Protein 8JGX (pdb70)

Solvent-accessible surface area: 42878 Å² total; per-residue (Å²): 231,82,94,52,105,58,10,1,0,10,13,31,10,18,51,51,43,6,56,1,24,1,5,66,15,57,192,57,56,36,123,133,51,17,60,78,80,56,150,15,89,14,38,96,191,86,16,78,96,95,12,8,58,50,1,19,50,0,5,44,106,1,33,61,97,21,41,31,17,51,68,28,39,12,5,6,3,5,25,62,17,20,80,50,16,146,7,2,94,82,10,46,97,62,2,54,129,60,14,98,27,68,8,31,23,5,44,24,58,23,11,0,22,6,1,0,27,0,0,3,59,49,70,90,87,49,38,78,6,0,0,0,8,3,17,25,37,25,0,0,0,0,0,0,70,128,79,120,46,74,76,25,30,36,11,119,1,0,7,89,47,15,14,162,66,70,5,62,92,20,103,24,51,91,106,2,7,61,90,0,10,65,13,0,85,68,49,0,21,47,10,10,39,48,1,77,175,41,20,53,110,28,11,1,0,0,23,27,6,0,102,18,11,16,89,35,0,62,102,59,63,44,34,64,92,133,108,16,3,18,31,128,4,4,77,110,14,31,48,128,47,35,157,112,176,40,26,117,105,133,128,63,60,92,62,26,25,11,0,0,19,0,0,2,30,0,0,2,65,27,2,126,5,120,118,1,18,57,7,97,22,20,21,39,59,0,12,6,45,17,1,27,16,30,62,133,157,82,16,34,24,43,116,8,2,96,65,18,19,51,86,5,100,15,49,85,138,3,2,82,47,0,12,83,25,1,65,57,5,11,88,57,0,30,178,72,32,122,20,71,83,48,22,21,39,16,4,70,6,0,0,45,0,0,13,0,0,55,31,4,10,67,46,6,24,8,138,6,0,12,42,1,1,71,72,8,54,7,62,7,5,9,94,43,32,22,39,27,0,6,27,0,0,27,20,5,51,154,130,4,124,70,61,32,18,75,108,0,43,142,31,25,24,112,39,3,2,50,1,0,0,0,0,10,0,0,16,32,24,13,62,38,37,45,50,103,128,118,29,11,77,23,99,2,90,26,82,82,62,87,8,64,1,26,4,32,29,84,19,181,46,76,78,36,15,55,44,13,2,80,80,12,54,101,34,0,151,55,0,94,12,88,4,64,22,58,38,157,57,12,157,107,107,61,16,0,0,0,1,5,3,16,10,42,24,0,57,0,5,2,6,70,48,29,180,87,60,58,112,92,51,18,74,72,74,37,112,0,70,1,14,67,5,43,67,154,121,102,54,4,53,95,57,0,4,88,102,0,26,44,0,0,53,137,6,39,64,104,8,77,68,13,66,60,85,31,1,5,0,0,0,6,10,3,5,50,50,12,79,11,4,133,91,0,31,96,63,0,51,144,59,15,68,36,85,1,19,24,1,25,11,62,13,14,0,16,0,13,0,20,0,1,1,56,63,78,83,63,85,30,71,8,0,0,0,5,2,30,7,9,5,0,4,0,0,0,0,66,116,79,71,36,77,72,18,27,32,12,93,0,0,4,26,50,18,16,143,66,55,4,73,107,10,97,7,47,115,150,16,0,56,91,0,10,82,24,0,83,73,54,0,14,54,8,12,29,40,1,81,139,44,18,58,111,70,12,5,0,7,22,35,5,0,117,19,7,70,77,6,0,46,67,44,63,18,26,50,177,126,76,16,1,18,62,109,2,2,65,92,0,40,70,64,0,35,153,27,145,48,16,85,65,7,104,12,96,47,21,176,119,71,45,43,52,17,16,0,0,0,5,0,0,0,21,0,0,0,25,24,2,95,1,108,115,0,18,35,2,112,1,37,15,36,41,0,1,16,69,10,3,24,18,50,64,152,167,129,16,29,31,63,139,8,2,101,59,16,18,49,92,4,103,13,50,84,142,4,4,79,49,0,2,92,17,1,46,110,0,11,95,34,0,18,176,72,16,109,16,64,74,96,20,16,55,18,3,80,12,0,0,31,0,4,17,0,0,52,24,3,12,57,45,6,21,10,139,8,0,14,39,1,0,73,68,7,50,8,60,2,4,2,81,57,23,16,43,38,0,6,28,0,0,23,25,5,75,117,136,4,121,78,77,22,18,70,93,0,48,181,29,28,27,104,75,5,0,48,2,0,0,0,0,8,0,0,18,26,6,8,68,29,51,34,78,96,135,30,6,80,33,9,95,2,63,38,88,102,75,4,62,0,28,1,32,30,81,19,141,99,21,99,39,14,53,38,34,1,95,76,12,49,89,28,0,120,55,0,70,13,101,2,38,25,69,29,154,55,15,114,118

Radius of gyration: 32.87 Å; Cα contacts (8 Å, |Δi|>4): 1860; chains: 2; bounding box: 64×87×86 Å

Structure (mmCIF, N/CA/C/O backbone):
data_8JGX
#
_entry.id   8JGX
#
_cell.length_a   44.220
_cell.length_b   160.500
_cell.length_c   81.440
_cell.angle_alpha   90.00
_cell.angle_beta   96.30
_cell.angle_gamma   90.00
#
_symmetry.space_group_name_H-M   'P 1 21 1'
#
loop_
_atom_site.group_PDB
_atom_site.id
_atom_site.type_symbol
_atom_site.label_atom_id
_atom_site.label_alt_id
_atom_site.label_comp_id
_atom_site.label_asym_id
_atom_site.label_entity_id
_atom_site.label_seq_id
_atom_site.pdbx_PDB_ins_code
_atom_site.Cartn_x
_atom_site.Cartn_y
_atom_site.Cartn_z
_atom_site.occupancy
_atom_site.B_iso_or_equiv
_atom_site.auth_seq_id
_atom_site.auth_comp_id
_atom_site.auth_asym_id
_atom_site.auth_atom_id
_atom_site.pdbx_PDB_model_num
ATOM 1 N N . PHE A 1 24 ? -4.027 31.837 0.585 1.00 87.91 4 PHE A N 1
ATOM 2 C CA . PHE A 1 24 ? -4.030 31.659 2.061 1.00 88.95 4 PHE A CA 1
ATOM 3 C C . PHE A 1 24 ? -5.406 31.156 2.505 1.00 88.58 4 PHE A C 1
ATOM 4 O O . PHE A 1 24 ? -5.458 30.322 3.428 1.00 94.63 4 PHE A O 1
ATOM 12 N N . LEU A 1 25 ? -6.480 31.658 1.889 1.00 89.16 5 LEU A N 1
ATOM 13 C CA . LEU A 1 25 ? -7.833 31.119 2.195 1.00 88.71 5 LEU A CA 1
ATOM 14 C C . LEU A 1 25 ? -7.932 29.756 1.510 1.00 86.01 5 LEU A C 1
ATOM 15 O O . LEU A 1 25 ? -7.644 29.701 0.310 1.00 88.00 5 LEU A O 1
ATOM 17 N N . ILE A 1 26 ? -8.317 28.705 2.237 1.00 85.43 6 ILE A N 1
ATOM 18 C CA . ILE A 1 26 ? -8.303 27.354 1.664 1.00 83.37 6 ILE A CA 1
ATOM 19 C C . ILE A 1 26 ? -9.717 26.803 1.555 1.00 84.47 6 ILE A C 1
ATOM 20 O O . ILE A 1 26 ? -10.456 26.767 2.546 1.00 83.85 6 ILE A O 1
ATOM 25 N N . ASP A 1 27 ? -10.065 26.317 0.358 1.00 91.43 7 ASP A N 1
ATOM 26 C CA . ASP A 1 27 ? -11.395 25.799 0.039 1.00 91.19 7 ASP A CA 1
ATOM 27 C C . ASP A 1 27 ? -11.287 24.290 -0.133 1.00 86.13 7 ASP A C 1
ATOM 28 O O . ASP A 1 27 ? -10.736 23.810 -1.130 1.00 77.95 7 ASP A O 1
ATOM 33 N N . GLU A 1 28 ? -11.824 23.551 0.843 1.00 93.39 8 GLU A N 1
ATOM 34 C CA . GLU A 1 28 ? -11.670 22.098 0.880 1.00 97.51 8 GLU A CA 1
ATOM 35 C C . GLU A 1 28 ? -12.400 21.384 -0.249 1.00 98.25 8 GLU A C 1
ATOM 36 O O . GLU A 1 28 ? -12.145 20.200 -0.479 1.00 100.18 8 GLU A O 1
ATOM 42 N N . GLU A 1 29 ? -13.309 22.053 -0.942 1.00 89.34 9 GLU A N 1
ATOM 43 C CA . GLU A 1 29 ? -13.988 21.448 -2.077 1.00 88.50 9 GLU A CA 1
ATOM 44 C C . GLU A 1 29 ? -13.335 21.820 -3.401 1.00 82.75 9 GLU A C 1
ATOM 45 O O . GLU A 1 29 ? -13.781 21.368 -4.451 1.00 71.78 9 GLU A O 1
ATOM 51 N N . LEU A 1 30 ? -12.279 22.610 -3.373 1.00 82.55 10 LEU A N 1
ATOM 52 C CA . LEU A 1 30 ? -11.588 23.032 -4.582 1.00 75.91 10 LEU A CA 1
ATOM 53 C C . LEU A 1 30 ? -10.636 21.944 -5.069 1.00 78.63 10 LEU A C 1
ATOM 54 O O . LEU A 1 30 ? -10.002 21.242 -4.272 1.00 69.60 10 LEU A O 1
ATOM 59 N N . LEU A 1 31 ? -10.552 21.816 -6.390 1.00 72.12 11 LEU A N 1
ATOM 60 C CA . LEU A 1 31 ? -9.804 20.781 -7.083 1.00 65.93 11 LEU A CA 1
ATOM 61 C C . LEU A 1 31 ? -9.123 21.409 -8.285 1.00 69.64 11 LEU A C 1
ATOM 62 O O . LEU A 1 31 ? -9.787 21.996 -9.141 1.00 72.95 11 LEU A O 1
ATOM 67 N N . ALA A 1 32 ? -7.807 21.273 -8.369 1.00 68.11 12 ALA A N 1
ATOM 68 C CA . ALA A 1 32 ? -7.076 21.786 -9.512 1.00 69.45 12 ALA A CA 1
ATOM 69 C C . ALA A 1 32 ? -6.215 20.687 -10.105 1.00 62.86 12 ALA A C 1
ATOM 70 O O . ALA A 1 32 ? -5.955 19.663 -9.470 1.00 68.02 12 ALA A O 1
ATOM 72 N N . ALA A 1 33 ? -5.754 20.935 -11.331 1.00 65.73 13 ALA A N 1
ATOM 73 C CA . ALA A 1 33 ? -4.947 19.967 -12.063 1.00 65.87 13 ALA A CA 1
ATOM 74 C C . ALA A 1 33 ? -4.186 20.649 -13.189 1.00 72.70 13 ALA A C 1
ATOM 75 O O . ALA A 1 33 ? -4.798 21.201 -14.107 1.00 72.40 13 ALA A O 1
ATOM 77 N N . ILE A 1 34 ? -2.854 20.591 -13.124 1.00 73.96 14 ILE A N 1
ATOM 78 C CA . ILE A 1 34 ? -1.959 21.183 -14.116 1.00 75.58 14 ILE A CA 1
ATOM 79 C C . ILE A 1 34 ? -1.544 20.102 -15.101 1.00 73.10 14 ILE A C 1
ATOM 80 O O . ILE A 1 34 ? -1.140 19.014 -14.690 1.00 78.28 14 ILE A O 1
ATOM 85 N N . ASP A 1 35 ? -1.616 20.404 -16.391 1.00 84.11 15 ASP A N 1
ATOM 86 C CA . ASP A 1 35 ? -1.214 19.475 -17.443 1.00 86.12 15 ASP A CA 1
ATOM 87 C C . ASP A 1 35 ? -0.201 20.171 -18.346 1.00 93.83 15 ASP A C 1
ATOM 88 O O . ASP A 1 35 ? -0.541 21.130 -19.047 1.00 97.50 15 ASP A O 1
ATOM 93 N N . MET A 1 36 ? 1.036 19.675 -18.344 1.00 91.03 16 MET A N 1
ATOM 94 C CA . MET A 1 36 ? 2.128 20.230 -19.144 1.00 95.00 16 MET A CA 1
ATOM 95 C C . MET A 1 36 ? 2.228 19.443 -20.449 1.00 97.67 16 MET A C 1
ATOM 96 O O . MET A 1 36 ? 2.833 18.373 -20.491 1.00 102.47 16 MET A O 1
ATOM 101 N N . GLY A 1 37 ? 1.646 19.982 -21.518 1.00 104.29 17 GLY A N 1
ATOM 102 C CA . GLY A 1 37 ? 1.677 19.357 -22.826 1.00 108.83 17 GLY A CA 1
ATOM 103 C C . GLY A 1 37 ? 2.987 19.598 -23.563 1.00 116.98 17 GLY A C 1
ATOM 104 O O . GLY A 1 37 ? 4.002 20.007 -22.993 1.00 113.04 17 GLY A O 1
ATOM 105 N N . SER A 1 38 ? 2.951 19.327 -24.871 1.00 137.86 18 SER A N 1
ATOM 106 C CA . SER A 1 38 ? 4.139 19.497 -25.707 1.00 130.26 18 SER A CA 1
ATOM 107 C C . SER A 1 38 ? 4.385 20.969 -26.024 1.00 124.40 18 SER A C 1
ATOM 108 O O . SER A 1 38 ? 5.461 21.508 -25.745 1.00 131.44 18 SER A O 1
ATOM 110 N N . ASN A 1 39 ? 3.389 21.635 -26.599 1.00 126.52 19 ASN A N 1
ATOM 111 C CA . ASN A 1 39 ? 3.498 23.035 -26.977 1.00 124.01 19 ASN A CA 1
ATOM 112 C C . ASN A 1 39 ? 2.808 23.982 -26.011 1.00 121.72 19 ASN A C 1
ATOM 113 O O . ASN A 1 39 ? 3.018 25.192 -26.108 1.00 128.23 19 ASN A O 1
ATOM 118 N N . SER A 1 40 ? 1.995 23.473 -25.095 1.00 115.80 20 SER A N 1
ATOM 119 C CA . SER A 1 40 ? 1.202 24.334 -24.232 1.00 118.39 20 SER A CA 1
ATOM 120 C C . SER A 1 40 ? 0.842 23.612 -22.942 1.00 113.85 20 SER A C 1
ATOM 121 O O . SER A 1 40 ? 0.573 22.409 -22.945 1.00 114.04 20 SER A O 1
ATOM 124 N N . PHE A 1 41 ? 0.844 24.364 -21.845 1.00 112.44 21 PHE A N 1
ATOM 125 C CA . PHE A 1 41 ? 0.420 23.861 -20.550 1.00 115.62 21 PHE A CA 1
ATOM 126 C C . PHE A 1 41 ? -1.063 24.172 -20.373 1.00 117.83 21 PHE A C 1
ATOM 127 O O . PHE A 1 41 ? -1.712 24.716 -21.262 1.00 117.35 21 PHE A O 1
ATOM 135 N N . HIS A 1 42 ? -1.609 23.832 -19.209 1.00 108.98 22 HIS A N 1
ATOM 136 C CA . HIS A 1 42 ? -2.996 24.145 -18.897 1.00 93.46 22 HIS A CA 1
ATOM 137 C C . HIS A 1 42 ? -3.244 23.951 -17.409 1.00 87.46 22 HIS A C 1
ATOM 138 O O . HIS A 1 42 ? -2.810 22.961 -16.830 1.00 88.61 22 HIS A O 1
ATOM 145 N N . LEU A 1 43 ? -3.944 24.898 -16.804 1.00 85.98 23 LEU A N 1
ATOM 146 C CA . LEU A 1 43 ? -4.412 24.795 -15.431 1.00 85.72 23 LEU A CA 1
ATOM 147 C C . LEU A 1 43 ? -5.927 24.888 -15.440 1.00 87.82 23 LEU A C 1
ATOM 148 O O . LEU A 1 43 ? -6.491 25.764 -16.097 1.00 89.04 23 LEU A O 1
ATOM 153 N N . ALA A 1 44 ? -6.584 23.994 -14.713 1.00 85.61 24 ALA A N 1
ATOM 154 C CA . ALA A 1 44 ? -8.034 23.991 -14.597 1.00 81.17 24 ALA A CA 1
ATOM 155 C C . ALA A 1 44 ? -8.417 23.846 -13.132 1.00 78.19 24 ALA A C 1
ATOM 156 O O . ALA A 1 44 ? -7.940 22.934 -12.450 1.00 80.32 24 ALA A O 1
ATOM 158 N N . ILE A 1 45 ? -9.256 24.752 -12.641 1.00 79.11 25 ILE A N 1
ATOM 159 C CA . ILE A 1 45 ? -9.731 24.714 -11.262 1.00 86.72 25 ILE A CA 1
ATOM 160 C C . ILE A 1 45 ? -11.235 24.466 -11.283 1.00 89.76 25 ILE A C 1
ATOM 161 O O . ILE A 1 45 ? -11.922 24.786 -12.257 1.00 97.21 25 ILE A O 1
ATOM 166 N N . ALA A 1 46 ? -11.743 23.881 -10.205 1.00 81.88 26 ALA A N 1
ATOM 167 C CA . ALA A 1 46 ? -13.117 23.412 -10.161 1.00 83.31 26 ALA A CA 1
ATOM 168 C C . ALA A 1 46 ? -13.465 23.099 -8.714 1.00 81.71 26 ALA A C 1
ATOM 169 O O . ALA A 1 46 ? -12.591 22.976 -7.858 1.00 76.23 26 ALA A O 1
ATOM 171 N N . ARG A 1 47 ? -14.757 22.994 -8.440 1.00 83.00 27 ARG A N 1
ATOM 172 C CA . ARG A 1 47 ? -15.210 22.716 -7.090 1.00 83.16 27 ARG A CA 1
ATOM 173 C C . ARG A 1 47 ? -16.233 21.601 -7.146 1.00 82.81 27 ARG A C 1
ATOM 174 O O . ARG A 1 47 ? -16.788 21.299 -8.199 1.00 84.16 27 ARG A O 1
ATOM 182 N N . VAL A 1 48 ? -16.468 20.980 -6.000 1.00 81.40 28 VAL A N 1
ATOM 183 C CA . VAL A 1 48 ? -17.316 19.799 -5.940 1.00 86.39 28 VAL A CA 1
ATOM 184 C C . VAL A 1 48 ? -18.684 20.243 -5.433 1.00 92.73 28 VAL A C 1
ATOM 185 O O . VAL A 1 48 ? -18.842 20.576 -4.255 1.00 90.07 28 VAL A O 1
ATOM 189 N N . ASP A 1 49 ? -19.670 20.263 -6.337 1.00 93.91 29 ASP A N 1
ATOM 190 C CA . ASP A 1 49 ? -21.055 20.610 -6.026 1.00 92.71 29 ASP A CA 1
ATOM 191 C C . ASP A 1 49 ? -21.921 19.364 -6.163 1.00 91.29 29 ASP A C 1
ATOM 192 O O . ASP A 1 49 ? -22.209 18.923 -7.282 1.00 85.40 29 ASP A O 1
ATOM 197 N N . HIS A 1 50 ? -22.350 18.819 -5.027 1.00 96.25 30 HIS A N 1
ATOM 198 C CA . HIS A 1 50 ? -23.214 17.642 -4.995 1.00 98.23 30 HIS A CA 1
ATOM 199 C C . HIS A 1 50 ? -22.623 16.512 -5.830 1.00 95.48 30 HIS A C 1
ATOM 200 O O . HIS A 1 50 ? -23.277 15.937 -6.702 1.00 97.55 30 HIS A O 1
ATOM 207 N N . GLY A 1 51 ? -21.357 16.206 -5.557 1.00 93.53 31 GLY A N 1
ATOM 208 C CA . GLY A 1 51 ? -20.654 15.139 -6.232 1.00 91.46 31 GLY A CA 1
ATOM 209 C C . GLY A 1 51 ? -20.380 15.366 -7.695 1.00 87.50 31 GLY A C 1
ATOM 210 O O . GLY A 1 51 ? -20.037 14.414 -8.400 1.00 85.55 31 GLY A O 1
ATOM 211 N N . GLU A 1 52 ? -20.522 16.591 -8.176 1.00 85.04 32 GLU A N 1
ATOM 212 C CA . GLU A 1 52 ? -20.234 16.935 -9.555 1.00 85.45 32 GLU A CA 1
ATOM 213 C C . GLU A 1 52 ? -19.152 18.009 -9.598 1.00 81.99 32 GLU A C 1
ATOM 214 O O . GLU A 1 52 ? -18.893 18.711 -8.619 1.00 77.88 32 GLU A O 1
ATOM 216 N N . VAL A 1 53 ? -18.543 18.145 -10.764 1.00 78.37 33 VAL A N 1
ATOM 217 C CA . VAL A 1 53 ? -17.343 18.941 -10.943 1.00 77.12 33 VAL A CA 1
ATOM 218 C C . VAL A 1 53 ? -17.741 20.186 -11.726 1.00 73.50 33 VAL A C 1
ATOM 219 O O . VAL A 1 53 ? -17.909 20.149 -12.945 1.00 77.21 33 VAL A O 1
ATOM 223 N N . LYS A 1 54 ? -17.860 21.304 -11.017 1.00 75.37 34 LYS A N 1
ATOM 224 C CA . LYS A 1 54 ? -18.268 22.590 -11.573 1.00 78.84 34 LYS A CA 1
ATOM 225 C C . LYS A 1 54 ? -17.019 23.402 -11.903 1.00 85.91 34 LYS A C 1
ATOM 226 O O . LYS A 1 54 ? -16.171 23.623 -11.033 1.00 85.04 34 LYS A O 1
ATOM 232 N N . LYS A 1 55 ? -16.896 23.830 -13.153 1.00 86.78 35 LYS A N 1
ATOM 233 C CA . LYS A 1 55 ? -15.704 24.563 -13.555 1.00 83.76 35 LYS A CA 1
ATOM 234 C C . LYS A 1 55 ? -15.625 25.904 -12.841 1.00 81.62 35 LYS A C 1
ATOM 235 O O . LYS A 1 55 ? -16.625 26.608 -12.682 1.00 84.70 35 LYS A O 1
ATOM 241 N N . VAL A 1 56 ? -14.412 26.253 -12.412 1.00 83.48 36 VAL A N 1
ATOM 242 C CA . VAL A 1 56 ? -14.137 27.507 -11.729 1.00 82.94 36 VAL A CA 1
ATOM 243 C C . VAL A 1 56 ? -13.158 28.376 -12.508 1.00 84.39 36 VAL A C 1
ATOM 244 O O . VAL A 1 56 ? -13.348 29.592 -12.606 1.00 77.44 36 VAL A O 1
ATOM 248 N N . ALA A 1 57 ? -12.123 27.780 -13.095 1.00 91.24 37 ALA A N 1
ATOM 249 C CA . ALA A 1 57 ? -11.145 28.552 -13.849 1.00 88.03 37 ALA A CA 1
ATOM 250 C C . ALA A 1 57 ? -10.460 27.660 -14.871 1.00 83.56 37 ALA A C 1
ATOM 251 O O . ALA A 1 57 ? -10.431 26.440 -14.737 1.00 77.90 37 ALA A O 1
ATOM 253 N N . SER A 1 58 ? -9.904 28.295 -15.896 1.00 84.92 38 SER A N 1
ATOM 254 C CA . SER A 1 58 ? -9.064 27.597 -16.859 1.00 86.50 38 SER A CA 1
ATOM 255 C C . SER A 1 58 ? -8.061 28.566 -17.460 1.00 93.31 38 SER A C 1
ATOM 256 O O . SER A 1 58 ? -8.449 29.610 -17.981 1.00 89.38 38 SER A O 1
ATOM 259 N N . MET A 1 59 ? -6.786 28.207 -17.402 1.00 92.33 39 MET A N 1
ATOM 260 C CA . MET A 1 59 ? -5.716 28.984 -18.006 1.00 92.71 39 MET A CA 1
ATOM 261 C C . MET A 1 59 ? -4.863 28.075 -18.874 1.00 92.77 39 MET A C 1
ATOM 262 O O . MET A 1 59 ? -4.566 26.943 -18.494 1.00 96.13 39 MET A O 1
ATOM 267 N N . SER A 1 60 ? -4.464 28.574 -20.039 1.00 103.15 40 SER A N 1
ATOM 268 C CA . SER A 1 60 ? -3.677 27.804 -20.995 1.00 108.67 40 SER A CA 1
ATOM 269 C C . SER A 1 60 ? -2.516 28.657 -21.480 1.00 117.26 40 SER A C 1
ATOM 270 O O . SER A 1 60 ? -2.725 29.679 -22.138 1.00 120.57 40 SER A O 1
ATOM 273 N N . GLU A 1 61 ? -1.299 28.241 -21.167 1.00 113.12 41 GLU A N 1
ATOM 274 C CA . GLU A 1 61 ? -0.108 28.996 -21.521 1.00 119.01 41 GLU A CA 1
ATOM 275 C C . GLU A 1 61 ? 0.763 28.174 -22.455 1.00 119.40 41 GLU A C 1
ATOM 276 O O . GLU A 1 61 ? 1.113 27.035 -22.139 1.00 117.56 41 GLU A O 1
ATOM 282 N N . LYS A 1 62 ? 1.116 28.753 -23.597 1.00 120.24 42 LYS A N 1
ATOM 283 C CA . LYS A 1 62 ? 1.949 28.079 -24.582 1.00 120.48 42 LYS A CA 1
ATOM 284 C C . LYS A 1 62 ? 3.420 28.292 -24.245 1.00 122.83 42 LYS A C 1
ATOM 285 O O . LYS A 1 62 ? 3.908 29.426 -24.246 1.00 124.43 42 LYS A O 1
ATOM 291 N N . VAL A 1 63 ? 4.122 27.197 -23.967 1.00 123.24 43 VAL A N 1
ATOM 292 C CA . VAL A 1 63 ? 5.547 27.226 -23.675 1.00 126.06 43 VAL A CA 1
ATOM 293 C C . VAL A 1 63 ? 6.362 26.578 -24.789 1.00 130.23 43 VAL A C 1
ATOM 294 O O . VAL A 1 63 ? 7.441 27.061 -25.134 1.00 128.13 43 VAL A O 1
ATOM 298 N N . GLN A 1 64 ? 5.846 25.504 -25.379 1.00 146.64 44 GLN A N 1
ATOM 299 C CA . GLN A 1 64 ? 6.530 24.761 -26.434 1.00 149.00 44 GLN A CA 1
ATOM 300 C C . GLN A 1 64 ? 7.896 24.273 -25.970 1.00 133.84 44 GLN A C 1
ATOM 301 O O . GLN A 1 64 ? 8.866 24.269 -26.733 1.00 134.21 44 GLN A O 1
ATOM 307 N N . LEU A 1 65 ? 7.966 23.864 -24.701 1.00 137.42 45 LEU A N 1
ATOM 308 C CA . LEU A 1 65 ? 9.213 23.364 -24.133 1.00 129.84 45 LEU A CA 1
ATOM 309 C C . LEU A 1 65 ? 9.617 22.031 -24.747 1.00 133.69 45 LEU A C 1
ATOM 310 O O . LEU A 1 65 ? 10.812 21.741 -24.887 1.00 125.48 45 LEU A O 1
ATOM 315 N N . ALA A 1 66 ? 8.639 21.207 -25.119 1.00 153.72 46 ALA A N 1
ATOM 316 C CA . ALA A 1 66 ? 8.943 19.883 -25.656 1.00 162.06 46 ALA A CA 1
ATOM 317 C C . ALA A 1 66 ? 9.488 19.969 -27.077 1.00 157.86 46 ALA A C 1
ATOM 318 O O . ALA A 1 66 ? 10.545 19.402 -27.382 1.00 155.84 46 ALA A O 1
ATOM 320 N N . ALA A 1 67 ? 8.775 20.670 -27.962 1.00 139.76 47 ALA A N 1
ATOM 321 C CA . ALA A 1 67 ? 9.317 20.938 -29.288 1.00 131.11 47 ALA A CA 1
ATOM 322 C C . ALA A 1 67 ? 10.607 21.742 -29.197 1.00 130.70 47 ALA A C 1
ATOM 323 O O . ALA A 1 67 ? 11.549 21.503 -29.960 1.00 133.19 47 ALA A O 1
ATOM 325 N N . LYS A 1 73 ? 17.782 15.309 -27.108 1.00 120.36 53 LYS A N 1
ATOM 326 C CA . LYS A 1 73 ? 16.740 15.004 -26.131 1.00 125.51 53 LYS A CA 1
ATOM 327 C C . LYS A 1 73 ? 17.038 15.680 -24.792 1.00 131.75 53 LYS A C 1
ATOM 328 O O . LYS A 1 73 ? 17.167 15.038 -23.751 1.00 134.11 53 LYS A O 1
ATOM 334 N N . ASN A 1 74 ? 17.168 17.003 -24.845 1.00 130.96 54 ASN A N 1
ATOM 335 C CA . ASN A 1 74 ? 17.573 17.805 -23.693 1.00 138.81 54 ASN A CA 1
ATOM 336 C C . ASN A 1 74 ? 16.814 19.126 -23.742 1.00 144.18 54 ASN A C 1
ATOM 337 O O . ASN A 1 74 ? 17.043 19.942 -24.638 1.00 138.41 54 ASN A O 1
ATOM 342 N N . LEU A 1 75 ? 15.916 19.337 -22.781 1.00 168.97 55 LEU A N 1
ATOM 343 C CA . LEU A 1 75 ? 15.105 20.551 -22.721 1.00 153.70 55 LEU A CA 1
ATOM 344 C C . LEU A 1 75 ? 15.973 21.804 -22.685 1.00 148.37 55 LEU A C 1
ATOM 345 O O . LEU A 1 75 ? 16.678 22.044 -21.702 1.00 158.69 55 LEU A O 1
ATOM 350 N N . THR A 1 76 ? 15.926 22.619 -23.734 1.00 141.04 56 THR A N 1
ATOM 351 C CA . THR A 1 76 ? 16.764 23.808 -23.764 1.00 135.77 56 THR A CA 1
ATOM 352 C C . THR A 1 76 ? 16.244 24.854 -22.785 1.00 137.23 56 THR A C 1
ATOM 353 O O . THR A 1 76 ? 15.063 24.877 -22.426 1.00 138.53 56 THR A O 1
ATOM 357 N N . GLU A 1 77 ? 17.155 25.720 -22.338 1.00 137.88 57 GLU A N 1
ATOM 358 C CA . GLU A 1 77 ? 16.793 26.826 -21.461 1.00 139.45 57 GLU A CA 1
ATOM 359 C C . GLU A 1 77 ? 15.972 27.896 -22.176 1.00 140.10 57 GLU A C 1
ATOM 360 O O . GLU A 1 77 ? 15.429 28.784 -21.510 1.00 136.89 57 GLU A O 1
ATOM 366 N N . ALA A 1 78 ? 15.855 27.822 -23.507 1.00 152.12 58 ALA A N 1
ATOM 367 C CA . ALA A 1 78 ? 15.083 28.792 -24.275 1.00 142.74 58 ALA A CA 1
ATOM 368 C C . ALA A 1 78 ? 13.590 28.709 -23.990 1.00 147.24 58 ALA A C 1
ATOM 369 O O . ALA A 1 78 ? 12.848 29.617 -24.372 1.00 142.83 58 ALA A O 1
ATOM 371 N N . ALA A 1 79 ? 13.137 27.647 -23.339 1.00 137.34 59 ALA A N 1
ATOM 372 C CA . ALA A 1 79 ? 11.765 27.546 -22.882 1.00 133.17 59 ALA A CA 1
ATOM 373 C C . ALA A 1 79 ? 11.639 27.044 -21.458 1.00 130.80 59 ALA A C 1
ATOM 374 O O . ALA A 1 79 ? 10.555 27.163 -20.884 1.00 146.56 59 ALA A O 1
ATOM 376 N N . GLN A 1 80 ? 12.700 26.504 -20.865 1.00 132.00 60 GLN A N 1
ATOM 377 C CA . GLN A 1 80 ? 12.608 25.938 -19.525 1.00 129.45 60 GLN A CA 1
ATOM 378 C C . GLN A 1 80 ? 12.168 26.981 -18.507 1.00 131.23 60 GLN A C 1
ATOM 379 O O . GLN A 1 80 ? 11.269 26.731 -17.697 1.00 131.29 60 GLN A O 1
ATOM 385 N N . GLN A 1 81 ? 12.802 28.156 -18.526 1.00 141.52 61 GLN A N 1
ATOM 386 C CA . GLN A 1 81 ? 12.389 29.227 -17.623 1.00 138.60 61 GLN A CA 1
ATOM 387 C C . GLN A 1 81 ? 10.967 29.686 -17.922 1.00 135.13 61 GLN A C 1
ATOM 388 O O . GLN A 1 81 ? 10.216 30.039 -17.003 1.00 138.12 61 GLN A O 1
ATOM 390 N N . ARG A 1 82 ? 10.579 29.690 -19.200 1.00 126.21 62 ARG A N 1
ATOM 391 C CA . ARG A 1 82 ? 9.225 30.096 -19.561 1.00 121.49 62 ARG A CA 1
ATOM 392 C C . ARG A 1 82 ? 8.187 29.225 -18.862 1.00 121.97 62 ARG A C 1
ATOM 393 O O . ARG A 1 82 ? 7.119 29.707 -18.470 1.00 122.37 62 ARG A O 1
ATOM 395 N N . GLY A 1 83 ? 8.528 27.951 -18.658 1.00 119.34 63 GLY A N 1
ATOM 396 C CA . GLY A 1 83 ? 7.601 27.029 -17.978 1.00 116.52 63 GLY A CA 1
ATOM 397 C C . GLY A 1 83 ? 7.648 27.203 -16.473 1.00 111.24 63 GLY A C 1
ATOM 398 O O . GLY A 1 83 ? 6.576 27.174 -15.841 1.00 113.15 63 GLY A O 1
ATOM 399 N N . LEU A 1 84 ? 8.849 27.384 -15.919 1.00 116.95 64 LEU A N 1
ATOM 400 C CA . LEU A 1 84 ? 9.004 27.532 -14.448 1.00 116.12 64 LEU A CA 1
ATOM 401 C C . LEU A 1 84 ? 8.194 28.747 -13.988 1.00 116.92 64 LEU A C 1
ATOM 402 O O . LEU A 1 84 ? 7.625 28.689 -12.881 1.00 121.72 64 LEU A O 1
ATOM 404 N N . ALA A 1 85 ? 8.148 29.802 -14.807 1.00 111.73 65 ALA A N 1
ATOM 405 C CA . ALA A 1 85 ? 7.325 30.986 -14.468 1.00 115.45 65 ALA A CA 1
ATOM 406 C C . ALA A 1 85 ? 5.848 30.630 -14.650 1.00 110.94 65 ALA A C 1
ATOM 407 O O . ALA A 1 85 ? 5.072 30.820 -13.695 1.00 104.43 65 ALA A O 1
ATOM 409 N N . CYS A 1 86 ? 5.478 30.139 -15.836 1.00 112.12 66 CYS A N 1
ATOM 410 C CA . CYS A 1 86 ? 4.102 29.708 -16.039 1.00 112.70 66 CYS A CA 1
ATOM 411 C C . CYS A 1 86 ? 3.587 28.900 -14.858 1.00 107.17 66 CYS A C 1
ATOM 412 O O . CYS A 1 86 ? 2.427 29.038 -14.453 1.00 105.47 66 CYS A O 1
ATOM 415 N N . LEU A 1 87 ? 4.442 28.058 -14.291 1.00 105.12 67 LEU A N 1
ATOM 416 C CA . LEU A 1 87 ? 4.041 27.247 -13.152 1.00 104.55 67 LEU A CA 1
ATOM 417 C C . LEU A 1 87 ? 3.952 28.069 -11.869 1.00 103.20 67 LEU A C 1
ATOM 418 O O . LEU A 1 87 ? 3.121 27.771 -11.004 1.00 104.61 67 LEU A O 1
ATOM 420 N N . ALA A 1 88 ? 4.776 29.114 -11.737 1.00 100.05 68 ALA A N 1
ATOM 421 C CA . ALA A 1 88 ? 4.729 29.955 -10.539 1.00 103.21 68 ALA A CA 1
ATOM 422 C C . ALA A 1 88 ? 3.515 30.879 -10.543 1.00 98.94 68 ALA A C 1
ATOM 423 O O . ALA A 1 88 ? 2.958 31.188 -9.482 1.00 97.11 68 ALA A O 1
ATOM 425 N N . ARG A 1 89 ? 3.102 31.339 -11.725 1.00 104.75 69 ARG A N 1
ATOM 426 C CA . ARG A 1 89 ? 1.810 32.003 -11.858 1.00 101.60 69 ARG A CA 1
ATOM 427 C C . ARG A 1 89 ? 0.674 31.059 -11.493 1.00 101.45 69 ARG A C 1
ATOM 428 O O . ARG A 1 89 ? -0.245 31.428 -10.753 1.00 97.55 69 ARG A O 1
ATOM 436 N N . PHE A 1 90 ? 0.733 29.825 -11.996 1.00 94.88 70 PHE A N 1
ATOM 437 C CA . PHE A 1 90 ? -0.322 28.858 -11.720 1.00 93.72 70 PHE A CA 1
ATOM 438 C C . PHE A 1 90 ? -0.443 28.581 -10.228 1.00 93.91 70 PHE A C 1
ATOM 439 O O . PHE A 1 90 ? -1.545 28.592 -9.671 1.00 96.02 70 PHE A O 1
ATOM 447 N N . VAL A 1 91 ? 0.680 28.337 -9.555 1.00 95.01 71 VAL A N 1
ATOM 448 C CA . VAL A 1 91 ? 0.603 28.003 -8.134 1.00 94.42 71 VAL A CA 1
ATOM 449 C C . VAL A 1 91 ? 0.109 29.196 -7.319 1.00 98.03 71 VAL A C 1
ATOM 450 O O . VAL A 1 91 ? -0.541 29.020 -6.279 1.00 109.26 71 VAL A O 1
ATOM 454 N N . GLY A 1 92 ? 0.395 30.421 -7.768 1.00 90.03 72 GLY A N 1
ATOM 455 C CA . GLY A 1 92 ? -0.177 31.583 -7.106 1.00 94.86 72 GLY A CA 1
ATOM 456 C C . GLY A 1 92 ? -1.686 31.640 -7.256 1.00 100.97 72 GLY A C 1
ATOM 457 O O . GLY A 1 92 ? -2.406 32.037 -6.332 1.00 92.27 72 GLY A O 1
ATOM 458 N N . ARG A 1 93 ? -2.185 31.236 -8.424 1.00 103.25 73 ARG A N 1
ATOM 459 C CA . ARG A 1 93 ? -3.617 31.033 -8.590 1.00 93.19 73 ARG A CA 1
ATOM 460 C C . ARG A 1 93 ? -4.117 29.861 -7.750 1.00 89.00 73 ARG A C 1
ATOM 461 O O . ARG A 1 93 ? -5.273 29.856 -7.316 1.00 87.03 73 ARG A O 1
ATOM 469 N N . LEU A 1 94 ? -3.254 28.890 -7.465 1.00 85.03 74 LEU A N 1
ATOM 470 C CA . LEU A 1 94 ? -3.645 27.674 -6.762 1.00 84.48 74 LEU A CA 1
ATOM 471 C C . LEU A 1 94 ? -3.517 27.778 -5.250 1.00 82.89 74 LEU A C 1
ATOM 472 O O . LEU A 1 94 ? -3.590 26.753 -4.565 1.00 79.23 74 LEU A O 1
ATOM 477 N N . GLY A 1 95 ? -3.353 28.982 -4.717 1.00 79.18 75 GLY A N 1
ATOM 478 C CA . GLY A 1 95 ? -3.079 29.145 -3.309 1.00 86.37 75 GLY A CA 1
ATOM 479 C C . GLY A 1 95 ? -4.183 28.692 -2.376 1.00 84.38 75 GLY A C 1
ATOM 480 O O . GLY A 1 95 ? -3.959 28.615 -1.165 1.00 85.15 75 GLY A O 1
ATOM 481 N N . SER A 1 96 ? -5.356 28.387 -2.895 1.00 85.88 76 SER A N 1
ATOM 482 C CA . SER A 1 96 ? -6.486 28.035 -2.054 1.00 80.97 76 SER A CA 1
ATOM 483 C C . SER A 1 96 ? -6.787 26.537 -2.054 1.00 85.12 76 SER A C 1
ATOM 484 O O . SER A 1 96 ? -7.604 26.074 -1.253 1.00 82.70 76 SER A O 1
ATOM 487 N N . VAL A 1 97 ? -6.117 25.774 -2.905 1.00 73.97 77 VAL A N 1
ATOM 488 C CA . VAL A 1 97 ? -6.353 24.347 -3.072 1.00 84.48 77 VAL A CA 1
ATOM 489 C C . VAL A 1 97 ? -5.443 23.567 -2.124 1.00 83.47 77 VAL A C 1
ATOM 490 O O . VAL A 1 97 ? -4.227 23.812 -2.070 1.00 78.68 77 VAL A O 1
ATOM 494 N N . GLN A 1 98 ? -6.028 22.629 -1.377 1.00 78.91 78 GLN A N 1
ATOM 495 C CA . GLN A 1 98 ? -5.229 21.716 -0.575 1.00 78.46 78 GLN A CA 1
ATOM 496 C C . GLN A 1 98 ? -4.302 20.893 -1.473 1.00 78.92 78 GLN A C 1
ATOM 497 O O . GLN A 1 98 ? -4.629 20.616 -2.631 1.00 76.30 78 GLN A O 1
ATOM 503 N N . PRO A 1 99 ? -3.088 20.486 -1.026 1.00 83.27 79 PRO A N 1
ATOM 504 C CA . PRO A 1 99 ? -2.195 19.741 -1.908 1.00 78.13 79 PRO A CA 1
ATOM 505 C C . PRO A 1 99 ? -2.817 18.369 -2.197 1.00 76.02 79 PRO A C 1
ATOM 506 O O . PRO A 1 99 ? -2.524 17.805 -3.230 1.00 85.89 79 PRO A O 1
ATOM 510 N N . ASN A 1 100 ? -3.666 17.885 -1.287 1.00 81.53 80 ASN A N 1
ATOM 511 C CA . ASN A 1 100 ? -4.344 16.576 -1.477 1.00 74.13 80 ASN A CA 1
ATOM 512 C C . ASN A 1 100 ? -5.208 16.631 -2.741 1.00 73.10 80 ASN A C 1
ATOM 513 O O . ASN A 1 100 ? -5.385 15.576 -3.374 1.00 74.25 80 ASN A O 1
ATOM 515 N N . ARG A 1 101 ? -5.721 17.815 -3.089 1.00 71.44 81 ARG A N 1
ATOM 516 C CA . ARG A 1 101 ? -6.613 17.952 -4.272 1.00 68.63 81 ARG A CA 1
ATOM 517 C C . ARG A 1 101 ? -5.871 18.634 -5.422 1.00 69.45 81 ARG A C 1
ATOM 518 O O . ARG A 1 101 ? -6.546 19.151 -6.330 1.00 68.59 81 ARG A O 1
ATOM 526 N N . LEU A 1 102 ? -4.539 18.605 -5.400 1.00 66.49 82 LEU A N 1
ATOM 527 C CA . LEU A 1 102 ? -3.747 19.175 -6.522 1.00 68.92 82 LEU A CA 1
ATOM 528 C C . LEU A 1 102 ? -2.998 18.037 -7.220 1.00 74.94 82 LEU A C 1
ATOM 529 O O . LEU A 1 102 ? -2.501 17.142 -6.514 1.00 76.54 82 LEU A O 1
ATOM 531 N N . ARG A 1 103 ? -2.925 18.077 -8.551 1.00 67.83 83 ARG A N 1
ATOM 532 C CA . ARG A 1 103 ? -2.170 17.037 -9.294 1.00 64.63 83 ARG A CA 1
ATOM 533 C C . ARG A 1 103 ? -1.415 17.666 -10.468 1.00 70.66 83 ARG A C 1
ATOM 534 O O . ARG A 1 103 ? -2.060 18.358 -11.275 1.00 69.59 83 ARG A O 1
ATOM 536 N N . ILE A 1 104 ? -0.102 17.432 -10.551 1.00 77.09 84 ILE A N 1
ATOM 537 C CA . ILE A 1 104 ? 0.691 17.912 -11.721 1.00 74.34 84 ILE A CA 1
ATOM 538 C C . ILE A 1 104 ? 0.870 16.711 -12.651 1.00 66.75 84 ILE A C 1
ATOM 539 O O . ILE A 1 104 ? 1.097 15.609 -12.128 1.00 67.57 84 ILE A O 1
ATOM 541 N N . VAL A 1 105 ? 0.784 16.912 -13.966 1.00 67.45 85 VAL A N 1
ATOM 542 C CA . VAL A 1 105 ? 0.815 15.792 -14.897 1.00 72.21 85 VAL A CA 1
ATOM 543 C C . VAL A 1 105 ? 1.550 16.233 -16.149 1.00 75.35 85 VAL A C 1
ATOM 544 O O . VAL A 1 105 ? 1.491 17.399 -16.533 1.00 83.08 85 VAL A O 1
ATOM 548 N N . ALA A 1 106 ? 2.261 15.303 -16.778 1.00 80.30 86 ALA A N 1
ATOM 549 C CA . ALA A 1 106 ? 2.984 15.581 -18.010 1.00 93.49 86 ALA A CA 1
ATOM 550 C C . ALA A 1 106 ? 3.105 14.287 -18.799 1.00 100.63 86 ALA A C 1
ATOM 551 O O . ALA A 1 106 ? 2.951 13.196 -18.254 1.00 94.80 86 ALA A O 1
ATOM 553 N N . THR A 1 107 ? 3.400 14.416 -20.090 1.00 124.51 87 THR A N 1
ATOM 554 C CA . THR A 1 107 ? 3.465 13.245 -20.956 1.00 147.38 87 THR A CA 1
ATOM 555 C C . THR A 1 107 ? 4.302 13.536 -22.197 1.00 157.43 87 THR A C 1
ATOM 556 O O . THR A 1 107 ? 4.351 14.670 -22.682 1.00 138.06 87 THR A O 1
ATOM 560 N N . ASN A 1 108 ? 4.969 12.484 -22.688 1.00 139.40 88 ASN A N 1
ATOM 561 C CA . ASN A 1 108 ? 5.623 12.474 -23.999 1.00 135.40 88 ASN A CA 1
ATOM 562 C C . ASN A 1 108 ? 6.590 13.646 -24.165 1.00 133.45 88 ASN A C 1
ATOM 563 O O . ASN A 1 108 ? 6.782 14.168 -25.264 1.00 129.42 88 ASN A O 1
ATOM 565 N N . ALA A 1 109 ? 7.215 14.062 -23.067 1.00 134.76 89 ALA A N 1
ATOM 566 C CA . ALA A 1 109 ? 8.107 15.217 -23.111 1.00 143.18 89 ALA A CA 1
ATOM 567 C C . ALA A 1 109 ? 9.327 14.999 -22.225 1.00 134.86 89 ALA A C 1
ATOM 568 O O . ALA A 1 109 ? 10.369 14.550 -22.710 1.00 134.05 89 ALA A O 1
ATOM 570 N N . LEU A 1 110 ? 9.204 15.307 -20.927 1.00 130.56 90 LEU A N 1
ATOM 571 C CA . LEU A 1 110 ? 10.288 15.059 -19.979 1.00 130.45 90 LEU A CA 1
ATOM 572 C C . LEU A 1 110 ? 10.790 13.623 -20.034 1.00 135.80 90 LEU A C 1
ATOM 573 O O . LEU A 1 110 ? 11.902 13.345 -19.570 1.00 135.34 90 LEU A O 1
ATOM 575 N N . ARG A 1 111 ? 9.994 12.706 -20.582 1.00 144.78 91 ARG A N 1
ATOM 576 C CA . ARG A 1 111 ? 10.491 11.364 -20.851 1.00 135.92 91 ARG A CA 1
ATOM 577 C C . ARG A 1 111 ? 11.722 11.409 -21.746 1.00 137.30 91 ARG A C 1
ATOM 578 O O . ARG A 1 111 ? 12.749 10.800 -21.439 1.00 135.21 91 ARG A O 1
ATOM 580 N N . GLN A 1 112 ? 11.650 12.156 -22.838 1.00 149.40 92 GLN A N 1
ATOM 581 C CA . GLN A 1 112 ? 12.764 12.267 -23.781 1.00 149.29 92 GLN A CA 1
ATOM 582 C C . GLN A 1 112 ? 13.642 13.484 -23.498 1.00 149.16 92 GLN A C 1
ATOM 583 O O . GLN A 1 112 ? 13.958 14.261 -24.396 1.00 144.61 92 GLN A O 1
ATOM 585 N N . ALA A 1 113 ? 14.052 13.647 -22.237 1.00 139.93 93 ALA A N 1
ATOM 586 C CA . ALA A 1 113 ? 14.797 14.821 -21.788 1.00 139.72 93 ALA A CA 1
ATOM 587 C C . ALA A 1 113 ? 15.962 14.383 -20.920 1.00 143.05 93 ALA A C 1
ATOM 588 O O . ALA A 1 113 ? 15.750 13.801 -19.853 1.00 136.49 93 ALA A O 1
ATOM 590 N N . LYS A 1 114 ? 17.184 14.679 -21.371 1.00 153.12 94 LYS A N 1
ATOM 591 C CA . LYS A 1 114 ? 18.363 14.456 -20.537 1.00 158.12 94 LYS A CA 1
ATOM 592 C C . LYS A 1 114 ? 18.242 15.214 -19.221 1.00 160.75 94 LYS A C 1
ATOM 593 O O . LYS A 1 114 ? 18.409 14.640 -18.139 1.00 153.40 94 LYS A O 1
ATOM 599 N N . ASN A 1 115 ? 17.922 16.504 -19.299 1.00 146.08 95 ASN A N 1
ATOM 600 C CA . ASN A 1 115 ? 17.766 17.355 -18.128 1.00 149.55 95 ASN A CA 1
ATOM 601 C C . ASN A 1 115 ? 16.367 17.296 -17.532 1.00 145.00 95 ASN A C 1
ATOM 602 O O . ASN A 1 115 ? 15.989 18.201 -16.780 1.00 145.60 95 ASN A O 1
ATOM 607 N N . GLY A 1 116 ? 15.586 16.270 -17.865 1.00 143.79 96 GLY A N 1
ATOM 608 C CA . GLY A 1 116 ? 14.229 16.200 -17.352 1.00 146.24 96 GLY A CA 1
ATOM 609 C C . GLY A 1 116 ? 14.182 16.228 -15.838 1.00 145.82 96 GLY A C 1
ATOM 610 O O . GLY A 1 116 ? 13.397 16.971 -15.239 1.00 145.93 96 GLY A O 1
ATOM 611 N N . HIS A 1 117 ? 15.043 15.431 -15.198 1.00 138.55 97 HIS A N 1
ATOM 612 C CA . HIS A 1 117 ? 15.083 15.392 -13.739 1.00 136.82 97 HIS A CA 1
ATOM 613 C C . HIS A 1 117 ? 15.428 16.755 -13.159 1.00 141.62 97 HIS A C 1
ATOM 614 O O . HIS A 1 117 ? 14.943 17.123 -12.081 1.00 138.71 97 HIS A O 1
ATOM 621 N N . GLU A 1 118 ? 16.256 17.521 -13.867 1.00 151.31 98 GLU A N 1
ATOM 622 C CA . GLU A 1 118 ? 16.621 18.857 -13.407 1.00 164.63 98 GLU A CA 1
ATOM 623 C C . GLU A 1 118 ? 15.447 19.824 -13.518 1.00 148.22 98 GLU A C 1
ATOM 624 O O . GLU A 1 118 ? 15.196 20.616 -12.601 1.00 139.97 98 GLU A O 1
ATOM 630 N N . PHE A 1 119 ? 14.717 19.772 -14.634 1.00 140.60 99 PHE A N 1
ATOM 631 C CA . PHE A 1 119 ? 13.501 20.566 -14.762 1.00 130.60 99 PHE A CA 1
ATOM 632 C C . PHE A 1 119 ? 12.497 20.213 -13.678 1.00 124.58 99 PHE A C 1
ATOM 633 O O . PHE A 1 119 ? 11.836 21.096 -13.119 1.00 123.56 99 PHE A O 1
ATOM 641 N N . ILE A 1 120 ? 12.366 18.923 -13.374 1.00 123.90 100 ILE A N 1
ATOM 642 C CA . ILE A 1 120 ? 11.494 18.497 -12.285 1.00 119.72 100 ILE A CA 1
ATOM 643 C C . ILE A 1 120 ? 12.015 19.019 -10.953 1.00 126.88 100 ILE A C 1
ATOM 644 O O . ILE A 1 120 ? 11.240 19.489 -10.110 1.00 125.58 100 ILE A O 1
ATOM 649 N N . GLN A 1 121 ? 13.333 18.951 -10.741 1.00 140.18 101 GLN A N 1
ATOM 650 C CA . GLN A 1 121 ? 13.922 19.525 -9.532 1.00 142.48 101 GLN A CA 1
ATOM 651 C C . GLN A 1 121 ? 13.714 21.035 -9.477 1.00 141.48 101 GLN A C 1
ATOM 652 O O . GLN A 1 121 ? 13.431 21.591 -8.409 1.00 137.02 101 GLN A O 1
ATOM 658 N N . LYS A 1 122 ? 13.853 21.714 -10.619 1.00 134.86 102 LYS A N 1
ATOM 659 C CA . LYS A 1 122 ? 13.558 23.144 -10.672 1.00 132.75 102 LYS A CA 1
ATOM 660 C C . LYS A 1 122 ? 12.076 23.409 -10.444 1.00 125.46 102 LYS A C 1
ATOM 661 O O . LYS A 1 122 ? 11.708 24.359 -9.743 1.00 124.61 102 LYS A O 1
ATOM 667 N N . ALA A 1 123 ? 11.213 22.579 -11.028 1.00 127.61 103 ALA A N 1
ATOM 668 C CA . ALA A 1 123 ? 9.782 22.720 -10.788 1.00 121.16 103 ALA A CA 1
ATOM 669 C C . ALA A 1 123 ? 9.423 22.408 -9.341 1.00 120.56 103 ALA A C 1
ATOM 670 O O . ALA A 1 123 ? 8.555 23.070 -8.759 1.00 120.56 103 ALA A O 1
ATOM 672 N N . ALA A 1 124 ? 10.090 21.420 -8.737 1.00 119.88 104 ALA A N 1
ATOM 673 C CA . ALA A 1 124 ? 9.854 21.127 -7.324 1.00 122.33 104 ALA A CA 1
ATOM 674 C C . ALA A 1 124 ? 10.160 22.325 -6.434 1.00 127.43 104 ALA A C 1
ATOM 675 O O . ALA A 1 124 ? 9.555 22.474 -5.366 1.00 130.76 104 ALA A O 1
ATOM 677 N N . GLU A 1 125 ? 11.085 23.190 -6.853 1.00 127.04 105 GLU A N 1
ATOM 678 C CA . GLU A 1 125 ? 11.245 24.474 -6.181 1.00 133.46 105 GLU A CA 1
ATOM 679 C C . GLU A 1 125 ? 9.972 25.303 -6.283 1.00 137.74 105 GLU A C 1
ATOM 680 O O . GLU A 1 125 ? 9.583 25.981 -5.325 1.00 145.80 105 GLU A O 1
ATOM 686 N N . ILE A 1 126 ? 9.303 25.237 -7.432 1.00 123.62 106 ILE A N 1
ATOM 687 C CA . ILE A 1 126 ? 8.148 26.067 -7.754 1.00 119.80 106 ILE A CA 1
ATOM 688 C C . ILE A 1 126 ? 6.863 25.440 -7.217 1.00 116.29 106 ILE A C 1
ATOM 689 O O . ILE A 1 126 ? 6.218 25.996 -6.320 1.00 114.40 106 ILE A O 1
ATOM 694 N N . LEU A 1 127 ? 6.476 24.277 -7.768 1.00 119.19 107 LEU A N 1
ATOM 695 C CA . LEU A 1 127 ? 5.220 23.629 -7.425 1.00 104.41 107 LEU A CA 1
ATOM 696 C C . LEU A 1 127 ? 5.297 22.978 -6.050 1.00 104.27 107 LEU A C 1
ATOM 697 O O . LEU A 1 127 ? 6.379 22.708 -5.534 1.00 117.68 107 LEU A O 1
ATOM 702 N N . PRO A 1 128 ? 4.149 22.740 -5.417 1.00 99.70 108 PRO A N 1
ATOM 703 C CA . PRO A 1 128 ? 4.117 22.032 -4.127 1.00 93.06 108 PRO A CA 1
ATOM 704 C C . PRO A 1 128 ? 3.847 20.533 -4.211 1.00 100.47 108 PRO A C 1
ATOM 705 O O . PRO A 1 128 ? 3.774 19.887 -3.160 1.00 104.36 108 PRO A O 1
ATOM 709 N N . LYS A 1 129 ? 3.698 19.971 -5.410 1.00 99.18 109 LYS A N 1
ATOM 710 C CA . LYS A 1 129 ? 3.329 18.579 -5.583 1.00 97.20 109 LYS A CA 1
ATOM 711 C C . LYS A 1 129 ? 4.168 18.062 -6.748 1.00 96.24 109 LYS A C 1
ATOM 712 O O . LYS A 1 129 ? 4.184 18.686 -7.821 1.00 93.80 109 LYS A O 1
ATOM 718 N N . PRO A 1 130 ? 4.860 16.941 -6.583 1.00 93.05 110 PRO A N 1
ATOM 719 C CA . PRO A 1 130 ? 5.806 16.492 -7.616 1.00 96.69 110 PRO A CA 1
ATOM 720 C C . PRO A 1 130 ? 5.132 16.225 -8.960 1.00 84.78 110 PRO A C 1
ATOM 721 O O . PRO A 1 130 ? 4.035 15.666 -9.021 1.00 86.15 110 PRO A O 1
ATOM 725 N N . ILE A 1 131 ? 5.807 16.637 -10.042 1.00 86.18 111 ILE A N 1
ATOM 726 C CA . ILE A 1 131 ? 5.336 16.327 -11.387 1.00 81.85 111 ILE A CA 1
ATOM 727 C C . ILE A 1 131 ? 5.086 14.824 -11.519 1.00 78.36 111 ILE A C 1
ATOM 728 O O . ILE A 1 131 ? 5.784 14.002 -10.914 1.00 78.91 111 ILE A O 1
ATOM 733 N N . GLU A 1 132 ? 4.070 14.463 -12.308 1.00 74.86 112 GLU A N 1
ATOM 734 C CA . GLU A 1 132 ? 3.715 13.071 -12.568 1.00 75.72 112 GLU A CA 1
ATOM 735 C C . GLU A 1 132 ? 3.741 12.842 -14.066 1.00 73.97 112 GLU A C 1
ATOM 736 O O . GLU A 1 132 ? 3.003 13.496 -14.804 1.00 78.69 112 GLU A O 1
ATOM 742 N N . ILE A 1 133 ? 4.559 11.906 -14.522 1.00 73.55 113 ILE A N 1
ATOM 743 C CA . ILE A 1 133 ? 4.514 11.479 -15.917 1.00 78.56 113 ILE A CA 1
ATOM 744 C C . ILE A 1 133 ? 3.538 10.307 -16.025 1.00 81.90 113 ILE A C 1
ATOM 745 O O . ILE A 1 133 ? 3.764 9.246 -15.439 1.00 77.94 113 ILE A O 1
ATOM 750 N N . ILE A 1 134 ? 2.439 10.509 -16.761 1.00 77.94 114 ILE A N 1
ATOM 751 C CA . ILE A 1 134 ? 1.430 9.478 -17.017 1.00 79.63 114 ILE A CA 1
ATOM 752 C C . ILE A 1 134 ? 1.590 9.004 -18.461 1.00 82.38 114 ILE A C 1
ATOM 753 O O . ILE A 1 134 ? 1.641 9.819 -19.390 1.00 84.42 114 ILE A O 1
ATOM 758 N N . ALA A 1 135 ? 1.684 7.690 -18.658 1.00 73.45 115 ALA A N 1
ATOM 759 C CA . ALA A 1 135 ? 1.900 7.161 -19.999 1.00 73.94 115 ALA A CA 1
ATOM 760 C C . ALA A 1 135 ? 1.297 5.761 -20.127 1.00 72.00 115 ALA A C 1
ATOM 761 O O . ALA A 1 135 ? 0.819 5.164 -19.154 1.00 65.94 115 ALA A O 1
ATOM 763 N N . GLY A 1 136 ? 1.304 5.255 -21.362 1.00 66.43 116 GLY A N 1
ATOM 764 C CA . GLY A 1 136 ? 0.890 3.886 -21.610 1.00 63.95 116 GLY A CA 1
ATOM 765 C C . GLY A 1 136 ? -0.576 3.621 -21.283 1.00 69.74 116 GLY A C 1
ATOM 766 O O . GLY A 1 136 ? -1.481 4.397 -21.625 1.00 61.64 116 GLY A O 1
ATOM 767 N N . ARG A 1 137 ? -0.808 2.491 -20.601 1.00 64.69 117 ARG A N 1
ATOM 768 C CA . ARG A 1 137 ? -2.157 2.017 -20.317 1.00 61.04 117 ARG A CA 1
ATOM 769 C C . ARG A 1 137 ? -2.815 2.785 -19.176 1.00 62.30 117 ARG A C 1
ATOM 770 O O . ARG A 1 137 ? -4.027 2.642 -18.962 1.00 62.75 117 ARG A O 1
ATOM 778 N N . GLU A 1 138 ? -2.045 3.586 -18.442 1.00 60.86 118 GLU A N 1
ATOM 779 C CA . GLU A 1 138 ? -2.617 4.512 -17.476 1.00 63.11 118 GLU A CA 1
ATOM 780 C C . GLU A 1 138 ? -3.111 5.764 -18.169 1.00 61.64 118 GLU A C 1
ATOM 781 O O . GLU A 1 138 ? -4.201 6.258 -17.860 1.00 61.35 118 GLU A O 1
ATOM 787 N N . GLU A 1 139 ? -2.320 6.274 -19.112 1.00 65.26 119 GLU A N 1
ATOM 788 C CA . GLU A 1 139 ? -2.780 7.378 -19.940 1.00 67.26 119 GLU A CA 1
ATOM 789 C C . GLU A 1 139 ? -4.078 7.029 -20.649 1.00 64.58 119 GLU A C 1
ATOM 790 O O . GLU A 1 139 ? -5.001 7.850 -20.710 1.00 65.66 119 GLU A O 1
ATOM 796 N N . ALA A 1 140 ? -4.161 5.815 -21.190 1.00 63.49 120 ALA A N 1
ATOM 797 C CA . ALA A 1 140 ? -5.388 5.382 -21.841 1.00 57.92 120 ALA A CA 1
ATOM 798 C C . ALA A 1 140 ? -6.549 5.348 -20.864 1.00 54.87 120 ALA A C 1
ATOM 799 O O . ALA A 1 140 ? -7.645 5.810 -21.192 1.00 60.69 120 ALA A O 1
ATOM 801 N N . ARG A 1 141 ? -6.328 4.844 -19.654 1.00 46.43 121 ARG A N 1
ATOM 802 C CA . ARG A 1 141 ? -7.417 4.827 -18.686 1.00 54.93 121 ARG A CA 1
ATOM 803 C C . ARG A 1 141 ? -8.019 6.217 -18.483 1.00 56.22 121 ARG A C 1
ATOM 804 O O . ARG A 1 141 ? -9.235 6.350 -18.364 1.00 61.53 121 ARG A O 1
ATOM 812 N N . LEU A 1 142 ? -7.194 7.268 -18.506 1.00 61.62 122 LEU A N 1
ATOM 813 C CA . LEU A 1 142 ? -7.636 8.612 -18.124 1.00 57.58 122 LEU A CA 1
ATOM 814 C C . LEU A 1 142 ? -8.318 9.351 -19.256 1.00 55.23 122 LEU A C 1
ATOM 815 O O . LEU A 1 142 ? -9.240 10.129 -19.006 1.00 60.39 122 LEU A O 1
ATOM 820 N N . ILE A 1 143 ? -7.850 9.151 -20.486 1.00 54.51 123 ILE A N 1
ATOM 821 C CA . ILE A 1 143 ? -8.565 9.639 -21.657 1.00 57.75 123 ILE A CA 1
ATOM 822 C C . ILE A 1 143 ? -9.995 9.113 -21.654 1.00 62.91 123 ILE A C 1
ATOM 823 O O . ILE A 1 143 ? -10.959 9.882 -21.707 1.00 60.63 123 ILE A O 1
ATOM 828 N N . TYR A 1 144 ? -10.152 7.786 -21.579 1.00 60.62 124 TYR A N 1
ATOM 829 C CA . TYR A 1 144 ? -11.485 7.204 -21.599 1.00 60.60 124 TYR A CA 1
ATOM 830 C C . TYR A 1 144 ? -12.338 7.716 -20.451 1.00 61.80 124 TYR A C 1
ATOM 831 O O . TYR A 1 144 ? -13.533 7.968 -20.632 1.00 57.95 124 TYR A O 1
ATOM 840 N N . LEU A 1 145 ? -11.773 7.811 -19.250 1.00 56.45 125 LEU A N 1
ATOM 841 C CA . LEU A 1 145 ? -12.555 8.375 -18.162 1.00 57.02 125 LEU A CA 1
ATOM 842 C C . LEU A 1 145 ? -13.027 9.779 -18.512 1.00 63.02 125 LEU A C 1
ATOM 843 O O . LEU A 1 145 ? -14.194 10.126 -18.307 1.00 73.18 125 LEU A O 1
ATOM 848 N N . GLY A 1 146 ? -12.145 10.588 -19.089 1.00 61.63 126 GLY A N 1
ATOM 849 C CA . GLY A 1 146 ? -12.519 11.953 -19.407 1.00 62.81 126 GLY A CA 1
ATOM 850 C C . GLY A 1 146 ? -13.511 12.049 -20.546 1.00 63.22 126 GLY A C 1
ATOM 851 O O . GLY A 1 146 ? -14.403 12.896 -20.529 1.00 68.54 126 GLY A O 1
ATOM 852 N N . VAL A 1 147 ? -13.366 11.189 -21.549 1.00 64.87 127 VAL A N 1
ATOM 853 C CA . VAL A 1 147 ? -14.338 11.108 -22.630 1.00 67.03 127 VAL A CA 1
ATOM 854 C C . VAL A 1 147 ? -15.674 10.577 -22.129 1.00 67.38 127 VAL A C 1
ATOM 855 O O . VAL A 1 147 ? -16.737 11.002 -22.600 1.00 69.77 127 VAL A O 1
ATOM 859 N N . SER A 1 148 ? -15.656 9.662 -21.161 1.00 64.23 128 SER A N 1
ATOM 860 C CA . SER A 1 148 ? -16.904 9.058 -20.713 1.00 67.95 128 SER A CA 1
ATOM 861 C C . SER A 1 148 ? -17.760 10.063 -19.956 1.00 68.66 128 SER A C 1
ATOM 862 O O . SER A 1 148 ? -18.979 10.097 -20.131 1.00 77.01 128 SER A O 1
ATOM 865 N N . HIS A 1 149 ? -17.118 10.911 -19.154 1.00 70.80 129 HIS A N 1
ATOM 866 C CA . HIS A 1 149 ? -17.865 11.910 -18.343 1.00 72.13 129 HIS A CA 1
ATOM 867 C C . HIS A 1 149 ? -18.256 13.120 -19.200 1.00 74.03 129 HIS A C 1
ATOM 868 O O . HIS A 1 149 ? -19.198 13.839 -18.809 1.00 86.39 129 HIS A O 1
ATOM 875 N N . THR A 1 150 ? -17.524 13.381 -20.286 1.00 73.29 130 THR A N 1
ATOM 876 C CA . THR A 1 150 ? -17.884 14.497 -21.202 1.00 80.35 130 THR A CA 1
ATOM 877 C C . THR A 1 150 ? -18.999 14.011 -22.130 1.00 86.86 130 THR A C 1
ATOM 878 O O . THR A 1 150 ? -20.174 14.123 -21.736 1.00 94.20 130 THR A O 1
ATOM 880 N N . MET A 1 151 ? -18.649 13.492 -23.309 1.00 84.69 131 MET A N 1
ATOM 881 C CA . MET A 1 151 ? -19.683 12.891 -24.192 1.00 89.46 131 MET A CA 1
ATOM 882 C C . MET A 1 151 ? -20.356 11.777 -23.389 1.00 90.30 131 MET A C 1
ATOM 883 O O . MET A 1 151 ? -19.634 10.871 -22.938 1.00 95.60 131 MET A O 1
ATOM 888 N N . ALA A 1 152 ? -21.679 11.829 -23.218 1.00 105.96 132 ALA A N 1
ATOM 889 C CA . ALA A 1 152 ? -22.347 10.843 -22.333 1.00 123.33 132 ALA A CA 1
ATOM 890 C C . ALA A 1 152 ? -23.165 9.823 -23.133 1.00 127.93 132 ALA A C 1
ATOM 891 O O . ALA A 1 152 ? -24.073 9.211 -22.541 1.00 123.53 132 ALA A O 1
ATOM 893 N N . ASN A 1 153 ? -22.854 9.632 -24.415 1.00 107.48 133 ASN A N 1
ATOM 894 C CA . ASN A 1 153 ? -23.561 8.583 -25.194 1.00 109.50 133 ASN A CA 1
ATOM 895 C C . ASN A 1 153 ? -23.377 7.236 -24.492 1.00 103.80 133 ASN A C 1
ATOM 896 O O . ASN A 1 153 ? -22.227 6.902 -24.161 1.00 102.01 133 ASN A O 1
ATOM 901 N N . GLY A 1 154 ? -24.462 6.488 -24.281 1.00 103.40 134 GLY A N 1
ATOM 902 C CA . GLY A 1 154 ? -24.336 5.137 -23.698 1.00 99.69 134 GLY A CA 1
ATOM 903 C C . GLY A 1 154 ? -23.757 4.173 -24.720 1.00 96.99 134 GLY A C 1
ATOM 904 O O . GLY A 1 154 ? -23.398 4.633 -25.822 1.00 100.91 134 GLY A O 1
ATOM 905 N N . GLY A 1 155 ? -23.663 2.881 -24.396 1.00 92.95 135 GLY A N 1
ATOM 906 C CA . GLY A 1 155 ? -23.182 1.972 -25.410 1.00 90.16 135 GLY A CA 1
ATOM 907 C C . GLY A 1 155 ? -21.688 1.696 -25.289 1.00 92.45 135 GLY A C 1
ATOM 908 O O . GLY A 1 155 ? -20.927 2.428 -24.642 1.00 87.34 135 GLY A O 1
ATOM 909 N N . ARG A 1 156 ? -21.284 0.611 -25.940 1.00 85.60 136 ARG A N 1
ATOM 910 C CA . ARG A 1 156 ? -19.897 0.185 -25.976 1.00 72.30 136 ARG A CA 1
ATOM 911 C C . ARG A 1 156 ? -19.119 1.121 -26.886 1.00 69.11 136 ARG A C 1
ATOM 912 O O . ARG A 1 156 ? -19.306 1.106 -28.109 1.00 68.51 136 ARG A O 1
ATOM 920 N N . ARG A 1 157 ? -18.245 1.927 -26.289 1.00 66.31 137 ARG A N 1
ATOM 921 C CA . ARG A 1 157 ? -17.522 2.987 -26.976 1.00 63.20 137 ARG A CA 1
ATOM 922 C C . ARG A 1 157 ? -16.053 2.614 -27.172 1.00 52.44 137 ARG A C 1
ATOM 923 O O . ARG A 1 157 ? -15.399 2.086 -26.273 1.00 47.13 137 ARG A O 1
ATOM 931 N N . LEU A 1 158 ? -15.551 2.889 -28.359 1.00 51.22 138 LEU A N 1
ATOM 932 C CA . LEU A 1 158 ? -14.144 2.788 -28.703 1.00 58.12 138 LEU A CA 1
ATOM 933 C C . LEU A 1 158 ? -13.553 4.194 -28.735 1.00 60.07 138 LEU A C 1
ATOM 934 O O . LEU A 1 158 ? -14.003 5.033 -29.515 1.00 58.76 138 LEU A O 1
ATOM 939 N N . VAL A 1 159 ? -12.544 4.450 -27.901 1.00 56.64 139 VAL A N 1
ATOM 940 C CA . VAL A 1 159 ? -11.855 5.740 -27.869 1.00 60.40 139 VAL A CA 1
ATOM 941 C C . VAL A 1 159 ? -10.472 5.594 -28.491 1.00 59.82 139 VAL A C 1
ATOM 942 O O . VAL A 1 159 ? -9.743 4.652 -28.182 1.00 60.30 139 VAL A O 1
ATOM 946 N N . VAL A 1 160 ? -10.100 6.540 -29.340 1.00 69.46 140 VAL A N 1
ATOM 947 C CA . VAL A 1 160 ? -8.753 6.603 -29.901 1.00 69.30 140 VAL A CA 1
ATOM 948 C C . VAL A 1 160 ? -8.159 7.985 -29.640 1.00 72.10 140 VAL A C 1
ATOM 949 O O . VAL A 1 160 ? -8.871 8.993 -29.587 1.00 71.27 140 VAL A O 1
ATOM 953 N N . ASP A 1 161 ? -6.841 8.010 -29.432 1.00 82.55 141 ASP A N 1
ATOM 954 C CA . ASP A 1 161 ? -6.089 9.228 -29.145 1.00 82.34 141 ASP A CA 1
ATOM 955 C C . ASP A 1 161 ? -4.693 9.031 -29.714 1.00 79.36 141 ASP A C 1
ATOM 956 O O . ASP A 1 161 ? -3.948 8.198 -29.205 1.00 79.02 141 ASP A O 1
ATOM 961 N N . ILE A 1 162 ? -4.354 9.778 -30.764 1.00 82.48 142 ILE A N 1
ATOM 962 C CA . ILE A 1 162 ? -3.040 9.713 -31.400 1.00 80.08 142 ILE A CA 1
ATOM 963 C C . ILE A 1 162 ? -2.159 10.757 -30.725 1.00 83.42 142 ILE A C 1
ATOM 964 O O . ILE A 1 162 ? -2.170 11.933 -31.085 1.00 92.98 142 ILE A O 1
ATOM 969 N N . GLY A 1 163 ? -1.389 10.325 -29.739 1.00 87.47 143 GLY A N 1
ATOM 970 C CA . GLY A 1 163 ? -0.430 11.195 -29.094 1.00 91.33 143 GLY A CA 1
ATOM 971 C C . GLY A 1 163 ? 0.841 11.375 -29.909 1.00 89.43 143 GLY A C 1
ATOM 972 O O . GLY A 1 163 ? 0.991 10.882 -31.027 1.00 93.87 143 GLY A O 1
ATOM 973 N N . GLY A 1 164 ? 1.780 12.106 -29.314 1.00 95.01 144 GLY A N 1
ATOM 974 C CA . GLY A 1 164 ? 3.025 12.381 -30.007 1.00 99.07 144 GLY A CA 1
ATOM 975 C C . GLY A 1 164 ? 3.945 11.177 -30.048 1.00 109.44 144 GLY A C 1
ATOM 976 O O . GLY A 1 164 ? 4.664 10.971 -31.029 1.00 110.93 144 GLY A O 1
ATOM 977 N N . GLY A 1 165 ? 3.944 10.370 -28.987 1.00 92.66 145 GLY A N 1
ATOM 978 C CA . GLY A 1 165 ? 4.741 9.164 -28.977 1.00 90.78 145 GLY A CA 1
ATOM 979 C C . GLY A 1 165 ? 3.955 7.865 -29.014 1.00 89.35 145 GLY A C 1
ATOM 980 O O . GLY A 1 165 ? 4.541 6.792 -29.197 1.00 85.37 145 GLY A O 1
ATOM 981 N N . SER A 1 166 ? 2.634 7.938 -28.854 1.00 84.71 146 SER A N 1
ATOM 982 C CA . SER A 1 166 ? 1.843 6.747 -28.589 1.00 79.49 146 SER A CA 1
ATOM 983 C C . SER A 1 166 ? 0.378 7.016 -28.880 1.00 81.20 146 SER A C 1
ATOM 984 O O . SER A 1 166 ? -0.100 8.144 -28.765 1.00 82.56 146 SER A O 1
ATOM 987 N N . THR A 1 167 ? -0.338 5.957 -29.231 1.00 76.18 147 THR A N 1
ATOM 988 C CA . THR A 1 167 ? -1.725 6.046 -29.650 1.00 72.07 147 THR A CA 1
ATOM 989 C C . THR A 1 167 ? -2.561 5.112 -28.795 1.00 67.80 147 THR A C 1
ATOM 990 O O . THR A 1 167 ? -2.353 3.898 -28.822 1.00 68.35 147 THR A O 1
ATOM 994 N N . GLU A 1 168 ? -3.499 5.672 -28.040 1.00 66.65 148 GLU A N 1
ATOM 995 C CA . GLU A 1 168 ? -4.267 4.925 -27.053 1.00 64.06 148 GLU A CA 1
ATOM 996 C C . GLU A 1 168 ? -5.572 4.404 -27.647 1.00 58.46 148 GLU A C 1
ATOM 997 O O . GLU A 1 168 ? -6.280 5.127 -28.347 1.00 58.47 148 GLU A O 1
ATOM 1003 N N . PHE A 1 169 ? -5.885 3.146 -27.348 1.00 52.53 149 PHE A N 1
ATOM 1004 C CA . PHE A 1 169 ? -7.107 2.477 -27.789 1.00 56.05 149 PHE A CA 1
ATOM 1005 C C . PHE A 1 169 ? -7.814 1.879 -26.577 1.00 53.29 149 PHE A C 1
ATOM 1006 O O . PHE A 1 169 ? -7.250 1.030 -25.882 1.00 52.56 149 PHE A O 1
ATOM 1014 N N . ILE A 1 170 ? -9.044 2.304 -26.326 1.00 49.04 150 ILE A N 1
ATOM 1015 C CA . ILE A 1 170 ? -9.836 1.801 -25.212 1.00 49.69 150 ILE A CA 1
ATOM 1016 C C . ILE A 1 170 ? -11.226 1.441 -25.712 1.00 51.48 150 ILE A C 1
ATOM 1017 O O . ILE A 1 170 ? -11.839 2.183 -26.486 1.00 49.57 150 ILE A O 1
ATOM 1022 N N . ILE A 1 171 ? -11.718 0.298 -25.259 1.00 55.41 151 ILE A N 1
ATOM 1023 C CA . ILE A 1 171 ? -13.122 -0.076 -25.334 1.00 54.64 151 ILE A CA 1
ATOM 1024 C C . ILE A 1 171 ? -13.649 -0.097 -23.906 1.00 50.82 151 ILE A C 1
ATOM 1025 O O . ILE A 1 171 ? -13.107 -0.801 -23.050 1.00 49.10 151 ILE A O 1
ATOM 1030 N N . GLY A 1 172 ? -14.689 0.689 -23.646 1.00 56.23 152 GLY A N 1
ATOM 1031 C CA . GLY A 1 172 ? -15.322 0.702 -22.341 1.00 59.98 152 GLY A CA 1
ATOM 1032 C C . GLY A 1 172 ? -16.832 0.853 -22.433 1.00 67.56 152 GLY A C 1
ATOM 1033 O O . GLY A 1 172 ? -17.414 1.105 -23.495 1.00 64.95 152 GLY A O 1
ATOM 1034 N N . GLU A 1 173 ? -17.467 0.699 -21.283 1.00 68.92 153 GLU A N 1
ATOM 1035 C CA . GLU A 1 173 ? -18.877 0.991 -21.134 1.00 75.69 153 GLU A CA 1
ATOM 1036 C C . GLU A 1 173 ? -19.061 1.796 -19.860 1.00 77.75 153 GLU A C 1
ATOM 1037 O O . GLU A 1 173 ? -18.350 1.586 -18.873 1.00 72.97 153 GLU A O 1
ATOM 1043 N N . GLU A 1 174 ? -19.994 2.742 -19.910 1.00 91.22 154 GLU A N 1
ATOM 1044 C CA . GLU A 1 174 ? -20.231 3.695 -18.824 1.00 94.69 154 GLU A CA 1
ATOM 1045 C C . GLU A 1 174 ? -18.886 4.346 -18.502 1.00 85.46 154 GLU A C 1
ATOM 1046 O O . GLU A 1 174 ? -18.224 4.840 -19.427 1.00 77.07 154 GLU A O 1
ATOM 1052 N N . PHE A 1 175 ? -18.434 4.355 -17.251 1.00 82.02 155 PHE A N 1
ATOM 1053 C CA . PHE A 1 175 ? -17.135 4.916 -16.904 1.00 82.61 155 PHE A CA 1
ATOM 1054 C C . PHE A 1 175 ? -16.073 3.841 -16.682 1.00 78.76 155 PHE A C 1
ATOM 1055 O O . PHE A 1 175 ? -14.938 4.176 -16.328 1.00 75.83 155 PHE A O 1
ATOM 1063 N N . GLU A 1 176 ? -16.405 2.568 -16.938 1.00 79.66 156 GLU A N 1
ATOM 1064 C CA . GLU A 1 176 ? -15.518 1.433 -16.677 1.00 76.87 156 GLU A CA 1
ATOM 1065 C C . GLU A 1 176 ? -14.937 0.850 -17.963 1.00 68.71 156 GLU A C 1
ATOM 1066 O O . GLU A 1 176 ? -15.658 0.184 -18.726 1.00 68.25 156 GLU A O 1
ATOM 1072 N N . PRO A 1 177 ? -13.645 1.020 -18.222 1.00 70.42 157 PRO A N 1
ATOM 1073 C CA . PRO A 1 177 ? -13.053 0.470 -19.446 1.00 66.64 157 PRO A CA 1
ATOM 1074 C C . PRO A 1 177 ? -12.961 -1.052 -19.383 1.00 60.01 157 PRO A C 1
ATOM 1075 O O . PRO A 1 177 ? -12.867 -1.653 -18.308 1.00 54.92 157 PRO A O 1
ATOM 1079 N N . ILE A 1 178 ? -12.987 -1.664 -20.564 1.00 52.88 158 ILE A N 1
ATOM 1080 C CA . ILE A 1 178 ? -12.925 -3.121 -20.724 1.00 51.21 158 ILE A CA 1
ATOM 1081 C C . ILE A 1 178 ? -11.564 -3.578 -21.245 1.00 46.35 158 ILE A C 1
ATOM 1082 O O . ILE A 1 178 ? -10.991 -4.537 -20.742 1.00 53.36 158 ILE A O 1
ATOM 1087 N N . TYR A 1 179 ? -11.060 -2.933 -22.290 1.00 50.67 159 TYR A N 1
ATOM 1088 C CA . TYR A 1 179 ? -9.723 -3.151 -22.823 1.00 44.59 159 TYR A CA 1
ATOM 1089 C C . TYR A 1 179 ? -9.030 -1.807 -22.882 1.00 45.07 159 TYR A C 1
ATOM 1090 O O . TYR A 1 179 ? -9.585 -0.843 -23.397 1.00 47.58 159 TYR A O 1
ATOM 1099 N N . THR A 1 180 ? -7.821 -1.742 -22.370 1.00 48.37 160 THR A N 1
ATOM 1100 C CA . THR A 1 180 ? -7.014 -0.544 -22.458 1.00 45.55 160 THR A CA 1
ATOM 1101 C C . THR A 1 180 ? -5.649 -0.909 -23.021 1.00 47.91 160 THR A C 1
ATOM 1102 O O . THR A 1 180 ? -5.044 -1.885 -22.583 1.00 51.17 160 THR A O 1
ATOM 1106 N N . GLU A 1 181 ? -5.222 -0.198 -24.067 1.00 45.93 161 GLU A N 1
ATOM 1107 C CA . GLU A 1 181 ? -3.948 -0.548 -24.747 1.00 49.42 161 GLU A CA 1
ATOM 1108 C C . GLU A 1 181 ? -3.237 0.719 -25.222 1.00 53.16 161 GLU A C 1
ATOM 1109 O O . GLU A 1 181 ? -3.932 1.695 -25.553 1.00 55.21 161 GLU A O 1
ATOM 1115 N N . SER A 1 182 ? -1.903 0.692 -25.264 1.00 59.47 162 SER A N 1
ATOM 1116 C CA . SER A 1 182 ? -1.131 1.848 -25.789 1.00 58.10 162 SER A CA 1
ATOM 1117 C C . SER A 1 182 ? -0.169 1.351 -26.867 1.00 49.06 162 SER A C 1
ATOM 1118 O O . SER A 1 182 ? 0.725 0.554 -26.537 1.00 48.56 162 SER A O 1
ATOM 1121 N N . LEU A 1 183 ? -0.360 1.801 -28.106 1.00 59.19 163 LEU A N 1
ATOM 1122 C CA . LEU A 1 183 ? 0.501 1.355 -29.231 1.00 61.30 163 LEU A CA 1
ATOM 1123 C C . LEU A 1 183 ? 1.556 2.431 -29.485 1.00 72.44 163 LEU A C 1
ATOM 1124 O O . LEU A 1 183 ? 1.171 3.604 -29.636 1.00 83.81 163 LEU A O 1
ATOM 1129 N N . GLN A 1 184 ? 2.833 2.046 -29.530 1.00 79.62 164 GLN A N 1
ATOM 1130 C CA . GLN A 1 184 ? 3.903 3.027 -29.690 1.00 81.13 164 GLN A CA 1
ATOM 1131 C C . GLN A 1 184 ? 3.969 3.463 -31.152 1.00 78.35 164 GLN A C 1
ATOM 1132 O O . GLN A 1 184 ? 4.814 3.044 -31.937 1.00 83.13 164 GLN A O 1
ATOM 1138 N N . MET A 1 185 ? 3.010 4.311 -31.523 1.00 74.98 165 MET A N 1
ATOM 1139 C CA . MET A 1 185 ? 3.011 4.857 -32.867 1.00 81.16 165 MET A CA 1
ATOM 1140 C C . MET A 1 185 ? 2.417 6.270 -32.769 1.00 84.31 165 MET A C 1
ATOM 1141 O O . MET A 1 185 ? 1.250 6.510 -33.086 1.00 86.21 165 MET A O 1
ATOM 1146 N N . GLY A 1 186 ? 3.262 7.234 -32.298 1.00 88.03 166 GLY A N 1
ATOM 1147 C CA . GLY A 1 186 ? 2.886 8.630 -32.262 1.00 93.11 166 GLY A CA 1
ATOM 1148 C C . GLY A 1 186 ? 3.236 9.395 -33.543 1.00 97.36 166 GLY A C 1
ATOM 1149 O O . GLY A 1 186 ? 4.082 8.993 -34.338 1.00 99.54 166 GLY A O 1
ATOM 1150 N N . CYS A 1 187 ? 2.560 10.530 -33.740 1.00 98.54 167 CYS A N 1
ATOM 1151 C CA . CYS A 1 187 ? 2.800 11.313 -34.950 1.00 107.36 167 CYS A CA 1
ATOM 1152 C C . CYS A 1 187 ? 4.209 11.899 -34.981 1.00 113.26 167 CYS A C 1
ATOM 1153 O O . CYS A 1 187 ? 4.782 12.066 -36.063 1.00 111.21 167 CYS A O 1
ATOM 1156 N N . VAL A 1 188 ? 4.786 12.206 -33.816 1.00 111.95 168 VAL A N 1
ATOM 1157 C CA . VAL A 1 188 ? 6.126 12.787 -33.788 1.00 110.68 168 VAL A CA 1
ATOM 1158 C C . VAL A 1 188 ? 7.153 11.767 -34.266 1.00 113.71 168 VAL A C 1
ATOM 1159 O O . VAL A 1 188 ? 8.000 12.060 -35.121 1.00 113.36 168 VAL A O 1
ATOM 1163 N N . ALA A 1 189 ? 7.092 10.553 -33.719 1.00 106.44 169 ALA A N 1
ATOM 1164 C CA . ALA A 1 189 ? 8.073 9.534 -34.068 1.00 105.8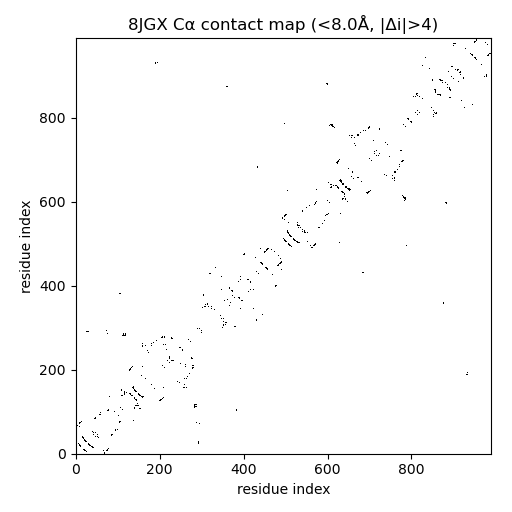9 169 ALA A CA 1
ATOM 1165 C C . ALA A 1 189 ? 7.896 9.049 -35.502 1.00 107.95 169 ALA A C 1
ATOM 1166 O O . ALA A 1 189 ? 8.881 8.730 -36.176 1.00 111.05 169 ALA A O 1
ATOM 1168 N N . TYR A 1 190 ? 6.651 9.001 -35.975 1.00 101.81 170 TYR A N 1
ATOM 1169 C CA . TYR A 1 190 ? 6.409 8.450 -37.335 1.00 102.35 170 TYR A CA 1
ATOM 1170 C C . TYR A 1 190 ? 6.996 9.403 -38.381 1.00 109.80 170 TYR A C 1
ATOM 1171 O O . TYR A 1 190 ? 7.591 8.920 -39.361 1.00 107.22 170 TYR A O 1
ATOM 1180 N N . THR A 1 191 ? 6.843 10.712 -38.177 1.00 114.29 171 THR A N 1
ATOM 1181 C CA . THR A 1 191 ? 7.475 11.683 -39.105 1.00 124.49 171 THR A CA 1
ATOM 1182 C C . THR A 1 191 ? 8.995 11.539 -39.004 1.00 114.71 171 THR A C 1
ATOM 1183 O O . THR A 1 191 ? 9.645 11.390 -40.052 1.00 112.43 171 THR A O 1
ATOM 1187 N N . LYS A 1 192 ? 9.525 11.553 -37.781 1.00 112.32 172 LYS A N 1
ATOM 1188 C CA . LYS A 1 192 ? 10.990 11.432 -37.562 1.00 112.51 172 LYS A CA 1
ATOM 1189 C C . LYS A 1 192 ? 11.531 10.188 -38.271 1.00 117.52 172 LYS A C 1
ATOM 1190 O O . LYS A 1 192 ? 12.706 10.215 -38.684 1.00 121.52 172 LYS A O 1
ATOM 1196 N N . ALA A 1 193 ? 10.708 9.151 -38.438 1.00 111.07 173 ALA A N 1
ATOM 1197 C CA . ALA A 1 193 ? 11.214 7.906 -39.000 1.00 109.92 173 ALA A CA 1
ATOM 1198 C C . ALA A 1 193 ? 10.823 7.673 -40.455 1.00 106.99 173 ALA A C 1
ATOM 1199 O O . ALA A 1 193 ? 11.558 6.989 -41.172 1.00 102.73 173 ALA A O 1
ATOM 1201 N N . TYR A 1 194 ? 9.692 8.203 -40.915 1.00 107.67 174 TYR A N 1
ATOM 1202 C CA . TYR A 1 194 ? 9.281 7.997 -42.295 1.00 107.98 174 TYR A CA 1
ATOM 1203 C C . TYR A 1 194 ? 9.107 9.281 -43.081 1.00 114.60 174 TYR A C 1
ATOM 1204 O O . TYR A 1 194 ? 9.310 9.272 -44.296 1.00 115.21 174 TYR A O 1
ATOM 1213 N N . PHE A 1 195 ? 8.763 10.386 -42.428 1.00 114.54 175 PHE A N 1
ATOM 1214 C CA . PHE A 1 195 ? 8.504 11.637 -43.125 1.00 118.56 175 PHE A CA 1
ATOM 1215 C C . PHE A 1 195 ? 9.530 12.710 -42.790 1.00 119.16 175 PHE A C 1
ATOM 1216 O O . PHE A 1 195 ? 9.241 13.902 -42.939 1.00 118.36 175 PHE A O 1
ATOM 1224 N N . ALA A 1 196 ? 10.715 12.304 -42.325 1.00 118.28 176 ALA A N 1
ATOM 1225 C CA . ALA A 1 196 ? 11.821 13.205 -42.019 1.00 121.19 176 ALA A CA 1
ATOM 1226 C C . ALA A 1 196 ? 12.122 14.062 -43.234 1.00 135.42 176 ALA A C 1
ATOM 1227 O O . ALA A 1 196 ? 11.872 13.617 -44.357 1.00 159.75 176 ALA A O 1
ATOM 1229 N N . ASP A 1 197 ? 12.638 15.282 -43.031 1.00 126.61 177 ASP A N 1
ATOM 1230 C CA . ASP A 1 197 ? 12.899 16.226 -44.122 1.00 124.18 177 ASP A CA 1
ATOM 1231 C C . ASP A 1 197 ? 11.590 16.823 -44.636 1.00 128.47 177 ASP A C 1
ATOM 1232 O O . ASP A 1 197 ? 11.598 17.739 -45.466 1.00 132.77 177 ASP A O 1
ATOM 1234 N N . GLY A 1 198 ? 10.465 16.303 -44.143 1.00 129.34 178 GLY A N 1
ATOM 1235 C CA . GLY A 1 198 ? 9.148 16.837 -44.436 1.00 129.88 178 GLY A CA 1
ATOM 1236 C C . GLY A 1 198 ? 8.667 16.651 -45.853 1.00 136.83 178 GLY A C 1
ATOM 1237 O O . GLY A 1 198 ? 7.685 17.287 -46.244 1.00 143.69 178 GLY A O 1
ATOM 1238 N N . GLU A 1 199 ? 9.317 15.794 -46.630 1.00 139.74 179 GLU A N 1
ATOM 1239 C CA . GLU A 1 199 ? 8.985 15.622 -48.037 1.00 153.33 179 GLU A CA 1
ATOM 1240 C C . GLU A 1 199 ? 7.907 14.553 -48.191 1.00 153.10 179 GLU A C 1
ATOM 1241 O O . GLU A 1 199 ? 8.114 13.392 -47.818 1.00 137.87 179 GLU A O 1
ATOM 1247 N N . ILE A 1 200 ? 6.769 14.945 -48.756 1.00 143.40 180 ILE A N 1
ATOM 1248 C CA . ILE A 1 200 ? 5.630 14.047 -48.910 1.00 138.15 180 ILE A CA 1
ATOM 1249 C C . ILE A 1 200 ? 5.870 13.124 -50.095 1.00 136.10 180 ILE A C 1
ATOM 1250 O O . ILE A 1 200 ? 6.152 13.581 -51.208 1.00 138.23 180 ILE A O 1
ATOM 1255 N N . THR A 1 201 ? 5.749 11.822 -49.857 1.00 131.30 181 THR A N 1
ATOM 1256 C CA . THR A 1 201 ? 5.953 10.806 -50.876 1.00 129.08 181 THR A CA 1
ATOM 1257 C C . THR A 1 201 ? 4.810 9.806 -50.811 1.00 127.84 181 THR A C 1
ATOM 1258 O O . THR A 1 201 ? 4.235 9.563 -49.747 1.00 128.74 181 THR A O 1
ATOM 1262 N N . GLN A 1 202 ? 4.468 9.241 -51.966 1.00 125.89 182 GLN A N 1
ATOM 1263 C CA . GLN A 1 202 ? 3.485 8.166 -51.979 1.00 123.75 182 GLN A CA 1
ATOM 1264 C C . GLN A 1 202 ? 3.949 7.003 -51.117 1.00 130.92 182 GLN A C 1
ATOM 1265 O O . GLN A 1 202 ? 3.216 6.521 -50.246 1.00 129.34 182 GLN A O 1
ATOM 1271 N N . LYS A 1 203 ? 5.184 6.560 -51.331 1.00 128.68 183 LYS A N 1
ATOM 1272 C CA . LYS A 1 203 ? 5.692 5.402 -50.605 1.00 132.53 183 LYS A CA 1
ATOM 1273 C C . LYS A 1 203 ? 5.835 5.690 -49.115 1.00 144.60 183 LYS A C 1
ATOM 1274 O O . LYS A 1 203 ? 5.564 4.814 -48.279 1.00 146.33 183 LYS A O 1
ATOM 1280 N N . ALA A 1 204 ? 6.261 6.910 -48.766 1.00 143.82 184 ALA A N 1
ATOM 1281 C CA . ALA A 1 204 ? 6.442 7.262 -47.361 1.00 144.08 184 ALA A CA 1
ATOM 1282 C C . ALA A 1 204 ? 5.131 7.182 -46.595 1.00 148.08 184 ALA A C 1
ATOM 1283 O O . ALA A 1 204 ? 5.130 6.880 -45.393 1.00 143.88 184 ALA A O 1
ATOM 1285 N N . PHE A 1 205 ? 4.012 7.430 -47.279 1.00 130.69 185 PHE A N 1
ATOM 1286 C CA . PHE A 1 205 ? 2.704 7.225 -46.670 1.00 127.83 185 PHE A CA 1
ATOM 1287 C C . PHE A 1 205 ? 2.421 5.739 -46.485 1.00 120.51 185 PHE A C 1
ATOM 1288 O O . PHE A 1 205 ? 2.042 5.299 -45.393 1.00 117.92 185 PHE A O 1
ATOM 1296 N N . ASP A 1 206 ? 2.616 4.951 -47.540 1.00 120.85 186 ASP A N 1
ATOM 1297 C CA . ASP A 1 206 ? 2.397 3.514 -47.437 1.00 117.37 186 ASP A CA 1
ATOM 1298 C C . ASP A 1 206 ? 3.303 2.890 -46.387 1.00 110.06 186 ASP A C 1
ATOM 1299 O O . ASP A 1 206 ? 2.864 2.034 -45.614 1.00 105.76 186 ASP A O 1
ATOM 1304 N N . LYS A 1 207 ? 4.561 3.323 -46.325 1.00 116.78 187 LYS A N 1
ATOM 1305 C CA . LYS A 1 207 ? 5.478 2.807 -45.312 1.00 110.54 187 LYS A CA 1
ATOM 1306 C C . LYS A 1 207 ? 5.015 3.160 -43.902 1.00 101.84 187 LYS A C 1
ATOM 1307 O O . LYS A 1 207 ? 5.127 2.347 -42.977 1.00 102.82 187 LYS A O 1
ATOM 1313 N N . ALA A 1 208 ? 4.517 4.380 -43.712 1.00 106.73 188 ALA A N 1
ATOM 1314 C CA . ALA A 1 208 ? 4.020 4.769 -42.397 1.00 102.93 188 ALA A CA 1
ATOM 1315 C C . ALA A 1 208 ? 2.754 3.996 -42.032 1.00 96.62 188 ALA A C 1
ATOM 1316 O O . ALA A 1 208 ? 2.585 3.578 -40.879 1.00 91.81 188 ALA A O 1
ATOM 1318 N N . VAL A 1 209 ? 1.857 3.792 -43.003 1.00 96.43 189 VAL A N 1
ATOM 1319 C CA . VAL A 1 209 ? 0.685 2.944 -42.782 1.00 92.83 189 VAL A CA 1
ATOM 1320 C C . VAL A 1 209 ? 1.121 1.534 -42.399 1.00 86.87 189 VAL A C 1
ATOM 1321 O O . VAL A 1 209 ? 0.649 0.965 -41.407 1.00 84.00 189 VAL A O 1
ATOM 1325 N N . VAL A 1 210 ? 2.046 0.957 -43.169 1.00 87.17 190 VAL A N 1
ATOM 1326 C CA . VAL A 1 210 ? 2.431 -0.435 -42.949 1.00 85.98 190 VAL A CA 1
ATOM 1327 C C . VAL A 1 210 ? 2.932 -0.634 -41.525 1.00 88.97 190 VAL A C 1
ATOM 1328 O O . VAL A 1 210 ? 2.550 -1.588 -40.838 1.00 97.42 190 VAL A O 1
ATOM 1332 N N . ALA A 1 211 ? 3.787 0.272 -41.058 1.00 86.73 191 ALA A N 1
ATOM 1333 C CA . ALA A 1 211 ? 4.240 0.220 -39.671 1.00 85.25 191 ALA A CA 1
ATOM 1334 C C . ALA A 1 211 ? 3.071 0.284 -38.700 1.00 82.35 191 ALA A C 1
ATOM 1335 O O . ALA A 1 211 ? 3.072 -0.397 -37.668 1.00 74.94 191 ALA A O 1
ATOM 1337 N N . ALA A 1 212 ? 2.060 1.097 -39.021 1.00 83.72 192 ALA A N 1
ATOM 1338 C CA . ALA A 1 212 ? 0.899 1.239 -38.150 1.00 78.34 192 ALA A CA 1
ATOM 1339 C C . ALA A 1 212 ? 0.041 -0.013 -38.179 1.00 70.54 192 ALA A C 1
ATOM 1340 O O . ALA A 1 212 ? -0.410 -0.494 -37.135 1.00 65.66 192 ALA A O 1
ATOM 1342 N N . ARG A 1 213 ? -0.196 -0.552 -39.367 1.00 70.42 193 ARG A N 1
ATOM 1343 C CA . ARG A 1 213 ? -0.914 -1.817 -39.462 1.00 78.41 193 ARG A CA 1
ATOM 1344 C C . ARG A 1 213 ? -0.263 -2.890 -38.595 1.00 71.76 193 ARG A C 1
ATOM 1345 O O . ARG A 1 213 ? -0.947 -3.594 -37.840 1.00 64.58 193 ARG A O 1
ATOM 1353 N N . LYS A 1 214 ? 1.062 -2.999 -38.670 1.00 71.47 194 LYS A N 1
ATOM 1354 C CA . LYS A 1 214 ? 1.785 -4.003 -37.897 1.00 68.49 194 LYS A CA 1
ATOM 1355 C C . LYS A 1 214 ? 1.637 -3.777 -36.398 1.00 63.16 194 LYS A C 1
ATOM 1356 O O . LYS A 1 214 ? 1.578 -4.739 -35.627 1.00 64.42 194 LYS A O 1
ATOM 1362 N N . GLU A 1 215 ? 1.598 -2.518 -35.961 1.00 71.13 195 GLU A N 1
ATOM 1363 C CA . GLU A 1 215 ? 1.325 -2.252 -34.552 1.00 68.53 195 GLU A CA 1
ATOM 1364 C C . GLU A 1 215 ? -0.078 -2.694 -34.173 1.00 65.81 195 GLU A C 1
ATOM 1365 O O . GLU A 1 215 ? -0.283 -3.286 -33.108 1.00 61.33 195 GLU A O 1
ATOM 1371 N N . LEU A 1 216 ? -1.056 -2.398 -35.026 1.00 64.02 196 LEU A N 1
ATOM 1372 C CA . LEU A 1 216 ? -2.443 -2.698 -34.714 1.00 63.73 196 LEU A CA 1
ATOM 1373 C C . LEU A 1 216 ? -2.741 -4.177 -34.768 1.00 62.71 196 LEU A C 1
ATOM 1374 O O . LEU A 1 216 ? -3.708 -4.624 -34.140 1.00 60.66 196 LEU A O 1
ATOM 1379 N N . SER A 1 217 ? -1.925 -4.933 -35.496 1.00 66.70 197 SER A N 1
ATOM 1380 C CA . SER A 1 217 ? -2.105 -6.371 -35.637 1.00 65.57 197 SER A CA 1
ATOM 1381 C C . SER A 1 217 ? -2.126 -7.111 -34.301 1.00 65.46 197 SER A C 1
ATOM 1382 O O . SER A 1 217 ? -2.646 -8.232 -34.232 1.00 63.71 197 SER A O 1
ATOM 1385 N N . ALA A 1 218 ? -1.570 -6.516 -33.244 1.00 66.05 198 ALA A N 1
ATOM 1386 C CA . ALA A 1 218 ? -1.606 -7.112 -31.910 1.00 60.82 198 ALA A CA 1
ATOM 1387 C C . ALA A 1 218 ? -2.997 -7.063 -31.271 1.00 55.53 198 ALA A C 1
ATOM 1388 O O . ALA A 1 218 ? -3.378 -8.006 -30.571 1.00 62.67 198 ALA A O 1
ATOM 1390 N N . ILE A 1 219 ? -3.768 -5.991 -31.484 1.00 53.86 199 ILE A N 1
ATOM 1391 C CA . ILE A 1 219 ? -5.025 -5.776 -30.762 1.00 55.13 199 ILE A CA 1
ATOM 1392 C C . ILE A 1 219 ? -6.259 -5.856 -31.657 1.00 55.29 199 ILE A C 1
ATOM 1393 O O . ILE A 1 219 ? -7.379 -5.966 -31.131 1.00 53.38 199 ILE A O 1
ATOM 1398 N N . ALA A 1 220 ? -6.093 -5.821 -32.979 1.00 56.55 200 ALA A N 1
ATOM 1399 C CA . ALA A 1 220 ? -7.224 -5.754 -33.900 1.00 56.09 200 ALA A CA 1
ATOM 1400 C C . ALA A 1 220 ? -8.236 -6.877 -33.661 1.00 56.02 200 ALA A C 1
ATOM 1401 O O . ALA A 1 220 ? -9.438 -6.623 -33.539 1.00 60.21 200 ALA A O 1
ATOM 1403 N N . THR A 1 221 ? -7.779 -8.130 -33.599 1.00 54.93 201 THR A N 1
ATOM 1404 C CA . THR A 1 221 ? -8.725 -9.235 -33.454 1.00 53.72 201 THR A CA 1
ATOM 1405 C C . THR A 1 221 ? -9.475 -9.152 -32.142 1.00 55.58 201 THR A C 1
ATOM 1406 O O . THR A 1 221 ? -10.699 -9.315 -32.103 1.00 63.45 201 THR A O 1
ATOM 1410 N N . THR A 1 222 ? -8.752 -8.940 -31.049 1.00 53.61 202 THR A N 1
ATOM 1411 C CA . THR A 1 222 ? -9.400 -8.802 -29.754 1.00 51.64 202 THR A CA 1
ATOM 1412 C C . THR A 1 222 ? -10.389 -7.639 -29.770 1.00 58.11 202 THR A C 1
ATOM 1413 O O . THR A 1 222 ? -11.546 -7.787 -29.360 1.00 60.80 202 THR A O 1
ATOM 1417 N N . TYR A 1 223 ? -9.967 -6.491 -30.308 1.00 56.22 203 TYR A N 1
ATOM 1418 C CA . TYR A 1 223 ? -10.786 -5.284 -30.242 1.00 59.22 203 TYR A CA 1
ATOM 1419 C C . TYR A 1 223 ? -12.002 -5.379 -31.156 1.00 61.87 203 TYR A C 1
ATOM 1420 O O . TYR A 1 223 ? -13.088 -4.900 -30.805 1.00 56.66 203 TYR A O 1
ATOM 1429 N N . LYS A 1 224 ? -11.841 -5.994 -32.331 1.00 62.72 204 LYS A N 1
ATOM 1430 C CA . LYS A 1 224 ? -12.948 -6.065 -33.284 1.00 65.79 204 LYS A CA 1
ATOM 1431 C C . LYS A 1 224 ? -14.017 -7.055 -32.828 1.00 62.68 204 LYS A C 1
ATOM 1432 O O . LYS A 1 224 ? -15.210 -6.740 -32.849 1.00 68.62 204 LYS A O 1
ATOM 1438 N N . MET A 1 225 ? -13.611 -8.249 -32.401 1.00 65.41 205 MET A N 1
ATOM 1439 C CA . MET A 1 225 ? -14.575 -9.205 -31.864 1.00 69.98 205 MET A CA 1
ATOM 1440 C C . MET A 1 225 ? -15.388 -8.593 -30.726 1.00 74.87 205 MET A C 1
ATOM 1441 O O . MET A 1 225 ? -16.622 -8.719 -30.684 1.00 77.51 205 MET A O 1
ATOM 1446 N N . GLU A 1 226 ? -14.709 -7.907 -29.806 1.00 69.42 206 GLU A N 1
ATOM 1447 C CA . GLU A 1 226 ? -15.387 -7.199 -28.722 1.00 69.80 206 GLU A CA 1
ATOM 1448 C C . GLU A 1 226 ? -16.387 -6.161 -29.253 1.00 77.82 206 GLU A C 1
ATOM 1449 O O . GLU A 1 226 ? -17.485 -6.008 -28.705 1.00 79.97 206 GLU A O 1
ATOM 1455 N N . GLY A 1 227 ? -16.019 -5.427 -30.308 1.00 62.63 207 GLY A N 1
ATOM 1456 C CA . GLY A 1 227 ? -16.941 -4.554 -31.007 1.00 67.08 207 GLY A CA 1
ATOM 1457 C C . GLY A 1 227 ? -17.286 -3.269 -30.266 1.00 66.38 207 GLY A C 1
ATOM 1458 O O . GLY A 1 227 ? -17.000 -3.085 -29.091 1.00 62.73 207 GLY A O 1
ATOM 1459 N N . TRP A 1 228 ? -17.913 -2.348 -30.999 1.00 66.92 208 TRP A N 1
ATOM 1460 C CA . TRP A 1 228 ? -18.263 -1.034 -30.404 1.00 71.14 208 TRP A CA 1
ATOM 1461 C C . TRP A 1 228 ? -19.506 -0.470 -31.093 1.00 73.12 208 TRP A C 1
ATOM 1462 O O . TRP A 1 228 ? -19.738 -0.811 -32.267 1.00 64.31 208 TRP A O 1
ATOM 1473 N N . ASP A 1 229 ? -20.275 0.354 -30.382 1.00 74.72 209 ASP A N 1
ATOM 1474 C CA . ASP A 1 229 ? -21.458 1.007 -30.996 1.00 75.72 209 ASP A CA 1
ATOM 1475 C C . ASP A 1 229 ? -21.085 2.448 -31.349 1.00 73.73 209 ASP A C 1
ATOM 1476 O O . ASP A 1 229 ? -21.749 3.028 -32.225 1.00 80.55 209 ASP A O 1
ATOM 1481 N N . THR A 1 230 ? -20.053 2.994 -30.700 1.00 71.44 210 THR A N 1
ATOM 1482 C CA . THR A 1 230 ? -19.679 4.416 -30.925 1.00 75.35 210 THR A CA 1
ATOM 1483 C C . THR A 1 230 ? -18.158 4.559 -31.020 1.00 66.84 210 THR A C 1
ATOM 1484 O O . THR A 1 230 ? -17.456 3.829 -30.301 1.00 69.90 210 THR A O 1
ATOM 1488 N N . VAL A 1 231 ? -17.678 5.461 -31.878 1.00 71.97 211 VAL A N 1
ATOM 1489 C CA . VAL A 1 231 ? -16.248 5.715 -32.000 1.00 71.77 211 VAL A CA 1
ATOM 1490 C C . VAL A 1 231 ? -15.987 7.179 -31.684 1.00 73.32 211 VAL A C 1
ATOM 1491 O O . VAL A 1 231 ? -16.541 8.066 -32.342 1.00 78.38 211 VAL A O 1
ATOM 1495 N N . VAL A 1 232 ? -15.134 7.426 -30.691 1.00 71.98 212 VAL A N 1
ATOM 1496 C CA . VAL A 1 232 ? -14.752 8.758 -30.245 1.00 70.19 212 VAL A CA 1
ATOM 1497 C C . VAL A 1 232 ? -13.234 8.886 -30.299 1.00 77.09 212 VAL A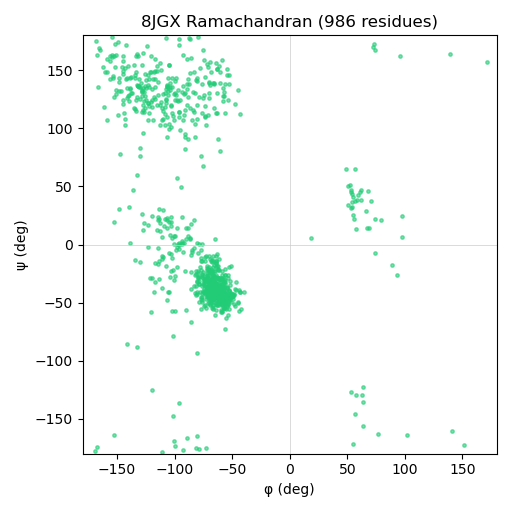 C 1
ATOM 1498 O O . VAL A 1 232 ? -12.508 7.986 -29.874 1.00 67.78 212 VAL A O 1
ATOM 1502 N N . GLY A 1 233 ? -12.751 10.005 -30.835 1.00 80.98 213 GLY A N 1
ATOM 1503 C CA . GLY A 1 233 ? -11.341 10.328 -30.854 1.00 84.75 213 GLY A CA 1
ATOM 1504 C C . GLY A 1 233 ? -10.987 11.441 -29.868 1.00 95.70 213 GLY A C 1
ATOM 1505 O O . GLY A 1 233 ? -11.847 12.012 -29.189 1.00 89.85 213 GLY A O 1
ATOM 1506 N N . SER A 1 234 ? -9.689 11.742 -29.806 1.00 90.16 214 SER A N 1
ATOM 1507 C CA . SER A 1 234 ? -9.138 12.745 -28.894 1.00 87.27 214 SER A CA 1
ATOM 1508 C C . SER A 1 234 ? -7.689 13.027 -29.311 1.00 93.83 214 SER A C 1
ATOM 1509 O O . SER A 1 234 ? -7.154 12.390 -30.227 1.00 93.53 214 SER A O 1
ATOM 1511 N N . SER A 1 235 ? -7.067 14.008 -28.631 1.00 98.43 215 SER A N 1
ATOM 1512 C CA . SER A 1 235 ? -5.731 14.546 -28.918 1.00 95.28 215 SER A CA 1
ATOM 1513 C C . SER A 1 235 ? -5.707 15.400 -30.183 1.00 91.43 215 SER A C 1
ATOM 1514 O O . SER A 1 235 ? -6.673 15.421 -30.948 1.00 91.66 215 SER A O 1
ATOM 1516 N N . GLY A 1 236 ? -4.595 16.103 -30.413 1.00 92.14 216 GLY A N 1
ATOM 1517 C CA . GLY A 1 236 ? -4.565 17.109 -31.466 1.00 97.87 216 GLY A CA 1
ATOM 1518 C C . GLY A 1 236 ? -4.718 16.540 -32.865 1.00 96.97 216 GLY A C 1
ATOM 1519 O O . GLY A 1 236 ? -5.465 17.083 -33.685 1.00 100.19 216 GLY A O 1
ATOM 1520 N N . THR A 1 237 ? -4.002 15.453 -33.164 1.00 95.81 217 THR A N 1
ATOM 1521 C CA . THR A 1 237 ? -4.068 14.867 -34.501 1.00 97.40 217 THR A CA 1
ATOM 1522 C C . THR A 1 237 ? -5.509 14.631 -34.940 1.00 92.64 217 THR A C 1
ATOM 1523 O O . THR A 1 237 ? -5.879 14.953 -36.073 1.00 94.26 217 THR A O 1
ATOM 1527 N N . ILE A 1 238 ? -6.344 14.104 -34.046 1.00 89.78 218 ILE A N 1
ATOM 1528 C CA . ILE A 1 238 ? -7.750 13.914 -34.387 1.00 95.78 218 ILE A CA 1
ATOM 1529 C C . ILE A 1 238 ? -8.436 15.261 -34.586 1.00 97.07 218 ILE A C 1
ATOM 1530 O O . ILE A 1 238 ? -9.213 15.436 -35.529 1.00 97.01 218 ILE A O 1
ATOM 1535 N N . LYS A 1 239 ? -8.145 16.234 -33.716 1.00 94.52 219 LYS A N 1
ATOM 1536 C CA . LYS A 1 239 ? -8.746 17.564 -33.822 1.00 99.02 219 LYS A CA 1
ATOM 1537 C C . LYS A 1 239 ? -8.412 18.221 -35.151 1.00 98.56 219 LYS A C 1
ATOM 1538 O O . LYS A 1 239 ? -9.293 18.756 -35.834 1.00 100.39 219 LYS A O 1
ATOM 1544 N N . ALA A 1 240 ? -7.133 18.208 -35.516 1.00 100.69 220 ALA A N 1
ATOM 1545 C CA . ALA A 1 240 ? -6.701 18.774 -36.787 1.00 102.82 220 ALA A CA 1
ATOM 1546 C C . ALA A 1 240 ? -7.466 18.164 -37.949 1.00 106.05 220 ALA A C 1
ATOM 1547 O O . ALA A 1 240 ? -8.017 18.880 -38.792 1.00 112.81 220 ALA A O 1
ATOM 1549 N N . CYS A 1 241 ? -7.464 16.832 -38.019 1.00 125.39 221 CYS A N 1
ATOM 1550 C CA . CYS A 1 241 ? -8.146 16.138 -39.142 1.00 110.97 221 CYS A CA 1
ATOM 1551 C C . CYS A 1 241 ? -9.623 16.536 -39.156 1.00 120.25 221 CYS A C 1
ATOM 1552 O O . CYS A 1 241 ? -10.169 16.744 -40.253 1.00 128.79 221 CYS A O 1
ATOM 1555 N N . ARG A 1 242 ? -10.239 16.640 -37.978 1.00 112.41 222 ARG A N 1
ATOM 1556 C CA . ARG A 1 242 ? -11.681 16.989 -37.904 1.00 109.87 222 ARG A CA 1
ATOM 1557 C C . ARG A 1 242 ? -11.885 18.357 -38.557 1.00 118.47 222 ARG A C 1
ATOM 1558 O O . ARG A 1 242 ? -12.867 18.515 -39.302 1.00 116.16 222 ARG A O 1
ATOM 1560 N N . GLN A 1 243 ? -10.983 19.302 -38.286 1.00 109.97 223 GLN A N 1
ATOM 1561 C CA . GLN A 1 243 ? -11.141 20.677 -38.827 1.00 119.27 223 GLN A CA 1
ATOM 1562 C C . GLN A 1 243 ? -11.044 20.627 -40.354 1.00 119.73 223 GLN A C 1
ATOM 1563 O O . GLN A 1 243 ? -12.019 21.015 -41.019 1.00 120.19 223 GLN A O 1
ATOM 1569 N N . ILE A 1 244 ? -9.904 20.177 -40.879 1.00 114.23 224 ILE A N 1
ATOM 1570 C CA . ILE A 1 244 ? -9.741 20.144 -42.331 1.00 115.59 224 ILE A CA 1
ATOM 1571 C C . ILE A 1 244 ? -10.902 19.416 -42.997 1.00 119.54 224 ILE A C 1
ATOM 1572 O O . ILE A 1 244 ? -11.276 19.739 -44.128 1.00 122.64 224 ILE A O 1
ATOM 1577 N N . MET A 1 245 ? -11.493 18.431 -42.318 1.00 123.91 225 MET A N 1
ATOM 1578 C CA . MET A 1 245 ? -12.688 17.790 -42.855 1.00 123.66 225 MET A CA 1
ATOM 1579 C C . MET A 1 245 ? -13.813 18.801 -43.013 1.00 121.27 225 MET A C 1
ATOM 1580 O O . MET A 1 245 ? -14.509 18.825 -44.034 1.00 125.02 225 MET A O 1
ATOM 1585 N N . VAL A 1 246 ? -13.992 19.658 -42.011 1.00 120.37 226 VAL A N 1
ATOM 1586 C CA . VAL A 1 246 ? -15.048 20.660 -42.064 1.00 120.17 226 VAL A CA 1
ATOM 1587 C C . VAL A 1 246 ? -14.728 21.715 -43.116 1.00 118.81 226 VAL A C 1
ATOM 1588 O O . VAL A 1 246 ? -15.557 22.026 -43.979 1.00 120.34 226 VAL A O 1
ATOM 1592 N N . ASN A 1 247 ? -13.521 22.281 -43.056 1.00 120.48 227 ASN A N 1
ATOM 1593 C CA . ASN A 1 247 ? -13.147 23.351 -43.976 1.00 117.09 227 ASN A CA 1
ATOM 1594 C C . ASN A 1 247 ? -13.164 22.879 -45.426 1.00 120.91 227 ASN A C 1
ATOM 1595 O O . ASN A 1 247 ? -13.550 23.635 -46.323 1.00 121.35 227 ASN A O 1
ATOM 1600 N N . MET A 1 248 ? -12.752 21.637 -45.679 1.00 123.80 228 MET A N 1
ATOM 1601 C CA . MET A 1 248 ? -12.794 21.062 -47.018 1.00 128.43 228 MET A CA 1
ATOM 1602 C C . MET A 1 248 ? -14.127 20.371 -47.325 1.00 139.55 228 MET A C 1
ATOM 1603 O O . MET A 1 248 ? -14.209 19.615 -48.301 1.00 144.11 228 MET A O 1
ATOM 1605 N N . GLY A 1 249 ? -15.159 20.616 -46.515 1.00 125.01 229 GLY A N 1
ATOM 1606 C CA . GLY A 1 249 ? -16.474 20.063 -46.747 1.00 124.69 229 GLY A CA 1
ATOM 1607 C C . GLY A 1 249 ? -16.497 18.554 -46.884 1.00 133.06 229 GLY A C 1
ATOM 1608 O O . GLY A 1 249 ? -17.390 17.997 -47.529 1.00 133.22 229 GLY A O 1
ATOM 1609 N N . LEU A 1 250 ? -15.512 17.884 -46.290 1.00 140.89 230 LEU A N 1
ATOM 1610 C CA . LEU A 1 250 ? -15.404 16.432 -46.319 1.00 151.19 230 LEU A CA 1
ATOM 1611 C C . LEU A 1 250 ? -15.949 15.771 -45.061 1.00 148.22 230 LEU A C 1
ATOM 1612 O O . LEU A 1 250 ? -15.955 14.537 -44.974 1.00 140.32 230 LEU A O 1
ATOM 1617 N N . SER A 1 251 ? -16.401 16.558 -44.093 1.00 139.99 231 SER A N 1
ATOM 1618 C CA . SER A 1 251 ? -16.966 16.032 -42.866 1.00 132.34 231 SER A CA 1
ATOM 1619 C C . SER A 1 251 ? -18.424 15.641 -43.097 1.00 132.84 231 SER A C 1
ATOM 1620 O O . SER A 1 251 ? -18.942 15.688 -44.213 1.00 134.14 231 SER A O 1
ATOM 1623 N N . ASP A 1 252 ? -19.094 15.240 -42.024 1.00 131.11 232 ASP A N 1
ATOM 1624 C CA . ASP A 1 252 ? -20.450 14.717 -42.060 1.00 126.59 232 ASP A CA 1
ATOM 1625 C C . ASP A 1 252 ? -21.392 15.715 -41.391 1.00 125.60 232 ASP A C 1
ATOM 1626 O O . ASP A 1 252 ? -20.980 16.785 -40.941 1.00 125.23 232 ASP A O 1
ATOM 1631 N N . GLU A 1 253 ? -22.677 15.355 -41.329 1.00 125.62 233 GLU A N 1
ATOM 1632 C CA . GLU A 1 253 ? -23.654 16.219 -40.669 1.00 126.60 233 GLU A CA 1
ATOM 1633 C C . GLU A 1 253 ? -23.257 16.493 -39.225 1.00 129.46 233 GLU A C 1
ATOM 1634 O O . GLU A 1 253 ? -23.293 17.639 -38.764 1.00 131.77 233 GLU A O 1
ATOM 1636 N N . GLN A 1 254 ? -22.865 15.451 -38.498 1.00 137.01 234 GLN A N 1
ATOM 1637 C CA . GLN A 1 254 ? -22.448 15.582 -37.110 1.00 130.50 234 GLN A CA 1
ATOM 1638 C C . GLN A 1 254 ? -20.938 15.761 -36.962 1.00 129.25 234 GLN A C 1
ATOM 1639 O O . GLN A 1 254 ? -20.389 15.451 -35.897 1.00 141.96 234 GLN A O 1
ATOM 1645 N N . GLU A 1 255 ? -20.264 16.254 -38.004 1.00 127.41 235 GLU A N 1
ATOM 1646 C CA . GLU A 1 255 ? -18.813 16.426 -38.000 1.00 129.04 235 GLU A CA 1
ATOM 1647 C C . GLU A 1 255 ? -18.091 15.132 -37.629 1.00 131.57 235 GLU A C 1
ATOM 1648 O O . GLU A 1 255 ? -17.019 15.151 -37.022 1.00 123.40 235 GLU A O 1
ATOM 1654 N N . ASN A 1 256 ? -18.683 13.995 -37.980 1.00 128.68 236 ASN A N 1
ATOM 1655 C CA . ASN A 1 256 ? -18.066 12.694 -37.743 1.00 115.11 236 ASN A CA 1
ATOM 1656 C C . ASN A 1 256 ? -17.086 12.406 -38.879 1.00 117.73 236 ASN A C 1
ATOM 1657 O O . ASN A 1 256 ? -17.494 12.268 -40.038 1.00 119.13 236 ASN A O 1
ATOM 1662 N N . VAL A 1 257 ? -15.792 12.342 -38.545 1.00 113.43 237 VAL A N 1
ATOM 1663 C CA . VAL A 1 257 ? -14.739 11.946 -39.479 1.00 109.54 237 VAL A CA 1
ATOM 1664 C C . VAL A 1 257 ? -15.113 10.592 -40.078 1.00 104.69 237 VAL A C 1
ATOM 1665 O O . VAL A 1 257 ? -15.378 9.635 -39.344 1.00 103.79 237 VAL A O 1
ATOM 1669 N N . THR A 1 258 ? -15.167 10.507 -41.407 1.00 103.09 238 THR A N 1
ATOM 1670 C CA . THR A 1 258 ? -15.607 9.310 -42.115 1.00 105.60 238 THR A CA 1
ATOM 1671 C C . THR A 1 258 ? -14.478 8.741 -42.964 1.00 104.57 238 THR A C 1
ATOM 1672 O O . THR A 1 258 ? -13.620 9.480 -43.457 1.00 104.27 238 THR A O 1
ATOM 1676 N N . ARG A 1 259 ? -14.499 7.414 -43.138 1.00 104.33 239 ARG A N 1
ATOM 1677 C CA . ARG A 1 259 ? -13.508 6.753 -43.984 1.00 101.98 239 ARG A CA 1
ATOM 1678 C C . ARG A 1 259 ? -13.435 7.406 -45.357 1.00 109.10 239 ARG A C 1
ATOM 1679 O O . ARG A 1 259 ? -12.347 7.698 -45.868 1.00 113.14 239 ARG A O 1
ATOM 1681 N N . GLU A 1 260 ? -14.594 7.670 -45.955 1.00 113.96 240 GLU A N 1
ATOM 1682 C CA . GLU A 1 260 ? -14.635 8.257 -47.288 1.00 114.13 240 GLU A CA 1
ATOM 1683 C C . GLU A 1 260 ? -13.909 9.598 -47.324 1.00 119.51 240 GLU A C 1
ATOM 1684 O O . GLU A 1 260 ? -13.025 9.825 -48.157 1.00 121.65 240 GLU A O 1
ATOM 1690 N N . GLY A 1 261 ? -14.270 10.501 -46.415 1.00 113.01 241 GLY A N 1
ATOM 1691 C CA . GLY A 1 261 ? -13.584 11.779 -46.353 1.00 115.16 241 GLY A CA 1
ATOM 1692 C C . GLY A 1 261 ? -12.114 11.633 -46.015 1.00 118.85 241 GLY A C 1
ATOM 1693 O O . GLY A 1 261 ? -11.265 12.335 -46.569 1.00 119.61 241 GLY A O 1
ATOM 1694 N N . LEU A 1 262 ? -11.795 10.717 -45.103 1.00 113.60 242 LEU A N 1
ATOM 1695 C CA . LEU A 1 262 ? -10.405 10.481 -44.736 1.00 106.54 242 LEU A CA 1
ATOM 1696 C C . LEU A 1 262 ? -9.610 9.955 -45.923 1.00 112.85 242 LEU A C 1
ATOM 1697 O O . LEU A 1 262 ? -8.501 10.426 -46.196 1.00 117.45 242 LEU A O 1
ATOM 1702 N N . HIS A 1 263 ? -10.168 8.987 -46.651 1.00 110.46 243 HIS A N 1
ATOM 1703 C CA . HIS A 1 263 ? -9.458 8.446 -47.806 1.00 117.44 243 HIS A CA 1
ATOM 1704 C C . HIS A 1 263 ? -9.200 9.524 -48.847 1.00 123.98 243 HIS A C 1
ATOM 1705 O O . HIS A 1 263 ? -8.139 9.550 -49.482 1.00 126.71 243 HIS A O 1
ATOM 1712 N N . LYS A 1 264 ? -10.154 10.430 -49.021 1.00 120.90 244 LYS A N 1
ATOM 1713 C CA . LYS A 1 264 ? -9.976 11.525 -49.964 1.00 123.50 244 LYS A CA 1
ATOM 1714 C C . LYS A 1 264 ? -8.911 12.502 -49.482 1.00 124.02 244 LYS A C 1
ATOM 1715 O O . LYS A 1 264 ? -8.039 12.912 -50.256 1.00 128.40 244 LYS A O 1
ATOM 1721 N N . LEU A 1 265 ? -8.961 12.879 -48.202 1.00 122.40 245 LEU A N 1
ATOM 1722 C CA . LEU A 1 265 ? -7.902 13.705 -47.618 1.00 126.46 245 LEU A CA 1
ATOM 1723 C C . LEU A 1 265 ? -6.522 13.103 -47.839 1.00 126.29 245 LEU A C 1
ATOM 1724 O O . LEU A 1 265 ? -5.551 13.824 -48.095 1.00 124.50 245 LEU A O 1
ATOM 1729 N N . LYS A 1 266 ? -6.418 11.782 -47.719 1.00 127.14 246 LYS A N 1
ATOM 1730 C CA . LYS A 1 266 ? -5.165 11.086 -47.987 1.00 128.06 246 LYS A CA 1
ATOM 1731 C C . LYS A 1 266 ? -4.673 11.354 -49.404 1.00 131.10 246 LYS A C 1
ATOM 1732 O O . LYS A 1 266 ? -3.503 11.690 -49.616 1.00 136.15 246 LYS A O 1
ATOM 1738 N N . ASP A 1 267 ? -5.563 11.228 -50.388 1.00 134.51 247 ASP A N 1
ATOM 1739 C CA . ASP A 1 267 ? -5.163 11.448 -51.774 1.00 140.48 247 ASP A CA 1
ATOM 1740 C C . ASP A 1 267 ? -4.802 12.906 -52.034 1.00 136.25 247 ASP A C 1
ATOM 1741 O O . ASP A 1 267 ? -3.893 13.192 -52.822 1.00 134.56 247 ASP A O 1
ATOM 1746 N N . LYS A 1 268 ? -5.498 13.840 -51.380 1.00 129.42 248 LYS A N 1
ATOM 1747 C CA . LYS A 1 268 ? -5.185 15.255 -51.558 1.00 125.92 248 LYS A CA 1
ATOM 1748 C C . LYS A 1 268 ? -3.811 15.601 -50.991 1.00 128.01 248 LYS A C 1
ATOM 1749 O O . LYS A 1 268 ? -3.074 16.401 -51.581 1.00 125.92 248 LYS A O 1
ATOM 1755 N N . LEU A 1 269 ? -3.453 15.014 -49.842 1.00 129.37 249 LEU A N 1
ATOM 1756 C CA . LEU A 1 269 ? -2.148 15.275 -49.235 1.00 125.31 249 LEU A CA 1
ATOM 1757 C C . LEU A 1 269 ? -1.005 14.707 -50.066 1.00 130.53 249 LEU A C 1
ATOM 1758 O O . LEU A 1 269 ? 0.084 15.291 -50.100 1.00 130.90 249 LEU A O 1
ATOM 1763 N N . LEU A 1 270 ? -1.225 13.575 -50.736 1.00 142.90 250 LEU A N 1
ATOM 1764 C CA . LEU A 1 270 ? -0.184 12.994 -51.576 1.00 146.70 250 LEU A CA 1
ATOM 1765 C C . LEU A 1 270 ? 0.180 13.895 -52.749 1.00 145.97 250 LEU A C 1
ATOM 1766 O O . LEU A 1 270 ? 1.271 13.747 -53.313 1.00 153.16 250 LEU A O 1
ATOM 1771 N N . LYS A 1 271 ? -0.697 14.837 -53.108 1.00 131.94 251 LYS A N 1
ATOM 1772 C CA . LYS A 1 271 ? -0.404 15.755 -54.203 1.00 127.04 251 LYS A CA 1
ATOM 1773 C C . LYS A 1 271 ? 0.678 16.763 -53.829 1.00 126.33 251 LYS A C 1
ATOM 1774 O O . LYS A 1 271 ? 1.447 17.188 -54.698 1.00 128.72 251 LYS A O 1
ATOM 1780 N N . PHE A 1 272 ? 0.752 17.168 -52.562 1.00 125.06 252 PHE A N 1
ATOM 1781 C CA . PHE A 1 272 ? 1.859 18.002 -52.116 1.00 128.39 252 PHE A CA 1
ATOM 1782 C C . PHE A 1 272 ? 3.189 17.290 -52.357 1.00 131.29 252 PHE A C 1
ATOM 1783 O O . PHE A 1 272 ? 3.262 16.069 -52.520 1.00 134.19 252 PHE A O 1
ATOM 1791 N N . LYS A 1 273 ? 4.253 18.077 -52.405 1.00 131.57 253 LYS A N 1
ATOM 1792 C CA . LYS A 1 273 ? 5.599 17.538 -52.513 1.00 129.98 253 LYS A CA 1
ATOM 1793 C C . LYS A 1 273 ? 6.405 17.739 -51.243 1.00 140.50 253 LYS A C 1
ATOM 1794 O O . LYS A 1 273 ? 7.478 17.149 -51.103 1.00 141.57 253 LYS A O 1
ATOM 1800 N N . ASN A 1 274 ? 5.902 18.541 -50.316 1.00 167.88 254 ASN A N 1
ATOM 1801 C CA . ASN A 1 274 ? 6.577 18.878 -49.079 1.00 163.31 254 ASN A CA 1
ATOM 1802 C C . ASN A 1 274 ? 5.541 19.481 -48.142 1.00 167.83 254 ASN A C 1
ATOM 1803 O O . ASN A 1 274 ? 4.412 19.793 -48.545 1.00 165.95 254 ASN A O 1
ATOM 1808 N N . ILE A 1 275 ? 5.931 19.608 -46.873 1.00 148.21 255 ILE A N 1
ATOM 1809 C CA . ILE A 1 275 ? 5.057 20.232 -45.884 1.00 143.76 255 ILE A CA 1
ATOM 1810 C C . ILE A 1 275 ? 4.783 21.682 -46.262 1.00 140.25 255 ILE A C 1
ATOM 1811 O O . ILE A 1 275 ? 3.630 22.129 -46.313 1.00 140.08 255 ILE A O 1
ATOM 1813 N N . SER A 1 276 ? 5.839 22.432 -46.545 1.00 139.05 256 SER A N 1
ATOM 1814 C CA . SER A 1 276 ? 5.723 23.837 -46.896 1.00 135.64 256 SER A CA 1
ATOM 1815 C C . SER A 1 276 ? 4.912 24.040 -48.178 1.00 129.99 256 SER A C 1
ATOM 1816 O O . SER A 1 276 ? 4.986 23.245 -49.116 1.00 135.96 256 SER A O 1
ATOM 1819 N N . LEU A 1 283 ? -6.034 25.014 -41.296 1.00 111.67 263 LEU A N 1
ATOM 1820 C CA . LEU A 1 283 ? -4.897 24.267 -40.773 1.00 120.64 263 LEU A CA 1
ATOM 1821 C C . LEU A 1 283 ? -4.131 25.081 -39.728 1.00 119.76 263 LEU A C 1
ATOM 1822 O O . LEU A 1 283 ? -4.647 26.071 -39.211 1.00 120.50 263 LEU A O 1
ATOM 1824 N N . ARG A 1 284 ? -2.906 24.661 -39.419 1.00 120.88 264 ARG A N 1
ATOM 1825 C CA . ARG A 1 284 ? -2.061 25.352 -38.455 1.00 125.02 264 ARG A CA 1
ATOM 1826 C C . ARG A 1 284 ? -0.612 25.068 -38.811 1.00 130.06 264 ARG A C 1
ATOM 1827 O O . ARG A 1 284 ? -0.285 23.963 -39.246 1.00 133.85 264 ARG A O 1
ATOM 1835 N N . GLU A 1 285 ? 0.251 26.073 -38.635 1.00 129.78 265 GLU A N 1
ATOM 1836 C CA . GLU A 1 285 ? 1.650 25.917 -39.030 1.00 133.11 265 GLU A CA 1
ATOM 1837 C C . GLU A 1 285 ? 2.341 24.815 -38.234 1.00 136.33 265 GLU A C 1
ATOM 1838 O O . GLU A 1 285 ? 3.081 23.999 -38.798 1.00 136.95 265 GLU A O 1
ATOM 1844 N N . ASP A 1 286 ? 2.121 24.775 -36.920 1.00 137.20 266 ASP A N 1
ATOM 1845 C CA . ASP A 1 286 ? 2.752 23.741 -36.110 1.00 137.64 266 ASP A CA 1
ATOM 1846 C C . ASP A 1 286 ? 2.234 22.356 -36.485 1.00 141.35 266 ASP A C 1
ATOM 1847 O O . ASP A 1 286 ? 2.984 21.373 -36.452 1.00 134.30 266 ASP A O 1
ATOM 1852 N N . ARG A 1 287 ? 0.961 22.265 -36.878 1.00 144.35 267 ARG A N 1
ATOM 1853 C CA . ARG A 1 287 ? 0.349 20.958 -37.106 1.00 166.26 267 ARG A CA 1
ATOM 1854 C C . ARG A 1 287 ? 0.830 20.321 -38.409 1.00 164.76 267 ARG A C 1
ATOM 1855 O O . ARG A 1 287 ? 0.954 19.092 -38.491 1.00 153.17 267 ARG A O 1
ATOM 1863 N N . ARG A 1 288 ? 1.108 21.131 -39.436 1.00 140.88 268 ARG A N 1
ATOM 1864 C CA . ARG A 1 288 ? 1.468 20.577 -40.741 1.00 135.62 268 ARG A CA 1
ATOM 1865 C C . ARG A 1 288 ? 2.778 19.798 -40.702 1.00 130.99 268 ARG A C 1
ATOM 1866 O O . ARG A 1 288 ? 3.052 19.015 -41.621 1.00 128.50 268 ARG A O 1
ATOM 1874 N N . ALA A 1 289 ? 3.579 19.976 -39.649 1.00 131.35 269 ALA A N 1
ATOM 1875 C CA . ALA A 1 289 ? 4.846 19.259 -39.546 1.00 125.89 269 ALA A CA 1
ATOM 1876 C C . ALA A 1 289 ? 4.628 17.755 -39.386 1.00 126.69 269 ALA A C 1
ATOM 1877 O O . ALA A 1 289 ? 5.272 16.948 -40.067 1.00 131.21 269 ALA A O 1
ATOM 1879 N N . VAL A 1 290 ? 3.716 17.356 -38.493 1.00 126.07 270 VAL A N 1
ATOM 1880 C CA . VAL A 1 290 ? 3.465 15.945 -38.226 1.00 120.04 270 VAL A CA 1
ATOM 1881 C C . VAL A 1 290 ? 2.255 15.412 -38.969 1.00 118.70 270 VAL A C 1
ATOM 1882 O O . VAL A 1 290 ? 1.984 14.208 -38.897 1.00 119.86 270 VAL A O 1
ATOM 1886 N N . LEU A 1 291 ? 1.522 16.264 -39.685 1.00 121.77 271 LEU A N 1
ATOM 1887 C CA . LEU A 1 291 ? 0.292 15.845 -40.358 1.00 119.74 271 LEU A CA 1
ATOM 1888 C C . LEU A 1 291 ? 0.436 14.583 -41.199 1.00 113.67 271 LEU A C 1
ATOM 1889 O O . LEU A 1 291 ? -0.460 13.728 -41.129 1.00 114.59 271 LEU A O 1
ATOM 1894 N N . PRO A 1 292 ? 1.490 14.398 -42.006 1.00 126.31 272 PRO A N 1
ATOM 1895 C CA . PRO A 1 292 ? 1.577 13.141 -42.777 1.00 119.44 272 PRO A CA 1
ATOM 1896 C C . PRO A 1 292 ? 1.566 11.893 -41.907 1.00 122.49 272 PRO A C 1
ATOM 1897 O O . PRO A 1 292 ? 0.817 10.942 -42.187 1.00 117.96 272 PRO A O 1
ATOM 1901 N N . ALA A 1 293 ? 2.378 11.877 -40.848 1.00 126.76 273 ALA A N 1
ATOM 1902 C CA . ALA A 1 293 ? 2.387 10.747 -39.927 1.00 128.38 273 ALA A CA 1
ATOM 1903 C C . ALA A 1 293 ? 0.992 10.477 -39.377 1.00 118.46 273 ALA A C 1
ATOM 1904 O O . ALA A 1 293 ? 0.407 9.415 -39.624 1.00 111.98 273 ALA A O 1
ATOM 1906 N N . GLY A 1 294 ? 0.438 11.445 -38.644 1.00 108.50 274 GLY A N 1
ATOM 1907 C CA . GLY A 1 294 ? -0.900 11.283 -38.094 1.00 103.55 274 GLY A CA 1
ATOM 1908 C C . GLY A 1 294 ? -1.915 10.807 -39.115 1.00 97.85 274 GLY A C 1
ATOM 1909 O O . GLY A 1 294 ? -2.635 9.831 -38.887 1.00 93.53 274 GLY A O 1
ATOM 1910 N N . LEU A 1 295 ? -1.983 11.490 -40.259 1.00 102.91 275 LEU A N 1
ATOM 1911 C CA . LEU A 1 295 ? -2.958 11.140 -41.287 1.00 103.11 275 LEU A CA 1
ATOM 1912 C C . LEU A 1 295 ? -2.880 9.664 -41.652 1.00 98.69 275 LEU A C 1
ATOM 1913 O O . LEU A 1 295 ? -3.911 9.006 -41.844 1.00 96.72 275 LEU A O 1
ATOM 1915 N N . ALA A 1 296 ? -1.667 9.117 -41.721 1.00 104.49 276 ALA A N 1
ATOM 1916 C CA . ALA A 1 296 ? -1.505 7.694 -42.014 1.00 106.06 276 ALA A CA 1
ATOM 1917 C C . ALA A 1 296 ? -1.939 6.829 -40.838 1.00 95.46 276 ALA A C 1
ATOM 1918 O O . ALA A 1 296 ? -2.505 5.744 -41.027 1.00 92.89 276 ALA A O 1
ATOM 1920 N N . ILE A 1 297 ? -1.667 7.293 -39.616 1.00 94.62 277 ILE A N 1
ATOM 1921 C CA . ILE A 1 297 ? -2.010 6.519 -38.429 1.00 89.58 277 ILE A CA 1
ATOM 1922 C C . ILE A 1 297 ? -3.517 6.359 -38.328 1.00 87.55 277 ILE A C 1
ATOM 1923 O O . ILE A 1 297 ? -4.028 5.258 -38.096 1.00 82.94 277 ILE A O 1
ATOM 1928 N N . LEU A 1 298 ? -4.253 7.451 -38.543 1.00 89.22 278 LEU A N 1
ATOM 1929 C CA . LEU A 1 298 ? -5.708 7.385 -38.503 1.00 81.89 278 LEU A CA 1
ATOM 1930 C C . LEU A 1 298 ? -6.262 6.627 -39.695 1.00 84.82 278 LEU A C 1
ATOM 1931 O O . LEU A 1 298 ? -7.231 5.874 -39.558 1.00 88.49 278 LEU A O 1
ATOM 1936 N N . TYR A 1 299 ? -5.676 6.817 -40.875 1.00 85.92 279 TYR A N 1
ATOM 1937 C CA . TYR A 1 299 ? -6.090 6.009 -42.019 1.00 90.49 279 TYR A CA 1
ATOM 1938 C C . TYR A 1 299 ? -5.922 4.523 -41.724 1.00 90.11 279 TYR A C 1
ATOM 1939 O O . TYR A 1 299 ? -6.828 3.717 -41.977 1.00 91.83 279 TYR A O 1
ATOM 1948 N N . ALA A 1 300 ? -4.770 4.148 -41.165 1.00 98.69 280 ALA A N 1
ATOM 1949 C CA . ALA A 1 300 ? -4.536 2.753 -40.811 1.00 88.86 280 ALA A CA 1
ATOM 1950 C C . ALA A 1 300 ? -5.550 2.280 -39.775 1.00 90.70 280 ALA A C 1
ATOM 1951 O O . ALA A 1 300 ? -6.201 1.242 -39.959 1.00 96.43 280 ALA A O 1
ATOM 1953 N N . VAL A 1 301 ? -5.729 3.054 -38.698 1.00 85.02 281 VAL A N 1
ATOM 1954 C CA . VAL A 1 301 ? -6.715 2.697 -37.676 1.00 80.58 281 VAL A CA 1
ATOM 1955 C C . VAL A 1 301 ? -8.082 2.485 -38.307 1.00 83.86 281 VAL A C 1
ATOM 1956 O O . VAL A 1 301 ? -8.757 1.484 -38.050 1.00 83.87 281 VAL A O 1
ATOM 1960 N N . PHE A 1 302 ? -8.499 3.420 -39.160 1.00 85.39 282 PHE A N 1
ATOM 1961 C CA . PHE A 1 302 ? -9.812 3.322 -39.785 1.00 82.43 282 PHE A CA 1
ATOM 1962 C C . PHE A 1 302 ? -9.939 2.051 -40.613 1.00 85.80 282 PHE A C 1
ATOM 1963 O O . PHE A 1 302 ? -10.984 1.390 -40.590 1.00 86.31 282 PHE A O 1
ATOM 1971 N N . GLU A 1 303 ? -8.876 1.679 -41.326 1.00 88.25 283 GLU A N 1
ATOM 1972 C CA . GLU A 1 303 ? -8.937 0.516 -42.206 1.00 85.48 283 GLU A CA 1
ATOM 1973 C C . GLU A 1 303 ? -8.863 -0.799 -41.433 1.00 83.61 283 GLU A C 1
ATOM 1974 O O . GLU A 1 303 ? -9.591 -1.747 -41.750 1.00 90.33 283 GLU A O 1
ATOM 1980 N N . VAL A 1 304 ? -7.995 -0.891 -40.425 1.00 82.95 284 VAL A N 1
ATOM 1981 C CA . VAL A 1 304 ? -7.782 -2.194 -39.805 1.00 83.39 284 VAL A CA 1
ATOM 1982 C C . VAL A 1 304 ? -8.885 -2.505 -38.806 1.00 81.43 284 VAL A C 1
ATOM 1983 O O . VAL A 1 304 ? -9.252 -3.668 -38.616 1.00 76.64 284 VAL A O 1
ATOM 1987 N N . LEU A 1 305 ? -9.434 -1.490 -38.153 1.00 80.68 285 LEU A N 1
ATOM 1988 C CA . LEU A 1 305 ? -10.543 -1.716 -37.240 1.00 79.51 285 LEU A CA 1
ATOM 1989 C C . LEU A 1 305 ? -11.903 -1.530 -37.900 1.00 79.89 285 LEU A C 1
ATOM 1990 O O . LEU A 1 305 ? -12.923 -1.688 -37.224 1.00 80.89 285 LEU A O 1
ATOM 1995 N N . GLU A 1 306 ? -11.937 -1.201 -39.191 1.00 83.80 286 GLU A N 1
ATOM 1996 C CA . GLU A 1 306 ? -13.176 -0.983 -39.929 1.00 85.21 286 GLU A CA 1
ATOM 1997 C C . GLU A 1 306 ? -14.090 -0.006 -39.190 1.00 84.77 286 GLU A C 1
ATOM 1998 O O . GLU A 1 306 ? -15.270 -0.264 -38.944 1.00 87.60 286 GLU A O 1
ATOM 2004 N N . ILE A 1 307 ? -13.524 1.118 -38.808 1.00 85.67 287 ILE A N 1
ATOM 2005 C CA . ILE A 1 307 ? -14.312 2.208 -38.256 1.00 87.35 287 ILE A CA 1
ATOM 2006 C C . ILE A 1 307 ? -14.948 2.972 -39.406 1.00 92.37 287 ILE A C 1
ATOM 2007 O O . ILE A 1 307 ? -14.327 3.186 -40.454 1.00 97.45 287 ILE A O 1
ATOM 2012 N N . GLU A 1 308 ? -16.191 3.383 -39.222 1.00 95.64 288 GLU A N 1
ATOM 2013 C CA . GLU A 1 308 ? -16.894 4.178 -40.217 1.00 100.17 288 GLU A CA 1
ATOM 2014 C C . GLU A 1 308 ? -17.031 5.641 -39.832 1.00 102.15 288 GLU A C 1
ATOM 2015 O O . GLU A 1 308 ? -16.858 6.517 -40.682 1.00 103.19 288 GLU A O 1
ATOM 2021 N N . ARG A 1 309 ? -17.330 5.931 -38.568 1.00 102.32 289 ARG A N 1
ATOM 2022 C CA . ARG A 1 309 ? -17.628 7.283 -38.122 1.00 101.39 289 ARG A CA 1
ATOM 2023 C C . ARG A 1 309 ? -16.951 7.515 -36.782 1.00 94.07 289 ARG A C 1
ATOM 2024 O O . ARG A 1 309 ? -16.908 6.614 -35.946 1.00 89.06 289 ARG A O 1
ATOM 2032 N N . LEU A 1 310 ? -16.449 8.729 -36.569 1.00 97.85 290 LEU A N 1
ATOM 2033 C CA . LEU A 1 310 ? -15.645 9.036 -35.394 1.00 91.64 290 LEU A CA 1
ATOM 2034 C C . LEU A 1 310 ? -15.917 10.462 -34.921 1.00 91.38 290 LEU A C 1
ATOM 2035 O O . LEU A 1 310 ? -15.793 11.413 -35.698 1.00 96.67 290 LEU A O 1
ATOM 2040 N N . ALA A 1 311 ? -16.296 10.604 -33.654 1.00 85.29 291 ALA A N 1
ATOM 2041 C CA . ALA A 1 311 ? -16.497 11.892 -33.011 1.00 81.44 291 ALA A CA 1
ATOM 2042 C C . ALA A 1 311 ? -15.173 12.402 -32.441 1.00 89.35 291 ALA A C 1
ATOM 2043 O O . ALA A 1 311 ? -14.145 11.725 -32.497 1.00 87.26 291 ALA A O 1
ATOM 2045 N N . TYR A 1 312 ? -15.191 13.607 -31.868 1.00 84.27 292 TYR A N 1
ATOM 2046 C CA . TYR A 1 312 ? -14.008 14.199 -31.250 1.00 87.14 292 TYR A CA 1
ATOM 2047 C C . TYR A 1 312 ? -14.365 14.756 -29.880 1.00 86.80 292 TYR A C 1
ATOM 2048 O O . TYR A 1 312 ? -15.413 15.374 -29.712 1.00 92.14 292 TYR A O 1
ATOM 2057 N N . SER A 1 313 ? -13.499 14.524 -28.899 1.00 87.06 293 SER A N 1
ATOM 2058 C CA . SER A 1 313 ? -13.679 15.037 -27.546 1.00 91.95 293 SER A CA 1
ATOM 2059 C C . SER A 1 313 ? -12.422 15.793 -27.160 1.00 96.27 293 SER A C 1
ATOM 2060 O O . SER A 1 313 ? -11.325 15.232 -27.217 1.00 92.38 293 SER A O 1
ATOM 2063 N N . ASP A 1 314 ? -12.577 17.063 -26.782 1.00 98.83 294 ASP A N 1
ATOM 2064 C CA . ASP A 1 314 ? -11.424 17.873 -26.416 1.00 98.72 294 ASP A CA 1
ATOM 2065 C C . ASP A 1 314 ? -10.951 17.597 -24.993 1.00 103.97 294 ASP A C 1
ATOM 2066 O O . ASP A 1 314 ? -9.751 17.714 -24.721 1.00 104.26 294 ASP A O 1
ATOM 2071 N N . GLY A 1 315 ? -11.863 17.184 -24.107 1.00 112.04 295 GLY A N 1
ATOM 2072 C CA . GLY A 1 315 ? -11.518 17.013 -22.701 1.00 106.81 295 GLY A CA 1
ATOM 2073 C C . GLY A 1 315 ? -10.243 16.220 -22.478 1.00 91.13 295 GLY A C 1
ATOM 2074 O O . GLY A 1 315 ? -9.424 16.574 -21.628 1.00 81.00 295 GLY A O 1
ATOM 2075 N N . ALA A 1 316 ? -10.067 15.139 -23.232 1.00 94.55 296 ALA A N 1
ATOM 2076 C CA . ALA A 1 316 ? -8.840 14.323 -23.288 1.00 84.02 296 ALA A CA 1
ATOM 2077 C C . ALA A 1 316 ? -8.533 13.846 -21.865 1.00 76.78 296 ALA A C 1
ATOM 2078 O O . ALA A 1 316 ? -9.468 13.569 -21.091 1.00 69.74 296 ALA A O 1
ATOM 2080 N N . LEU A 1 317 ? -7.243 13.738 -21.529 1.00 72.43 297 LEU A N 1
ATOM 2081 C CA . LEU A 1 317 ? -6.842 13.200 -20.199 1.00 67.98 297 LEU A CA 1
ATOM 2082 C C . LEU A 1 317 ? -7.025 14.264 -19.113 1.00 68.18 297 LEU A C 1
ATOM 2083 O O . LEU A 1 317 ? -7.094 13.886 -17.930 1.00 73.45 297 LEU A O 1
ATOM 2088 N N . ARG A 1 318 ? -7.100 15.538 -19.501 1.00 68.05 298 ARG A N 1
ATOM 2089 C CA . ARG A 1 318 ? -7.206 16.628 -18.497 1.00 70.35 298 ARG A CA 1
ATOM 2090 C C . ARG A 1 318 ? -8.435 16.367 -17.626 1.00 70.00 298 ARG A C 1
ATOM 2091 O O . ARG A 1 318 ? -8.339 16.546 -16.399 1.00 70.00 298 ARG A O 1
ATOM 2093 N N . GLU A 1 319 ? -9.537 15.949 -18.251 1.00 73.04 299 GLU A N 1
ATOM 2094 C CA . GLU A 1 319 ? -10.790 15.676 -17.502 1.00 72.73 299 GLU A CA 1
ATOM 2095 C C . GLU A 1 319 ? -10.607 14.407 -16.666 1.00 65.99 299 GLU A C 1
ATOM 2096 O O . GLU A 1 319 ? -11.058 14.398 -15.507 1.00 68.74 299 GLU A O 1
ATOM 2102 N N . GLY A 1 320 ? -9.962 13.383 -17.230 1.00 64.51 300 GLY A N 1
ATOM 2103 C CA . GLY A 1 320 ? -9.707 12.176 -16.458 1.00 62.32 300 GLY A CA 1
ATOM 2104 C C . GLY A 1 320 ? -9.056 12.460 -15.117 1.00 63.94 300 GLY A C 1
ATOM 2105 O O . GLY A 1 320 ? -9.462 11.914 -14.087 1.00 62.81 300 GLY A O 1
ATOM 2106 N N . VAL A 1 321 ? -8.037 13.328 -15.109 1.00 63.69 301 VAL A N 1
ATOM 2107 C CA . VAL A 1 321 ? -7.348 13.657 -13.859 1.00 64.95 301 VAL A CA 1
ATOM 2108 C C . VAL A 1 321 ? -8.281 14.381 -12.898 1.00 59.41 301 VAL A C 1
ATOM 2109 O O . VAL A 1 321 ? -8.236 14.162 -11.680 1.00 57.31 301 VAL A O 1
ATOM 2113 N N . MET A 1 322 ? -9.127 15.269 -13.421 1.00 61.31 302 MET A N 1
ATOM 2114 C CA . MET A 1 322 ? -10.086 15.938 -12.556 1.00 61.68 302 MET A CA 1
ATOM 2115 C C . MET A 1 322 ? -11.064 14.950 -11.930 1.00 60.90 302 MET A C 1
ATOM 2116 O O . MET A 1 322 ? -11.331 15.014 -10.723 1.00 62.40 302 MET A O 1
ATOM 2121 N N . TYR A 1 323 ? -11.607 14.026 -12.721 1.00 61.81 303 TYR A N 1
ATOM 2122 C CA . TYR A 1 323 ? -12.548 13.072 -12.134 1.00 65.69 303 TYR A CA 1
ATOM 2123 C C . TYR A 1 323 ? -11.833 12.028 -11.288 1.00 65.71 303 TYR A C 1
ATOM 2124 O O . TYR A 1 323 ? -12.418 11.494 -10.335 1.00 64.88 303 TYR A O 1
ATOM 2133 N N . ASP A 1 324 ? -10.569 11.739 -11.609 1.00 67.85 304 ASP A N 1
ATOM 2134 C CA . ASP A 1 324 ? -9.723 11.010 -10.676 1.00 64.84 304 ASP A CA 1
ATOM 2135 C C . ASP A 1 324 ? -9.638 11.750 -9.352 1.00 66.34 304 ASP A C 1
ATOM 2136 O O . ASP A 1 324 ? -9.820 11.156 -8.281 1.00 65.58 304 ASP A O 1
ATOM 2141 N N . LEU A 1 325 ? -9.388 13.065 -9.415 1.00 63.50 305 LEU A N 1
ATOM 2142 C CA . LEU A 1 325 ? -9.332 13.898 -8.214 1.00 67.50 305 LEU A CA 1
ATOM 2143 C C . LEU A 1 325 ? -10.647 13.908 -7.446 1.00 66.27 305 LEU A C 1
ATOM 2144 O O . LEU A 1 325 ? -10.645 14.057 -6.216 1.00 65.75 305 LEU A O 1
ATOM 2149 N N . LEU A 1 326 ? -11.769 13.744 -8.147 1.00 68.05 306 LEU A N 1
ATOM 2150 C CA . LEU A 1 326 ? -13.061 13.754 -7.479 1.00 67.16 306 LEU A CA 1
ATOM 2151 C C . LEU A 1 326 ? -13.257 12.485 -6.664 1.00 63.07 306 LEU A C 1
ATOM 2152 O O . LEU A 1 326 ? -13.791 12.526 -5.544 1.00 63.08 306 LEU A O 1
ATOM 2157 N N . GLY A 1 327 ? -12.801 11.350 -7.200 1.00 66.29 307 GLY A N 1
ATOM 2158 C CA . GLY A 1 327 ? -12.792 10.124 -6.414 1.00 67.96 307 GLY A CA 1
ATOM 2159 C C . GLY A 1 327 ? -11.961 10.243 -5.149 1.00 68.48 307 GLY A C 1
ATOM 2160 O O . GLY A 1 327 ? -12.368 9.780 -4.082 1.00 74.31 307 GLY A O 1
ATOM 2161 N N . ARG A 1 328 ? -10.789 10.860 -5.243 1.00 61.93 308 ARG A N 1
ATOM 2162 C CA . ARG A 1 328 ? -10.001 11.080 -4.036 1.00 70.64 308 ARG A CA 1
ATOM 2163 C C . ARG A 1 328 ? -10.747 11.960 -3.033 1.00 78.27 308 ARG A C 1
ATOM 2164 O O . ARG A 1 328 ? -10.652 11.749 -1.818 1.00 78.48 308 ARG A O 1
ATOM 2172 N N . PHE A 1 329 ? -11.483 12.959 -3.526 1.00 74.15 309 PHE A N 1
ATOM 2173 C CA . PHE A 1 329 ? -12.347 13.763 -2.666 1.00 71.48 309 PHE A CA 1
ATOM 2174 C C . PHE A 1 329 ? -13.474 12.922 -2.071 1.00 75.50 309 PHE A C 1
ATOM 2175 O O . PHE A 1 329 ? -13.813 13.061 -0.890 1.00 74.30 309 PHE A O 1
ATOM 2183 N N . LYS A 1 330 ? -14.067 12.051 -2.871 1.00 70.54 310 LYS A N 1
ATOM 2184 C CA . LYS A 1 330 ? -15.165 11.231 -2.390 1.00 74.81 310 LYS A CA 1
ATOM 2185 C C . LYS A 1 330 ? -14.694 10.043 -1.549 1.00 78.61 310 LYS A C 1
ATOM 2186 O O . LYS A 1 330 ? -15.528 9.275 -1.058 1.00 79.71 310 LYS A O 1
ATOM 2192 N N . HIS A 1 331 ? -13.387 9.891 -1.338 1.00 81.81 311 HIS A N 1
ATOM 2193 C CA . HIS A 1 331 ? -12.841 8.753 -0.603 1.00 78.43 311 HIS A CA 1
ATOM 2194 C C . HIS A 1 331 ? -13.160 7.442 -1.329 1.00 81.59 311 HIS A C 1
ATOM 2195 O O . HIS A 1 331 ? -13.467 6.411 -0.726 1.00 75.15 311 HIS A O 1
ATOM 2202 N N . GLU A 1 332 ? -13.089 7.498 -2.654 1.00 75.93 312 GLU A N 1
ATOM 2203 C CA . GLU A 1 332 ? -13.202 6.349 -3.515 1.00 76.59 312 GLU A CA 1
ATOM 2204 C C . GLU A 1 332 ? -12.060 6.419 -4.536 1.00 75.52 312 GLU A C 1
ATOM 2205 O O . GLU A 1 332 ? -12.268 6.506 -5.741 1.00 76.02 312 GLU A O 1
ATOM 2211 N N . ASP A 1 333 ? -10.830 6.413 -4.021 1.00 71.27 313 ASP A N 1
ATOM 2212 C CA . ASP A 1 333 ? -9.608 6.401 -4.825 1.00 74.10 313 ASP A CA 1
ATOM 2213 C C . ASP A 1 333 ? -9.456 5.047 -5.517 1.00 70.18 313 ASP A C 1
ATOM 2214 O O . ASP A 1 333 ? -9.560 3.995 -4.870 1.00 66.45 313 ASP A O 1
ATOM 2219 N N . ILE A 1 334 ? -9.207 5.072 -6.832 1.00 65.67 314 ILE A N 1
ATOM 2220 C CA . ILE A 1 334 ? -9.025 3.825 -7.573 1.00 68.80 314 ILE A CA 1
ATOM 2221 C C . ILE A 1 334 ? -7.731 3.144 -7.154 1.00 67.73 314 ILE A C 1
ATOM 2222 O O . ILE A 1 334 ? -7.662 1.909 -7.084 1.00 62.35 314 ILE A O 1
ATOM 2227 N N . ARG A 1 335 ? -6.712 3.949 -6.847 1.00 67.37 315 ARG A N 1
ATOM 2228 C CA . ARG A 1 335 ? -5.430 3.386 -6.354 1.00 61.48 315 ARG A CA 1
ATOM 2229 C C . ARG A 1 335 ? -5.736 2.432 -5.201 1.00 63.94 315 ARG A C 1
ATOM 2230 O O . ARG A 1 335 ? -5.127 1.350 -5.149 1.00 66.21 315 ARG A O 1
ATOM 2238 N N . ASP A 1 336 ? -6.653 2.829 -4.318 1.00 65.41 316 ASP A N 1
ATOM 2239 C CA . ASP A 1 336 ? -7.037 1.964 -3.174 1.00 66.09 316 ASP A CA 1
ATOM 2240 C C . ASP A 1 336 ? -7.669 0.679 -3.717 1.00 68.04 316 ASP A C 1
ATOM 2241 O O . ASP A 1 336 ? -7.329 -0.402 -3.209 1.00 71.10 316 ASP A O 1
ATOM 2246 N N . ARG A 1 337 ? -8.552 0.798 -4.712 1.00 65.78 317 ARG A N 1
ATOM 2247 C CA . ARG A 1 337 ? -9.210 -0.394 -5.244 1.00 65.09 317 ARG A CA 1
ATOM 2248 C C . ARG A 1 337 ? -8.213 -1.316 -5.927 1.00 62.55 317 ARG A C 1
ATOM 2249 O O . ARG A 1 337 ? -8.299 -2.538 -5.779 1.00 62.78 317 ARG A O 1
ATOM 2257 N N . SER A 1 338 ? -7.267 -0.750 -6.676 1.00 57.82 318 SER A N 1
ATOM 2258 C CA . SER A 1 338 ? -6.199 -1.548 -7.267 1.00 60.34 318 SER A CA 1
ATOM 2259 C C . SER A 1 338 ? -5.442 -2.328 -6.203 1.00 61.23 318 SER A C 1
ATOM 2260 O O . SER A 1 338 ? -5.167 -3.519 -6.381 1.00 65.04 318 SER A O 1
ATOM 2263 N N . VAL A 1 339 ? -5.112 -1.671 -5.085 1.00 60.29 319 VAL A N 1
ATOM 2264 C CA . VAL A 1 339 ? -4.328 -2.305 -4.023 1.00 62.35 319 VAL A CA 1
ATOM 2265 C C . VAL A 1 339 ? -4.992 -3.594 -3.565 1.00 63.47 319 VAL A C 1
ATOM 2266 O O . VAL A 1 339 ? -4.352 -4.651 -3.489 1.00 63.64 319 VAL A O 1
ATOM 2270 N N . GLN A 1 340 ? -6.294 -3.524 -3.261 1.00 65.41 320 GLN A N 1
ATOM 2271 C CA . GLN A 1 340 ? -7.032 -4.711 -2.840 1.00 65.78 320 GLN A CA 1
ATOM 2272 C C . GLN A 1 340 ? -7.125 -5.740 -3.950 1.00 65.40 320 GLN A C 1
ATOM 2273 O O . GLN A 1 340 ? -7.344 -6.928 -3.678 1.00 69.03 320 GLN A O 1
ATOM 2279 N N . ALA A 1 341 ? -6.987 -5.312 -5.203 1.00 67.56 321 ALA A N 1
ATOM 2280 C CA . ALA A 1 341 ? -7.016 -6.268 -6.308 1.00 64.07 321 ALA A CA 1
ATOM 2281 C C . ALA A 1 341 ? -5.698 -7.016 -6.404 1.00 62.43 321 ALA A C 1
ATOM 2282 O O . ALA A 1 341 ? -5.682 -8.241 -6.551 1.00 59.22 321 ALA A O 1
ATOM 2284 N N . LEU A 1 342 ? -4.583 -6.285 -6.309 1.00 60.02 322 LEU A N 1
ATOM 2285 C CA . LEU A 1 342 ? -3.259 -6.900 -6.254 1.00 56.74 322 LEU A CA 1
ATOM 2286 C C . LEU A 1 342 ? -3.144 -7.897 -5.103 1.00 55.75 322 LEU A C 1
ATOM 2287 O O . LEU A 1 342 ? -2.568 -8.984 -5.264 1.00 55.05 322 LEU A O 1
ATOM 2292 N N . MET A 1 343 ? -3.681 -7.545 -3.936 1.00 51.54 323 MET A N 1
ATOM 2293 C CA . MET A 1 343 ? -3.667 -8.478 -2.819 1.00 53.85 323 MET A CA 1
ATOM 2294 C C . MET A 1 343 ? -4.364 -9.780 -3.175 1.00 61.49 323 MET A C 1
ATOM 2295 O O . MET A 1 343 ? -3.954 -10.855 -2.720 1.00 60.12 323 MET A O 1
ATOM 2300 N N . GLY A 1 344 ? -5.422 -9.709 -3.975 1.00 58.32 324 GLY A N 1
ATOM 2301 C CA . GLY A 1 344 ? -6.142 -10.917 -4.306 1.00 50.92 324 GLY A CA 1
ATOM 2302 C C . GLY A 1 344 ? -5.449 -11.743 -5.372 1.00 53.07 324 GLY A C 1
ATOM 2303 O O . GLY A 1 344 ? -5.534 -12.969 -5.357 1.00 58.70 324 GLY A O 1
ATOM 2304 N N . ARG A 1 345 ? -4.781 -11.086 -6.329 1.00 54.07 325 ARG A N 1
ATOM 2305 C CA . ARG A 1 345 ? -4.011 -11.830 -7.319 1.00 53.36 325 ARG A CA 1
ATOM 2306 C C . ARG A 1 345 ? -2.881 -12.596 -6.667 1.00 56.98 325 ARG A C 1
ATOM 2307 O O . ARG A 1 345 ? -2.539 -13.696 -7.091 1.00 57.87 325 ARG A O 1
ATOM 2315 N N . TYR A 1 346 ? -2.278 -12.026 -5.643 1.00 58.31 326 TYR A N 1
ATOM 2316 C CA . TYR A 1 346 ? -1.132 -12.656 -5.030 1.00 56.46 326 TYR A CA 1
ATOM 2317 C C . TYR A 1 346 ? -1.446 -13.202 -3.651 1.00 55.71 326 TYR A C 1
ATOM 2318 O O . TYR A 1 346 ? -0.527 -13.510 -2.895 1.00 46.99 326 TYR A O 1
ATOM 2327 N N . ASN A 1 347 ? -2.731 -13.345 -3.319 1.00 57.77 327 ASN A N 1
ATOM 2328 C CA . ASN A 1 347 ? -3.145 -14.135 -2.152 1.00 58.74 327 ASN A CA 1
ATOM 2329 C C . ASN A 1 347 ? -2.448 -13.673 -0.870 1.00 53.23 327 ASN A C 1
ATOM 2330 O O . ASN A 1 347 ? -2.114 -14.474 -0.003 1.00 54.28 327 ASN A O 1
ATOM 2335 N N . ALA A 1 348 ? -2.230 -12.374 -0.739 1.00 49.37 328 ALA A N 1
ATOM 2336 C CA . ALA A 1 348 ? -1.614 -11.871 0.476 1.00 53.10 328 ALA A CA 1
ATOM 2337 C C . ALA A 1 348 ? -2.510 -12.151 1.679 1.00 57.45 328 ALA A C 1
ATOM 2338 O O . ALA A 1 348 ? -3.732 -12.266 1.564 1.00 67.23 328 ALA A O 1
ATOM 2340 N N . ASP A 1 349 ? -1.890 -12.317 2.834 1.00 66.09 329 ASP A N 1
ATOM 2341 C CA . ASP A 1 349 ? -2.632 -12.626 4.050 1.00 63.35 329 ASP A CA 1
ATOM 2342 C C . ASP A 1 349 ? -3.311 -11.362 4.556 1.00 63.67 329 ASP A C 1
ATOM 2343 O O . ASP A 1 349 ? -2.611 -10.426 4.981 1.00 67.90 329 ASP A O 1
ATOM 2348 N N . PRO A 1 350 ? -4.645 -11.292 4.542 1.00 65.53 330 PRO A N 1
ATOM 2349 C CA . PRO A 1 350 ? -5.331 -10.051 4.938 1.00 62.03 330 PRO A CA 1
ATOM 2350 C C . PRO A 1 350 ? -5.145 -9.688 6.391 1.00 62.11 330 PRO A C 1
ATOM 2351 O O . PRO A 1 350 ? -5.002 -8.504 6.719 1.00 66.07 330 PRO A O 1
ATOM 2355 N N . LYS A 1 351 ? -5.161 -10.681 7.276 1.00 63.27 331 LYS A N 1
ATOM 2356 C CA . LYS A 1 351 ? -5.036 -10.409 8.698 1.00 61.78 331 LYS A CA 1
ATOM 2357 C C . LYS A 1 351 ? -3.628 -9.984 9.056 1.00 65.95 331 LYS A C 1
ATOM 2358 O O . LYS A 1 351 ? -3.436 -9.249 10.031 1.00 69.18 331 LYS A O 1
ATOM 2364 N N . GLN A 1 352 ? -2.632 -10.434 8.290 1.00 63.69 332 GLN A N 1
ATOM 2365 C CA . GLN A 1 352 ? -1.282 -9.941 8.514 1.00 67.42 332 GLN A CA 1
ATOM 2366 C C . GLN A 1 352 ? -1.098 -8.556 7.928 1.00 61.87 332 GLN A C 1
ATOM 2367 O O . GLN A 1 352 ? -0.456 -7.706 8.551 1.00 63.82 332 GLN A O 1
ATOM 2373 N N . ALA A 1 353 ? -1.654 -8.313 6.738 1.00 58.14 333 ALA A N 1
ATOM 2374 C CA . ALA A 1 353 ? -1.657 -6.954 6.202 1.00 65.04 333 ALA A CA 1
ATOM 2375 C C . ALA A 1 353 ? -2.316 -5.985 7.174 1.00 66.37 333 ALA A C 1
ATOM 2376 O O . ALA A 1 353 ? -1.782 -4.904 7.436 1.00 66.97 333 ALA A O 1
ATOM 2378 N N . GLU A 1 354 ? -3.451 -6.381 7.755 1.00 64.65 334 GLU A N 1
ATOM 2379 C CA . GLU A 1 354 ? -4.150 -5.528 8.712 1.00 71.65 334 GLU A CA 1
ATOM 2380 C C . GLU A 1 354 ? -3.283 -5.211 9.927 1.00 69.80 334 GLU A C 1
ATOM 2381 O O . GLU A 1 354 ? -3.207 -4.059 10.365 1.00 71.26 334 GLU A O 1
ATOM 2387 N N . ARG A 1 355 ? -2.624 -6.218 10.488 1.00 67.54 335 ARG A N 1
ATOM 2388 C CA . ARG A 1 355 ? -1.749 -5.961 11.630 1.00 68.43 335 ARG A CA 1
ATOM 2389 C C . ARG A 1 355 ? -0.605 -5.033 11.250 1.00 65.88 335 ARG A C 1
ATOM 2390 O O . ARG A 1 355 ? -0.242 -4.134 12.018 1.00 72.65 335 ARG A O 1
ATOM 2398 N N . VAL A 1 356 ? -0.045 -5.208 10.058 1.00 62.98 336 VAL A N 1
ATOM 2399 C CA . VAL A 1 356 ? 1.072 -4.360 9.672 1.00 67.23 336 VAL A CA 1
ATOM 2400 C C . VAL A 1 356 ? 0.602 -2.921 9.462 1.00 68.77 336 VAL A C 1
ATOM 2401 O O . VAL A 1 356 ? 1.190 -1.986 10.007 1.00 68.34 336 VAL A O 1
ATOM 2405 N N . VAL A 1 357 ? -0.495 -2.721 8.724 1.00 66.69 337 VAL A N 1
ATOM 2406 C CA . VAL A 1 357 ? -0.917 -1.368 8.374 1.00 67.22 337 VAL A CA 1
ATOM 2407 C C . VAL A 1 357 ? -1.357 -0.582 9.609 1.00 71.17 337 VAL A C 1
ATOM 2408 O O . VAL A 1 357 ? -1.146 0.634 9.673 1.00 65.11 337 VAL A O 1
ATOM 2412 N N . ASN A 1 358 ? -1.964 -1.250 10.602 1.00 67.98 338 ASN A N 1
ATOM 2413 C CA . ASN A 1 358 ? -2.311 -0.586 11.857 1.00 66.80 338 ASN A CA 1
ATOM 2414 C C . ASN A 1 358 ? -1.064 -0.177 12.625 1.00 72.68 338 ASN A C 1
ATOM 2415 O O . ASN A 1 358 ? -0.920 0.982 13.033 1.00 74.40 338 ASN A O 1
ATOM 2420 N N . THR A 1 359 ? -0.148 -1.118 12.838 1.00 75.16 339 THR A N 1
ATOM 2421 C CA . THR A 1 359 ? 1.079 -0.777 13.549 1.00 80.13 339 THR A CA 1
ATOM 2422 C C . THR A 1 359 ? 1.796 0.395 12.893 1.00 83.67 339 THR A C 1
ATOM 2423 O O . THR A 1 359 ? 2.351 1.255 13.586 1.00 86.91 339 THR A O 1
ATOM 2427 N N . ALA A 1 360 ? 1.780 0.452 11.560 1.00 70.55 340 ALA A N 1
ATOM 2428 C CA . ALA A 1 360 ? 2.494 1.502 10.844 1.00 67.80 340 ALA A CA 1
ATOM 2429 C C . ALA A 1 360 ? 1.836 2.853 11.060 1.00 76.75 340 ALA A C 1
ATOM 2430 O O . ALA A 1 360 ? 2.528 3.860 11.258 1.00 81.07 340 ALA A O 1
ATOM 2432 N N . GLN A 1 361 ? 0.499 2.884 11.022 1.00 73.63 341 GLN A N 1
ATOM 2433 C CA . GLN A 1 361 ? -0.242 4.097 11.335 1.00 73.18 341 GLN A CA 1
ATOM 2434 C C . GLN A 1 361 ? 0.122 4.619 12.718 1.00 79.05 341 GLN A C 1
ATOM 2435 O O . GLN A 1 361 ? 0.457 5.798 12.877 1.00 77.42 341 GLN A O 1
ATOM 2441 N N . TYR A 1 362 ? 0.068 3.743 13.731 1.00 82.93 342 TYR A N 1
ATOM 2442 C CA . TYR A 1 362 ? 0.438 4.127 15.092 1.00 79.45 342 TYR A CA 1
ATOM 2443 C C . TYR A 1 362 ? 1.846 4.682 15.155 1.00 77.26 342 TYR A C 1
ATOM 2444 O O . TYR A 1 362 ? 2.104 5.675 15.836 1.00 85.23 342 TYR A O 1
ATOM 2446 N N . LEU A 1 363 ? 2.778 4.027 14.476 1.00 78.60 343 LEU A N 1
ATOM 2447 C CA . LEU A 1 363 ? 4.113 4.588 14.370 1.00 81.04 343 LEU A CA 1
ATOM 2448 C C . LEU A 1 363 ? 4.098 5.893 13.583 1.00 82.05 343 LEU A C 1
ATOM 2449 O O . LEU A 1 363 ? 4.762 6.864 13.967 1.00 82.63 343 LEU A O 1
ATOM 2454 N N . PHE A 1 364 ? 3.321 5.948 12.500 1.00 74.85 344 PHE A N 1
ATOM 2455 C CA . PHE A 1 364 ? 3.257 7.161 11.692 1.00 77.64 344 PHE A CA 1
ATOM 2456 C C . PHE A 1 364 ? 2.743 8.341 12.509 1.00 83.31 344 PHE A C 1
ATOM 2457 O O . PHE A 1 364 ? 3.329 9.432 12.494 1.00 86.20 344 PHE A O 1
ATOM 2465 N N . ASP A 1 365 ? 1.627 8.141 13.212 1.00 86.11 345 ASP A N 1
ATOM 2466 C CA . ASP A 1 365 ? 1.051 9.211 14.010 1.00 85.11 345 ASP A CA 1
ATOM 2467 C C . ASP A 1 365 ? 2.012 9.668 15.097 1.00 94.46 345 ASP A C 1
ATOM 2468 O O . ASP A 1 365 ? 2.142 10.875 15.344 1.00 97.64 345 ASP A O 1
ATOM 2473 N N . SER A 1 366 ? 2.739 8.728 15.704 1.00 101.70 346 SER A N 1
ATOM 2474 C CA . SER A 1 366 ? 3.680 9.053 16.769 1.00 104.44 346 SER A CA 1
ATOM 2475 C C . SER A 1 366 ? 4.895 9.834 16.282 1.00 97.50 346 SER A C 1
ATOM 2476 O O . SER A 1 366 ? 5.642 10.363 17.109 1.00 95.87 346 SER A O 1
ATOM 2479 N N . VAL A 1 367 ? 5.114 9.923 14.976 1.00 95.79 347 VAL A N 1
ATOM 2480 C CA . VAL A 1 367 ? 6.211 10.709 14.433 1.00 90.05 347 VAL A CA 1
ATOM 2481 C C . VAL A 1 367 ? 5.720 11.683 13.368 1.00 92.85 347 VAL A C 1
ATOM 2482 O O . VAL A 1 367 ? 6.514 12.279 12.658 1.00 92.03 347 VAL A O 1
ATOM 2486 N N . ALA A 1 368 ? 4.402 11.856 13.286 1.00 100.45 348 ALA A N 1
ATOM 2487 C CA . ALA A 1 368 ? 3.778 12.679 12.252 1.00 103.14 348 ALA A CA 1
ATOM 2488 C C . ALA A 1 368 ? 4.273 14.121 12.298 1.00 103.59 348 ALA A C 1
ATOM 2489 O O . ALA A 1 368 ? 4.772 14.654 11.300 1.00 96.59 348 ALA A O 1
ATOM 2491 N N . LYS A 1 369 ? 4.102 14.787 13.443 1.00 99.30 349 LYS A N 1
ATOM 2492 C CA . LYS A 1 369 ? 4.542 16.179 13.553 1.00 100.37 349 LYS A CA 1
ATOM 2493 C C . LYS A 1 369 ? 6.049 16.339 13.387 1.00 102.31 349 LYS A C 1
ATOM 2494 O O . LYS A 1 369 ? 6.465 17.170 12.560 1.00 96.87 349 LYS A O 1
ATOM 2500 N N . PRO A 1 370 ? 6.911 15.615 14.119 1.00 97.19 350 PRO A N 1
ATOM 2501 C CA . PRO A 1 370 ? 8.356 15.898 14.017 1.00 95.36 350 PRO A CA 1
ATOM 2502 C C . PRO A 1 370 ? 8.922 15.684 12.627 1.00 94.67 350 PRO A C 1
ATOM 2503 O O . PRO A 1 370 ? 9.655 16.540 12.107 1.00 96.49 350 PRO A O 1
ATOM 2507 N N . LEU A 1 371 ? 8.598 14.547 12.012 1.00 94.78 351 LEU A N 1
ATOM 2508 C CA . LEU A 1 371 ? 9.110 14.224 10.692 1.00 93.41 351 LEU A CA 1
ATOM 2509 C C . LEU A 1 371 ? 8.476 15.065 9.596 1.00 97.14 351 LEU A C 1
ATOM 2510 O O . LEU A 1 371 ? 9.048 15.148 8.505 1.00 102.17 351 LEU A O 1
ATOM 2515 N N . ASN A 1 372 ? 7.327 15.690 9.869 1.00 97.35 352 ASN A N 1
ATOM 2516 C CA . ASN A 1 372 ? 6.615 16.529 8.906 1.00 92.74 352 ASN A CA 1
ATOM 2517 C C . ASN A 1 372 ? 6.061 15.695 7.755 1.00 94.86 352 ASN A C 1
ATOM 2518 O O . ASN A 1 372 ? 6.201 16.044 6.581 1.00 93.49 352 ASN A O 1
ATOM 2523 N N . LEU A 1 373 ? 5.430 14.580 8.098 1.00 94.75 353 LEU A N 1
ATOM 2524 C CA . LEU A 1 373 ? 4.889 13.675 7.099 1.00 94.40 353 LEU A CA 1
ATOM 2525 C C . LEU A 1 373 ? 3.476 14.102 6.714 1.00 94.69 353 LEU A C 1
ATOM 2526 O O . LEU A 1 373 ? 2.672 14.492 7.568 1.00 97.80 353 LEU A O 1
ATOM 2531 N N . THR A 1 374 ? 3.180 14.042 5.418 1.00 102.56 354 THR A N 1
ATOM 2532 C CA . THR A 1 374 ? 1.921 14.545 4.888 1.00 101.83 354 THR A CA 1
ATOM 2533 C C . THR A 1 374 ? 0.834 13.471 4.928 1.00 90.17 354 THR A C 1
ATOM 2534 O O . THR A 1 374 ? 1.055 12.333 5.343 1.00 87.33 354 THR A O 1
ATOM 2538 N N . SER A 1 375 ? -0.369 13.871 4.504 1.00 91.85 355 SER A N 1
ATOM 2539 C CA . SER A 1 375 ? -1.479 12.932 4.370 1.00 86.81 355 SER A CA 1
ATOM 2540 C C . SER A 1 375 ? -1.232 11.948 3.232 1.00 83.78 355 SER A C 1
ATOM 2541 O O . SER A 1 375 ? -1.642 10.784 3.309 1.00 77.36 355 SER A O 1
ATOM 2544 N N . GLU A 1 376 ? -0.562 12.403 2.173 1.00 89.51 356 GLU A N 1
ATOM 2545 C CA . GLU A 1 376 ? -0.147 11.498 1.107 1.00 88.43 356 GLU A CA 1
ATOM 2546 C C . GLU A 1 376 ? 0.783 10.417 1.636 1.00 86.42 356 GLU A C 1
ATOM 2547 O O . GLU A 1 376 ? 0.688 9.250 1.229 1.00 85.52 356 GLU A O 1
ATOM 2553 N N . ASP A 1 377 ? 1.688 10.789 2.541 1.00 89.45 357 ASP A N 1
ATOM 2554 C CA . ASP A 1 377 ? 2.659 9.831 3.055 1.00 83.71 357 ASP A CA 1
ATOM 2555 C C . ASP A 1 377 ? 1.974 8.719 3.834 1.00 75.64 357 ASP A C 1
ATOM 2556 O O . ASP A 1 377 ? 2.380 7.556 3.761 1.00 72.35 357 ASP A O 1
ATOM 2561 N N . SER A 1 378 ? 0.920 9.054 4.568 1.00 74.73 358 SER A N 1
ATOM 2562 C CA . SER A 1 378 ? 0.167 8.026 5.268 1.00 73.23 358 SER A CA 1
ATOM 2563 C C . SER A 1 378 ? -0.479 7.056 4.284 1.00 74.97 358 SER A C 1
ATOM 2564 O O . SER A 1 378 ? -0.559 5.847 4.544 1.00 79.94 358 SER A O 1
ATOM 2567 N N . ASP A 1 379 ? -0.923 7.567 3.138 1.00 71.99 359 ASP A N 1
ATOM 2568 C CA . ASP A 1 379 ? -1.495 6.705 2.114 1.00 71.76 359 ASP A CA 1
ATOM 2569 C C . ASP A 1 379 ? -0.429 5.823 1.482 1.00 64.29 359 ASP A C 1
ATOM 2570 O O . ASP A 1 379 ? -0.652 4.631 1.268 1.00 62.61 359 ASP A O 1
ATOM 2575 N N . LEU A 1 380 ? 0.728 6.397 1.158 1.00 65.29 360 LEU A N 1
ATOM 2576 C CA . LEU A 1 380 ? 1.830 5.591 0.633 1.00 68.29 360 LEU A CA 1
ATOM 2577 C C . LEU A 1 380 ? 2.158 4.422 1.560 1.00 64.43 360 LEU A C 1
ATOM 2578 O O . LEU A 1 380 ? 2.297 3.269 1.120 1.00 55.37 360 LEU A O 1
ATOM 2583 N N . LEU A 1 381 ? 2.265 4.700 2.855 1.00 61.10 361 LEU A N 1
ATOM 2584 C CA . LEU A 1 381 ? 2.597 3.640 3.794 1.00 65.83 361 LEU A CA 1
ATOM 2585 C C . LEU A 1 381 ? 1.460 2.644 3.927 1.00 63.03 361 LEU A C 1
ATOM 2586 O O . LEU A 1 381 ? 1.697 1.439 4.043 1.00 65.45 361 LEU A O 1
ATOM 2591 N N . ARG A 1 382 ? 0.224 3.121 3.907 1.00 64.95 362 ARG A N 1
ATOM 2592 C CA . ARG A 1 382 ? -0.903 2.210 4.030 1.00 62.84 362 ARG A CA 1
ATOM 2593 C C . ARG A 1 382 ? -0.940 1.224 2.875 1.00 57.00 362 ARG A C 1
ATOM 2594 O O . ARG A 1 382 ? -1.166 0.026 3.078 1.00 56.55 362 ARG A O 1
ATOM 2602 N N . ARG A 1 383 ? -0.731 1.708 1.654 1.00 54.49 363 ARG A N 1
ATOM 2603 C CA . ARG A 1 383 ? -0.729 0.814 0.506 1.00 57.11 363 ARG A CA 1
ATOM 2604 C C . ARG A 1 383 ? 0.419 -0.183 0.604 1.00 57.13 363 ARG A C 1
ATOM 2605 O O . ARG A 1 383 ? 0.199 -1.402 0.609 1.00 56.39 363 ARG A O 1
ATOM 2613 N N . ALA A 1 384 ? 1.651 0.331 0.725 1.00 61.98 364 ALA A N 1
ATOM 2614 C CA . ALA A 1 384 ? 2.829 -0.516 0.869 1.00 53.46 364 ALA A CA 1
ATOM 2615 C C . ALA A 1 384 ? 2.659 -1.556 1.970 1.00 51.78 364 ALA A C 1
ATOM 2616 O O . ALA A 1 384 ? 3.005 -2.726 1.777 1.00 51.07 364 ALA A O 1
ATOM 2618 N N . ALA A 1 385 ? 2.097 -1.169 3.114 1.00 48.65 365 ALA A N 1
ATOM 2619 C CA . ALA A 1 385 ? 1.831 -2.161 4.154 1.00 52.86 365 ALA A CA 1
ATOM 2620 C C . ALA A 1 385 ? 0.826 -3.218 3.704 1.00 60.45 365 ALA A C 1
ATOM 2621 O O . ALA A 1 385 ? 0.897 -4.371 4.147 1.00 62.47 365 ALA A O 1
ATOM 2623 N N . TYR A 1 386 ? -0.117 -2.858 2.831 1.00 60.48 366 TYR A N 1
ATOM 2624 C CA . TYR A 1 386 ? -1.031 -3.859 2.285 1.00 57.70 366 TYR A CA 1
ATOM 2625 C C . TYR A 1 386 ? -0.338 -4.797 1.307 1.00 54.81 366 TYR A C 1
ATOM 2626 O O . TYR A 1 386 ? -0.721 -5.965 1.197 1.00 63.00 366 TYR A O 1
ATOM 2635 N N . LEU A 1 387 ? 0.670 -4.313 0.590 1.00 52.09 367 LEU A N 1
ATOM 2636 C CA . LEU A 1 387 ? 1.252 -5.035 -0.532 1.00 52.93 367 LEU A CA 1
ATOM 2637 C C . LEU A 1 387 ? 2.593 -5.680 -0.213 1.00 52.02 367 LEU A C 1
ATOM 2638 O O . LEU A 1 387 ? 3.230 -6.209 -1.120 1.00 45.98 367 LEU A O 1
ATOM 2643 N N . HIS A 1 388 ? 3.024 -5.685 1.044 1.00 51.42 368 HIS A N 1
ATOM 2644 C CA . HIS A 1 388 ? 4.418 -6.013 1.279 1.00 53.77 368 HIS A CA 1
ATOM 2645 C C . HIS A 1 388 ? 4.695 -7.506 1.174 1.00 55.23 368 HIS A C 1
ATOM 2646 O O . HIS A 1 388 ? 5.834 -7.894 0.886 1.00 61.23 368 HIS A O 1
ATOM 2653 N N . GLU A 1 389 ? 3.688 -8.358 1.332 1.00 47.72 369 GLU A N 1
ATOM 2654 C CA . GLU A 1 389 ? 3.911 -9.794 1.252 1.00 48.72 369 GLU A CA 1
ATOM 2655 C C . GLU A 1 389 ? 3.561 -10.368 -0.117 1.00 48.97 369 GLU A C 1
ATOM 2656 O O . GLU A 1 389 ? 3.454 -11.585 -0.266 1.00 48.94 369 GLU A O 1
ATOM 2662 N N . ILE A 1 390 ? 3.389 -9.526 -1.133 1.00 46.58 370 ILE A N 1
ATOM 2663 C CA . ILE A 1 390 ? 2.861 -10.078 -2.372 1.00 48.33 370 ILE A CA 1
ATOM 2664 C C . ILE A 1 390 ? 3.888 -10.935 -3.076 1.00 46.50 370 ILE A C 1
ATOM 2665 O O . ILE A 1 390 ? 3.525 -11.887 -3.774 1.00 50.90 370 ILE A O 1
ATOM 2670 N N . GLY A 1 391 ? 5.173 -10.644 -2.901 1.00 47.22 371 GLY A N 1
ATOM 2671 C CA . GLY A 1 391 ? 6.197 -11.452 -3.543 1.00 51.32 371 GLY A CA 1
ATOM 2672 C C . GLY A 1 391 ? 6.248 -12.879 -3.035 1.00 48.08 371 GLY A C 1
ATOM 2673 O O . GLY A 1 391 ? 6.814 -13.757 -3.687 1.00 46.88 371 GLY A O 1
ATOM 2674 N N . LEU A 1 392 ? 5.656 -13.129 -1.872 1.00 42.22 372 LEU A N 1
ATOM 2675 C CA . LEU A 1 392 ? 5.479 -14.483 -1.376 1.00 45.09 372 LEU A CA 1
ATOM 2676 C C . LEU A 1 392 ? 4.786 -15.400 -2.378 1.00 45.18 372 LEU A C 1
ATOM 2677 O O . LEU A 1 392 ? 4.971 -16.608 -2.312 1.00 52.92 372 LEU A O 1
ATOM 2682 N N . ALA A 1 393 ? 3.976 -14.879 -3.295 1.00 52.40 373 ALA A N 1
ATOM 2683 C CA . ALA A 1 393 ? 3.358 -15.733 -4.308 1.00 50.02 373 ALA A CA 1
ATOM 2684 C C . ALA A 1 393 ? 4.339 -16.115 -5.404 1.00 46.02 373 ALA A C 1
ATOM 2685 O O . ALA A 1 393 ? 3.982 -16.866 -6.318 1.00 50.41 373 ALA A O 1
ATOM 2687 N N . ILE A 1 394 ? 5.548 -15.576 -5.360 1.00 47.34 374 ILE A N 1
ATOM 2688 C CA . ILE A 1 394 ? 6.587 -15.900 -6.325 1.00 49.23 374 ILE A CA 1
ATOM 2689 C C . ILE A 1 394 ? 7.553 -16.876 -5.650 1.00 44.11 374 ILE A C 1
ATOM 2690 O O . ILE A 1 394 ? 7.729 -18.001 -6.122 1.00 46.84 374 ILE A O 1
ATOM 2695 N N . SER A 1 395 ? 8.127 -16.486 -4.514 1.00 45.95 375 SER A N 1
ATOM 2696 C CA . SER A 1 395 ? 8.955 -17.385 -3.716 1.00 50.08 375 SER A CA 1
ATOM 2697 C C . SER A 1 395 ? 9.024 -16.856 -2.293 1.00 50.36 375 SER A C 1
ATOM 2698 O O . SER A 1 395 ? 8.782 -15.675 -2.043 1.00 63.74 375 SER A O 1
ATOM 2701 N N . HIS A 1 396 ? 9.376 -17.736 -1.356 1.00 52.35 376 HIS A N 1
ATOM 2702 C CA . HIS A 1 396 ? 9.558 -17.312 0.031 1.00 56.26 376 HIS A CA 1
ATOM 2703 C C . HIS A 1 396 ? 10.957 -16.803 0.315 1.00 50.50 376 HIS A C 1
ATOM 2704 O O . HIS A 1 396 ? 11.268 -16.486 1.461 1.00 66.90 376 HIS A O 1
ATOM 2711 N N . GLY A 1 397 ? 11.802 -16.706 -0.680 1.00 43.67 377 GLY A N 1
ATOM 2712 C CA . GLY A 1 397 ? 13.085 -16.152 -0.412 1.00 49.20 377 GLY A CA 1
ATOM 2713 C C . GLY A 1 397 ? 13.309 -14.920 -1.239 1.00 53.32 377 GLY A C 1
ATOM 2714 O O . GLY A 1 397 ? 13.334 -15.000 -2.474 1.00 58.07 377 GLY A O 1
ATOM 2715 N N . GLY A 1 398 ? 13.495 -13.785 -0.581 1.00 50.80 378 GLY A N 1
ATOM 2716 C CA . GLY A 1 398 ? 13.636 -12.577 -1.342 1.00 52.97 378 GLY A CA 1
ATOM 2717 C C . GLY A 1 398 ? 12.321 -12.030 -1.811 1.00 53.26 378 GLY A C 1
ATOM 2718 O O . GLY A 1 398 ? 12.292 -11.277 -2.788 1.00 54.62 378 GLY A O 1
ATOM 2719 N N . TYR A 1 399 ? 11.225 -12.413 -1.146 1.00 51.52 379 TYR A N 1
ATOM 2720 C CA . TYR A 1 399 ? 9.897 -11.976 -1.548 1.00 52.46 379 TYR A CA 1
ATOM 2721 C C . TYR A 1 399 ? 9.787 -10.464 -1.580 1.00 53.13 379 TYR A C 1
ATOM 2722 O O . TYR A 1 399 ? 9.047 -9.918 -2.403 1.00 60.28 379 TYR A O 1
ATOM 2731 N N . HIS A 1 400 ? 10.556 -9.768 -0.737 1.00 52.93 380 HIS A N 1
ATOM 2732 C CA . HIS A 1 400 ? 10.558 -8.308 -0.751 1.00 51.05 380 HIS A CA 1
ATOM 2733 C C . HIS A 1 400 ? 11.135 -7.750 -2.055 1.00 52.58 380 HIS A C 1
ATOM 2734 O O . HIS A 1 400 ? 10.620 -6.764 -2.594 1.00 54.59 380 HIS A O 1
ATOM 2741 N N . ARG A 1 401 ? 12.185 -8.375 -2.595 1.00 54.30 381 ARG A N 1
ATOM 2742 C CA . ARG A 1 401 ? 12.672 -7.977 -3.915 1.00 54.63 381 ARG A CA 1
ATOM 2743 C C . ARG A 1 401 ? 11.661 -8.313 -5.001 1.00 52.40 381 ARG A C 1
ATOM 2744 O O . ARG A 1 401 ? 11.498 -7.543 -5.953 1.00 56.50 381 ARG A O 1
ATOM 2752 N N . HIS A 1 402 ? 10.994 -9.469 -4.889 1.00 47.13 382 HIS A N 1
ATOM 2753 C CA . HIS A 1 402 ? 10.040 -9.878 -5.916 1.00 45.44 382 HIS A CA 1
ATOM 2754 C C . HIS A 1 402 ? 8.833 -8.947 -5.920 1.00 50.48 382 HIS A C 1
ATOM 2755 O O . HIS A 1 402 ? 8.521 -8.328 -6.948 1.00 49.01 382 HIS A O 1
ATOM 2762 N N . GLY A 1 403 ? 8.185 -8.801 -4.752 1.00 50.00 383 GLY A N 1
ATOM 2763 C CA . GLY A 1 403 ? 7.170 -7.778 -4.567 1.00 47.39 383 GLY A CA 1
ATOM 2764 C C . GLY A 1 403 ? 7.553 -6.421 -5.141 1.00 52.00 383 GLY A C 1
ATOM 2765 O O . GLY A 1 403 ? 6.726 -5.733 -5.744 1.00 53.10 383 GLY A O 1
ATOM 2766 N N . ALA A 1 404 ? 8.809 -6.011 -4.971 1.00 51.02 384 ALA A N 1
ATOM 2767 C CA . ALA A 1 404 ? 9.215 -4.728 -5.534 1.00 49.89 384 ALA A CA 1
ATOM 2768 C C . ALA A 1 404 ? 9.176 -4.761 -7.046 1.00 47.86 384 ALA A C 1
ATOM 2769 O O . ALA A 1 404 ? 8.757 -3.790 -7.676 1.00 52.60 384 ALA A O 1
ATOM 2771 N N . TYR A 1 405 ? 9.644 -5.858 -7.645 1.00 47.69 385 TYR A N 1
ATOM 2772 C CA . TYR A 1 405 ? 9.683 -5.946 -9.129 1.00 49.18 385 TYR A CA 1
ATOM 2773 C C . TYR A 1 405 ? 8.250 -5.839 -9.655 1.00 49.94 385 TYR A C 1
ATOM 2774 O O . TYR A 1 405 ? 8.016 -5.131 -10.649 1.00 49.04 385 TYR A O 1
ATOM 2783 N N . LEU A 1 406 ? 7.320 -6.518 -8.986 1.00 47.35 386 LEU A N 1
ATOM 2784 C CA . LEU A 1 406 ? 5.897 -6.488 -9.407 1.00 47.35 386 LEU A CA 1
ATOM 2785 C C . LEU A 1 406 ? 5.399 -5.040 -9.377 1.00 53.21 386 LEU A C 1
ATOM 2786 O O . LEU A 1 406 ? 4.929 -4.562 -10.421 1.00 53.42 386 LEU A O 1
ATOM 2791 N N . LEU A 1 407 ? 5.517 -4.370 -8.229 1.00 51.72 387 LEU A N 1
ATOM 2792 C CA . LEU A 1 407 ? 5.021 -3.002 -8.108 1.00 48.35 387 LEU A CA 1
ATOM 2793 C C . LEU A 1 407 ? 5.762 -2.039 -9.028 1.00 51.75 387 LEU A C 1
ATOM 2794 O O . LEU A 1 407 ? 5.173 -1.067 -9.528 1.00 53.25 387 LEU A O 1
ATOM 2799 N N . GLN A 1 408 ? 7.048 -2.273 -9.265 1.00 47.36 388 GLN A N 1
ATOM 2800 C CA . GLN A 1 408 ? 7.746 -1.380 -10.176 1.00 49.39 388 GLN A CA 1
ATOM 2801 C C . GLN A 1 408 ? 7.199 -1.491 -11.587 1.00 48.25 388 GLN A C 1
ATOM 2802 O O . GLN A 1 408 ? 7.059 -0.480 -12.272 1.00 51.29 388 GLN A O 1
ATOM 2808 N N . HIS A 1 409 ? 6.862 -2.703 -12.033 1.00 46.97 389 HIS A N 1
ATOM 2809 C CA . HIS A 1 409 ? 6.583 -2.941 -13.443 1.00 40.07 389 HIS A CA 1
ATOM 2810 C C . HIS A 1 409 ? 5.111 -3.162 -13.793 1.00 48.41 389 HIS A C 1
ATOM 2811 O O . HIS A 1 409 ? 4.776 -3.080 -14.975 1.00 44.80 389 HIS A O 1
ATOM 2818 N N . SER A 1 410 ? 4.245 -3.488 -12.832 1.00 41.12 390 SER A N 1
ATOM 2819 C CA . SER A 1 410 ? 2.882 -3.846 -13.170 1.00 47.09 390 SER A CA 1
ATOM 2820 C C . SER A 1 410 ? 2.083 -2.650 -13.692 1.00 54.47 390 SER A C 1
ATOM 2821 O O . SER A 1 410 ? 2.384 -1.485 -13.417 1.00 51.72 390 SER A O 1
ATOM 2824 N N . ASP A 1 411 ? 1.029 -2.957 -14.452 1.00 54.90 391 ASP A N 1
ATOM 2825 C CA . ASP A 1 411 ? 0.068 -1.935 -14.877 1.00 50.94 391 ASP A CA 1
ATOM 2826 C C . ASP A 1 411 ? -0.992 -1.841 -13.789 1.00 52.23 391 ASP A C 1
ATOM 2827 O O . ASP A 1 411 ? -1.973 -2.578 -13.770 1.00 59.48 391 ASP A O 1
ATOM 2832 N N . ILE A 1 412 ? -0.753 -0.952 -12.840 1.00 52.10 392 ILE A N 1
ATOM 2833 C CA . ILE A 1 412 ? -1.646 -0.742 -11.695 1.00 52.34 392 ILE A CA 1
ATOM 2834 C C . ILE A 1 412 ? -2.458 0.486 -11.963 1.00 61.32 392 ILE A C 1
ATOM 2835 O O . ILE A 1 412 ? -1.914 1.614 -11.972 1.00 62.18 392 ILE A O 1
ATOM 2840 N N . PRO A 1 413 ? -3.772 0.371 -12.209 1.00 57.69 393 PRO A N 1
ATOM 2841 C CA . PRO A 1 413 ? -4.579 1.522 -12.585 1.00 60.34 393 PRO A CA 1
ATOM 2842 C C . PRO A 1 413 ? -4.657 2.499 -11.430 1.00 59.33 393 PRO A C 1
ATOM 2843 O O . PRO A 1 413 ? -4.829 2.105 -10.268 1.00 55.67 393 PRO A O 1
ATOM 2847 N N . GLY A 1 414 ? -4.535 3.782 -11.771 1.00 60.76 394 GLY A N 1
ATOM 2848 C CA . GLY A 1 414 ? -4.482 4.824 -10.793 1.00 59.96 394 GLY A CA 1
ATOM 2849 C C . GLY A 1 414 ? -3.087 5.217 -10.368 1.00 64.59 394 GLY A C 1
ATOM 2850 O O . GLY A 1 414 ? -2.880 6.367 -9.949 1.00 65.40 394 GLY A O 1
ATOM 2851 N N . PHE A 1 415 ? -2.119 4.307 -10.476 1.00 65.57 395 PHE A N 1
ATOM 2852 C CA . PHE A 1 415 ? -0.747 4.621 -10.116 1.00 66.21 395 PHE A CA 1
ATOM 2853 C C . PHE A 1 415 ? -0.019 5.171 -11.330 1.00 62.55 395 PHE A C 1
ATOM 2854 O O . PHE A 1 415 ? -0.190 4.677 -12.446 1.00 65.58 395 PHE A O 1
ATOM 2862 N N . SER A 1 416 ? 0.702 6.260 -11.113 1.00 68.52 396 SER A N 1
ATOM 2863 C CA . SER A 1 416 ? 1.549 6.878 -12.112 1.00 70.62 396 SER A CA 1
ATOM 2864 C C . SER A 1 416 ? 2.973 6.365 -11.911 1.00 67.31 396 SER A C 1
ATOM 2865 O O . SER A 1 416 ? 3.238 5.532 -11.042 1.00 69.71 396 SER A O 1
ATOM 2868 N N . GLN A 1 417 ? 3.884 6.784 -12.791 1.00 68.80 397 GLN A N 1
ATOM 2869 C CA . GLN A 1 417 ? 5.272 6.243 -12.753 1.00 77.16 397 GLN A CA 1
ATOM 2870 C C . GLN A 1 417 ? 5.915 6.471 -11.384 1.00 68.41 397 GLN A C 1
ATOM 2871 O O . GLN A 1 417 ? 6.388 5.491 -10.785 1.00 65.82 397 GLN A O 1
ATOM 2877 N N . ILE A 1 418 ? 5.939 7.717 -10.920 1.00 65.35 398 ILE A N 1
ATOM 2878 C CA . ILE A 1 418 ? 6.618 8.043 -9.634 1.00 67.12 398 ILE A CA 1
ATOM 2879 C C . ILE A 1 418 ? 5.891 7.359 -8.477 1.00 63.57 398 ILE A C 1
ATOM 2880 O O . ILE A 1 418 ? 6.575 6.899 -7.549 1.00 68.23 398 ILE A O 1
ATOM 2885 N N . ASP A 1 419 ? 4.563 7.261 -8.538 1.00 67.91 399 ASP A N 1
ATOM 2886 C CA . ASP A 1 419 ? 3.835 6.731 -7.389 1.00 68.78 399 ASP A CA 1
ATOM 2887 C C . ASP A 1 419 ? 4.012 5.218 -7.252 1.00 70.12 399 ASP A C 1
ATOM 2888 O O . ASP A 1 419 ? 4.042 4.692 -6.130 1.00 76.35 399 ASP A O 1
ATOM 2893 N N . GLN A 1 420 ? 4.090 4.502 -8.382 1.00 67.88 400 GLN A N 1
ATOM 2894 C CA . GLN A 1 420 ? 4.572 3.122 -8.401 1.00 61.83 400 GLN A CA 1
ATOM 2895 C C . GLN A 1 420 ? 5.973 3.000 -7.799 1.00 64.11 400 GLN A C 1
ATOM 2896 O O . GLN A 1 420 ? 6.258 2.075 -7.025 1.00 58.56 400 GLN A O 1
ATOM 2902 N N . ASN A 1 421 ? 6.878 3.899 -8.197 1.00 64.53 401 ASN A N 1
ATOM 2903 C CA . ASN A 1 421 ? 8.281 3.748 -7.839 1.00 60.33 401 ASN A CA 1
ATOM 2904 C C . ASN A 1 421 ? 8.474 3.895 -6.344 1.00 58.03 401 ASN A C 1
ATOM 2905 O O . ASN A 1 421 ? 9.293 3.195 -5.742 1.00 59.98 401 ASN A O 1
ATOM 2910 N N . HIS A 1 422 ? 7.708 4.776 -5.723 1.00 56.08 402 HIS A N 1
ATOM 2911 C CA . HIS A 1 422 ? 7.783 4.909 -4.279 1.00 55.79 402 HIS A CA 1
ATOM 2912 C C . HIS A 1 422 ? 7.163 3.713 -3.599 1.00 54.65 402 HIS A C 1
ATOM 2913 O O . HIS A 1 422 ? 7.652 3.261 -2.560 1.00 60.19 402 HIS A O 1
ATOM 2920 N N . LEU A 1 423 ? 6.091 3.181 -4.179 1.00 52.63 403 LEU A N 1
ATOM 2921 C CA . LEU A 1 423 ? 5.450 2.024 -3.577 1.00 53.04 403 LEU A CA 1
ATOM 2922 C C . LEU A 1 423 ? 6.386 0.823 -3.588 1.00 55.26 403 LEU A C 1
ATOM 2923 O O . LEU A 1 423 ? 6.518 0.115 -2.582 1.00 53.33 403 LEU A O 1
ATOM 2928 N N . SER A 1 424 ? 7.066 0.593 -4.712 1.00 49.90 404 SER A N 1
ATOM 2929 C CA . SER A 1 424 ? 7.981 -0.532 -4.773 1.00 49.58 404 SER A CA 1
ATOM 2930 C C . SER A 1 424 ? 9.165 -0.341 -3.834 1.00 53.10 404 SER A C 1
ATOM 2931 O O . SER A 1 424 ? 9.576 -1.285 -3.144 1.00 54.27 404 SER A O 1
ATOM 2934 N N . HIS A 1 425 ? 9.711 0.876 -3.781 1.00 58.19 405 HIS A N 1
ATOM 2935 C CA . HIS A 1 425 ? 10.833 1.167 -2.888 1.00 55.94 405 HIS A CA 1
ATOM 2936 C C . HIS A 1 425 ? 10.522 0.792 -1.442 1.00 54.34 405 HIS A C 1
ATOM 2937 O O . HIS A 1 425 ? 11.357 0.210 -0.755 1.00 53.56 405 HIS A O 1
ATOM 2944 N N . LEU A 1 426 ? 9.327 1.103 -0.960 1.00 52.91 406 LEU A N 1
ATOM 2945 C CA . LEU A 1 426 ? 8.996 0.747 0.418 1.00 53.87 406 LEU A CA 1
ATOM 2946 C C . LEU A 1 426 ? 8.956 -0.756 0.624 1.00 53.72 406 LEU A C 1
ATOM 2947 O O . LEU A 1 426 ? 9.246 -1.245 1.721 1.00 59.89 406 LEU A O 1
ATOM 2952 N N . VAL A 1 427 ? 8.536 -1.503 -0.395 1.00 52.17 407 VAL A N 1
ATOM 2953 C CA . VAL A 1 427 ? 8.492 -2.958 -0.265 1.00 53.45 407 VAL A CA 1
ATOM 2954 C C . VAL A 1 427 ? 9.884 -3.550 -0.438 1.00 53.19 407 VAL A C 1
ATOM 2955 O O . VAL A 1 427 ? 10.245 -4.538 0.210 1.00 52.48 407 VAL A O 1
ATOM 2959 N N . ALA A 1 428 ? 10.709 -2.902 -1.252 1.00 51.59 408 ALA A N 1
ATOM 2960 C CA . ALA A 1 428 ? 12.042 -3.401 -1.541 1.00 53.48 408 ALA A CA 1
ATOM 2961 C C . ALA A 1 428 ? 12.994 -3.362 -0.333 1.00 57.11 408 ALA A C 1
ATOM 2962 O O . ALA A 1 428 ? 13.963 -4.136 -0.303 1.00 54.13 408 ALA A O 1
ATOM 2964 N N . HIS A 1 429 ? 12.765 -2.490 0.662 1.00 56.33 409 HIS A N 1
ATOM 2965 C CA . HIS A 1 429 ? 13.731 -2.407 1.771 1.00 56.51 409 HIS A CA 1
ATOM 2966 C C . HIS A 1 429 ? 13.159 -2.731 3.139 1.00 54.72 409 HIS A C 1
ATOM 2967 O O . HIS A 1 429 ? 13.552 -2.132 4.138 1.00 55.18 409 HIS A O 1
ATOM 2974 N N . HIS A 1 430 ? 12.078 -3.519 3.166 1.00 55.88 410 HIS A N 1
ATOM 2975 C CA . HIS A 1 430 ? 11.348 -3.734 4.450 1.00 54.86 410 HIS A CA 1
ATOM 2976 C C . HIS A 1 430 ? 11.968 -4.866 5.269 1.00 61.58 410 HIS A C 1
ATOM 2977 O O . HIS A 1 430 ? 11.578 -5.050 6.441 1.00 64.08 410 HIS A O 1
ATOM 2984 N N . ARG A 1 431 ? 12.902 -5.597 4.670 1.00 55.37 411 ARG A N 1
ATOM 2985 C CA . ARG A 1 431 ? 13.592 -6.675 5.415 1.00 61.60 411 ARG A CA 1
ATOM 2986 C C . ARG A 1 431 ? 15.010 -6.811 4.870 1.00 61.44 411 ARG A C 1
ATOM 2987 O O . ARG A 1 431 ? 15.325 -6.102 3.895 1.00 66.64 411 ARG A O 1
ATOM 2995 N N . ARG A 1 432 ? 15.828 -7.651 5.504 1.00 68.26 412 ARG A N 1
ATOM 2996 C CA . ARG A 1 432 ? 17.214 -7.918 5.026 1.00 56.36 412 ARG A CA 1
ATOM 2997 C C . ARG A 1 432 ? 18.144 -6.754 5.376 1.00 63.70 412 ARG A C 1
ATOM 2998 O O . ARG A 1 432 ? 17.769 -5.934 6.233 1.00 64.53 412 ARG A O 1
ATOM 3006 N N . LYS A 1 433 ? 19.307 -6.688 4.728 1.00 78.09 413 LYS A N 1
ATOM 3007 C CA . LYS A 1 433 ? 20.326 -5.678 5.116 1.00 89.60 413 LYS A CA 1
ATOM 3008 C C . LYS A 1 433 ? 20.117 -4.335 4.418 1.00 83.25 413 LYS A C 1
ATOM 3009 O O . LYS A 1 433 ? 19.647 -4.333 3.266 1.00 74.04 413 LYS A O 1
ATOM 3015 N N . LEU A 1 434 ? 20.458 -3.243 5.102 1.00 74.21 414 LEU A N 1
ATOM 3016 C CA . LEU A 1 434 ? 20.401 -1.911 4.523 1.00 77.02 414 LEU A CA 1
ATOM 3017 C C . LEU A 1 434 ? 21.803 -1.447 4.176 1.00 74.07 414 LEU A C 1
ATOM 3018 O O . LEU A 1 434 ? 22.747 -1.686 4.926 1.00 83.32 414 LEU A O 1
ATOM 3023 N N . ARG A 1 435 ? 21.937 -0.806 3.024 1.00 71.21 415 ARG A N 1
ATOM 3024 C CA . ARG A 1 435 ? 23.216 -0.326 2.530 1.00 73.98 415 ARG A CA 1
ATOM 3025 C C . ARG A 1 435 ? 23.097 1.147 2.177 1.00 75.99 415 ARG A C 1
ATOM 3026 O O . ARG A 1 435 ? 22.102 1.571 1.578 1.00 72.42 415 ARG A O 1
ATOM 3034 N N . ASN A 1 436 ? 24.085 1.940 2.597 1.00 72.96 416 ASN A N 1
ATOM 3035 C CA . ASN A 1 436 ? 24.030 3.407 2.361 1.00 76.91 416 ASN A CA 1
ATOM 3036 C C . ASN A 1 436 ? 23.926 3.666 0.856 1.00 76.48 416 ASN A C 1
ATOM 3037 O O . ASN A 1 436 ? 23.329 4.688 0.474 1.00 77.74 416 ASN A O 1
ATOM 3042 N N . ASP A 1 437 ? 24.482 2.768 0.041 1.00 65.55 417 ASP A N 1
ATOM 3043 C CA . ASP A 1 437 ? 24.473 2.963 -1.432 1.00 66.23 417 ASP A CA 1
ATOM 3044 C C . ASP A 1 437 ? 23.022 3.036 -1.911 1.00 75.25 417 ASP A C 1
ATOM 3045 O O . ASP A 1 437 ? 22.725 3.882 -2.773 1.00 75.04 417 ASP A O 1
ATOM 3047 N N . VAL A 1 438 ? 22.163 2.172 -1.368 1.00 71.01 418 VAL A N 1
ATOM 3048 C CA . VAL A 1 438 ? 20.729 2.156 -1.774 1.00 71.80 418 VAL A CA 1
ATOM 3049 C C . VAL A 1 438 ? 20.038 3.353 -1.118 1.00 74.63 418 VAL A C 1
ATOM 3050 O O . VAL A 1 438 ? 19.211 3.990 -1.788 1.00 72.71 418 VAL A O 1
ATOM 3054 N N . LYS A 1 439 ? 20.370 3.645 0.141 1.00 85.05 419 LYS A N 1
ATOM 3055 C CA . LYS A 1 439 ? 19.809 4.832 0.794 1.00 77.76 419 LYS A CA 1
ATOM 3056 C C . LYS A 1 439 ? 19.912 6.071 -0.077 1.00 76.53 419 LYS A C 1
ATOM 3057 O O . LYS A 1 439 ? 19.002 6.904 -0.086 1.00 87.82 419 LYS A O 1
ATOM 3063 N N . ASN A 1 440 ? 21.015 6.223 -0.805 1.00 70.78 420 ASN A N 1
ATOM 3064 C CA . ASN A 1 440 ? 21.116 7.356 -1.715 1.00 74.24 420 ASN A CA 1
ATOM 3065 C C . ASN A 1 440 ? 20.119 7.231 -2.866 1.00 74.41 420 ASN A C 1
ATOM 3066 O O . ASN A 1 440 ? 19.473 8.218 -3.240 1.00 77.38 420 ASN A O 1
ATOM 3071 N N . GLU A 1 441 ? 19.944 6.022 -3.407 1.00 73.17 421 GLU A N 1
ATOM 3072 C CA . GLU A 1 441 ? 18.967 5.819 -4.477 1.00 75.07 421 GLU A CA 1
ATOM 3073 C C . GLU A 1 441 ? 17.557 6.198 -4.028 1.00 72.90 421 GLU A C 1
ATOM 3074 O O . GLU A 1 441 ? 16.808 6.843 -4.772 1.00 64.52 421 GLU A O 1
ATOM 3080 N N . VAL A 1 442 ? 17.181 5.786 -2.818 1.00 70.94 422 VAL A N 1
ATOM 3081 C CA . VAL A 1 442 ? 15.904 6.167 -2.230 1.00 64.50 422 VAL A CA 1
ATOM 3082 C C . VAL A 1 442 ? 15.789 7.681 -2.101 1.00 72.12 422 VAL A C 1
ATOM 3083 O O . VAL A 1 442 ? 14.734 8.260 -2.378 1.00 74.39 422 VAL A O 1
ATOM 3087 N N . LEU A 1 443 ? 16.863 8.344 -1.668 1.00 70.98 423 LEU A N 1
ATOM 3088 C CA . LEU A 1 443 ? 16.825 9.794 -1.517 1.00 71.24 423 LEU A CA 1
ATOM 3089 C C . LEU A 1 443 ? 16.573 10.476 -2.849 1.00 76.50 423 LEU A C 1
ATOM 3090 O O . LEU A 1 443 ? 15.806 11.448 -2.930 1.00 71.39 423 LEU A O 1
ATOM 3095 N N . LYS A 1 444 ? 17.210 9.981 -3.906 1.00 70.21 424 LYS A N 1
ATOM 3096 C CA . LYS A 1 444 ? 16.939 10.525 -5.228 1.00 74.53 424 LYS A CA 1
ATOM 3097 C C . LYS A 1 444 ? 15.474 10.363 -5.601 1.00 73.81 424 LYS A C 1
ATOM 3098 O O . LYS A 1 444 ? 14.869 11.269 -6.182 1.00 79.21 424 LYS A O 1
ATOM 3104 N N . ALA A 1 445 ? 14.876 9.231 -5.241 1.00 74.70 425 ALA A N 1
ATOM 3105 C CA . ALA A 1 445 ? 13.527 8.935 -5.705 1.00 76.60 425 ALA A CA 1
ATOM 3106 C C . ALA A 1 445 ? 12.498 9.835 -5.025 1.00 76.49 425 ALA A C 1
ATOM 3107 O O . ALA A 1 445 ? 11.678 10.470 -5.692 1.00 75.29 425 ALA A O 1
ATOM 3109 N N . GLY A 1 446 ? 12.537 9.917 -3.697 1.00 72.20 426 GLY A N 1
ATOM 3110 C CA . GLY A 1 446 ? 11.574 10.715 -2.963 1.00 72.13 426 GLY A CA 1
ATOM 3111 C C . GLY A 1 446 ? 12.114 11.325 -1.684 1.00 75.22 426 GLY A C 1
ATOM 3112 O O . GLY A 1 446 ? 11.375 11.512 -0.707 1.00 75.71 426 GLY A O 1
ATOM 3113 N N . GLY A 1 447 ? 13.411 11.622 -1.673 1.00 78.56 427 GLY A N 1
ATOM 3114 C CA . GLY A 1 447 ? 14.023 12.282 -0.539 1.00 73.89 427 GLY A CA 1
ATOM 3115 C C . GLY A 1 447 ? 13.832 11.610 0.802 1.00 79.77 427 GLY A C 1
ATOM 3116 O O . GLY A 1 447 ? 13.311 10.494 0.891 1.00 79.48 427 GLY A O 1
ATOM 3117 N N . HIS A 1 448 ? 14.240 12.316 1.857 1.00 79.04 428 HIS A N 1
ATOM 3118 C CA . HIS A 1 448 ? 14.277 11.738 3.194 1.00 76.65 428 HIS A CA 1
ATOM 3119 C C . HIS A 1 448 ? 12.928 11.197 3.624 1.00 77.70 428 HIS A C 1
ATOM 3120 O O . HIS A 1 448 ? 12.863 10.271 4.443 1.00 77.62 428 HIS A O 1
ATOM 3127 N N . LYS A 1 449 ? 11.843 11.746 3.073 1.00 75.95 429 LYS A N 1
ATOM 3128 C CA . LYS A 1 449 ? 10.513 11.278 3.442 1.00 73.46 429 LYS A CA 1
ATOM 3129 C C . LYS A 1 449 ? 10.301 9.836 3.008 1.00 71.57 429 LYS A C 1
ATOM 3130 O O . LYS A 1 449 ? 9.661 9.051 3.718 1.00 73.31 429 LYS A O 1
ATOM 3132 N N . LEU A 1 450 ? 10.833 9.467 1.842 1.00 75.79 430 LEU A N 1
ATOM 3133 C CA . LEU A 1 450 ? 10.774 8.072 1.422 1.00 69.37 430 LEU A CA 1
ATOM 3134 C C . LEU A 1 450 ? 11.622 7.195 2.342 1.00 69.91 430 LEU A C 1
ATOM 3135 O O . LEU A 1 450 ? 11.201 6.093 2.719 1.00 68.70 430 LEU A O 1
ATOM 3140 N N . VAL A 1 451 ? 12.791 7.692 2.756 1.00 67.35 431 VAL A N 1
ATOM 3141 C CA . VAL A 1 451 ? 13.635 6.959 3.698 1.00 70.67 431 VAL A CA 1
ATOM 3142 C C . VAL A 1 451 ? 12.894 6.709 5.007 1.00 66.84 431 VAL A C 1
ATOM 3143 O O . VAL A 1 451 ? 12.921 5.595 5.545 1.00 66.75 431 VAL A O 1
ATOM 3147 N N . TYR A 1 452 ? 12.226 7.739 5.538 1.00 66.70 432 TYR A N 1
ATOM 3148 C CA . TYR A 1 452 ? 11.531 7.607 6.819 1.00 66.97 432 TYR A CA 1
ATOM 3149 C C . TYR A 1 452 ? 10.389 6.616 6.737 1.00 68.15 432 TYR A C 1
ATOM 3150 O O . TYR A 1 452 ? 10.076 5.935 7.719 1.00 68.29 432 TYR A O 1
ATOM 3159 N N . LEU A 1 453 ? 9.711 6.576 5.596 1.00 69.47 433 LEU A N 1
ATOM 3160 C CA . LEU A 1 453 ? 8.610 5.639 5.422 1.00 70.63 433 LEU A CA 1
ATOM 3161 C C . LEU A 1 453 ? 9.144 4.223 5.286 1.00 68.70 433 LEU A C 1
ATOM 3162 O O . LEU A 1 453 ? 8.646 3.283 5.920 1.00 71.47 433 LEU A O 1
ATOM 3167 N N . SER A 1 454 ? 10.184 4.064 4.473 1.00 65.26 434 SER A N 1
ATOM 3168 C CA . SER A 1 454 ? 10.917 2.804 4.403 1.00 64.06 434 SER A CA 1
ATOM 3169 C C . SER A 1 454 ? 11.315 2.302 5.782 1.00 61.66 434 SER A C 1
ATOM 3170 O O . SER A 1 454 ? 11.153 1.120 6.085 1.00 66.97 434 SER A O 1
ATOM 3173 N N . LEU A 1 455 ? 11.786 3.198 6.648 1.00 61.78 435 LEU A N 1
ATOM 3174 C CA . LEU A 1 455 ? 12.121 2.807 8.016 1.00 62.20 435 LEU A CA 1
ATOM 3175 C C . LEU A 1 455 ? 10.884 2.456 8.832 1.00 62.25 435 LEU A C 1
ATOM 3176 O O . LEU A 1 455 ? 10.856 1.445 9.545 1.00 66.91 435 LEU A O 1
ATOM 3181 N N . LEU A 1 456 ? 9.859 3.296 8.760 1.00 65.49 436 LEU A N 1
ATOM 3182 C CA . LEU A 1 456 ? 8.610 3.013 9.467 1.00 64.49 436 LEU A CA 1
ATOM 3183 C C . LEU A 1 456 ? 7.998 1.691 9.038 1.00 63.16 436 LEU A C 1
ATOM 3184 O O . LEU A 1 456 ? 7.420 0.971 9.863 1.00 65.59 436 LEU A O 1
ATOM 3189 N N . LEU A 1 457 ? 8.110 1.350 7.755 1.00 62.50 437 LEU A N 1
ATOM 3190 C CA . LEU A 1 457 ? 7.610 0.049 7.316 1.00 64.15 437 LEU A CA 1
ATOM 3191 C C . LEU A 1 457 ? 8.482 -1.092 7.840 1.00 64.17 437 LEU A C 1
ATOM 3192 O O . LEU A 1 457 ? 7.968 -2.169 8.175 1.00 60.07 437 LEU A O 1
ATOM 3197 N N . ARG A 1 458 ? 9.788 -0.866 7.956 1.00 65.18 438 ARG A N 1
ATOM 3198 C CA . ARG A 1 458 ? 10.648 -1.888 8.528 1.00 59.27 438 ARG A CA 1
ATOM 3199 C C . ARG A 1 458 ? 10.249 -2.195 9.960 1.00 61.23 438 ARG A C 1
ATOM 3200 O O . ARG A 1 458 ? 10.142 -3.365 10.349 1.00 64.13 438 ARG A O 1
ATOM 3208 N N . LEU A 1 459 ? 9.983 -1.158 10.750 1.00 65.02 439 LEU A N 1
ATOM 3209 C CA . LEU A 1 459 ? 9.558 -1.385 12.126 1.00 65.94 439 LEU A CA 1
ATOM 3210 C C . LEU A 1 459 ? 8.191 -2.045 12.197 1.00 68.56 439 LEU A C 1
ATOM 3211 O O . LEU A 1 459 ? 7.944 -2.855 13.100 1.00 69.46 439 LEU A O 1
ATOM 3216 N N . ALA A 1 460 ? 7.301 -1.746 11.252 1.00 62.92 440 ALA A N 1
ATOM 3217 C CA . ALA A 1 460 ? 5.936 -2.248 11.376 1.00 67.66 440 ALA A CA 1
ATOM 3218 C C . ALA A 1 460 ? 5.853 -3.728 11.035 1.00 66.46 440 ALA A C 1
ATOM 3219 O O . ALA A 1 460 ? 4.985 -4.444 11.549 1.00 69.48 440 ALA A O 1
ATOM 3221 N N . VAL A 1 461 ? 6.743 -4.201 10.167 1.00 65.96 441 VAL A N 1
ATOM 3222 C CA . VAL A 1 461 ? 6.843 -5.634 9.911 1.00 66.99 441 VAL A CA 1
ATOM 3223 C C . VAL A 1 461 ? 7.558 -6.329 11.058 1.00 66.80 441 VAL A C 1
ATOM 3224 O O . VAL A 1 461 ? 7.094 -7.362 11.562 1.00 69.07 441 VAL A O 1
ATOM 3228 N N . LEU A 1 462 ? 8.696 -5.775 11.488 1.00 66.85 442 LEU A N 1
ATOM 3229 C CA . LEU A 1 462 ? 9.480 -6.415 12.541 1.00 68.22 442 LEU A CA 1
ATOM 3230 C C . LEU A 1 462 ? 8.633 -6.735 13.759 1.00 74.64 442 LEU A C 1
ATOM 3231 O O . LEU A 1 462 ? 8.851 -7.750 14.428 1.00 73.77 442 LEU A O 1
ATOM 3236 N N . LEU A 1 463 ? 7.659 -5.881 14.057 1.00 73.68 443 LEU A N 1
ATOM 3237 C CA . LEU A 1 463 ? 6.807 -6.098 15.220 1.00 73.28 443 LEU A CA 1
ATOM 3238 C C . LEU A 1 463 ? 5.716 -7.130 14.951 1.00 76.00 443 LEU A C 1
ATOM 3239 O O . LEU A 1 463 ? 5.187 -7.739 15.887 1.00 87.25 443 LEU A O 1
ATOM 3244 N N . ASN A 1 464 ? 5.357 -7.342 13.696 1.00 72.74 444 ASN A N 1
ATOM 3245 C CA . ASN A 1 464 ? 4.395 -8.383 13.371 1.00 73.59 444 ASN A CA 1
ATOM 3246 C C . ASN A 1 464 ? 5.061 -9.619 12.783 1.00 70.37 444 ASN A C 1
ATOM 3247 O O . ASN A 1 464 ? 4.379 -10.429 12.142 1.00 68.25 444 ASN A O 1
ATOM 3252 N N . HIS A 1 465 ? 6.375 -9.774 12.995 1.00 69.17 445 HIS A N 1
ATOM 3253 C CA . HIS A 1 465 ? 7.091 -10.946 12.501 1.00 65.96 445 HIS A CA 1
ATOM 3254 C C . HIS A 1 465 ? 6.478 -12.234 13.025 1.00 63.0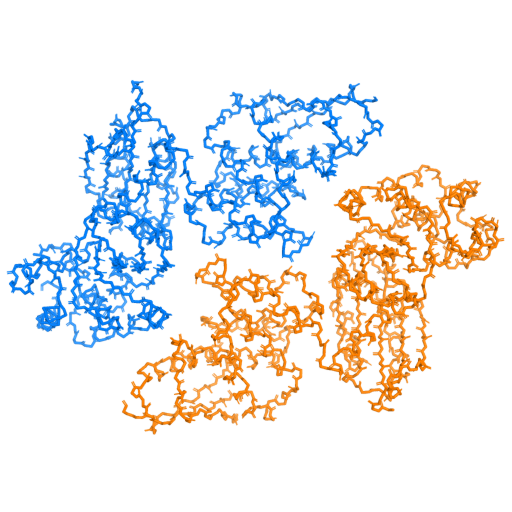9 445 HIS A C 1
ATOM 3255 O O . HIS A 1 465 ? 6.405 -13.231 12.304 1.00 68.68 445 HIS A O 1
ATOM 3262 N N . SER A 1 466 ? 6.008 -12.226 14.266 1.00 66.09 446 SER A N 1
ATOM 3263 C CA . SER A 1 466 ? 5.317 -13.383 14.818 1.00 69.26 446 SER A CA 1
ATOM 3264 C C . SER A 1 466 ? 3.994 -13.657 14.139 1.00 78.47 446 SER A C 1
ATOM 3265 O O . SER A 1 466 ? 3.395 -14.713 14.379 1.00 79.41 446 SER A O 1
ATOM 3268 N N . ARG A 1 467 ? 3.530 -12.741 13.299 1.00 73.28 447 ARG A N 1
ATOM 3269 C CA . ARG A 1 467 ? 2.298 -12.907 12.533 1.00 78.59 447 ARG A CA 1
ATOM 3270 C C . ARG A 1 467 ? 1.168 -13.001 13.556 1.00 87.03 447 ARG A C 1
ATOM 3271 O O . ARG A 1 467 ? 1.005 -12.063 14.351 1.00 97.65 447 ARG A O 1
ATOM 3279 N N . SER A 1 468 ? 0.377 -14.066 13.578 1.00 89.91 448 SER A N 1
ATOM 3280 C CA . SER A 1 468 ? -0.761 -14.110 14.488 1.00 113.64 448 SER A CA 1
ATOM 3281 C C . SER A 1 468 ? -0.282 -13.930 15.920 1.00 112.63 448 SER A C 1
ATOM 3282 O O . SER A 1 468 ? 0.660 -14.591 16.370 1.00 117.26 448 SER A O 1
ATOM 3285 N N . ASP A 1 469 ? -0.897 -12.990 16.612 1.00 127.52 449 ASP A N 1
ATOM 3286 C CA . ASP A 1 469 ? -0.486 -12.627 17.951 1.00 134.36 449 ASP A CA 1
ATOM 3287 C C . ASP A 1 469 ? -1.707 -12.519 18.845 1.00 146.60 449 ASP A C 1
ATOM 3288 O O . ASP A 1 469 ? -2.791 -12.108 18.412 1.00 139.20 449 ASP A O 1
ATOM 3293 N N . GLN A 1 470 ? -1.505 -12.892 20.108 1.00 143.78 450 GLN A N 1
ATOM 3294 C CA . GLN A 1 470 ? -2.541 -12.719 21.116 1.00 142.69 450 GLN A CA 1
ATOM 3295 C C . GLN A 1 470 ? -2.807 -11.243 21.379 1.00 149.13 450 GLN A C 1
ATOM 3296 O O . GLN A 1 470 ? -3.941 -10.771 21.243 1.00 151.66 450 GLN A O 1
ATOM 3298 N N . MET A 1 471 ? -1.768 -10.491 21.729 1.00 160.63 451 MET A N 1
ATOM 3299 C CA . MET A 1 471 ? -1.918 -9.090 22.092 1.00 170.18 451 MET A CA 1
ATOM 3300 C C . MET A 1 471 ? -0.628 -8.363 21.744 1.00 153.62 451 MET A C 1
ATOM 3301 O O . MET A 1 471 ? 0.408 -8.990 21.522 1.00 153.54 451 MET A O 1
ATOM 3306 N N . LEU A 1 472 ? -0.709 -7.033 21.675 1.00 139.97 452 LEU A N 1
ATOM 3307 C CA . LEU A 1 472 ? 0.454 -6.187 21.454 1.00 132.48 452 LEU A CA 1
ATOM 3308 C C . LEU A 1 472 ? 1.587 -6.614 22.380 1.00 130.48 452 LEU A C 1
ATOM 3309 O O . LEU A 1 472 ? 1.407 -6.623 23.606 1.00 127.77 452 LEU A O 1
ATOM 3314 N N . PRO A 1 473 ? 2.746 -6.993 21.840 1.00 144.56 453 PRO A N 1
ATOM 3315 C CA . PRO A 1 473 ? 3.822 -7.492 22.706 1.00 131.88 453 PRO A CA 1
ATOM 3316 C C . PRO A 1 473 ? 4.391 -6.435 23.624 1.00 126.23 453 PRO A C 1
ATOM 3317 O O . PRO A 1 473 ? 5.089 -6.789 24.582 1.00 135.39 453 PRO A O 1
ATOM 3321 N N . ALA A 1 474 ? 4.113 -5.161 23.381 1.00 120.73 454 ALA A N 1
ATOM 3322 C CA . ALA A 1 474 ? 4.712 -4.103 24.177 1.00 113.76 454 ALA A CA 1
ATOM 3323 C C . ALA A 1 474 ? 4.019 -2.793 23.850 1.00 109.98 454 ALA A C 1
ATOM 3324 O O . ALA A 1 474 ? 3.075 -2.739 23.055 1.00 109.23 454 ALA A O 1
ATOM 3326 N N . ILE A 1 475 ? 4.515 -1.727 24.479 1.00 102.30 455 ILE A N 1
ATOM 3327 C CA . ILE A 1 475 ? 4.000 -0.390 24.217 1.00 103.64 455 ILE A CA 1
ATOM 3328 C C . ILE A 1 475 ? 4.434 0.086 22.838 1.00 110.60 455 ILE A C 1
ATOM 3329 O O . ILE A 1 475 ? 3.632 0.646 22.082 1.00 106.36 455 ILE A O 1
ATOM 3334 N N . GLU A 1 476 ? 5.691 -0.161 22.481 1.00 112.08 456 GLU A N 1
ATOM 3335 C CA . GLU A 1 476 ? 6.255 0.221 21.194 1.00 104.00 456 GLU A CA 1
ATOM 3336 C C . GLU A 1 476 ? 5.937 1.679 20.876 1.00 105.76 456 GLU A C 1
ATOM 3337 O O . GLU A 1 476 ? 5.200 1.993 19.945 1.00 127.87 456 GLU A O 1
ATOM 3339 N N . LEU A 1 477 ? 6.481 2.575 21.690 1.00 98.48 457 LEU A N 1
ATOM 3340 C CA . LEU A 1 477 ? 6.234 4.007 21.556 1.00 98.90 457 LEU A CA 1
ATOM 3341 C C . LEU A 1 477 ? 7.445 4.663 20.901 1.00 98.39 457 LEU A C 1
ATOM 3342 O O . LEU A 1 477 ? 8.554 4.611 21.443 1.00 97.06 457 LEU A O 1
ATOM 3347 N N . THR A 1 478 ? 7.243 5.276 19.738 1.00 98.34 458 THR A N 1
ATOM 3348 C CA . THR A 1 478 ? 8.343 5.824 18.949 1.00 97.59 458 THR A CA 1
ATOM 3349 C C . THR A 1 478 ? 8.339 7.343 19.013 1.00 100.79 458 THR A C 1
ATOM 3350 O O . THR A 1 478 ? 7.337 7.981 18.670 1.00 102.52 458 THR A O 1
ATOM 3354 N N . ILE A 1 479 ? 9.469 7.916 19.433 1.00 96.19 459 ILE A N 1
ATOM 3355 C CA . ILE A 1 479 ? 9.616 9.401 19.430 1.00 101.42 459 ILE A CA 1
ATOM 3356 C C . ILE A 1 479 ? 10.869 9.712 18.606 1.00 102.95 459 ILE A C 1
ATOM 3357 O O . ILE A 1 479 ? 11.592 8.756 18.268 1.00 96.99 459 ILE A O 1
ATOM 3362 N N . ILE A 1 480 ? 11.120 10.985 18.294 1.00 101.77 460 ILE A N 1
ATOM 3363 C CA . ILE A 1 480 ? 12.274 11.314 17.406 1.00 102.40 460 ILE A CA 1
ATOM 3364 C C . ILE A 1 480 ? 13.082 12.470 18.000 1.00 113.01 460 ILE A C 1
ATOM 3365 O O . ILE A 1 480 ? 12.549 13.168 18.884 1.00 115.60 460 ILE A O 1
ATOM 3367 N N . ASN A 1 481 ? 14.323 12.646 17.540 1.00 117.68 461 ASN A N 1
ATOM 3368 C CA . ASN A 1 481 ? 15.162 13.791 17.982 1.00 113.33 461 ASN A CA 1
ATOM 3369 C C . ASN A 1 481 ? 15.756 14.407 16.716 1.00 121.08 461 ASN A C 1
ATOM 3370 O O . ASN A 1 481 ? 15.119 15.319 16.159 1.00 148.24 461 ASN A O 1
ATOM 3372 N N . ASP A 1 482 ? 16.913 13.914 16.269 1.00 119.05 462 ASP A N 1
ATOM 3373 C CA . ASP A 1 482 ? 17.486 14.375 15.003 1.00 115.56 462 ASP A CA 1
ATOM 3374 C C . ASP A 1 482 ? 18.457 13.303 14.526 1.00 114.88 462 ASP A C 1
ATOM 3375 O O . ASP A 1 482 ? 19.541 13.150 15.102 1.00 113.53 462 ASP A O 1
ATOM 3377 N N . GLN A 1 483 ? 18.065 12.562 13.485 1.00 113.92 463 GLN A N 1
ATOM 3378 C CA . GLN A 1 483 ? 18.801 11.386 13.023 1.00 100.51 463 GLN A CA 1
ATOM 3379 C C . GLN A 1 483 ? 18.991 10.374 14.149 1.00 102.96 463 GLN A C 1
ATOM 3380 O O . GLN A 1 483 ? 19.888 9.531 14.101 1.00 105.56 463 GLN A O 1
ATOM 3382 N N . GLN A 1 484 ? 18.142 10.458 15.169 1.00 105.93 464 GLN A N 1
ATOM 3383 C CA . GLN A 1 484 ? 18.164 9.565 16.322 1.00 101.62 464 GLN A CA 1
ATOM 3384 C C . GLN A 1 484 ? 16.723 9.350 16.758 1.00 103.39 464 GLN A C 1
ATOM 3385 O O . GLN A 1 484 ? 16.026 10.317 17.076 1.00 109.89 464 GLN A O 1
ATOM 3391 N N . TRP A 1 485 ? 16.269 8.103 16.757 1.00 96.83 465 TRP A N 1
ATOM 3392 C CA . TRP A 1 485 ? 14.904 7.770 17.140 1.00 98.17 465 TRP A CA 1
ATOM 3393 C C . TRP A 1 485 ? 14.929 6.980 18.439 1.00 97.90 465 TRP A C 1
ATOM 3394 O O . TRP A 1 485 ? 15.934 6.351 18.774 1.00 104.13 465 TRP A O 1
ATOM 3405 N N . GLN A 1 486 ? 13.825 7.007 19.174 1.00 92.24 466 GLN A N 1
ATOM 3406 C CA . GLN A 1 486 ? 13.720 6.267 20.425 1.00 98.28 466 GLN A CA 1
ATOM 3407 C C . GLN A 1 486 ? 12.508 5.353 20.403 1.00 107.00 466 GLN A C 1
ATOM 3408 O O . GLN A 1 486 ? 11.378 5.814 20.208 1.00 109.97 466 GLN A O 1
ATOM 3414 N N . LEU A 1 487 ? 12.743 4.068 20.635 1.00 96.08 467 LEU A N 1
ATOM 3415 C CA . LEU A 1 487 ? 11.684 3.075 20.698 1.00 94.26 467 LEU A CA 1
ATOM 3416 C C . LEU A 1 487 ? 11.594 2.556 22.123 1.00 94.28 467 LEU A C 1
ATOM 3417 O O . LEU A 1 487 ? 12.569 2.018 22.653 1.00 102.65 467 LEU A O 1
ATOM 3422 N N . SER A 1 488 ? 10.436 2.727 22.743 1.00 93.07 468 SER A N 1
ATOM 3423 C CA . SER A 1 488 ? 10.210 2.275 24.107 1.00 97.34 468 SER A CA 1
ATOM 3424 C C . SER A 1 488 ? 9.370 1.005 24.084 1.00 97.22 468 SER A C 1
ATOM 3425 O O . SER A 1 488 ? 8.364 0.926 23.372 1.00 98.34 468 SER A O 1
ATOM 3428 N N . VAL A 1 489 ? 9.798 0.015 24.851 1.00 94.90 469 VAL A N 1
ATOM 3429 C CA . VAL A 1 489 ? 9.198 -1.307 24.851 1.00 101.31 469 VAL A CA 1
ATOM 3430 C C . VAL A 1 489 ? 8.883 -1.672 26.292 1.00 104.51 469 VAL A C 1
ATOM 3431 O O . VAL A 1 489 ? 9.731 -1.504 27.174 1.00 109.30 469 VAL A O 1
ATOM 3435 N N . SER A 1 490 ? 7.666 -2.155 26.535 1.00 100.07 470 SER A N 1
ATOM 3436 C CA . SER A 1 490 ? 7.252 -2.483 27.894 1.00 106.74 470 SER A CA 1
ATOM 3437 C C . SER A 1 490 ? 6.224 -3.600 27.884 1.00 108.74 470 SER A C 1
ATOM 3438 O O . SER A 1 490 ? 5.246 -3.535 27.140 1.00 107.34 470 SER A O 1
ATOM 3441 N N . GLY A 1 491 ? 6.425 -4.591 28.730 1.00 109.21 471 GLY A N 1
ATOM 3442 C CA . GLY A 1 491 ? 5.520 -5.716 28.811 1.00 108.69 471 GLY A CA 1
ATOM 3443 C C . GLY A 1 491 ? 6.264 -6.951 29.268 1.00 110.93 471 GLY A C 1
ATOM 3444 O O . GLY A 1 491 ? 7.426 -6.892 29.651 1.00 110.39 471 GLY A O 1
ATOM 3445 N N . ASP A 1 492 ? 5.558 -8.078 29.218 1.00 113.48 472 ASP A N 1
ATOM 3446 C CA . ASP A 1 492 ? 6.118 -9.359 29.634 1.00 114.24 472 ASP A CA 1
ATOM 3447 C C . ASP A 1 492 ? 7.123 -9.834 28.592 1.00 116.73 472 ASP A C 1
ATOM 3448 O O . ASP A 1 492 ? 6.731 -10.340 27.539 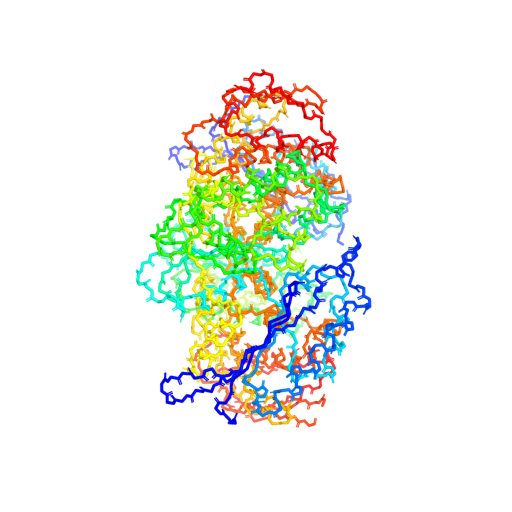1.00 114.89 472 ASP A O 1
ATOM 3453 N N . ALA A 1 493 ? 8.419 -9.683 28.882 1.00 117.46 473 ALA A N 1
ATOM 3454 C CA . ALA A 1 493 ? 9.445 -10.112 27.943 1.00 116.15 473 ALA A CA 1
ATOM 3455 C C . ALA A 1 493 ? 9.538 -11.621 27.823 1.00 124.79 473 ALA A C 1
ATOM 3456 O O . ALA A 1 493 ? 10.042 -12.108 26.807 1.00 122.65 473 ALA A O 1
ATOM 3458 N N . LYS A 1 494 ? 9.070 -12.367 28.827 1.00 130.40 474 LYS A N 1
ATOM 3459 C CA . LYS A 1 494 ? 9.062 -13.824 28.723 1.00 118.16 474 LYS A CA 1
ATOM 3460 C C . LYS A 1 494 ? 8.272 -14.276 27.498 1.00 120.43 474 LYS A C 1
ATOM 3461 O O . LYS A 1 494 ? 8.714 -15.152 26.746 1.00 122.08 474 LYS A O 1
ATOM 3467 N N . GLN A 1 495 ? 7.104 -13.676 27.277 1.00 116.50 475 GLN A N 1
ATOM 3468 C CA . GLN A 1 495 ? 6.416 -13.783 26.000 1.00 116.88 475 GLN A CA 1
ATOM 3469 C C . GLN A 1 495 ? 7.015 -12.799 25.007 1.00 120.81 475 GLN A C 1
ATOM 3470 O O . GLN A 1 495 ? 7.357 -11.671 25.368 1.00 123.41 475 GLN A O 1
ATOM 3472 N N . TRP A 1 496 ? 7.137 -13.231 23.745 1.00 123.42 476 TRP A N 1
ATOM 3473 C CA . TRP A 1 496 ? 7.790 -12.423 22.709 1.00 122.06 476 TRP A CA 1
ATOM 3474 C C . TRP A 1 496 ? 9.213 -12.048 23.100 1.00 124.38 476 TRP A C 1
ATOM 3475 O O . TRP A 1 496 ? 9.515 -10.865 23.291 1.00 122.48 476 TRP A O 1
ATOM 3486 N N . PRO A 1 497 ? 10.112 -13.022 23.218 1.00 135.10 477 PRO A N 1
ATOM 3487 C CA . PRO A 1 497 ? 11.480 -12.740 23.655 1.00 127.46 477 PRO A CA 1
ATOM 3488 C C . PRO A 1 497 ? 12.470 -12.506 22.528 1.00 127.74 477 PRO A C 1
ATOM 3489 O O . PRO A 1 497 ? 13.660 -12.326 22.808 1.00 132.18 477 PRO A O 1
ATOM 3493 N N . LEU A 1 498 ? 12.021 -12.542 21.280 1.00 114.24 478 LEU A N 1
ATOM 3494 C CA . LEU A 1 498 ? 12.907 -12.322 20.150 1.00 106.50 478 LEU A CA 1
ATOM 3495 C C . LEU A 1 498 ? 12.979 -10.867 19.738 1.00 98.07 478 LEU A C 1
ATOM 3496 O O . LEU A 1 498 ? 13.973 -10.460 19.130 1.00 96.44 478 LEU A O 1
ATOM 3501 N N . LEU A 1 499 ? 11.959 -10.083 20.084 1.00 99.78 479 LEU A N 1
ATOM 3502 C CA . LEU A 1 499 ? 11.911 -8.677 19.687 1.00 96.85 479 LEU A CA 1
ATOM 3503 C C . LEU A 1 499 ? 13.155 -7.917 20.134 1.00 95.11 479 LEU A C 1
ATOM 3504 O O . LEU A 1 499 ? 13.697 -7.094 19.380 1.00 91.55 479 LEU A O 1
ATOM 3509 N N . VAL A 1 500 ? 13.628 -8.181 21.355 1.00 93.92 480 VAL A N 1
ATOM 3510 C CA . VAL A 1 500 ? 14.799 -7.476 21.873 1.00 89.82 480 VAL A CA 1
ATOM 3511 C C . VAL A 1 500 ? 15.984 -7.648 20.926 1.00 87.80 480 VAL A C 1
ATOM 3512 O O . VAL A 1 500 ? 16.558 -6.668 20.435 1.00 88.63 480 VAL A O 1
ATOM 3516 N N . ALA A 1 501 ? 16.336 -8.900 20.615 1.00 92.99 481 ALA A N 1
ATOM 3517 C CA . ALA A 1 501 ? 17.414 -9.146 19.662 1.00 92.67 481 ALA A CA 1
ATOM 3518 C C . ALA A 1 501 ? 17.080 -8.573 18.292 1.00 87.33 481 ALA A C 1
ATOM 3519 O O . ALA A 1 501 ? 17.929 -7.952 17.642 1.00 87.96 481 ALA A O 1
ATOM 3521 N N . ASP A 1 502 ? 15.841 -8.761 17.842 1.00 94.57 482 ASP A N 1
ATOM 3522 C CA . ASP A 1 502 ? 15.436 -8.215 16.552 1.00 89.15 482 ASP A CA 1
ATOM 3523 C C . ASP A 1 502 ? 15.641 -6.707 16.499 1.00 86.65 482 ASP A C 1
ATOM 3524 O O . ASP A 1 502 ? 16.181 -6.180 15.517 1.00 85.36 482 ASP A O 1
ATOM 3529 N N . LEU A 1 503 ? 15.238 -6.000 17.555 1.00 86.96 483 LEU A N 1
ATOM 3530 C CA . LEU A 1 503 ? 15.378 -4.549 17.564 1.00 88.24 483 LEU A CA 1
ATOM 3531 C C . LEU A 1 503 ? 16.841 -4.119 17.625 1.00 85.40 483 LEU A C 1
ATOM 3532 O O . LEU A 1 503 ? 17.199 -3.078 17.059 1.00 86.68 483 LEU A O 1
ATOM 3537 N N . HIS A 1 504 ? 17.704 -4.915 18.264 1.00 88.68 484 HIS A N 1
ATOM 3538 C CA . HIS A 1 504 ? 19.132 -4.596 18.273 1.00 86.70 484 HIS A CA 1
ATOM 3539 C C . HIS A 1 504 ? 19.801 -4.924 16.945 1.00 82.60 484 HIS A C 1
ATOM 3540 O O . HIS A 1 504 ? 20.675 -4.174 16.496 1.00 83.22 484 HIS A O 1
ATOM 3547 N N . ASP A 1 505 ? 19.377 -6.004 16.284 1.00 84.15 485 ASP A N 1
ATOM 3548 C CA . ASP A 1 505 ? 19.806 -6.223 14.908 1.00 82.03 485 ASP A CA 1
ATOM 3549 C C . ASP A 1 505 ? 19.347 -5.092 13.998 1.00 80.42 485 ASP A C 1
ATOM 3550 O O . ASP A 1 505 ? 20.000 -4.804 12.994 1.00 76.96 485 ASP A O 1
ATOM 3555 N N . GLU A 1 506 ? 18.231 -4.442 14.333 1.00 80.92 486 GLU A N 1
ATOM 3556 C CA . GLU A 1 506 ? 17.705 -3.370 13.498 1.00 85.06 486 GLU A CA 1
ATOM 3557 C C . GLU A 1 506 ? 18.442 -2.058 13.713 1.00 79.61 486 GLU A C 1
ATOM 3558 O O . GLU A 1 506 ? 18.520 -1.244 12.786 1.00 76.40 486 GLU A O 1
ATOM 3564 N N . GLN A 1 507 ? 19.004 -1.847 14.903 1.00 83.99 487 GLN A N 1
ATOM 3565 C CA . GLN A 1 507 ? 19.843 -0.670 15.124 1.00 86.25 487 GLN A CA 1
ATOM 3566 C C . GLN A 1 507 ? 20.990 -0.588 14.123 1.00 81.74 487 GLN A C 1
ATOM 3567 O O . GLN A 1 507 ? 21.299 0.497 13.619 1.00 79.43 487 GLN A O 1
ATOM 3573 N N . GLU A 1 508 ? 21.647 -1.713 13.831 1.00 71.92 488 GLU A N 1
ATOM 3574 C CA . GLU A 1 508 ? 22.780 -1.648 12.917 1.00 83.35 488 GLU A CA 1
ATOM 3575 C C . GLU A 1 508 ? 22.336 -1.276 11.518 1.00 77.68 488 GLU A C 1
ATOM 3576 O O . GLU A 1 508 ? 22.988 -0.474 10.843 1.00 77.80 488 GLU A O 1
ATOM 3582 N N . GLN A 1 509 ? 21.228 -1.850 11.065 1.00 82.99 489 GLN A N 1
ATOM 3583 C CA . GLN A 1 509 ? 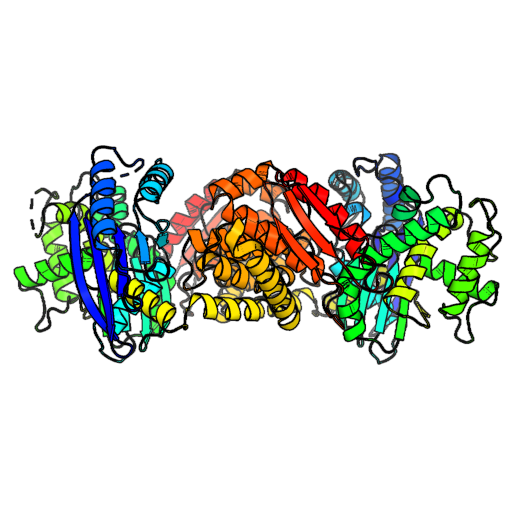20.703 -1.519 9.747 1.00 76.58 489 GLN A CA 1
ATOM 3584 C C . GLN A 1 509 ? 20.294 -0.056 9.663 1.00 71.61 489 GLN A C 1
ATOM 3585 O O . GLN A 1 509 ? 20.563 0.612 8.660 1.00 71.32 489 GLN A O 1
ATOM 3591 N N . PHE A 1 510 ? 19.645 0.459 10.710 1.00 68.63 490 PHE A N 1
ATOM 3592 C CA . PHE A 1 510 ? 19.343 1.888 10.758 1.00 73.92 490 PHE A CA 1
ATOM 3593 C C . PHE A 1 510 ? 20.610 2.716 10.657 1.00 82.01 490 PHE A C 1
ATOM 3594 O O . PHE A 1 510 ? 20.661 3.701 9.906 1.00 82.35 490 PHE A O 1
ATOM 3602 N N . LYS A 1 511 ? 21.649 2.318 11.404 1.00 82.05 491 LYS A N 1
ATOM 3603 C CA . LYS A 1 511 ? 22.941 2.989 11.340 1.00 77.96 491 LYS A CA 1
ATOM 3604 C C . LYS A 1 511 ? 23.488 3.026 9.924 1.00 79.19 491 LYS A C 1
ATOM 3605 O O . LYS A 1 511 ? 24.132 4.006 9.541 1.00 87.84 491 LYS A O 1
ATOM 3611 N N . HIS A 1 512 ? 23.229 1.989 9.126 1.00 70.24 492 HIS A N 1
ATOM 3612 C CA . HIS A 1 512 ? 23.672 2.004 7.735 1.00 73.81 492 HIS A CA 1
ATOM 3613 C C . HIS A 1 512 ? 22.947 3.057 6.921 1.00 81.26 492 HIS A C 1
ATOM 3614 O O . HIS A 1 512 ? 23.405 3.425 5.835 1.00 85.20 492 HIS A O 1
ATOM 3621 N N . TRP A 1 513 ? 21.801 3.520 7.409 1.00 88.19 493 TRP A N 1
ATOM 3622 C CA . TRP A 1 513 ? 21.058 4.611 6.804 1.00 83.02 493 TRP A CA 1
ATOM 3623 C C . TRP A 1 513 ? 21.166 5.889 7.631 1.00 92.12 493 TRP A C 1
ATOM 3624 O O . TRP A 1 513 ? 20.336 6.800 7.484 1.00 90.16 493 TRP A O 1
ATOM 3635 N N . ASN A 1 514 ? 22.229 5.984 8.440 1.00 90.58 494 ASN A N 1
ATOM 3636 C CA . ASN A 1 514 ? 22.522 7.228 9.207 1.00 91.98 494 ASN A CA 1
ATOM 3637 C C . ASN A 1 514 ? 21.394 7.564 10.184 1.00 90.82 494 ASN A C 1
ATOM 3638 O O . ASN A 1 514 ? 21.004 8.743 10.237 1.00 101.04 494 ASN A O 1
ATOM 3643 N N . ILE A 1 515 ? 20.917 6.580 10.945 1.00 87.17 495 ILE A N 1
ATOM 3644 C CA . ILE A 1 515 ? 19.896 6.837 11.948 1.00 95.39 495 ILE A CA 1
ATOM 3645 C C . ILE A 1 515 ? 20.271 6.034 13.185 1.00 92.24 495 ILE A C 1
ATOM 3646 O O . ILE A 1 515 ? 20.644 4.861 13.086 1.00 89.34 495 ILE A O 1
ATOM 3651 N N . GLU A 1 516 ? 20.201 6.664 14.343 1.00 94.61 496 GLU A N 1
ATOM 3652 C CA . GLU A 1 516 ? 20.564 6.021 15.601 1.00 96.43 496 GLU A CA 1
ATOM 3653 C C . GLU A 1 516 ? 19.279 5.651 16.329 1.00 100.55 496 GLU A C 1
ATOM 3654 O O . GLU A 1 516 ? 18.635 6.497 16.951 1.00 100.02 496 GLU A O 1
ATOM 3660 N N . LEU A 1 517 ? 18.904 4.384 16.250 1.00 96.32 497 LEU A N 1
ATOM 3661 C CA . LEU A 1 517 ? 17.689 3.900 16.891 1.00 95.46 497 LEU A CA 1
ATOM 3662 C C . LEU A 1 517 ? 18.045 3.302 18.248 1.00 100.70 497 LEU A C 1
ATOM 3663 O O . LEU A 1 517 ? 18.741 2.285 18.322 1.00 100.28 497 LEU A O 1
ATOM 3668 N N . ASN A 1 518 ? 17.571 3.928 19.320 1.00 95.08 498 ASN A N 1
ATOM 3669 C CA . ASN A 1 518 ? 17.873 3.487 20.673 1.00 101.30 498 ASN A CA 1
ATOM 3670 C C . ASN A 1 518 ? 16.653 2.808 21.266 1.00 102.76 498 ASN A C 1
ATOM 3671 O O . ASN A 1 518 ? 15.546 3.339 21.187 1.00 102.40 498 ASN A O 1
ATOM 3676 N N . ILE A 1 519 ? 16.857 1.638 21.854 1.00 106.20 499 ILE A N 1
ATOM 3677 C CA . ILE A 1 519 ? 15.768 0.800 22.341 1.00 106.80 499 ILE A CA 1
ATOM 3678 C C . ILE A 1 519 ? 15.771 0.847 23.863 1.00 108.19 499 ILE A C 1
ATOM 3679 O O . ILE A 1 519 ? 16.815 0.661 24.498 1.00 107.63 499 ILE A O 1
ATOM 3684 N N . GLN A 1 520 ? 14.606 1.102 24.442 1.00 104.95 500 GLN A N 1
ATOM 3685 C CA . GLN A 1 520 ? 14.414 1.154 25.889 1.00 108.31 500 GLN A CA 1
ATOM 3686 C C . GLN A 1 520 ? 13.665 -0.113 26.280 1.00 114.02 500 GLN A C 1
ATOM 3687 O O . GLN A 1 520 ? 12.435 -0.163 26.242 1.00 114.70 500 GLN A O 1
ATOM 3693 N N . SER A 1 521 ? 14.409 -1.149 26.643 1.00 115.21 501 SER A N 1
ATOM 3694 C CA . SER A 1 521 ? 13.794 -2.411 27.034 1.00 117.69 501 SER A CA 1
ATOM 3695 C C . SER A 1 521 ? 13.726 -2.576 28.540 1.00 113.98 501 SER A C 1
ATOM 3696 O O . SER A 1 521 ? 13.331 -3.644 29.020 1.00 125.65 501 SER A O 1
ATOM 3699 N N . GLU A 1 522 ? 14.083 -1.532 29.288 1.00 113.18 502 GLU A N 1
ATOM 3700 C CA . GLU A 1 522 ? 14.110 -1.623 30.739 1.00 112.71 502 GLU A CA 1
ATOM 3701 C C . GLU A 1 522 ? 12.734 -1.905 31.319 1.00 109.91 502 GLU A C 1
ATOM 3702 O O . GLU A 1 522 ? 12.638 -2.416 32.436 1.00 108.44 502 GLU A O 1
ATOM 3708 N N . LYS A 1 523 ? 11.673 -1.599 30.584 1.00 107.32 503 LYS A N 1
ATOM 3709 C CA . LYS A 1 523 ? 10.315 -1.901 31.007 1.00 108.05 503 LYS A CA 1
ATOM 3710 C C . LYS A 1 523 ? 9.782 -3.190 30.393 1.00 107.36 503 LYS A C 1
ATOM 3711 O O . LYS A 1 523 ? 8.632 -3.559 30.652 1.00 108.01 503 LYS A O 1
ATOM 3713 N N . PHE A 1 524 ? 10.580 -3.872 29.584 1.00 106.53 504 PHE A N 1
ATOM 3714 C CA . PHE A 1 524 ? 10.196 -5.138 28.971 1.00 108.82 504 PHE A CA 1
ATOM 3715 C C . PHE A 1 524 ? 10.935 -6.251 29.707 1.00 110.58 504 PHE A C 1
ATOM 3716 O O . PHE A 1 524 ? 12.112 -6.506 29.442 1.00 116.00 504 PHE A O 1
ATOM 3724 N N . ILE A 1 525 ? 10.253 -6.913 30.636 1.00 110.48 505 ILE A N 1
ATOM 3725 C CA . ILE A 1 525 ? 10.877 -8.000 31.398 1.00 111.34 505 ILE A CA 1
ATOM 3726 C C . ILE A 1 525 ? 9.853 -8.888 32.108 1.00 110.04 505 ILE A C 1
ATOM 3727 O O . ILE A 1 525 ? 8.731 -8.486 32.369 1.00 108.96 505 ILE A O 1
ATOM 3732 N N . ASP B 1 27 ? 15.786 -54.158 -16.792 1.00 78.73 7 ASP B N 1
ATOM 3733 C CA . ASP B 1 27 ? 16.652 -53.290 -17.580 1.00 81.63 7 ASP B CA 1
ATOM 3734 C C . ASP B 1 27 ? 15.915 -52.007 -17.952 1.00 87.83 7 ASP B C 1
ATOM 3735 O O . ASP B 1 27 ? 16.161 -50.955 -17.356 1.00 86.12 7 ASP B O 1
ATOM 3740 N N . GLU B 1 28 ? 15.015 -52.091 -18.935 1.00 89.66 8 GLU B N 1
ATOM 3741 C CA . GLU B 1 28 ? 14.192 -50.951 -19.320 1.00 84.95 8 GLU B CA 1
ATOM 3742 C C . GLU B 1 28 ? 13.105 -50.652 -18.299 1.00 82.61 8 GLU B C 1
ATOM 3743 O O . GLU B 1 28 ? 12.514 -49.564 -18.339 1.00 83.07 8 GLU B O 1
ATOM 3749 N N . GLU B 1 29 ? 12.849 -51.578 -17.381 1.00 84.52 9 GLU B N 1
ATOM 3750 C CA . GLU B 1 29 ? 11.949 -51.368 -16.256 1.00 86.74 9 GLU B CA 1
ATOM 3751 C C . GLU B 1 29 ? 12.673 -50.892 -15.002 1.00 78.90 9 GLU B C 1
ATOM 3752 O O . GLU B 1 29 ? 12.045 -50.754 -13.947 1.00 77.97 9 GLU B O 1
ATOM 3758 N N . LEU B 1 30 ? 13.973 -50.663 -15.092 1.00 78.27 10 LEU B N 1
ATOM 3759 C CA . LEU B 1 30 ? 14.784 -50.252 -13.957 1.00 76.26 10 LEU B CA 1
ATOM 3760 C C . LEU B 1 30 ? 14.798 -48.730 -13.825 1.00 70.77 10 LEU B C 1
ATOM 3761 O O . LEU B 1 30 ? 14.857 -48.002 -14.822 1.00 65.03 10 LEU B O 1
ATOM 3766 N N . LEU B 1 31 ? 14.774 -48.270 -12.569 1.00 70.52 11 LEU B N 1
ATOM 3767 C CA . LEU B 1 31 ? 14.625 -46.881 -12.152 1.00 61.13 11 LEU B CA 1
ATOM 3768 C C . LEU B 1 31 ? 15.721 -46.514 -11.141 1.00 58.75 11 LEU B C 1
ATOM 3769 O O . LEU B 1 31 ? 15.982 -47.274 -10.208 1.00 53.38 11 LEU B O 1
ATOM 3774 N N . ALA B 1 32 ? 16.350 -45.344 -11.282 1.00 57.53 12 ALA B N 1
ATOM 3775 C CA . ALA B 1 32 ? 17.415 -45.004 -10.330 1.00 58.52 12 ALA B CA 1
ATOM 3776 C C . ALA B 1 32 ? 17.431 -43.516 -9.967 1.00 53.65 12 ALA B C 1
ATOM 3777 O O . ALA B 1 32 ? 17.053 -42.647 -10.752 1.00 55.82 12 ALA B O 1
ATOM 3779 N N . ALA B 1 33 ? 17.923 -43.238 -8.760 1.00 51.67 13 ALA B N 1
ATOM 3780 C CA . ALA B 1 33 ? 17.966 -41.888 -8.213 1.00 51.50 13 ALA B CA 1
ATOM 3781 C C . ALA B 1 33 ? 19.205 -41.713 -7.336 1.00 50.63 13 ALA B C 1
ATOM 3782 O O . ALA B 1 33 ? 19.462 -42.534 -6.453 1.00 45.28 13 ALA B O 1
ATOM 3784 N N . ILE B 1 34 ? 19.929 -40.612 -7.562 1.00 52.36 14 ILE B N 1
ATOM 3785 C CA . ILE B 1 34 ? 21.110 -40.280 -6.713 1.00 41.90 14 ILE B CA 1
ATOM 3786 C C . ILE B 1 34 ? 20.814 -38.957 -6.001 1.00 39.60 14 ILE B C 1
ATOM 3787 O O . ILE B 1 34 ? 20.493 -37.978 -6.694 1.00 45.44 14 ILE B O 1
ATOM 3792 N N . ASP B 1 35 ? 20.902 -38.939 -4.669 1.00 44.94 15 ASP B N 1
ATOM 3793 C CA . ASP B 1 35 ? 20.691 -37.688 -3.896 1.00 47.39 15 ASP B CA 1
ATOM 3794 C C . ASP B 1 35 ? 22.035 -37.212 -3.343 1.00 47.18 15 ASP B C 1
ATOM 3795 O O . ASP B 1 35 ? 22.588 -37.902 -2.473 1.00 50.43 15 ASP B O 1
ATOM 3797 N N . MET B 1 36 ? 22.531 -36.075 -3.836 1.00 50.37 16 MET B N 1
ATOM 3798 C CA . MET B 1 36 ? 23.809 -35.507 -3.333 1.00 41.53 16 MET B CA 1
ATOM 3799 C C . MET B 1 36 ? 23.493 -34.550 -2.184 1.00 43.60 16 MET B C 1
ATOM 3800 O O . MET B 1 36 ? 23.229 -33.368 -2.459 1.00 43.32 16 MET B O 1
ATOM 3805 N N . GLY B 1 37 ? 23.514 -35.053 -0.949 1.00 46.62 17 GLY B N 1
ATOM 3806 C CA . GLY B 1 37 ? 23.161 -34.252 0.205 1.00 46.27 17 GLY B CA 1
ATOM 3807 C C . GLY B 1 37 ? 24.344 -33.515 0.802 1.00 51.33 17 GLY B C 1
ATOM 3808 O O . GLY B 1 37 ? 25.423 -33.406 0.216 1.00 59.33 17 GLY B O 1
ATOM 3809 N N . SER B 1 38 ? 24.131 -33.006 2.017 1.00 56.39 18 SER B N 1
ATOM 3810 C CA . SER B 1 38 ? 25.178 -32.225 2.685 1.00 63.70 18 SER B CA 1
ATOM 3811 C C . SER B 1 38 ? 26.203 -33.121 3.387 1.00 56.85 18 SER B C 1
ATOM 3812 O O . SER B 1 38 ? 27.405 -32.834 3.368 1.00 64.58 18 SER B O 1
ATOM 3815 N N . ASN B 1 39 ? 25.744 -34.178 4.048 1.00 57.06 19 ASN B N 1
ATOM 3816 C CA . ASN B 1 39 ? 26.605 -35.123 4.746 1.00 54.20 19 ASN B CA 1
ATOM 3817 C C . ASN B 1 39 ? 26.852 -36.393 3.959 1.00 57.39 19 ASN B C 1
ATOM 3818 O O . ASN B 1 39 ? 27.904 -37.020 4.113 1.00 55.34 19 ASN B O 1
ATOM 3823 N N . SER B 1 40 ? 25.892 -36.801 3.146 1.00 59.35 20 SER B N 1
ATOM 3824 C CA . SER B 1 40 ? 25.927 -38.103 2.518 1.00 58.95 20 SER B CA 1
ATOM 3825 C C . SER B 1 40 ? 25.421 -37.992 1.089 1.00 57.68 20 SER B C 1
ATOM 3826 O O . SER B 1 40 ? 24.658 -37.084 0.741 1.00 55.96 20 SER B O 1
ATOM 3829 N N . PHE B 1 41 ? 25.892 -38.913 0.257 1.00 51.80 21 PHE B N 1
ATOM 3830 C CA . PHE B 1 41 ? 25.335 -39.146 -1.058 1.00 42.77 21 PHE B CA 1
ATOM 3831 C C . PHE B 1 41 ? 24.545 -40.438 -0.982 1.00 46.33 21 PHE B C 1
ATOM 3832 O O . PHE B 1 41 ? 24.995 -41.411 -0.368 1.00 54.80 21 PHE B O 1
ATOM 3840 N N . HIS B 1 42 ? 23.354 -40.442 -1.562 1.00 47.49 22 HIS B N 1
ATOM 3841 C CA . HIS B 1 42 ? 22.515 -41.626 -1.511 1.00 50.29 22 HIS B CA 1
ATOM 3842 C C . HIS B 1 42 ? 22.210 -42.106 -2.916 1.00 41.88 22 HIS B C 1
ATOM 3843 O O . HIS B 1 42 ? 22.169 -41.329 -3.856 1.00 44.03 22 HIS B O 1
ATOM 3850 N N . LEU B 1 43 ? 22.050 -43.408 -3.054 1.00 46.71 23 LEU B N 1
ATOM 3851 C CA . LEU B 1 43 ? 21.651 -44.017 -4.312 1.00 50.49 23 LEU B CA 1
ATOM 3852 C C . LEU B 1 43 ? 20.495 -44.974 -4.049 1.00 53.70 23 LEU B C 1
ATOM 3853 O O . LEU B 1 43 ? 20.459 -45.644 -3.016 1.00 58.73 23 LEU B O 1
ATOM 3858 N N . ALA B 1 44 ? 19.540 -45.023 -4.974 1.00 57.54 24 ALA B N 1
ATOM 3859 C CA . ALA B 1 44 ? 18.425 -45.977 -4.942 1.00 54.62 24 ALA B CA 1
ATOM 3860 C C . ALA B 1 44 ? 18.168 -46.517 -6.331 1.00 48.07 24 ALA B C 1
ATOM 3861 O O . ALA B 1 44 ? 18.156 -45.765 -7.298 1.00 48.91 24 ALA B O 1
ATOM 3863 N N . ILE B 1 45 ? 17.997 -47.820 -6.428 1.00 53.00 25 ILE B N 1
ATOM 3864 C CA . ILE B 1 45 ? 17.567 -48.469 -7.655 1.00 57.84 25 ILE B CA 1
ATOM 3865 C C . ILE B 1 45 ? 16.277 -49.233 -7.369 1.00 61.25 25 ILE B C 1
ATOM 3866 O O . ILE B 1 45 ? 16.046 -49.695 -6.244 1.00 59.09 25 ILE B O 1
ATOM 3871 N N . ALA B 1 46 ? 15.415 -49.320 -8.380 1.00 62.10 26 ALA B N 1
ATOM 3872 C CA . ALA B 1 46 ? 14.127 -50.003 -8.274 1.00 69.04 26 ALA B CA 1
ATOM 3873 C C . ALA B 1 46 ? 13.705 -50.478 -9.654 1.00 70.78 26 ALA B C 1
ATOM 3874 O O . ALA B 1 46 ? 14.204 -50.010 -10.681 1.00 68.03 26 ALA B O 1
ATOM 3876 N N . ARG B 1 47 ? 12.752 -51.413 -9.658 1.00 78.14 27 ARG B N 1
ATOM 3877 C CA . ARG B 1 47 ? 12.187 -51.905 -10.939 1.00 83.86 27 ARG B CA 1
ATOM 3878 C C . ARG B 1 47 ? 10.664 -51.880 -10.802 1.00 88.09 27 ARG B C 1
ATOM 3879 O O . ARG B 1 47 ? 10.156 -52.269 -9.731 1.00 83.80 27 ARG B O 1
ATOM 3887 N N . VAL B 1 48 ? 9.971 -51.405 -11.836 1.00 97.26 28 VAL B N 1
ATOM 3888 C CA . VAL B 1 48 ? 8.481 -51.380 -11.808 1.00 97.66 28 VAL B CA 1
ATOM 3889 C C . VAL B 1 48 ? 7.974 -52.748 -12.277 1.00 103.62 28 VAL B C 1
ATOM 3890 O O . VAL B 1 48 ? 8.109 -53.054 -13.477 1.00 105.20 28 VAL B O 1
ATOM 3894 N N . ASP B 1 49 ? 7.448 -53.554 -11.350 1.00 110.67 29 ASP B N 1
ATOM 3895 C CA . ASP B 1 49 ? 6.895 -54.886 -11.717 1.00 118.52 29 ASP B CA 1
ATOM 3896 C C . ASP B 1 49 ? 5.367 -54.805 -11.690 1.00 115.27 29 ASP B C 1
ATOM 3897 O O . ASP B 1 49 ? 4.796 -54.813 -10.588 1.00 107.87 29 ASP B O 1
ATOM 3902 N N . HIS B 1 50 ? 4.744 -54.728 -12.867 1.00 114.64 30 HIS B N 1
ATOM 3903 C CA . HIS B 1 50 ? 3.279 -54.594 -12.963 1.00 109.44 30 HIS B CA 1
ATOM 3904 C C . HIS B 1 50 ? 2.912 -53.330 -12.189 1.00 111.94 30 HIS B C 1
ATOM 3905 O O . HIS B 1 50 ? 3.522 -52.279 -12.430 1.00 107.14 30 HIS B O 1
ATOM 3912 N N . GLY B 1 51 ? 1.956 -53.373 -11.265 1.00 110.10 31 GLY B N 1
ATOM 3913 C CA . GLY B 1 51 ? 1.566 -52.185 -10.541 1.00 109.62 31 GLY B CA 1
ATOM 3914 C C . GLY B 1 51 ? 2.416 -51.823 -9.353 1.00 113.64 31 GLY B C 1
ATOM 3915 O O . GLY B 1 51 ? 2.183 -50.791 -8.724 1.00 117.88 31 GLY B O 1
ATOM 3916 N N . GLU B 1 52 ? 3.406 -52.638 -9.021 1.00 107.96 32 GLU B N 1
ATOM 3917 C CA . GLU B 1 52 ? 4.251 -52.434 -7.852 1.00 101.27 32 GLU B CA 1
ATOM 3918 C C . GLU B 1 52 ? 5.694 -52.165 -8.265 1.00 89.32 32 GLU B C 1
ATOM 3919 O O . GLU B 1 52 ? 6.177 -52.642 -9.297 1.00 90.49 32 GLU B O 1
ATOM 3921 N N . VAL B 1 53 ? 6.379 -51.384 -7.444 1.00 94.46 33 VAL B N 1
ATOM 3922 C CA . VAL B 1 53 ? 7.794 -51.074 -7.628 1.00 89.27 33 VAL B CA 1
ATOM 3923 C C . VAL B 1 53 ? 8.567 -51.840 -6.559 1.00 74.59 33 VAL B C 1
ATOM 3924 O O . VAL B 1 53 ? 8.262 -51.730 -5.364 1.00 77.00 33 VAL B O 1
ATOM 3928 N N . LYS B 1 54 ? 9.542 -52.637 -7.000 1.00 72.48 34 LYS B N 1
ATOM 3929 C CA . LYS B 1 54 ? 10.328 -53.464 -6.049 1.00 78.66 34 LYS B CA 1
ATOM 3930 C C . LYS B 1 54 ? 11.736 -52.877 -5.921 1.00 79.97 34 LYS B C 1
ATOM 3931 O O . LYS B 1 54 ? 12.426 -52.768 -6.952 1.00 81.67 34 LYS B O 1
ATOM 3937 N N . LYS B 1 55 ? 12.132 -52.514 -4.700 1.00 82.61 35 LYS B N 1
ATOM 3938 C CA . LYS B 1 55 ? 13.477 -51.927 -4.468 1.00 65.44 35 LYS B CA 1
ATOM 3939 C C . LYS B 1 55 ? 14.543 -52.908 -4.962 1.00 62.07 35 LYS B C 1
ATOM 3940 O O . LYS B 1 55 ? 14.420 -54.109 -4.664 1.00 58.82 35 LYS B O 1
ATOM 3942 N N . VAL B 1 56 ? 15.544 -52.406 -5.687 1.00 69.53 36 VAL B N 1
ATOM 3943 C CA . VAL B 1 56 ? 16.655 -53.271 -6.185 1.00 67.52 36 VAL B CA 1
ATOM 3944 C C . VAL B 1 56 ? 17.904 -53.005 -5.335 1.00 67.36 36 VAL B C 1
ATOM 3945 O O . VAL B 1 56 ? 18.598 -53.982 -4.998 1.00 72.06 36 VAL B O 1
ATOM 3949 N N . ALA B 1 57 ? 18.169 -51.739 -4.991 1.00 68.08 37 ALA B N 1
ATOM 3950 C CA . ALA B 1 57 ? 19.375 -51.409 -4.212 1.00 67.89 37 ALA B CA 1
ATOM 3951 C C . ALA B 1 57 ? 19.261 -50.046 -3.523 1.00 60.80 37 ALA B C 1
ATOM 3952 O O . ALA B 1 57 ? 18.642 -49.132 -4.057 1.00 60.02 37 ALA B O 1
ATOM 3954 N N . SER B 1 58 ? 19.905 -49.900 -2.349 1.00 60.53 38 SER B N 1
ATOM 3955 C CA . SER B 1 58 ? 19.909 -48.621 -1.620 1.00 64.09 38 SER B CA 1
ATOM 3956 C C . SER B 1 58 ? 21.273 -48.419 -0.969 1.00 62.16 38 SER B C 1
ATOM 3957 O O . SER B 1 58 ? 21.525 -48.979 0.095 1.00 82.61 38 SER B O 1
ATOM 3960 N N . MET B 1 59 ? 22.113 -47.574 -1.562 1.00 59.81 39 MET B N 1
ATOM 3961 C CA . MET B 1 59 ? 23.466 -47.343 -1.072 1.00 57.84 39 MET B CA 1
ATOM 3962 C C . MET B 1 59 ? 23.627 -45.936 -0.510 1.00 57.34 39 MET B C 1
ATOM 3963 O O . MET B 1 59 ? 22.980 -44.970 -0.936 1.00 52.81 39 MET B O 1
ATOM 3968 N N . SER B 1 60 ? 24.526 -45.830 0.456 1.00 56.22 40 SER B N 1
ATOM 3969 C CA . SER B 1 60 ? 24.877 -44.534 1.011 1.00 58.04 40 SER B CA 1
ATOM 3970 C C . SER B 1 60 ? 26.383 -44.457 1.145 1.00 52.59 40 SER B C 1
ATOM 3971 O O . SER B 1 60 ? 27.061 -45.467 1.269 1.00 43.75 40 SER B O 1
ATOM 3974 N N . GLU B 1 61 ? 26.891 -43.236 1.118 1.00 58.83 41 GLU B N 1
ATOM 3975 C CA . GLU B 1 61 ? 28.315 -42.981 1.230 1.00 53.36 41 GLU B CA 1
ATOM 3976 C C . GLU B 1 61 ? 28.515 -41.616 1.860 1.00 54.01 41 GLU B C 1
ATOM 3977 O O . GLU B 1 61 ? 27.931 -40.626 1.411 1.00 54.08 41 GLU B O 1
ATOM 3983 N N . LYS B 1 62 ? 29.349 -41.568 2.892 1.00 65.56 42 LYS B N 1
ATOM 3984 C CA . LYS B 1 62 ? 29.683 -40.307 3.537 1.00 63.26 42 LYS B CA 1
ATOM 3985 C C . LYS B 1 62 ? 30.608 -39.527 2.617 1.00 54.88 42 LYS B C 1
ATOM 3986 O O . LYS B 1 62 ? 31.659 -40.019 2.218 1.00 63.35 42 LYS B O 1
ATOM 3992 N N . VAL B 1 63 ? 30.160 -38.350 2.200 1.00 55.16 43 VAL B N 1
ATOM 3993 C CA . VAL B 1 63 ? 30.951 -37.467 1.375 1.00 45.34 43 VAL B CA 1
ATOM 3994 C C . VAL B 1 63 ? 31.240 -36.157 2.085 1.00 54.11 43 VAL B C 1
ATOM 3995 O O . VAL B 1 63 ? 32.330 -35.602 1.905 1.00 54.25 43 VAL B O 1
ATOM 3999 N N . GLN B 1 64 ? 30.325 -35.683 2.930 1.00 51.78 44 GLN B N 1
ATOM 4000 C CA . GLN B 1 64 ? 30.567 -34.541 3.793 1.00 52.50 44 GLN B CA 1
ATOM 4001 C C . GLN B 1 64 ? 30.937 -33.317 2.962 1.00 53.28 44 GLN B C 1
ATOM 4002 O O . GLN B 1 64 ? 31.794 -32.503 3.324 1.00 53.73 44 GLN B O 1
ATOM 4008 N N . LEU B 1 65 ? 30.264 -33.206 1.819 1.00 50.67 45 LEU B N 1
ATOM 4009 C CA . LEU B 1 65 ? 30.359 -32.031 0.962 1.00 50.57 45 LEU B CA 1
ATOM 4010 C C . LEU B 1 65 ? 30.166 -30.722 1.737 1.00 55.29 45 LEU B C 1
ATOM 4011 O O . LEU B 1 65 ? 30.914 -29.755 1.538 1.00 55.44 45 LEU B O 1
ATOM 4016 N N . ALA B 1 66 ? 29.174 -30.675 2.637 1.00 52.59 46 ALA B N 1
ATOM 4017 C CA . ALA B 1 66 ? 28.969 -29.476 3.459 1.00 53.69 46 ALA B CA 1
ATOM 4018 C C . ALA B 1 66 ? 30.216 -29.087 4.249 1.00 57.03 46 ALA B C 1
ATOM 4019 O O . ALA B 1 66 ? 30.551 -27.899 4.361 1.00 60.93 46 ALA B O 1
ATOM 4021 N N . ALA B 1 67 ? 30.896 -30.071 4.833 1.00 56.16 47 ALA B N 1
ATOM 4022 C CA . ALA B 1 67 ? 32.069 -29.767 5.646 1.00 55.53 47 ALA B CA 1
ATOM 4023 C C . ALA B 1 67 ? 33.218 -29.239 4.794 1.00 56.00 47 ALA B C 1
ATOM 4024 O O . ALA B 1 67 ? 34.112 -28.574 5.312 1.00 57.03 47 ALA B O 1
ATOM 4026 N N . GLY B 1 68 ? 33.204 -29.513 3.496 1.00 54.77 48 GLY B N 1
ATOM 4027 C CA . GLY B 1 68 ? 34.168 -29.007 2.553 1.00 53.18 48 GLY B CA 1
ATOM 4028 C C . GLY B 1 68 ? 33.983 -27.564 2.145 1.00 57.92 48 GLY B C 1
ATOM 4029 O O . GLY B 1 68 ? 34.769 -27.071 1.335 1.00 61.54 48 GLY B O 1
ATOM 4030 N N . LEU B 1 69 ? 32.978 -26.861 2.664 1.00 62.85 49 LEU B N 1
ATOM 4031 C CA . LEU B 1 69 ? 32.742 -25.477 2.262 1.00 64.70 49 LEU B CA 1
ATOM 4032 C C . LEU B 1 69 ? 33.623 -24.530 3.062 1.00 64.71 49 LEU B C 1
ATOM 4033 O O . LEU B 1 69 ? 33.676 -24.600 4.296 1.00 66.85 49 LEU B O 1
ATOM 4038 N N . ASP B 1 70 ? 34.302 -23.629 2.359 1.00 75.80 50 ASP B N 1
ATOM 4039 C CA . ASP B 1 70 ? 35.228 -22.705 3.003 1.00 79.99 50 ASP B CA 1
ATOM 4040 C C . ASP B 1 70 ? 34.481 -21.541 3.646 1.00 82.51 50 ASP B C 1
ATOM 4041 O O . ASP B 1 70 ? 33.251 -21.430 3.574 1.00 81.54 50 ASP B O 1
ATOM 4046 N N . GLU B 1 71 ? 35.244 -20.658 4.296 1.00 84.60 51 GLU B N 1
ATOM 4047 C CA . GLU B 1 71 ? 34.666 -19.411 4.781 1.00 85.11 51 GLU B CA 1
ATOM 4048 C C . GLU B 1 71 ? 34.167 -18.560 3.622 1.00 79.40 51 GLU B C 1
ATOM 4049 O O . GLU B 1 71 ? 33.223 -17.779 3.783 1.00 81.64 51 GLU B O 1
ATOM 4055 N N . ASN B 1 72 ? 34.771 -18.715 2.446 1.00 73.05 52 ASN B N 1
ATOM 4056 C CA . ASN B 1 72 ? 34.244 -18.160 1.209 1.00 76.39 52 ASN B CA 1
ATOM 4057 C C . ASN B 1 72 ? 33.176 -19.047 0.563 1.00 74.62 52 ASN B C 1
ATOM 4058 O O . ASN B 1 72 ? 32.952 -18.935 -0.646 1.00 75.97 52 ASN B O 1
ATOM 4063 N N . LYS B 1 73 ? 32.535 -19.931 1.332 1.00 71.45 53 LYS B N 1
ATOM 4064 C CA . LYS B 1 73 ? 31.512 -20.839 0.811 1.00 72.18 53 LYS B CA 1
ATOM 4065 C C . LYS B 1 73 ? 32.013 -21.573 -0.432 1.00 62.05 53 LYS B C 1
ATOM 4066 O O . LYS B 1 73 ? 31.272 -21.850 -1.370 1.00 64.03 53 LYS B O 1
ATOM 4072 N N . ASN B 1 74 ? 33.296 -21.870 -0.451 1.00 67.86 54 ASN B N 1
ATOM 4073 C CA . ASN B 1 74 ? 33.950 -22.493 -1.591 1.00 69.49 54 ASN B CA 1
ATOM 4074 C C . ASN B 1 74 ? 34.280 -23.946 -1.263 1.00 65.42 54 ASN B C 1
ATOM 4075 O O . ASN B 1 74 ? 34.761 -24.244 -0.163 1.00 62.66 54 ASN B O 1
ATOM 4080 N N . LEU B 1 75 ? 33.980 -24.847 -2.195 1.00 61.98 55 LEU B N 1
ATOM 4081 C CA . LEU B 1 75 ? 34.197 -26.272 -1.965 1.00 59.69 55 LEU B CA 1
ATOM 4082 C C . LEU B 1 75 ? 35.650 -26.639 -2.184 1.00 51.97 55 LEU B C 1
ATOM 4083 O O . LEU B 1 75 ? 36.180 -26.489 -3.284 1.00 49.58 55 LEU B O 1
ATOM 4088 N N . THR B 1 76 ? 36.262 -27.158 -1.119 1.00 61.24 56 THR B N 1
ATOM 4089 C CA . THR B 1 76 ? 37.684 -27.567 -1.187 1.00 52.21 56 THR B CA 1
ATOM 4090 C C . THR B 1 76 ? 37.841 -28.697 -2.200 1.00 49.05 56 THR B C 1
ATOM 4091 O O . THR B 1 76 ? 36.883 -29.468 -2.396 1.00 58.71 56 THR B O 1
ATOM 4095 N N . GLU B 1 77 ? 39.013 -28.776 -2.818 1.00 50.82 57 GLU B N 1
ATOM 4096 C CA . GLU B 1 77 ? 39.275 -29.836 -3.788 1.00 58.16 57 GLU B CA 1
ATOM 4097 C C . GLU B 1 77 ? 39.085 -31.222 -3.173 1.00 56.63 57 GLU B C 1
ATOM 4098 O O . GLU B 1 77 ? 38.647 -32.161 -3.856 1.00 50.55 57 GLU B O 1
ATOM 4104 N N . ALA B 1 78 ? 39.378 -31.358 -1.886 1.00 55.96 58 ALA B N 1
ATOM 4105 C CA . ALA B 1 78 ? 39.233 -32.652 -1.238 1.00 53.44 58 ALA B CA 1
ATOM 4106 C C . ALA B 1 78 ? 37.784 -33.089 -1.206 1.00 47.52 58 ALA B C 1
ATOM 4107 O O . ALA B 1 78 ? 37.476 -34.274 -1.387 1.00 50.10 58 ALA B O 1
ATOM 4109 N N . ALA B 1 79 ? 36.885 -32.146 -0.972 1.00 55.38 59 ALA B N 1
ATOM 4110 C CA . ALA B 1 79 ? 35.464 -32.464 -0.933 1.00 46.94 59 ALA B CA 1
ATOM 4111 C C . ALA B 1 79 ? 34.943 -32.827 -2.313 1.00 44.55 59 ALA B C 1
ATOM 4112 O O . ALA B 1 79 ? 34.184 -33.794 -2.462 1.00 48.82 59 ALA B O 1
ATOM 4114 N N . GLN B 1 80 ? 35.363 -32.088 -3.339 1.00 45.27 60 GLN B N 1
ATOM 4115 C CA . GLN B 1 80 ? 34.917 -32.415 -4.685 1.00 47.19 60 GLN B CA 1
ATOM 4116 C C . GLN B 1 80 ? 35.424 -33.772 -5.134 1.00 48.68 60 GLN B C 1
ATOM 4117 O O . GLN B 1 80 ? 34.677 -34.518 -5.784 1.00 50.87 60 GLN B O 1
ATOM 4123 N N . GLN B 1 81 ? 36.671 -34.127 -4.772 1.00 48.69 61 GLN B N 1
ATOM 4124 C CA . GLN B 1 81 ? 37.203 -35.443 -5.122 1.00 47.79 61 GLN B CA 1
ATOM 4125 C C . GLN B 1 81 ? 36.460 -36.568 -4.415 1.00 46.07 61 GLN B C 1
ATOM 4126 O O . GLN B 1 81 ? 36.146 -37.580 -5.040 1.00 46.13 61 GLN B O 1
ATOM 4132 N N . ARG B 1 82 ? 36.235 -36.446 -3.111 1.00 43.88 62 ARG B N 1
ATOM 4133 C CA . ARG B 1 82 ? 35.355 -37.388 -2.436 1.00 42.55 62 ARG B CA 1
ATOM 4134 C C . ARG B 1 82 ? 34.014 -37.482 -3.139 1.00 53.98 62 ARG B C 1
ATOM 4135 O O . ARG B 1 82 ? 33.468 -38.581 -3.320 1.00 52.99 62 ARG B O 1
ATOM 4143 N N . GLY B 1 83 ? 33.453 -36.332 -3.516 1.00 48.42 63 GLY B N 1
ATOM 4144 C CA . GLY B 1 83 ? 32.218 -36.357 -4.261 1.00 41.32 63 GLY B CA 1
ATOM 4145 C C . GLY B 1 83 ? 32.368 -37.051 -5.596 1.00 45.39 63 GLY B C 1
ATOM 4146 O O . GLY B 1 83 ? 31.484 -37.793 -6.025 1.00 47.79 63 GLY B O 1
ATOM 4147 N N . LEU B 1 84 ? 33.476 -36.802 -6.291 1.00 41.99 64 LEU B N 1
ATOM 4148 C CA . LEU B 1 84 ? 33.594 -37.408 -7.610 1.00 43.29 64 LEU B CA 1
ATOM 4149 C C . LEU B 1 84 ? 33.932 -38.888 -7.514 1.00 49.16 64 LEU B C 1
ATOM 4150 O O . LEU B 1 84 ? 33.602 -39.656 -8.422 1.00 54.25 64 LEU B O 1
ATOM 4155 N N . ALA B 1 85 ? 34.556 -39.309 -6.417 1.00 55.87 65 ALA B N 1
ATOM 4156 C CA . ALA B 1 85 ? 34.841 -40.725 -6.207 1.00 49.63 65 ALA B CA 1
ATOM 4157 C C . ALA B 1 85 ? 33.555 -41.488 -5.931 1.00 55.37 65 ALA B C 1
ATOM 4158 O O . ALA B 1 85 ? 33.318 -42.566 -6.499 1.00 55.47 65 ALA B O 1
ATOM 4160 N N . CYS B 1 86 ? 32.683 -40.923 -5.097 1.00 54.13 66 CYS B N 1
ATOM 4161 C CA . CYS B 1 86 ? 31.417 -41.590 -4.815 1.00 53.77 66 CYS B CA 1
ATOM 4162 C C . CYS B 1 86 ? 30.532 -41.699 -6.065 1.00 54.86 66 CYS B C 1
ATOM 4163 O O . CYS B 1 86 ? 29.896 -42.736 -6.305 1.00 52.85 66 CYS B O 1
ATOM 4166 N N . LEU B 1 87 ? 30.471 -40.643 -6.875 1.00 52.99 67 LEU B N 1
ATOM 4167 C CA . LEU B 1 87 ? 29.620 -40.705 -8.061 1.00 52.47 67 LEU B CA 1
ATOM 4168 C C . LEU B 1 87 ? 30.160 -41.703 -9.074 1.00 55.04 67 LEU B C 1
ATOM 4169 O O . LEU B 1 87 ? 29.393 -42.334 -9.814 1.00 59.79 67 LEU B O 1
ATOM 4174 N N . ALA B 1 88 ? 31.473 -41.872 -9.113 1.00 53.97 68 ALA B N 1
ATOM 4175 C CA . ALA B 1 88 ? 32.044 -42.845 -10.041 1.00 58.32 68 ALA B CA 1
ATOM 4176 C C . ALA B 1 88 ? 31.671 -44.278 -9.659 1.00 54.01 68 ALA B C 1
ATOM 4177 O O . ALA B 1 88 ? 31.596 -45.154 -10.523 1.00 55.69 68 ALA B O 1
ATOM 4179 N N . ARG B 1 89 ? 31.468 -44.539 -8.368 1.00 53.91 69 ARG B N 1
ATOM 4180 C CA . ARG B 1 89 ? 31.025 -45.851 -7.919 1.00 51.31 69 ARG B CA 1
ATOM 4181 C C . ARG B 1 89 ? 29.539 -46.043 -8.165 1.00 59.75 69 ARG B C 1
ATOM 4182 O O . ARG B 1 89 ? 29.119 -47.091 -8.669 1.00 62.67 69 ARG B O 1
ATOM 4190 N N . PHE B 1 90 ? 28.729 -45.038 -7.795 1.00 61.24 70 PHE B N 1
ATOM 4191 C CA . PHE B 1 90 ? 27.296 -45.090 -8.064 1.00 51.67 70 PHE B CA 1
ATOM 4192 C C . PHE B 1 90 ? 27.042 -45.376 -9.529 1.00 58.23 70 PHE B C 1
ATOM 4193 O O . PHE B 1 90 ? 26.257 -46.261 -9.867 1.00 63.33 70 PHE B O 1
ATOM 4201 N N . VAL B 1 91 ? 27.722 -44.648 -10.413 1.00 59.78 71 VAL B N 1
ATOM 4202 C CA . VAL B 1 91 ? 27.619 -44.898 -11.849 1.00 58.82 71 VAL B CA 1
ATOM 4203 C C . VAL B 1 91 ? 27.970 -46.339 -12.176 1.00 61.88 71 VAL B C 1
ATOM 4204 O O . VAL B 1 91 ? 27.227 -47.035 -12.888 1.00 65.50 71 VAL B O 1
ATOM 4208 N N . GLY B 1 92 ? 29.110 -46.805 -11.663 1.00 62.71 72 GLY B N 1
ATOM 4209 C CA . GLY B 1 92 ? 29.487 -48.200 -11.830 1.00 69.28 72 GLY B CA 1
ATOM 4210 C C . GLY B 1 92 ? 28.360 -49.178 -11.543 1.00 61.95 72 GLY B C 1
ATOM 4211 O O . GLY B 1 92 ? 28.284 -50.238 -12.159 1.00 65.20 72 GLY B O 1
ATOM 4212 N N . ARG B 1 93 ? 27.467 -48.837 -10.619 1.00 55.50 73 ARG B N 1
ATOM 4213 C CA . ARG B 1 93 ? 26.333 -49.680 -10.256 1.00 68.41 73 ARG B CA 1
ATOM 4214 C C . ARG B 1 93 ? 25.066 -49.372 -11.060 1.00 68.60 73 ARG B C 1
ATOM 4215 O O . ARG B 1 93 ? 24.050 -50.027 -10.854 1.00 71.58 73 ARG B O 1
ATOM 4223 N N . LEU B 1 94 ? 25.101 -48.424 -11.995 1.00 62.91 74 LEU B N 1
ATOM 4224 C CA . LEU B 1 94 ? 23.911 -47.973 -12.714 1.00 63.84 74 LEU B CA 1
ATOM 4225 C C . LEU B 1 94 ? 23.965 -48.286 -14.197 1.00 71.94 74 LEU B C 1
ATOM 4226 O O . LEU B 1 94 ? 23.154 -47.747 -14.964 1.00 74.10 74 LEU B O 1
ATOM 4231 N N . GLY B 1 95 ? 24.913 -49.119 -14.622 1.00 74.02 75 GLY B N 1
ATOM 4232 C CA . GLY B 1 95 ? 25.128 -49.322 -16.043 1.00 71.35 75 GLY B CA 1
ATOM 4233 C C . GLY B 1 95 ? 23.940 -49.916 -16.771 1.00 76.54 75 GLY B C 1
ATOM 4234 O O . GLY B 1 95 ? 23.854 -49.828 -17.998 1.00 79.67 75 GLY B O 1
ATOM 4235 N N . SER B 1 96 ? 23.008 -50.521 -16.039 1.00 80.18 76 SER B N 1
ATOM 4236 C CA . SER B 1 96 ? 21.838 -51.157 -16.629 1.00 80.62 76 SER B CA 1
ATOM 4237 C C . SER B 1 96 ? 20.545 -50.397 -16.342 1.00 80.84 76 SER B C 1
ATOM 4238 O O . SER B 1 96 ? 19.487 -51.018 -16.237 1.00 86.92 76 SER B O 1
ATOM 4241 N N . VAL B 1 97 ? 20.597 -49.072 -16.184 1.00 76.05 77 VAL B N 1
ATOM 4242 C CA . VAL B 1 97 ? 19.382 -48.265 -16.105 1.00 73.79 77 VAL B CA 1
ATOM 4243 C C . VAL B 1 97 ? 19.405 -47.208 -17.202 1.00 76.78 77 VAL B C 1
ATOM 4244 O O . VAL B 1 97 ? 20.428 -46.561 -17.457 1.00 79.56 77 VAL B O 1
ATOM 4248 N N . GLN B 1 98 ? 18.271 -47.063 -17.865 1.00 78.35 78 GLN B N 1
ATOM 4249 C CA . GLN B 1 98 ? 18.115 -46.067 -18.917 1.00 80.64 78 GLN B CA 1
ATOM 4250 C C . GLN B 1 98 ? 18.411 -44.666 -18.382 1.00 78.91 78 GLN B C 1
ATOM 4251 O O . GLN B 1 98 ? 17.819 -44.260 -17.373 1.00 77.62 78 GLN B O 1
ATOM 4257 N N . PRO B 1 99 ? 19.292 -43.892 -19.036 1.00 77.37 79 PRO B N 1
ATOM 4258 C CA . PRO B 1 99 ? 19.557 -42.515 -18.567 1.00 79.86 79 PRO B CA 1
ATOM 4259 C C . PRO B 1 99 ? 18.320 -41.632 -18.536 1.00 78.61 79 PRO B C 1
ATOM 4260 O O . PRO B 1 99 ? 18.291 -40.630 -17.800 1.00 79.29 79 PRO B O 1
ATOM 4264 N N . ASN B 1 100 ? 17.303 -41.972 -19.327 1.00 79.25 80 ASN B N 1
ATOM 4265 C CA . ASN B 1 100 ? 16.015 -41.315 -19.226 1.00 80.32 80 ASN B CA 1
ATOM 4266 C C . ASN B 1 100 ? 15.233 -41.737 -17.987 1.00 71.84 80 ASN B C 1
ATOM 4267 O O . ASN B 1 100 ? 14.224 -41.105 -17.663 1.00 71.55 80 ASN B O 1
ATOM 4272 N N . ARG B 1 101 ? 15.673 -42.774 -17.283 1.00 67.58 81 ARG B N 1
ATOM 4273 C CA . ARG B 1 101 ? 14.986 -43.264 -16.094 1.00 68.58 81 ARG B CA 1
ATOM 4274 C C . ARG B 1 101 ? 15.824 -43.075 -14.831 1.00 65.64 81 ARG B C 1
ATOM 4275 O O . ARG B 1 101 ? 15.612 -43.750 -13.820 1.00 61.08 81 ARG B O 1
ATOM 4283 N N . LEU B 1 102 ? 16.783 -42.155 -14.890 1.00 62.54 82 LEU B N 1
ATOM 4284 C CA . LEU B 1 102 ? 17.618 -41.758 -13.770 1.00 54.31 82 LEU B CA 1
ATOM 4285 C C . LEU B 1 102 ? 17.479 -40.256 -13.552 1.00 56.10 82 LEU B C 1
ATOM 4286 O O . LEU B 1 102 ? 17.268 -39.497 -14.503 1.00 61.36 82 LEU B O 1
ATOM 4291 N N . ARG B 1 103 ? 17.542 -39.837 -12.293 1.00 50.79 83 ARG B N 1
ATOM 4292 C CA . ARG B 1 103 ? 17.636 -38.430 -11.918 1.00 53.93 83 ARG B CA 1
ATOM 4293 C C . ARG B 1 103 ? 18.632 -38.236 -10.779 1.00 46.61 83 ARG B C 1
ATOM 4294 O O . ARG B 1 103 ? 18.566 -38.907 -9.749 1.00 44.47 83 ARG B O 1
ATOM 4302 N N . ILE B 1 104 ? 19.540 -37.289 -10.970 1.00 43.76 84 ILE B N 1
ATOM 4303 C CA . ILE B 1 104 ? 20.538 -36.907 -9.980 1.00 41.27 84 ILE B CA 1
ATOM 4304 C C . ILE B 1 104 ? 20.217 -35.502 -9.470 1.00 44.87 84 ILE B C 1
ATOM 4305 O O . ILE B 1 104 ? 20.264 -34.525 -10.233 1.00 43.97 84 ILE B O 1
ATOM 4310 N N . VAL B 1 105 ? 19.927 -35.393 -8.179 1.00 40.01 85 VAL B N 1
ATOM 4311 C CA . VAL B 1 105 ? 19.605 -34.110 -7.576 1.00 35.82 85 VAL B CA 1
ATOM 4312 C C . VAL B 1 105 ? 20.644 -33.756 -6.518 1.00 39.67 85 VAL B C 1
ATOM 4313 O O . VAL B 1 105 ? 21.359 -34.612 -5.978 1.00 37.98 85 VAL B O 1
ATOM 4317 N N . ALA B 1 106 ? 20.696 -32.455 -6.221 1.00 42.32 86 ALA B N 1
ATOM 4318 C CA . ALA B 1 106 ? 21.642 -31.832 -5.312 1.00 36.33 86 ALA B CA 1
ATOM 4319 C C . ALA B 1 106 ? 20.934 -30.736 -4.528 1.00 35.39 86 ALA B C 1
ATOM 4320 O O . ALA B 1 106 ? 20.104 -30.003 -5.073 1.00 33.18 86 ALA B O 1
ATOM 4322 N N . THR B 1 107 ? 21.291 -30.606 -3.249 1.00 38.06 87 THR B N 1
ATOM 4323 C CA . THR B 1 107 ? 20.536 -29.741 -2.349 1.00 38.48 87 THR B CA 1
ATOM 4324 C C . THR B 1 107 ? 21.356 -28.606 -1.741 1.00 44.97 87 THR B C 1
ATOM 4325 O O . THR B 1 107 ? 21.969 -27.824 -2.475 1.00 46.79 87 THR B O 1
ATOM 4329 N N . ASN B 1 108 ? 21.377 -28.496 -0.410 1.00 42.54 88 ASN B N 1
ATOM 4330 C CA . ASN B 1 108 ? 21.780 -27.230 0.181 1.00 47.19 88 ASN B CA 1
ATOM 4331 C C . ASN B 1 108 ? 23.241 -26.896 -0.119 1.00 53.46 88 ASN B C 1
ATOM 4332 O O . ASN B 1 108 ? 23.568 -25.732 -0.395 1.00 50.38 88 ASN B O 1
ATOM 4337 N N . ALA B 1 109 ? 24.125 -27.901 -0.091 1.00 54.72 89 ALA B N 1
ATOM 4338 C CA . ALA B 1 109 ? 25.557 -27.634 -0.159 1.00 48.26 89 ALA B CA 1
ATOM 4339 C C . ALA B 1 109 ? 25.966 -27.156 -1.541 1.00 52.75 89 ALA B C 1
ATOM 4340 O O . ALA B 1 109 ? 26.896 -26.345 -1.669 1.00 50.99 89 ALA B O 1
ATOM 4342 N N . LEU B 1 110 ? 25.272 -27.626 -2.592 1.00 52.61 90 LEU B N 1
ATOM 4343 C CA . LEU B 1 110 ? 25.519 -27.089 -3.926 1.00 49.41 90 LEU B CA 1
ATOM 4344 C C . LEU B 1 110 ? 24.801 -25.779 -4.162 1.00 48.92 90 LEU B C 1
ATOM 4345 O O . LEU B 1 110 ? 25.334 -24.929 -4.891 1.00 54.12 90 LEU B O 1
ATOM 4350 N N . ARG B 1 111 ? 23.633 -25.582 -3.545 1.00 48.93 91 ARG B N 1
ATOM 4351 C CA . ARG B 1 111 ? 23.013 -24.263 -3.569 1.00 48.07 91 ARG B CA 1
ATOM 4352 C C . ARG B 1 111 ? 23.989 -23.208 -3.067 1.00 57.18 91 ARG B C 1
ATOM 4353 O O . ARG B 1 111 ? 24.266 -22.223 -3.760 1.00 61.87 91 ARG B O 1
ATOM 4361 N N . GLN B 1 112 ? 24.580 -23.450 -1.899 1.00 54.22 92 GLN B N 1
ATOM 4362 C CA . GLN B 1 112 ? 25.462 -22.486 -1.243 1.00 55.22 92 GLN B CA 1
ATOM 4363 C C . GLN B 1 112 ? 26.797 -22.297 -1.979 1.00 60.23 92 GLN B C 1
ATOM 4364 O O . GLN B 1 112 ? 27.257 -21.162 -2.144 1.00 67.06 92 GLN B O 1
ATOM 4370 N N . ALA B 1 113 ? 27.395 -23.410 -2.412 1.00 60.58 93 ALA B N 1
ATOM 4371 C CA . ALA B 1 113 ? 28.732 -23.381 -3.055 1.00 54.08 93 ALA B CA 1
ATOM 4372 C C . ALA B 1 113 ? 28.871 -22.266 -4.093 1.00 53.53 93 ALA B C 1
ATOM 4373 O O . ALA B 1 113 ? 27.978 -22.133 -4.945 1.00 62.97 93 ALA B O 1
ATOM 4375 N N . LYS B 1 114 ? 29.979 -21.525 -4.033 1.00 58.88 94 LYS B N 1
ATOM 4376 C CA . LYS B 1 114 ? 30.254 -20.485 -5.057 1.00 58.80 94 LYS B CA 1
ATOM 4377 C C . LYS B 1 114 ? 30.957 -21.156 -6.240 1.00 59.35 94 LYS B C 1
ATOM 4378 O O . LYS B 1 114 ? 30.872 -20.617 -7.358 1.00 72.14 94 LYS B O 1
ATOM 4380 N N . ASN B 1 115 ? 31.617 -22.290 -5.993 1.00 62.68 95 ASN B N 1
ATOM 4381 C CA . ASN B 1 115 ? 32.333 -23.023 -7.070 1.00 62.35 95 ASN B CA 1
ATOM 4382 C C . ASN B 1 115 ? 31.538 -24.270 -7.467 1.00 62.02 95 ASN B C 1
ATOM 4383 O O . ASN B 1 115 ? 32.135 -25.179 -8.067 1.00 68.41 95 ASN B O 1
ATOM 4388 N N . GLY B 1 116 ? 30.244 -24.309 -7.142 1.00 54.63 96 GLY B N 1
ATOM 4389 C CA . GLY B 1 116 ? 29.441 -25.457 -7.508 1.00 57.31 96 GLY B CA 1
ATOM 4390 C C . GLY B 1 116 ? 29.433 -25.776 -8.989 1.00 58.12 96 GLY B C 1
ATOM 4391 O O . GLY B 1 116 ? 29.325 -26.955 -9.353 1.00 55.78 96 GLY B O 1
ATOM 4392 N N . HIS B 1 117 ? 29.534 -24.761 -9.856 1.00 64.53 97 HIS B N 1
ATOM 4393 C CA . HIS B 1 117 ? 29.536 -25.043 -11.289 1.00 68.94 97 HIS B CA 1
ATOM 4394 C C . HIS B 1 117 ? 30.740 -25.884 -11.679 1.00 63.84 97 HIS B C 1
ATOM 4395 O O . HIS B 1 117 ? 30.642 -26.743 -12.563 1.00 66.35 97 HIS B O 1
ATOM 4402 N N . GLU B 1 118 ? 31.879 -25.657 -11.023 1.00 63.40 98 GLU B N 1
ATOM 4403 C CA . GLU B 1 118 ? 33.059 -26.473 -11.273 1.00 69.36 98 GLU B CA 1
ATOM 4404 C C . GLU B 1 118 ? 32.797 -27.927 -10.925 1.00 59.62 98 GLU B C 1
ATOM 4405 O O . GLU B 1 118 ? 33.076 -28.831 -11.718 1.00 70.10 98 GLU B O 1
ATOM 4411 N N . PHE B 1 119 ? 32.264 -28.168 -9.730 1.00 53.44 99 PHE B N 1
ATOM 4412 C CA . PHE B 1 119 ? 31.987 -29.534 -9.314 1.00 54.05 99 PHE B CA 1
ATOM 4413 C C . PHE B 1 119 ? 31.055 -30.232 -10.291 1.00 56.93 99 PHE B C 1
ATOM 4414 O O . PHE B 1 119 ? 31.285 -31.390 -10.652 1.00 51.64 99 PHE B O 1
ATOM 4422 N N . ILE B 1 120 ? 30.028 -29.519 -10.768 1.00 59.54 100 ILE B N 1
ATOM 4423 C CA . ILE B 1 120 ? 29.023 -30.117 -11.639 1.00 54.96 100 ILE B CA 1
ATOM 4424 C C . ILE B 1 120 ? 29.628 -30.447 -12.997 1.00 56.39 100 ILE B C 1
ATOM 4425 O O . ILE B 1 120 ? 29.376 -31.518 -13.564 1.00 54.55 100 ILE B O 1
ATOM 4430 N N . GLN B 1 121 ? 30.469 -29.552 -13.521 1.00 64.73 101 GLN B N 1
ATOM 4431 C CA . GLN B 1 121 ? 31.120 -29.796 -14.812 1.00 71.69 101 GLN B CA 1
ATOM 4432 C C . GLN B 1 121 ? 32.204 -30.867 -14.721 1.00 69.41 101 GLN B C 1
ATOM 4433 O O . GLN B 1 121 ? 32.538 -31.509 -15.729 1.00 72.57 101 GLN B O 1
ATOM 4439 N N . LYS B 1 122 ? 32.792 -31.051 -13.539 1.00 58.78 102 LYS B N 1
ATOM 4440 C CA . LYS B 1 122 ? 33.650 -32.209 -13.346 1.00 62.61 102 LYS B CA 1
ATOM 4441 C C . LYS B 1 122 ? 32.827 -33.485 -13.292 1.00 64.49 102 LYS B C 1
ATOM 4442 O O . LYS B 1 122 ? 33.274 -34.540 -13.770 1.00 59.02 102 LYS B O 1
ATOM 4448 N N . ALA B 1 123 ? 31.612 -33.400 -12.738 1.00 61.23 103 ALA B N 1
ATOM 4449 C CA . ALA B 1 123 ? 30.719 -34.551 -12.715 1.00 60.07 103 ALA B CA 1
ATOM 4450 C C . ALA B 1 123 ? 30.224 -34.914 -14.101 1.00 62.37 103 ALA B C 1
ATOM 4451 O O . ALA B 1 123 ? 30.060 -36.105 -14.389 1.00 65.36 103 ALA B O 1
ATOM 4453 N N . ALA B 1 124 ? 30.001 -33.920 -14.970 1.00 64.11 104 ALA B N 1
ATOM 4454 C CA . ALA B 1 124 ? 29.359 -34.200 -16.252 1.00 67.97 104 ALA B CA 1
ATOM 4455 C C . ALA B 1 124 ? 30.157 -35.207 -17.065 1.00 68.69 104 ALA B C 1
ATOM 4456 O O . ALA B 1 124 ? 29.578 -35.944 -17.876 1.00 71.97 104 ALA B O 1
ATOM 4458 N N . GLU B 1 125 ? 31.462 -35.284 -16.828 1.00 64.89 105 GLU B N 1
ATOM 4459 C CA . GLU B 1 125 ? 32.302 -36.242 -17.526 1.00 75.38 105 GLU B CA 1
ATOM 4460 C C . GLU B 1 125 ? 32.185 -37.664 -16.996 1.00 71.47 105 GLU B C 1
ATOM 4461 O O . GLU B 1 125 ? 32.646 -38.584 -17.675 1.00 73.53 105 GLU B O 1
ATOM 4467 N N . ILE B 1 126 ? 31.604 -37.889 -15.821 1.00 62.45 106 ILE B N 1
ATOM 4468 C CA . ILE B 1 126 ? 31.499 -39.245 -15.293 1.00 64.98 106 ILE B CA 1
ATOM 4469 C C . ILE B 1 126 ? 30.067 -39.718 -15.122 1.00 68.46 106 ILE B C 1
ATOM 4470 O O . ILE B 1 126 ? 29.855 -40.933 -14.961 1.00 68.51 106 ILE B O 1
ATOM 4475 N N . LEU B 1 127 ? 29.053 -38.801 -15.141 1.00 68.72 107 LEU B N 1
ATOM 4476 C CA . LEU B 1 127 ? 27.640 -39.038 -14.947 1.00 66.12 107 LEU B CA 1
ATOM 4477 C C . LEU B 1 127 ? 26.912 -39.116 -16.279 1.00 66.65 107 LEU B C 1
ATOM 4478 O O . LEU B 1 127 ? 27.237 -38.384 -17.217 1.00 66.19 107 LEU B O 1
ATOM 4483 N N . PRO B 1 128 ? 25.910 -39.991 -16.376 1.00 67.47 108 PRO B N 1
ATOM 4484 C CA . PRO B 1 128 ? 25.140 -40.099 -17.623 1.00 72.55 108 PRO B CA 1
ATOM 4485 C C . PRO B 1 128 ? 24.087 -39.020 -17.798 1.00 77.25 108 PRO B C 1
ATOM 4486 O O . PRO B 1 128 ? 23.498 -38.928 -18.889 1.00 82.07 108 PRO B O 1
ATOM 4490 N N . LYS B 1 129 ? 23.859 -38.202 -16.766 1.00 70.76 109 LYS B N 1
ATOM 4491 C CA . LYS B 1 129 ? 22.750 -37.284 -16.631 1.00 65.22 109 LYS B CA 1
ATOM 4492 C C . LYS B 1 129 ? 23.276 -36.101 -15.840 1.00 62.65 109 LYS B C 1
ATOM 4493 O O . LYS B 1 129 ? 24.051 -36.298 -14.903 1.00 66.60 109 LYS B O 1
ATOM 4499 N N . PRO B 1 130 ? 22.904 -34.877 -16.199 1.00 61.17 110 PRO B N 1
ATOM 4500 C CA . PRO B 1 130 ? 23.406 -33.718 -15.455 1.00 55.11 110 PRO B CA 1
ATOM 4501 C C . PRO B 1 130 ? 22.844 -33.669 -14.041 1.00 50.16 110 PRO B C 1
ATOM 4502 O O . PRO B 1 130 ? 21.735 -34.138 -13.766 1.00 50.29 110 PRO B O 1
ATOM 4506 N N . ILE B 1 131 ? 23.656 -33.139 -13.126 1.00 52.69 111 ILE B N 1
ATOM 4507 C CA . ILE B 1 131 ? 23.190 -32.874 -11.772 1.00 48.13 111 ILE B CA 1
ATOM 4508 C C . ILE B 1 131 ? 22.205 -31.719 -11.813 1.00 49.45 111 ILE B C 1
ATOM 4509 O O . ILE B 1 131 ? 22.409 -30.732 -12.533 1.00 53.79 111 ILE B O 1
ATOM 4514 N N . GLU B 1 132 ? 21.141 -31.829 -11.042 1.00 42.74 112 GLU B N 1
ATOM 4515 C CA . GLU B 1 132 ? 20.111 -30.812 -10.986 1.00 42.34 112 GLU B CA 1
ATOM 4516 C C . GLU B 1 132 ? 20.074 -30.310 -9.556 1.00 35.12 112 GLU B C 1
ATOM 4517 O O . GLU B 1 132 ? 19.596 -31.017 -8.667 1.00 37.41 112 GLU B O 1
ATOM 4523 N N . ILE B 1 133 ? 20.565 -29.093 -9.320 1.00 40.14 113 ILE B N 1
ATOM 4524 C CA . ILE B 1 133 ? 20.316 -28.491 -8.021 1.00 40.36 113 ILE B CA 1
ATOM 4525 C C . ILE B 1 133 ? 18.826 -28.203 -7.862 1.00 39.33 113 ILE B C 1
ATOM 4526 O O . ILE B 1 133 ? 18.156 -27.716 -8.786 1.00 49.35 113 ILE B O 1
ATOM 4531 N N . ILE B 1 134 ? 18.301 -28.462 -6.684 1.00 35.32 114 ILE B N 1
ATOM 4532 C CA . ILE B 1 134 ? 16.891 -28.207 -6.447 1.00 39.48 114 ILE B CA 1
ATOM 4533 C C . ILE B 1 134 ? 16.730 -27.297 -5.248 1.00 40.13 114 ILE B C 1
ATOM 4534 O O . ILE B 1 134 ? 17.438 -27.441 -4.242 1.00 45.57 114 ILE B O 1
ATOM 4539 N N . ALA B 1 135 ? 15.765 -26.377 -5.355 1.00 40.18 115 ALA B N 1
ATOM 4540 C CA . ALA B 1 135 ? 15.465 -25.414 -4.303 1.00 33.05 115 ALA B CA 1
ATOM 4541 C C . ALA B 1 135 ? 14.966 -26.102 -3.051 1.00 34.52 115 ALA B C 1
ATOM 4542 O O . ALA B 1 135 ? 14.425 -27.211 -3.093 1.00 41.24 115 ALA B O 1
ATOM 4544 N N . GLY B 1 136 ? 15.140 -25.408 -1.934 1.00 32.22 116 GLY B N 1
ATOM 4545 C CA . GLY B 1 136 ? 14.676 -25.914 -0.661 1.00 35.77 116 GLY B CA 1
ATOM 4546 C C . GLY B 1 136 ? 13.234 -26.380 -0.693 1.00 42.47 116 GLY B C 1
ATOM 4547 O O . GLY B 1 136 ? 12.906 -27.457 -0.180 1.00 41.69 116 GLY B O 1
ATOM 4548 N N . ARG B 1 137 ? 12.346 -25.586 -1.305 1.00 43.38 117 ARG B N 1
ATOM 4549 C CA . ARG B 1 137 ? 10.941 -25.951 -1.240 1.00 42.46 117 ARG B CA 1
ATOM 4550 C C . ARG B 1 137 ? 10.649 -27.142 -2.140 1.00 37.46 117 ARG B C 1
ATOM 4551 O O . ARG B 1 137 ? 9.949 -28.073 -1.728 1.00 42.62 117 ARG B O 1
ATOM 4559 N N . GLU B 1 138 ? 11.253 -27.180 -3.330 1.00 39.04 118 GLU B N 1
ATOM 4560 C CA . GLU B 1 138 ? 11.217 -28.411 -4.117 1.00 37.63 118 GLU B CA 1
ATOM 4561 C C . GLU B 1 138 ? 11.746 -29.597 -3.329 1.00 41.80 118 GLU B C 1
ATOM 4562 O O . GLU B 1 138 ? 11.236 -30.717 -3.456 1.00 43.22 118 GLU B O 1
ATOM 4568 N N . GLU B 1 139 ? 12.779 -29.375 -2.518 1.00 42.38 119 GLU B N 1
ATOM 4569 C CA . GLU B 1 139 ? 13.341 -30.463 -1.742 1.00 35.29 119 GLU B CA 1
ATOM 4570 C C . GLU B 1 139 ? 12.347 -30.953 -0.706 1.00 37.61 119 GLU B C 1
ATOM 4571 O O . GLU B 1 139 ? 12.049 -32.153 -0.638 1.00 41.44 119 GLU B O 1
ATOM 4577 N N . ALA B 1 140 ? 11.832 -30.037 0.118 1.00 34.30 120 ALA B N 1
ATOM 4578 C CA . ALA B 1 140 ? 10.764 -30.367 1.066 1.00 39.82 120 ALA B CA 1
ATOM 4579 C C . ALA B 1 140 ? 9.639 -31.162 0.409 1.00 40.78 120 ALA B C 1
ATOM 4580 O O . ALA B 1 140 ? 9.086 -32.086 1.019 1.00 40.53 120 ALA B O 1
ATOM 4582 N N . ARG B 1 141 ? 9.289 -30.814 -0.834 1.00 36.64 121 ARG B N 1
ATOM 4583 C CA . ARG B 1 141 ? 8.223 -31.527 -1.516 1.00 42.55 121 ARG B CA 1
ATOM 458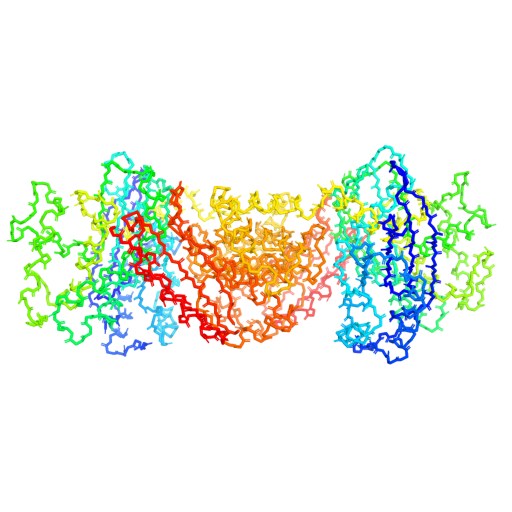4 C C . ARG B 1 141 ? 8.600 -32.988 -1.724 1.00 42.03 121 ARG B C 1
ATOM 4585 O O . ARG B 1 141 ? 7.842 -33.902 -1.361 1.00 43.13 121 ARG B O 1
ATOM 4593 N N . LEU B 1 142 ? 9.780 -33.226 -2.300 1.00 44.12 122 LEU B N 1
ATOM 4594 C CA . LEU B 1 142 ? 10.193 -34.597 -2.584 1.00 40.12 122 LEU B CA 1
ATOM 4595 C C . LEU B 1 142 ? 10.468 -35.369 -1.300 1.00 40.49 122 LEU B C 1
ATOM 4596 O O . LEU B 1 142 ? 10.241 -36.580 -1.249 1.00 37.30 122 LEU B O 1
ATOM 4601 N N . ILE B 1 143 ? 10.898 -34.701 -0.237 1.00 41.32 123 ILE B N 1
ATOM 4602 C CA . ILE B 1 143 ? 11.003 -35.431 1.019 1.00 38.27 123 ILE B CA 1
ATOM 4603 C C . ILE B 1 143 ? 9.618 -35.852 1.490 1.00 37.49 123 ILE B C 1
ATOM 4604 O O . ILE B 1 143 ? 9.411 -36.998 1.912 1.00 37.67 123 ILE B O 1
ATOM 4609 N N . TYR B 1 144 ? 8.634 -34.943 1.389 1.00 41.18 124 TYR B N 1
ATOM 4610 C CA . TYR B 1 144 ? 7.255 -35.311 1.720 1.00 45.91 124 TYR B CA 1
ATOM 4611 C C . TYR B 1 144 ? 6.791 -36.536 0.945 1.00 38.64 124 TYR B C 1
ATOM 4612 O O . TYR B 1 144 ? 6.220 -37.455 1.530 1.00 33.91 124 TYR B O 1
ATOM 4621 N N . LEU B 1 145 ? 7.043 -36.577 -0.359 1.00 35.14 125 LEU B N 1
ATOM 4622 C CA . LEU B 1 145 ? 6.686 -37.756 -1.129 1.00 34.10 125 LEU B CA 1
ATOM 4623 C C . LEU B 1 145 ? 7.264 -39.027 -0.528 1.00 43.37 125 LEU B C 1
ATOM 4624 O O . LEU B 1 145 ? 6.539 -39.991 -0.306 1.00 50.25 125 LEU B O 1
ATOM 4629 N N . GLY B 1 146 ? 8.574 -39.062 -0.258 1.00 49.61 126 GLY B N 1
ATOM 4630 C CA . GLY B 1 146 ? 9.194 -40.309 0.154 1.00 38.84 126 GLY B CA 1
ATOM 4631 C C . GLY B 1 146 ? 8.760 -40.760 1.528 1.00 42.07 126 GLY B C 1
ATOM 4632 O O . GLY B 1 146 ? 8.673 -41.957 1.793 1.00 49.65 126 GLY B O 1
ATOM 4633 N N . VAL B 1 147 ? 8.513 -39.814 2.427 1.00 42.92 127 VAL B N 1
ATOM 4634 C CA . VAL B 1 147 ? 7.975 -40.147 3.739 1.00 46.59 127 VAL B CA 1
ATOM 4635 C C . VAL B 1 147 ? 6.547 -40.616 3.619 1.00 53.86 127 VAL B C 1
ATOM 4636 O O . VAL B 1 147 ? 6.110 -41.512 4.352 1.00 59.69 127 VAL B O 1
ATOM 4640 N N . SER B 1 148 ? 5.791 -40.000 2.707 1.00 50.62 128 SER B N 1
ATOM 4641 C CA . SER B 1 148 ? 4.379 -40.327 2.545 1.00 56.98 128 SER B CA 1
ATOM 4642 C C . SER B 1 148 ? 4.218 -41.790 2.196 1.00 58.13 128 SER B C 1
ATOM 4643 O O . SER B 1 148 ? 3.579 -42.547 2.930 1.00 70.20 128 SER B O 1
ATOM 4646 N N . HIS B 1 149 ? 4.848 -42.208 1.098 1.00 56.28 129 HIS B N 1
ATOM 4647 C CA . HIS B 1 149 ? 4.780 -43.559 0.591 1.00 58.19 129 HIS B CA 1
ATOM 4648 C C . HIS B 1 149 ? 5.409 -44.569 1.527 1.00 56.66 129 HIS B C 1
ATOM 4649 O O . HIS B 1 149 ? 5.494 -45.737 1.180 1.00 67.28 129 HIS B O 1
ATOM 4656 N N . THR B 1 150 ? 5.851 -44.149 2.691 1.00 64.97 130 THR B N 1
ATOM 4657 C CA . THR B 1 150 ? 6.467 -45.048 3.669 1.00 76.68 130 THR B CA 1
ATOM 4658 C C . THR B 1 150 ? 5.404 -45.338 4.710 1.00 83.66 130 THR B C 1
ATOM 4659 O O . THR B 1 150 ? 4.762 -46.396 4.678 1.00 102.13 130 THR B O 1
ATOM 4663 N N . MET B 1 151 ? 5.181 -44.401 5.622 1.00 92.66 131 MET B N 1
ATOM 4664 C CA . MET B 1 151 ? 4.071 -44.449 6.566 1.00 109.23 131 MET B CA 1
ATOM 4665 C C . MET B 1 151 ? 2.828 -43.922 5.854 1.00 96.21 131 MET B C 1
ATOM 4666 O O . MET B 1 151 ? 2.555 -42.722 5.822 1.00 94.26 131 MET B O 1
ATOM 4671 N N . ALA B 1 152 ? 2.065 -44.848 5.271 1.00 97.65 132 ALA B N 1
ATOM 4672 C CA . ALA B 1 152 ? 0.831 -44.459 4.554 1.00 94.05 132 ALA B CA 1
ATOM 4673 C C . ALA B 1 152 ? -0.353 -44.504 5.524 1.00 108.40 132 ALA B C 1
ATOM 4674 O O . ALA B 1 152 ? -1.070 -45.521 5.539 1.00 105.80 132 ALA B O 1
ATOM 4676 N N . ASN B 1 153 ? -0.536 -43.440 6.307 1.00 127.78 133 ASN B N 1
ATOM 4677 C CA . ASN B 1 153 ? -1.674 -43.373 7.260 1.00 126.17 133 ASN B CA 1
ATOM 4678 C C . ASN B 1 153 ? -2.494 -42.117 6.958 1.00 150.01 133 ASN B C 1
ATOM 4679 O O . ASN B 1 153 ? -1.915 -41.014 7.011 1.00 149.35 133 ASN B O 1
ATOM 4681 N N . GLY B 1 154 ? -3.787 -42.279 6.660 1.00 116.35 134 GLY B N 1
ATOM 4682 C CA . GLY B 1 154 ? -4.660 -41.122 6.386 1.00 98.87 134 GLY B CA 1
ATOM 4683 C C . GLY B 1 154 ? -4.643 -40.136 7.540 1.00 92.23 134 GLY B C 1
ATOM 4684 O O . GLY B 1 154 ? -4.665 -40.586 8.700 1.00 99.99 134 GLY B O 1
ATOM 4685 N N . GLY B 1 155 ? -4.595 -38.837 7.235 1.00 84.04 135 GLY B N 1
ATOM 4686 C CA . GLY B 1 155 ? -4.552 -37.801 8.283 1.00 75.33 135 GLY B CA 1
ATOM 4687 C C . GLY B 1 155 ? -3.586 -36.692 7.918 1.00 63.46 135 GLY B C 1
ATOM 4688 O O . GLY B 1 155 ? -2.760 -36.908 7.014 1.00 72.21 135 GLY B O 1
ATOM 4689 N N . ARG B 1 156 ? -3.686 -35.546 8.594 1.00 63.21 136 ARG B N 1
ATOM 4690 C CA . ARG B 1 156 ? -2.786 -34.437 8.319 1.00 61.90 136 ARG B CA 1
ATOM 4691 C C . ARG B 1 156 ? -1.485 -34.665 9.075 1.00 55.85 136 ARG B C 1
ATOM 4692 O O . ARG B 1 156 ? -1.510 -34.932 10.277 1.00 53.15 136 ARG B O 1
ATOM 4700 N N . ARG B 1 157 ? -0.352 -34.541 8.374 1.00 52.49 137 ARG B N 1
ATOM 4701 C CA . ARG B 1 157 ? 0.973 -34.893 8.884 1.00 58.82 137 ARG B CA 1
ATOM 4702 C C . ARG B 1 157 ? 1.966 -33.739 8.764 1.00 53.08 137 ARG B C 1
ATOM 4703 O O . ARG B 1 157 ? 2.062 -33.103 7.711 1.00 49.78 137 ARG B O 1
ATOM 4711 N N . LEU B 1 158 ? 2.742 -33.524 9.833 1.00 51.35 138 LEU B N 1
ATOM 4712 C CA . LEU B 1 158 ? 3.919 -32.658 9.860 1.00 46.63 138 LEU B CA 1
ATOM 4713 C C . LEU B 1 158 ? 5.178 -33.495 9.678 1.00 49.71 138 LEU B C 1
ATOM 4714 O O . LEU B 1 158 ? 5.412 -34.448 10.429 1.00 50.79 138 LEU B O 1
ATOM 4719 N N . VAL B 1 159 ? 5.974 -33.136 8.667 1.00 44.83 139 VAL B N 1
ATOM 4720 C CA . VAL B 1 159 ? 7.237 -33.874 8.376 1.00 44.80 139 VAL B CA 1
ATOM 4721 C C . VAL B 1 159 ? 8.419 -32.933 8.616 1.00 46.17 139 VAL B C 1
ATOM 4722 O O . VAL B 1 159 ? 8.480 -31.883 7.956 1.00 41.61 139 VAL B O 1
ATOM 4726 N N . VAL B 1 160 ? 9.315 -33.305 9.531 1.00 47.04 140 VAL B N 1
ATOM 4727 C CA . VAL B 1 160 ? 10.521 -32.477 9.823 1.00 50.07 140 VAL B CA 1
ATOM 4728 C C . VAL B 1 160 ? 11.757 -33.222 9.309 1.00 50.58 140 VAL B C 1
ATOM 4729 O O . VAL B 1 160 ? 11.897 -34.415 9.624 1.00 44.60 140 VAL B O 1
ATOM 4733 N N . ASP B 1 161 ? 12.605 -32.544 8.531 1.00 48.11 141 ASP B N 1
ATOM 4734 C CA . ASP B 1 161 ? 13.854 -33.170 8.023 1.00 51.09 141 ASP B CA 1
ATOM 4735 C C . ASP B 1 161 ? 15.049 -32.280 8.368 1.00 44.98 141 ASP B C 1
ATOM 4736 O O . ASP B 1 161 ? 15.325 -31.351 7.593 1.00 46.20 141 ASP B O 1
ATOM 4738 N N . ILE B 1 162 ? 15.731 -32.569 9.478 1.00 48.51 142 ILE B N 1
ATOM 4739 C CA . ILE B 1 162 ? 16.953 -31.800 9.856 1.00 49.30 142 ILE B CA 1
ATOM 4740 C C . ILE B 1 162 ? 18.128 -32.352 9.047 1.00 45.22 142 ILE B C 1
ATOM 4741 O O . ILE B 1 162 ? 18.572 -33.475 9.339 1.00 54.90 142 ILE B O 1
ATOM 4746 N N . GLY B 1 163 ? 18.605 -31.585 8.069 1.00 45.27 143 GLY B N 1
ATOM 4747 C CA . GLY B 1 163 ? 19.741 -32.032 7.245 1.00 47.07 143 GLY B CA 1
ATOM 4748 C C . GLY B 1 163 ? 21.037 -31.390 7.699 1.00 54.48 143 GLY B C 1
ATOM 4749 O O . GLY B 1 163 ? 21.045 -30.774 8.778 1.00 51.64 143 GLY B O 1
ATOM 4750 N N . GLY B 1 164 ? 22.095 -31.535 6.902 1.00 55.77 144 GLY B N 1
ATOM 4751 C CA . GLY B 1 164 ? 23.368 -30.931 7.248 1.00 55.15 144 GLY B CA 1
ATOM 4752 C C . GLY B 1 164 ? 23.342 -29.420 7.143 1.00 56.63 144 GLY B C 1
ATOM 4753 O O . GLY B 1 164 ? 23.822 -28.714 8.035 1.00 53.86 144 GLY B O 1
ATOM 4754 N N . GLY B 1 165 ? 22.738 -28.899 6.082 1.00 58.79 145 GLY B N 1
ATOM 4755 C CA . GLY B 1 165 ? 22.679 -27.461 5.949 1.00 56.70 145 GLY B CA 1
ATOM 4756 C C . GLY B 1 165 ? 21.352 -26.736 6.086 1.00 50.55 145 GLY B C 1
ATOM 4757 O O . GLY B 1 165 ? 21.349 -25.512 6.198 1.00 49.94 145 GLY B O 1
ATOM 4758 N N . SER B 1 166 ? 20.224 -27.448 6.073 1.00 54.71 146 SER B N 1
ATOM 4759 C CA . SER B 1 166 ? 18.896 -26.823 6.002 1.00 55.70 146 SER B CA 1
ATOM 4760 C C . SER B 1 166 ? 17.852 -27.776 6.585 1.00 49.41 146 SER B C 1
ATOM 4761 O O . SER B 1 166 ? 18.098 -28.969 6.751 1.00 48.87 146 SER B O 1
ATOM 4764 N N . THR B 1 167 ? 16.693 -27.239 6.934 1.00 45.44 147 THR B N 1
ATOM 4765 C CA . THR B 1 167 ? 15.668 -28.060 7.549 1.00 45.43 147 THR B CA 1
ATOM 4766 C C . THR B 1 167 ? 14.319 -27.804 6.900 1.00 46.95 147 THR B C 1
ATOM 4767 O O . THR B 1 167 ? 13.841 -26.666 6.863 1.00 50.76 147 THR B O 1
ATOM 4771 N N . GLU B 1 168 ? 13.708 -28.878 6.416 1.00 43.15 148 GLU B N 1
ATOM 4772 C CA . GLU B 1 168 ? 12.487 -28.833 5.634 1.00 45.94 148 GLU B CA 1
ATOM 4773 C C . GLU B 1 168 ? 11.317 -29.174 6.540 1.00 43.93 148 GLU B C 1
ATOM 4774 O O . GLU B 1 168 ? 11.369 -30.148 7.289 1.00 46.54 148 GLU B O 1
ATOM 4780 N N . PHE B 1 169 ? 10.291 -28.340 6.509 1.00 43.58 149 PHE B N 1
ATOM 4781 C CA . PHE B 1 169 ? 9.046 -28.590 7.220 1.00 46.89 149 PHE B CA 1
ATOM 4782 C C . PHE B 1 169 ? 7.920 -28.644 6.196 1.00 44.00 149 PHE B C 1
ATOM 4783 O O . PHE B 1 169 ? 7.738 -27.703 5.414 1.00 51.46 149 PHE B O 1
ATOM 4791 N N . ILE B 1 170 ? 7.186 -29.746 6.192 1.00 41.01 150 ILE B N 1
ATOM 4792 C CA . ILE B 1 170 ? 6.061 -29.951 5.288 1.00 43.18 150 ILE B CA 1
ATOM 4793 C C . ILE B 1 170 ? 4.857 -30.406 6.094 1.00 45.26 150 ILE B C 1
ATOM 4794 O O . ILE B 1 170 ? 4.932 -31.412 6.813 1.00 46.41 150 ILE B O 1
ATOM 4799 N N . ILE B 1 171 ? 3.744 -29.677 5.952 1.00 50.14 151 ILE B N 1
ATOM 4800 C CA . ILE B 1 171 ? 2.414 -30.150 6.332 1.00 45.15 151 ILE B CA 1
ATOM 4801 C C . ILE B 1 171 ? 1.713 -30.622 5.066 1.00 43.75 151 ILE B C 1
ATOM 4802 O O . ILE B 1 171 ? 1.718 -29.927 4.046 1.00 46.28 151 ILE B O 1
ATOM 4807 N N . GLY B 1 172 ? 1.148 -31.811 5.115 1.00 41.02 152 GLY B N 1
ATOM 4808 C CA . GLY B 1 172 ? 0.510 -32.379 3.945 1.00 45.95 152 GLY B CA 1
ATOM 4809 C C . GLY B 1 172 ? -0.550 -33.363 4.398 1.00 49.59 152 GLY B C 1
ATOM 4810 O O . GLY B 1 172 ? -0.749 -33.579 5.593 1.00 51.47 152 GLY B O 1
ATOM 4811 N N . GLU B 1 173 ? -1.252 -33.943 3.425 1.00 50.75 153 GLU B N 1
ATOM 4812 C CA . GLU B 1 173 ? -2.228 -35.006 3.641 1.00 53.26 153 GLU B CA 1
ATOM 4813 C C . GLU B 1 173 ? -2.078 -35.980 2.488 1.00 48.30 153 GLU B C 1
ATOM 4814 O O . GLU B 1 173 ? -1.943 -35.555 1.341 1.00 48.73 153 GLU B O 1
ATOM 4820 N N . GLU B 1 174 ? -2.059 -37.275 2.784 1.00 47.83 154 GLU B N 1
ATOM 4821 C CA . GLU B 1 174 ? -1.960 -38.304 1.735 1.00 55.27 154 GLU B CA 1
ATOM 4822 C C . GLU B 1 174 ? -0.615 -38.095 1.040 1.00 59.76 154 GLU B C 1
ATOM 4823 O O . GLU B 1 174 ? 0.424 -37.984 1.715 1.00 59.77 154 GLU B O 1
ATOM 4829 N N . PHE B 1 175 ? -0.579 -38.024 -0.281 1.00 57.44 155 PHE B N 1
ATOM 4830 C CA . PHE B 1 175 ? 0.632 -37.858 -1.055 1.00 47.86 155 PHE B CA 1
ATOM 4831 C C . PHE B 1 175 ? 0.792 -36.440 -1.546 1.00 45.83 155 PHE B C 1
ATOM 4832 O O . PHE B 1 175 ? 1.455 -36.228 -2.557 1.00 50.34 155 PHE B O 1
ATOM 4840 N N . GLU B 1 176 ? 0.174 -35.469 -0.874 1.00 48.97 156 GLU B N 1
ATOM 4841 C CA . GLU B 1 176 ? 0.075 -34.103 -1.372 1.00 44.39 156 GLU B CA 1
ATOM 4842 C C . GLU B 1 176 ? 0.402 -33.104 -0.274 1.00 49.50 156 GLU B C 1
ATOM 4843 O O . GLU B 1 176 ? -0.333 -33.015 0.727 1.00 51.38 156 GLU B O 1
ATOM 4849 N N . PRO B 1 177 ? 1.462 -32.320 -0.432 1.00 46.81 157 PRO B N 1
ATOM 4850 C CA . PRO B 1 177 ? 1.760 -31.269 0.542 1.00 48.07 157 PRO B CA 1
ATOM 4851 C C . PRO B 1 177 ? 0.749 -30.127 0.462 1.00 41.85 157 PRO B C 1
ATOM 4852 O O . PRO B 1 177 ? 0.341 -29.676 -0.614 1.00 37.60 157 PRO B O 1
ATOM 4856 N N . ILE B 1 178 ? 0.385 -29.650 1.641 1.00 50.39 158 ILE B N 1
ATOM 4857 C CA . ILE B 1 178 ? -0.312 -28.396 1.816 1.00 55.35 158 ILE B CA 1
ATOM 4858 C C . ILE B 1 178 ? 0.661 -27.215 2.006 1.00 52.42 158 ILE B C 1
ATOM 4859 O O . ILE B 1 178 ? 0.643 -26.260 1.227 1.00 49.68 158 ILE B O 1
ATOM 4864 N N . TYR B 1 179 ? 1.560 -27.280 2.994 1.00 48.06 159 TYR B N 1
ATOM 4865 C CA . TYR B 1 179 ? 2.628 -26.293 3.139 1.00 51.95 159 TYR B CA 1
ATOM 4866 C C . TYR B 1 179 ? 4.008 -26.936 2.994 1.00 50.80 159 TYR B C 1
ATOM 4867 O O . TYR B 1 179 ? 4.249 -28.025 3.519 1.00 60.25 159 TYR B O 1
ATOM 4876 N N . THR B 1 180 ? 4.939 -26.226 2.366 1.00 43.18 160 THR B N 1
ATOM 4877 C CA . THR B 1 180 ? 6.339 -26.626 2.352 1.00 47.64 160 THR B CA 1
ATOM 4878 C C . THR B 1 180 ? 7.245 -25.450 2.716 1.00 50.91 160 THR B C 1
ATOM 4879 O O . THR B 1 180 ? 7.057 -24.337 2.221 1.00 48.97 160 THR B O 1
ATOM 4883 N N . GLU B 1 181 ? 8.251 -25.701 3.561 1.00 47.54 161 GLU B N 1
ATOM 4884 C CA . GLU B 1 181 ? 9.208 -24.659 3.943 1.00 51.12 161 GLU B CA 1
ATOM 4885 C C . GLU B 1 181 ? 10.602 -25.232 4.135 1.00 52.95 161 GLU B C 1
ATOM 4886 O O . GLU B 1 181 ? 10.781 -26.421 4.417 1.00 48.36 161 GLU B O 1
ATOM 4892 N N . SER B 1 182 ? 11.592 -24.351 4.026 1.00 55.47 162 SER B N 1
ATOM 4893 C CA . SER B 1 182 ? 12.985 -24.778 4.054 1.00 48.34 162 SER B CA 1
ATOM 4894 C C . SER B 1 182 ? 13.808 -23.741 4.801 1.00 47.23 162 SER B C 1
ATOM 4895 O O . SER B 1 182 ? 14.049 -22.652 4.284 1.00 58.75 162 SER B O 1
ATOM 4898 N N . LEU B 1 183 ? 14.247 -24.086 6.005 1.00 46.95 163 LEU B N 1
ATOM 4899 C CA . LEU B 1 183 ? 14.982 -23.203 6.903 1.00 48.56 163 LEU B CA 1
ATOM 4900 C C . LEU B 1 183 ? 16.487 -23.500 6.897 1.00 51.81 163 LEU B C 1
ATOM 4901 O O . LEU B 1 183 ? 16.912 -24.660 6.952 1.00 49.58 163 LEU B O 1
ATOM 4906 N N . GLN B 1 184 ? 17.294 -22.431 6.837 1.00 52.19 164 GLN B N 1
ATOM 4907 C CA . GLN B 1 184 ? 18.764 -22.537 6.835 1.00 55.02 164 GLN B CA 1
ATOM 4908 C C . GLN B 1 184 ? 19.291 -22.854 8.235 1.00 51.01 164 GLN B C 1
ATOM 4909 O O . GLN B 1 184 ? 19.949 -22.051 8.870 1.00 51.79 164 GLN B O 1
ATOM 4915 N N . MET B 1 185 ? 18.996 -24.047 8.724 1.00 52.26 165 MET B N 1
ATOM 4916 C CA . MET B 1 185 ? 19.619 -24.529 9.948 1.00 52.84 165 MET B CA 1
ATOM 4917 C C . MET B 1 185 ? 19.901 -26.019 9.790 1.00 52.70 165 MET B C 1
ATOM 4918 O O . MET B 1 185 ? 19.138 -26.738 9.154 1.00 44.75 165 MET B O 1
ATOM 4923 N N . GLY B 1 186 ? 21.019 -26.475 10.343 1.00 53.85 166 GLY B N 1
ATOM 4924 C CA . GLY B 1 186 ? 21.411 -27.862 10.177 1.00 56.59 166 GLY B CA 1
ATOM 4925 C C . GLY B 1 186 ? 22.502 -28.263 11.147 1.00 57.74 166 GLY B C 1
ATOM 4926 O O . GLY B 1 186 ? 23.111 -27.424 11.814 1.00 54.16 166 GLY B O 1
ATOM 4927 N N . CYS B 1 187 ? 22.739 -29.581 11.206 1.00 61.08 167 CYS B N 1
ATOM 4928 C CA . CYS B 1 187 ? 23.653 -30.144 12.198 1.00 63.12 167 CYS B CA 1
ATOM 4929 C C . CYS B 1 187 ? 25.098 -29.707 11.958 1.00 59.17 167 CYS B C 1
ATOM 4930 O O . CYS B 1 187 ? 25.848 -29.477 12.912 1.00 62.24 167 CYS B O 1
ATOM 4933 N N . VAL B 1 188 ? 25.502 -29.574 10.698 1.00 58.95 168 VAL B N 1
ATOM 4934 C CA . VAL B 1 188 ? 26.896 -29.270 10.380 1.00 59.27 168 VAL B CA 1
ATOM 4935 C C . VAL B 1 188 ? 27.152 -27.775 10.420 1.00 55.09 168 VAL B C 1
ATOM 4936 O O . VAL B 1 188 ? 28.208 -27.319 10.876 1.00 54.18 168 VAL B O 1
ATOM 4940 N N . ALA B 1 189 ? 26.194 -26.980 9.956 1.00 63.11 169 ALA B N 1
ATOM 4941 C CA . ALA B 1 189 ? 26.361 -25.533 10.043 1.00 61.77 169 ALA B CA 1
ATOM 4942 C C . ALA B 1 189 ? 26.375 -25.072 11.495 1.00 55.21 169 ALA B C 1
ATOM 4943 O O . ALA B 1 189 ? 27.210 -24.256 11.890 1.00 57.90 169 ALA B O 1
ATOM 4945 N N . TYR B 1 190 ? 25.494 -25.635 12.312 1.00 55.24 170 TYR B N 1
ATOM 4946 C CA . TYR B 1 190 ? 25.373 -25.250 13.706 1.00 51.99 170 TYR B CA 1
ATOM 4947 C C . TYR B 1 190 ? 26.529 -25.755 14.554 1.00 57.69 170 TYR B C 1
ATOM 4948 O O . TYR B 1 190 ? 26.884 -25.104 15.545 1.00 60.72 170 TYR B O 1
ATOM 4957 N N . THR B 1 191 ? 27.135 -26.897 14.222 1.00 53.82 171 THR B N 1
ATOM 4958 C CA . THR B 1 191 ? 28.324 -27.260 14.986 1.00 63.03 171 THR B CA 1
ATOM 4959 C C . THR B 1 191 ? 29.471 -26.299 14.682 1.00 61.35 171 THR B C 1
ATOM 4960 O O . THR B 1 191 ? 30.149 -25.821 15.599 1.00 67.62 171 THR B O 1
ATOM 4964 N N . LYS B 1 192 ? 29.661 -25.962 13.405 1.00 59.28 172 LYS B N 1
ATOM 4965 C CA . LYS B 1 192 ? 30.690 -25.001 13.008 1.00 59.16 172 LYS B CA 1
ATOM 4966 C C . LYS B 1 192 ? 30.534 -23.658 13.722 1.00 62.97 172 LYS B C 1
ATOM 4967 O O . LYS B 1 192 ? 31.522 -22.944 13.927 1.00 67.97 172 LYS B O 1
ATOM 4973 N N . ALA B 1 193 ? 29.325 -23.309 14.141 1.00 57.40 173 ALA B N 1
ATOM 4974 C CA . ALA B 1 193 ? 29.082 -22.010 14.754 1.00 61.39 173 ALA B CA 1
ATOM 4975 C C . ALA B 1 193 ? 29.033 -22.038 16.279 1.00 64.21 173 ALA B C 1
ATOM 4976 O O . ALA B 1 193 ? 29.362 -21.029 16.904 1.00 74.04 173 ALA B O 1
ATOM 4978 N N . TYR B 1 194 ? 28.670 -23.154 16.900 1.00 63.53 174 TYR B N 1
ATOM 4979 C CA . TYR B 1 194 ? 28.462 -23.194 18.345 1.00 66.11 174 TYR B CA 1
ATOM 4980 C C . TYR B 1 194 ? 29.175 -24.337 19.066 1.00 65.41 174 TYR B C 1
ATOM 4981 O O . TYR B 1 194 ? 29.281 -24.296 20.301 1.00 59.92 174 TYR B O 1
ATOM 4990 N N . PHE B 1 195 ? 29.661 -25.347 18.353 1.00 63.27 175 PHE B N 1
ATOM 4991 C CA . PHE B 1 195 ? 30.316 -26.501 18.944 1.00 63.09 175 PHE B CA 1
ATOM 4992 C C . PHE B 1 195 ? 31.526 -26.919 18.119 1.00 62.75 175 PHE B C 1
ATOM 4993 O O . PHE B 1 195 ? 31.861 -28.102 18.068 1.00 62.91 175 PHE B O 1
ATOM 5001 N N . ALA B 1 196 ? 32.190 -25.945 17.488 1.00 68.26 176 ALA B N 1
ATOM 5002 C CA . ALA B 1 196 ? 33.335 -26.204 16.616 1.00 72.54 176 ALA B CA 1
ATOM 5003 C C . ALA B 1 196 ? 34.446 -26.936 17.349 1.00 74.94 176 ALA B C 1
ATOM 5004 O O . ALA B 1 196 ? 35.016 -27.902 16.834 1.00 82.43 176 ALA B O 1
ATOM 5006 N N . ASP B 1 197 ? 34.796 -26.461 18.535 1.00 83.25 177 ASP B N 1
ATOM 5007 C CA . ASP B 1 197 ? 35.855 -27.100 19.298 1.00 89.87 177 ASP B CA 1
ATOM 5008 C C . ASP B 1 197 ? 35.476 -28.510 19.748 1.00 87.66 177 ASP B C 1
ATOM 5009 O O . ASP B 1 197 ? 36.366 -29.318 20.031 1.00 88.20 177 ASP B O 1
ATOM 5014 N N . GLY B 1 198 ? 34.181 -28.819 19.828 1.00 79.35 178 GLY B N 1
ATOM 5015 C CA . GLY B 1 198 ? 33.717 -30.066 20.385 1.00 71.66 178 GLY B CA 1
ATOM 5016 C C . GLY B 1 198 ? 33.282 -29.995 21.826 1.00 73.87 178 GLY B C 1
ATOM 5017 O O . GLY B 1 198 ? 32.969 -31.034 22.413 1.00 78.35 178 GLY B O 1
ATOM 5018 N N . GLU B 1 199 ? 33.236 -28.809 22.414 1.00 74.03 179 GLU B N 1
ATOM 5019 C CA . GLU B 1 199 ? 32.926 -28.673 23.825 1.00 79.50 179 GLU B CA 1
ATOM 5020 C C . GLU B 1 199 ? 31.436 -28.433 24.019 1.00 79.82 179 GLU B C 1
ATOM 5021 O O . GLU B 1 199 ? 30.832 -27.581 23.360 1.00 78.80 179 GLU B O 1
ATOM 5027 N N . ILE B 1 200 ? 30.846 -29.198 24.941 1.00 77.32 180 ILE B N 1
ATOM 5028 C CA . ILE B 1 200 ? 29.389 -29.066 25.227 1.00 76.04 180 ILE B CA 1
ATOM 5029 C C . ILE B 1 200 ? 29.210 -28.145 26.436 1.00 78.78 180 ILE B C 1
ATOM 5030 O O . ILE B 1 200 ? 29.573 -28.563 27.549 1.00 81.59 180 ILE B O 1
ATOM 5035 N N . THR B 1 201 ? 28.682 -26.938 26.218 1.00 85.24 181 THR B N 1
ATOM 5036 C CA . THR B 1 201 ? 28.414 -25.992 27.333 1.00 82.04 181 THR B CA 1
ATOM 5037 C C . THR B 1 201 ? 26.963 -25.523 27.232 1.00 76.52 181 THR B C 1
ATOM 5038 O O . THR B 1 201 ? 26.554 -25.125 26.128 1.00 84.88 181 THR B O 1
ATOM 5040 N N . GLN B 1 202 ? 26.219 -25.572 28.338 1.00 74.85 182 GLN B N 1
ATOM 5041 C CA . GLN B 1 202 ? 24.826 -25.057 28.314 1.00 86.71 182 GLN B CA 1
ATOM 5042 C C . GLN B 1 202 ? 24.820 -23.737 27.539 1.00 81.41 182 GLN B C 1
ATOM 5043 O O . GLN B 1 202 ? 23.893 -23.528 26.738 1.00 72.65 182 GLN B O 1
ATOM 5049 N N . LYS B 1 203 ? 25.833 -22.894 27.757 1.00 78.92 183 LYS B N 1
ATOM 5050 C CA . LYS B 1 203 ? 25.875 -21.607 27.076 1.00 74.07 183 LYS B CA 1
ATOM 5051 C C . LYS B 1 203 ? 25.838 -21.784 25.564 1.00 66.20 183 LYS B C 1
ATOM 5052 O O . LYS B 1 203 ? 25.057 -21.129 24.873 1.00 69.28 183 LYS B O 1
ATOM 5058 N N . ALA B 1 204 ? 26.668 -22.685 25.034 1.00 74.05 184 ALA B N 1
ATOM 5059 C CA . ALA B 1 204 ? 26.671 -22.915 23.595 1.00 72.18 184 ALA B CA 1
ATOM 5060 C C . ALA B 1 204 ? 25.393 -23.609 23.138 1.00 66.83 184 ALA B C 1
ATOM 5061 O O . ALA B 1 204 ? 24.964 -23.422 22.000 1.00 58.56 184 ALA B O 1
ATOM 5063 N N . PHE B 1 205 ? 24.780 -24.404 24.011 1.00 64.84 185 PHE B N 1
ATOM 5064 C CA . PHE B 1 205 ? 23.580 -25.131 23.632 1.00 66.94 185 PHE B CA 1
ATOM 5065 C C . PHE B 1 205 ? 22.383 -24.202 23.546 1.00 66.16 185 PHE B C 1
ATOM 5066 O O . PHE B 1 205 ? 21.573 -24.317 22.624 1.00 63.97 185 PHE B O 1
ATOM 5074 N N . ASP B 1 206 ? 22.282 -23.259 24.488 1.00 68.75 186 ASP B N 1
ATOM 5075 C CA . ASP B 1 206 ? 21.233 -22.244 24.466 1.00 66.41 186 ASP B CA 1
ATOM 5076 C C . ASP B 1 206 ? 21.376 -21.316 23.275 1.00 64.20 186 ASP B C 1
ATOM 5077 O O . ASP B 1 206 ? 20.377 -20.910 22.675 1.00 61.33 186 ASP B O 1
ATOM 5082 N N . LYS B 1 207 ? 22.604 -20.942 22.930 1.00 64.75 187 LYS B N 1
ATOM 5083 C CA . LYS B 1 207 ? 22.793 -20.134 21.733 1.00 61.52 187 LYS B CA 1
ATOM 5084 C C . LYS B 1 207 ? 22.323 -20.883 20.498 1.00 59.68 187 LYS B C 1
ATOM 5085 O O . LYS B 1 207 ? 21.716 -20.287 19.600 1.00 63.83 187 LYS B O 1
ATOM 5091 N N . ALA B 1 208 ? 22.558 -22.198 20.455 1.00 57.16 188 ALA B N 1
ATOM 5092 C CA . ALA B 1 208 ? 22.108 -23.001 19.323 1.00 59.47 188 ALA B CA 1
ATOM 5093 C C . ALA B 1 208 ? 20.586 -23.131 19.298 1.00 61.23 188 ALA B C 1
ATOM 5094 O O . ALA B 1 208 ? 19.975 -23.211 18.224 1.00 54.79 188 ALA B O 1
ATOM 5096 N N . VAL B 1 209 ? 19.955 -23.144 20.472 1.00 59.09 189 VAL B N 1
ATOM 5097 C CA . VAL B 1 209 ? 18.498 -23.225 20.537 1.00 56.11 189 VAL B CA 1
ATOM 5098 C C . VAL B 1 209 ? 17.870 -21.891 20.159 1.00 57.98 189 VAL B C 1
ATOM 5099 O O . VAL B 1 209 ? 16.868 -21.841 19.439 1.00 52.12 189 VAL B O 1
ATOM 5103 N N . VAL B 1 210 ? 18.459 -20.788 20.628 1.00 56.32 190 VAL B N 1
ATOM 5104 C CA . VAL B 1 210 ? 17.921 -19.464 20.340 1.00 56.05 190 VAL B CA 1
ATOM 5105 C C . VAL B 1 210 ? 18.010 -19.173 18.854 1.00 52.10 190 VAL B C 1
ATOM 5106 O O . VAL B 1 210 ? 17.073 -18.654 18.246 1.00 56.87 190 VAL B O 1
ATOM 5110 N N . ALA B 1 211 ? 19.153 -19.484 18.252 1.00 56.21 191 ALA B N 1
ATOM 5111 C CA . ALA B 1 211 ? 19.309 -19.314 16.813 1.00 53.02 191 ALA B CA 1
ATOM 5112 C C . ALA B 1 211 ? 18.262 -20.114 16.033 1.00 55.42 191 ALA B C 1
ATOM 5113 O O . ALA B 1 211 ? 17.726 -19.640 15.022 1.00 58.01 191 ALA B O 1
ATOM 5115 N N . ALA B 1 212 ? 17.943 -21.325 16.488 1.00 51.92 192 ALA B N 1
ATOM 5116 C CA . ALA B 1 212 ? 16.957 -22.100 15.745 1.00 56.96 192 ALA B CA 1
ATOM 5117 C C . ALA B 1 212 ? 15.556 -21.555 15.987 1.00 57.47 192 ALA B C 1
ATOM 5118 O O . ALA B 1 212 ? 14.693 -21.614 15.097 1.00 51.67 192 ALA B O 1
ATOM 5120 N N . ARG B 1 213 ? 15.320 -21.006 17.179 1.00 59.18 193 ARG B N 1
ATOM 5121 C CA . ARG B 1 213 ? 14.000 -20.385 17.467 1.00 55.38 193 ARG B CA 1
ATOM 5122 C C . ARG B 1 213 ? 13.801 -19.188 16.533 1.00 54.20 193 ARG B C 1
ATOM 5123 O O . ARG B 1 213 ? 12.665 -18.989 16.070 1.00 62.41 193 ARG B O 1
ATOM 5131 N N . LYS B 1 214 ? 14.865 -18.427 16.274 1.00 53.55 194 LYS B N 1
ATOM 5132 C CA . LYS B 1 214 ? 14.780 -17.284 15.329 1.00 59.48 194 LYS B CA 1
ATOM 5133 C C . LYS B 1 214 ? 14.332 -17.821 13.971 1.00 58.43 194 LYS B C 1
ATOM 5134 O O . LYS B 1 214 ? 13.410 -17.236 13.380 1.00 67.61 194 LYS B O 1
ATOM 5140 N N . GLU B 1 215 ? 14.971 -18.892 13.499 1.00 59.15 195 GLU B N 1
ATOM 5141 C CA . GLU B 1 215 ? 14.582 -19.507 12.227 1.00 59.67 195 GLU B CA 1
ATOM 5142 C C . GLU B 1 215 ? 13.120 -19.937 12.225 1.00 53.03 195 GLU B C 1
ATOM 5143 O O . GLU B 1 215 ? 12.342 -19.547 11.349 1.00 55.26 195 GLU B O 1
ATOM 5149 N N . LEU B 1 216 ? 12.738 -20.741 13.212 1.00 55.28 196 LEU B N 1
ATOM 5150 C CA . LEU B 1 216 ? 11.390 -21.266 13.319 1.00 54.10 196 LEU B CA 1
ATOM 5151 C C . LEU B 1 216 ? 10.345 -20.176 13.470 1.00 56.41 196 LEU B C 1
ATOM 5152 O O . LEU B 1 216 ? 9.169 -20.413 13.164 1.00 53.90 196 LEU B O 1
ATOM 5157 N N . SER B 1 217 ? 10.740 -18.988 13.919 1.00 59.52 197 SER B N 1
ATOM 5158 C CA . SER B 1 217 ? 9.764 -17.913 14.087 1.00 55.87 197 SER B CA 1
ATOM 5159 C C . SER B 1 217 ? 9.112 -17.521 12.771 1.00 55.67 197 SER B C 1
ATOM 5160 O O . SER B 1 217 ? 7.954 -17.082 12.763 1.00 63.46 197 SER B O 1
ATOM 5163 N N . ALA B 1 218 ? 9.821 -17.686 11.651 1.00 54.31 198 ALA B N 1
ATOM 5164 C CA . ALA B 1 218 ? 9.298 -17.210 10.374 1.00 54.86 198 ALA B CA 1
ATOM 5165 C C . ALA B 1 218 ? 8.077 -18.004 9.911 1.00 56.59 198 ALA B C 1
ATOM 5166 O O . ALA B 1 218 ? 7.257 -17.485 9.150 1.00 61.62 198 ALA B O 1
ATOM 5168 N N . ILE B 1 219 ? 7.916 -19.240 10.376 1.00 55.13 199 ILE B N 1
ATOM 5169 C CA . ILE B 1 219 ? 6.826 -20.103 9.943 1.00 47.97 199 ILE B CA 1
ATOM 5170 C C . ILE B 1 219 ? 5.969 -20.603 11.095 1.00 54.69 199 ILE B C 1
ATOM 5171 O O . ILE B 1 219 ? 4.958 -21.271 10.853 1.00 53.36 199 ILE B O 1
ATOM 5176 N N . ALA B 1 220 ? 6.301 -20.252 12.337 1.00 58.43 200 ALA B N 1
ATOM 5177 C CA . ALA B 1 220 ? 5.713 -20.906 13.504 1.00 59.58 200 ALA B CA 1
ATOM 5178 C C . ALA B 1 220 ? 4.200 -20.840 13.527 1.00 55.03 200 ALA B C 1
ATOM 5179 O O . ALA B 1 220 ? 3.542 -21.855 13.297 1.00 56.20 200 ALA B O 1
ATOM 5181 N N . THR B 1 221 ? 3.650 -19.650 13.812 1.00 62.06 201 THR B N 1
ATOM 5182 C CA . THR B 1 221 ? 2.205 -19.513 14.001 1.00 59.31 201 THR B CA 1
ATOM 5183 C C . THR B 1 221 ? 1.441 -19.977 12.774 1.00 60.31 201 THR B C 1
ATOM 5184 O O . THR B 1 221 ? 0.421 -20.669 12.905 1.00 61.34 201 THR B O 1
ATOM 5188 N N . THR B 1 222 ? 1.933 -19.633 11.572 1.00 58.52 202 THR B N 1
ATOM 5189 C CA . THR B 1 222 ? 1.297 -20.094 10.337 1.00 58.30 202 THR B CA 1
ATOM 5190 C C . THR B 1 222 ? 1.133 -21.607 10.342 1.00 61.09 202 THR B C 1
ATOM 5191 O O . THR B 1 222 ? 0.020 -22.128 10.178 1.00 61.59 202 THR B O 1
ATOM 5195 N N . TYR B 1 223 ? 2.246 -22.324 10.544 1.00 59.39 203 TYR B N 1
ATOM 5196 C CA . TYR B 1 223 ? 2.230 -23.785 10.565 1.00 57.76 203 TYR B CA 1
ATOM 5197 C C . TYR B 1 223 ? 1.322 -24.322 11.667 1.00 57.48 203 TYR B C 1
ATOM 5198 O O . TYR B 1 223 ? 0.496 -25.215 11.432 1.00 53.63 203 TYR B O 1
ATOM 5207 N N . LYS B 1 224 ? 1.500 -23.816 12.889 1.00 56.40 204 LYS B N 1
ATOM 5208 C CA . LYS B 1 224 ? 0.734 -24.315 14.026 1.00 58.72 204 LYS B CA 1
ATOM 5209 C C . LYS B 1 224 ? -0.762 -24.155 13.804 1.00 64.08 204 LYS B C 1
ATOM 5210 O O . LYS B 1 224 ? -1.537 -25.081 14.080 1.00 61.45 204 LYS B O 1
ATOM 5216 N N . MET B 1 225 ? -1.184 -22.977 13.331 1.00 61.75 205 MET B N 1
ATOM 5217 C CA . MET B 1 225 ? -2.570 -22.779 12.936 1.00 64.20 205 MET B CA 1
ATOM 5218 C C . MET B 1 225 ? -3.060 -23.915 12.056 1.00 62.61 205 MET B C 1
ATOM 5219 O O . MET B 1 225 ? -4.095 -24.530 12.334 1.00 73.07 205 MET B O 1
ATOM 5224 N N . GLU B 1 226 ? -2.331 -24.205 10.983 1.00 59.15 206 GLU B N 1
ATOM 5225 C CA . GLU B 1 226 ? -2.742 -25.291 10.097 1.00 58.26 206 GLU B CA 1
ATOM 5226 C C . GLU B 1 226 ? -2.862 -26.616 10.844 1.00 58.46 206 GLU B C 1
ATOM 5227 O O . GLU B 1 226 ? -3.818 -27.372 10.627 1.00 63.83 206 GLU B O 1
ATOM 5233 N N . GLY B 1 227 ? -1.896 -26.920 11.715 1.00 57.80 207 GLY B N 1
ATOM 5234 C CA . GLY B 1 227 ? -1.978 -28.055 12.620 1.00 50.52 207 GLY B CA 1
ATOM 5235 C C . GLY B 1 227 ? -1.786 -29.402 11.952 1.00 48.74 207 GLY B C 1
ATOM 5236 O O . GLY B 1 227 ? -1.685 -29.534 10.742 1.00 52.39 207 GLY B O 1
ATOM 5237 N N . TRP B 1 228 ? -1.701 -30.438 12.785 1.00 48.39 208 TRP B N 1
ATOM 5238 C CA . TRP B 1 228 ? -1.413 -31.789 12.246 1.00 51.92 208 TRP B CA 1
ATOM 5239 C C . TRP B 1 228 ? -1.977 -32.849 13.189 1.00 50.72 208 TRP B C 1
ATOM 5240 O O . TRP B 1 228 ? -2.241 -32.522 14.359 1.00 48.85 208 TRP B O 1
ATOM 5251 N N . ASP B 1 229 ? -2.150 -34.070 12.690 1.00 51.80 209 ASP B N 1
ATOM 5252 C CA . ASP B 1 229 ? -2.626 -35.181 13.550 1.00 54.49 209 ASP B CA 1
ATOM 5253 C C . ASP B 1 229 ? -1.422 -36.059 13.899 1.00 57.98 209 ASP B C 1
ATOM 5254 O O . ASP B 1 229 ? -1.486 -36.759 14.924 1.00 57.04 209 ASP B O 1
ATOM 5259 N N . THR B 1 230 ? -0.365 -36.003 13.082 1.00 58.43 210 THR B N 1
ATOM 5260 C CA . THR B 1 230 ? 0.833 -36.857 13.302 1.00 53.32 210 THR B CA 1
ATOM 5261 C C . THR B 1 230 ? 2.103 -36.114 12.885 1.00 50.15 210 THR B C 1
ATOM 5262 O O . THR B 1 230 ? 2.004 -35.231 12.016 1.00 53.02 210 THR B O 1
ATOM 5266 N N . VAL B 1 231 ? 3.244 -36.457 13.490 1.00 50.29 211 VAL B N 1
ATOM 5267 C CA . VAL B 1 231 ? 4.525 -35.847 13.124 1.00 56.60 211 VAL B CA 1
ATOM 5268 C C . VAL B 1 231 ? 5.525 -36.946 12.779 1.00 47.95 211 VAL B C 1
ATOM 5269 O O . VAL B 1 231 ? 5.715 -37.882 13.556 1.00 48.17 211 VAL B O 1
ATOM 5273 N N . VAL B 1 232 ? 6.150 -36.844 11.614 1.00 47.70 212 VAL B N 1
ATOM 5274 C CA . VAL B 1 232 ? 7.174 -37.792 11.197 1.00 46.23 212 VAL B CA 1
ATOM 5275 C C . VAL B 1 232 ? 8.492 -37.052 10.986 1.00 50.57 212 VAL B C 1
ATOM 5276 O O . VAL B 1 232 ? 8.510 -35.940 10.442 1.00 51.53 212 VAL B O 1
ATOM 5280 N N . GLY B 1 233 ? 9.589 -37.709 11.358 1.00 45.41 213 GLY B N 1
ATOM 5281 C CA . GLY B 1 233 ? 10.917 -37.122 11.127 1.00 48.76 213 GLY B CA 1
ATOM 5282 C C . GLY B 1 233 ? 11.725 -37.984 10.178 1.00 49.99 213 GLY B C 1
ATOM 5283 O O . GLY B 1 233 ? 11.686 -39.215 10.327 1.00 55.10 213 GLY B O 1
ATOM 5284 N N . SER B 1 234 ? 12.402 -37.363 9.215 1.00 53.55 214 SER B N 1
ATOM 5285 C CA . SER B 1 234 ? 13.282 -38.113 8.286 1.00 53.21 214 SER B CA 1
ATOM 5286 C C . SER B 1 234 ? 14.644 -37.425 8.279 1.00 54.19 214 SER B C 1
ATOM 5287 O O . SER B 1 234 ? 14.693 -36.281 7.830 1.00 75.86 214 SER B O 1
ATOM 5290 N N . SER B 1 235 ? 15.688 -38.090 8.774 1.00 53.62 215 SER B N 1
ATOM 5291 C CA . SER B 1 235 ? 17.027 -37.455 8.864 1.00 65.33 215 SER B CA 1
ATOM 5292 C C . SER B 1 235 ? 17.976 -38.351 9.654 1.00 59.35 215 SER B C 1
ATOM 5293 O O . SER B 1 235 ? 17.482 -39.159 10.454 1.00 64.40 215 SER B O 1
ATOM 5295 N N . GLY B 1 236 ? 19.284 -38.199 9.443 1.00 54.35 216 GLY B N 1
ATOM 5296 C CA . GLY B 1 236 ? 20.248 -38.944 10.272 1.00 52.72 216 GLY B CA 1
ATOM 5297 C C . GLY B 1 236 ? 20.192 -38.401 11.684 1.00 48.98 216 GLY B C 1
ATOM 5298 O O . GLY B 1 236 ? 20.260 -39.200 12.633 1.00 47.43 216 GLY B O 1
ATOM 5299 N N . THR B 1 237 ? 20.058 -37.080 11.808 1.00 51.19 217 THR B N 1
ATOM 5300 C CA . THR B 1 237 ? 19.920 -36.458 13.146 1.00 47.00 217 THR B CA 1
ATOM 5301 C C . THR B 1 237 ? 18.726 -37.106 13.852 1.00 51.21 217 THR B C 1
ATOM 5302 O O . THR B 1 237 ? 18.889 -37.537 15.006 1.00 56.31 217 THR B O 1
ATOM 5306 N N . ILE B 1 238 ? 17.576 -37.175 13.175 1.00 52.17 218 ILE B N 1
ATOM 5307 C CA . ILE B 1 238 ? 16.398 -37.739 13.830 1.00 51.87 218 ILE B CA 1
ATOM 5308 C C . ILE B 1 238 ? 16.583 -39.235 14.042 1.00 53.37 218 ILE B C 1
ATOM 5309 O O . ILE B 1 238 ? 16.274 -39.776 15.114 1.00 51.23 218 ILE B O 1
ATOM 5314 N N . LYS B 1 239 ? 17.112 -39.918 13.031 1.00 54.44 219 LYS B N 1
ATOM 5315 C CA . LYS B 1 239 ? 17.430 -41.335 13.155 1.00 52.21 219 LYS B CA 1
ATOM 5316 C C . LYS B 1 239 ? 18.273 -41.622 14.392 1.00 60.30 219 LYS B C 1
ATOM 5317 O O . LYS B 1 239 ? 17.952 -42.519 15.184 1.00 63.91 219 LYS B O 1
ATOM 5323 N N . ALA B 1 240 ? 19.351 -40.860 14.580 1.00 54.97 220 ALA B N 1
ATOM 5324 C CA . ALA B 1 240 ? 20.270 -41.156 15.670 1.00 54.42 220 ALA B CA 1
ATOM 5325 C C . ALA B 1 240 ? 19.643 -40.857 17.032 1.00 58.97 220 ALA B C 1
ATOM 5326 O O . ALA B 1 240 ? 19.857 -41.606 17.995 1.00 65.25 220 ALA B O 1
ATOM 5328 N N . CYS B 1 241 ? 18.843 -39.789 17.130 1.00 63.96 221 CYS B N 1
ATOM 5329 C CA . CYS B 1 241 ? 18.130 -39.495 18.378 1.00 65.52 221 CYS B CA 1
ATOM 5330 C C . CYS B 1 241 ? 17.113 -40.583 18.729 1.00 66.59 221 CYS B C 1
ATOM 5331 O O . CYS B 1 241 ? 16.990 -40.979 19.897 1.00 66.85 221 CYS B O 1
ATOM 5334 N N . ARG B 1 242 ? 16.374 -41.076 17.736 1.00 62.12 222 ARG B N 1
ATOM 5335 C CA . ARG B 1 242 ? 15.429 -42.151 18.009 1.00 59.84 222 ARG B CA 1
ATOM 5336 C C . ARG B 1 242 ? 16.138 -43.402 18.515 1.00 61.17 222 ARG B C 1
ATOM 5337 O O . ARG B 1 242 ? 15.628 -44.094 19.401 1.00 57.70 222 ARG B O 1
ATOM 5345 N N . GLN B 1 243 ? 17.317 -43.702 17.973 1.00 61.03 223 GLN B N 1
ATOM 5346 C CA . GLN B 1 243 ? 18.054 -44.877 18.430 1.00 62.51 223 GLN B CA 1
ATOM 5347 C C . GLN B 1 243 ? 18.557 -44.699 19.855 1.00 66.19 223 GLN B C 1
ATOM 5348 O O . GLN B 1 243 ? 18.340 -45.568 20.705 1.00 67.85 223 GLN B O 1
ATOM 5354 N N . ILE B 1 244 ? 19.225 -43.579 20.143 1.00 62.56 224 ILE B N 1
ATOM 5355 C CA . ILE B 1 244 ? 19.763 -43.400 21.481 1.00 64.65 224 ILE B CA 1
ATOM 5356 C C . ILE B 1 244 ? 18.659 -43.292 22.516 1.00 66.98 224 ILE B C 1
ATOM 5357 O O . ILE B 1 244 ? 18.870 -43.660 23.675 1.00 67.89 224 ILE B O 1
ATOM 5362 N N . MET B 1 245 ? 17.469 -42.828 22.124 1.00 69.22 225 MET B N 1
ATOM 5363 C CA . MET B 1 245 ? 16.377 -42.691 23.080 1.00 69.75 225 MET B CA 1
ATOM 5364 C C . MET B 1 245 ? 15.640 -44.003 23.321 1.00 70.97 225 MET B C 1
ATOM 5365 O O . MET B 1 245 ? 15.064 -44.187 24.399 1.00 71.14 225 MET B O 1
ATOM 5370 N N . VAL B 1 246 ? 15.641 -44.922 22.354 1.00 68.15 226 VAL B N 1
ATOM 5371 C CA . VAL B 1 246 ? 15.114 -46.247 22.663 1.00 73.88 226 VAL B CA 1
ATOM 5372 C C . VAL B 1 246 ? 16.121 -47.034 23.485 1.00 69.43 226 VAL B C 1
ATOM 5373 O O . VAL B 1 246 ? 15.754 -47.656 24.485 1.00 74.58 226 VAL B O 1
ATOM 5377 N N . ASN B 1 247 ? 17.402 -47.011 23.098 1.00 71.89 227 ASN B N 1
ATOM 5378 C CA . ASN B 1 247 ? 18.415 -47.736 23.864 1.00 76.98 227 ASN B CA 1
ATOM 5379 C C . ASN B 1 247 ? 18.453 -47.268 25.310 1.00 79.60 227 ASN B C 1
ATOM 5380 O O . ASN B 1 247 ? 18.577 -48.084 26.228 1.00 85.67 227 ASN B O 1
ATOM 5385 N N . MET B 1 248 ? 18.357 -45.963 25.538 1.00 78.96 228 MET B N 1
ATOM 5386 C CA . MET B 1 248 ? 18.398 -45.424 26.888 1.00 77.83 228 MET B CA 1
ATOM 5387 C C . MET B 1 248 ? 17.026 -45.360 27.551 1.00 77.97 228 MET B C 1
ATOM 5388 O O . MET B 1 248 ? 16.911 -44.801 28.644 1.00 79.50 228 MET B O 1
ATOM 5393 N N . GLY B 1 249 ? 15.995 -45.914 26.921 1.00 77.96 229 GLY B N 1
ATOM 5394 C CA . GLY B 1 249 ? 14.694 -46.003 27.548 1.00 74.53 229 GLY B CA 1
ATOM 5395 C C . GLY B 1 249 ? 13.926 -44.703 27.633 1.00 78.48 229 GLY B C 1
ATOM 5396 O O . GLY B 1 249 ? 13.031 -44.571 28.478 1.00 74.61 229 GLY B O 1
ATOM 5397 N N . LEU B 1 250 ? 14.248 -43.737 26.774 1.00 76.78 230 LEU B N 1
ATOM 5398 C CA . LEU B 1 250 ? 13.627 -42.418 26.773 1.00 79.15 230 LEU B CA 1
ATOM 5399 C C . LEU B 1 250 ? 12.557 -42.251 25.696 1.00 81.54 230 LEU B C 1
ATOM 5400 O O . LEU B 1 250 ? 12.049 -41.138 25.510 1.00 86.62 230 LEU B O 1
ATOM 5405 N N . SER B 1 251 ? 12.202 -43.324 24.992 1.00 80.16 231 SER B N 1
ATOM 5406 C CA . SER B 1 251 ? 11.181 -43.270 23.957 1.00 83.60 231 SER B CA 1
ATOM 5407 C C . SER B 1 251 ? 9.841 -43.704 24.527 1.00 95.00 231 SER B C 1
ATOM 5408 O O . SER B 1 251 ? 9.480 -43.295 25.633 1.00 92.43 231 SER B O 1
ATOM 5411 N N . ASP B 1 252 ? 9.103 -44.534 23.793 1.00 83.48 232 ASP B N 1
ATOM 5412 C CA . ASP B 1 252 ? 7.791 -44.999 24.229 1.00 80.75 232 ASP B CA 1
ATOM 5413 C C . ASP B 1 252 ? 7.509 -46.364 23.601 1.00 81.06 232 ASP B C 1
ATOM 5414 O O . ASP B 1 252 ? 8.412 -47.040 23.099 1.00 77.64 232 ASP B O 1
ATOM 5419 N N . GLU B 1 253 ? 6.236 -46.766 23.635 1.00 83.75 233 GLU B N 1
ATOM 5420 C CA . GLU B 1 253 ? 5.848 -48.085 23.142 1.00 83.20 233 GLU B CA 1
ATOM 5421 C C . GLU B 1 253 ? 5.966 -48.175 21.629 1.00 83.58 233 GLU B C 1
ATOM 5422 O O . GLU B 1 253 ? 6.321 -49.229 21.085 1.00 86.90 233 GLU B O 1
ATOM 5428 N N . GLN B 1 254 ? 5.651 -47.090 20.936 1.00 81.40 234 GLN B N 1
ATOM 5429 C CA . GLN B 1 254 ? 5.739 -47.043 19.487 1.00 80.49 234 GLN B CA 1
ATOM 5430 C C . GLN B 1 254 ? 7.128 -46.663 18.995 1.00 76.70 234 GLN B C 1
ATOM 5431 O O . GLN B 1 254 ? 7.309 -46.490 17.787 1.00 68.56 234 GLN B O 1
ATOM 5437 N N . GLU B 1 255 ? 8.098 -46.536 19.910 1.00 79.68 235 GLU B N 1
ATOM 5438 C CA . GLU B 1 255 ? 9.489 -46.180 19.614 1.00 74.78 235 GLU B CA 1
ATOM 5439 C C . GLU B 1 255 ? 9.586 -44.803 18.963 1.00 69.43 235 GLU B C 1
ATOM 5440 O O . GLU B 1 255 ? 10.304 -44.602 17.986 1.00 67.93 235 GLU B O 1
ATOM 5446 N N . ASN B 1 256 ? 8.857 -43.847 19.514 1.00 68.15 236 ASN B N 1
ATOM 5447 C CA . ASN B 1 256 ? 8.805 -42.490 18.997 1.00 65.46 236 ASN B CA 1
ATOM 5448 C C . ASN B 1 256 ? 9.672 -41.566 19.835 1.00 65.89 236 ASN B C 1
ATOM 5449 O O . ASN B 1 256 ? 9.750 -41.699 21.058 1.00 72.61 236 ASN B O 1
ATOM 5454 N N . VAL B 1 257 ? 10.315 -40.613 19.165 1.00 62.99 237 VAL B N 1
ATOM 5455 C CA . VAL B 1 257 ? 10.951 -39.499 19.861 1.00 64.41 237 VAL B CA 1
ATOM 5456 C C . VAL B 1 257 ? 9.845 -38.719 20.576 1.00 63.25 237 VAL B C 1
ATOM 5457 O O . VAL B 1 257 ? 8.990 -38.122 19.921 1.00 64.67 237 VAL B O 1
ATOM 5461 N N . THR B 1 258 ? 9.839 -38.727 21.906 1.00 61.52 238 THR B N 1
ATOM 5462 C CA . THR B 1 258 ? 8.873 -37.955 22.674 1.00 63.70 238 THR B CA 1
ATOM 5463 C C . THR B 1 258 ? 9.472 -36.626 23.082 1.00 66.63 238 THR B C 1
ATOM 5464 O O . THR B 1 258 ? 10.667 -36.374 22.936 1.00 69.66 238 THR B O 1
ATOM 5468 N N . ARG B 1 259 ? 8.612 -35.775 23.634 1.00 66.15 239 ARG B N 1
ATOM 5469 C CA . ARG B 1 259 ? 9.079 -34.489 24.133 1.00 68.46 239 ARG B CA 1
ATOM 5470 C C . ARG B 1 259 ? 9.850 -34.648 25.442 1.00 70.43 239 ARG B C 1
ATOM 5471 O O . ARG B 1 259 ? 10.864 -33.977 25.656 1.00 70.11 239 ARG B O 1
ATOM 5479 N N . GLU B 1 260 ? 9.396 -35.549 26.314 1.00 71.75 240 GLU B N 1
ATOM 5480 C CA . GLU B 1 260 ? 10.052 -35.752 27.602 1.00 76.72 240 GLU B CA 1
ATOM 5481 C C . GLU B 1 260 ? 11.420 -36.406 27.432 1.00 76.41 240 GLU B C 1
ATOM 5482 O O . GLU B 1 260 ? 12.405 -35.966 28.035 1.00 75.76 240 GLU B O 1
ATOM 5488 N N . GLY B 1 261 ? 11.499 -37.452 26.608 1.00 72.91 241 GLY B N 1
ATOM 5489 C CA . GLY B 1 261 ? 12.784 -38.079 26.342 1.00 74.08 241 GLY B CA 1
ATOM 5490 C C . GLY B 1 261 ? 13.832 -37.118 25.816 1.00 72.39 241 GLY B C 1
ATOM 5491 O O . GLY B 1 261 ? 15.021 -37.308 26.059 1.00 84.19 241 GLY B O 1
ATOM 5492 N N . LEU B 1 262 ? 13.406 -36.079 25.093 1.00 71.63 242 LEU B N 1
ATOM 5493 C CA . LEU B 1 262 ? 14.324 -35.044 24.638 1.00 73.09 242 LEU B CA 1
ATOM 5494 C C . LEU B 1 262 ? 14.813 -34.198 25.791 1.00 74.87 242 LEU B C 1
ATOM 5495 O O . LEU B 1 262 ? 16.003 -33.875 25.865 1.00 83.65 242 LEU B O 1
ATOM 5500 N N . HIS B 1 263 ? 13.906 -33.787 26.674 1.00 73.10 243 HIS B N 1
ATOM 5501 C CA . HIS B 1 263 ? 14.316 -32.975 27.816 1.00 81.25 243 HIS B CA 1
ATOM 5502 C C . HIS B 1 263 ? 15.364 -33.701 28.657 1.00 78.26 243 HIS B C 1
ATOM 5503 O O . HIS B 1 263 ? 16.367 -33.116 29.072 1.00 77.07 243 HIS B O 1
ATOM 5510 N N . LYS B 1 264 ? 15.148 -34.999 28.868 1.00 78.76 244 LYS B N 1
ATOM 5511 C CA . LYS B 1 264 ? 16.130 -35.813 29.629 1.00 82.52 244 LYS B CA 1
ATOM 5512 C C . LYS B 1 264 ? 17.413 -35.951 28.804 1.00 80.11 244 LYS B C 1
ATOM 5513 O O . LYS B 1 264 ? 18.500 -35.735 29.364 1.00 80.10 244 LYS B O 1
ATOM 5519 N N . LEU B 1 265 ? 17.284 -36.294 27.522 1.00 73.17 245 LEU B N 1
ATOM 5520 C CA . LEU B 1 265 ? 18.479 -36.484 26.660 1.00 77.25 245 LEU B CA 1
ATOM 5521 C C . LEU B 1 265 ? 19.296 -35.192 26.688 1.00 80.16 245 LEU B C 1
ATOM 5522 O O . LEU B 1 265 ? 20.533 -35.278 26.771 1.00 80.51 245 LEU B O 1
ATOM 5527 N N . LYS B 1 266 ? 18.623 -34.044 26.627 1.00 77.83 246 LYS B N 1
ATOM 5528 C CA . LYS B 1 266 ? 19.333 -32.743 26.728 1.00 83.46 246 LYS B CA 1
ATOM 5529 C C . LYS B 1 266 ? 20.057 -32.674 28.075 1.00 89.00 246 LYS B C 1
ATOM 5530 O O . LYS B 1 266 ? 21.216 -32.222 28.094 1.00 88.87 246 LYS B O 1
ATOM 5536 N N . ASP B 1 267 ? 19.404 -33.116 29.153 1.00 82.65 247 ASP B N 1
ATOM 5537 C CA . ASP B 1 267 ? 20.011 -32.994 30.470 1.00 85.02 247 ASP B CA 1
ATOM 5538 C C . ASP B 1 267 ? 21.308 -33.781 30.560 1.00 83.54 247 ASP B C 1
ATOM 5539 O O . ASP B 1 267 ? 22.345 -33.238 30.952 1.00 88.21 247 ASP B O 1
ATOM 5544 N N . LYS B 1 268 ? 21.273 -35.057 30.193 1.00 80.06 248 LYS B N 1
ATOM 5545 C CA . LYS B 1 268 ? 22.479 -35.861 30.261 1.00 75.46 248 LYS B CA 1
ATOM 5546 C C . LYS B 1 268 ? 23.493 -35.458 29.202 1.00 77.30 248 LYS B C 1
ATOM 5547 O O . LYS B 1 268 ? 24.692 -35.666 29.395 1.00 86.32 248 LYS B O 1
ATOM 5553 N N . LEU B 1 269 ? 23.048 -34.885 28.087 1.00 78.57 249 LEU B N 1
ATOM 5554 C CA . LEU B 1 269 ? 23.997 -34.302 27.147 1.00 77.35 249 LEU B CA 1
ATOM 5555 C C . LEU B 1 269 ? 24.820 -33.214 27.816 1.00 82.72 249 LEU B C 1
ATOM 5556 O O . LEU B 1 269 ? 26.044 -33.164 27.662 1.00 79.12 249 LEU B O 1
ATOM 5561 N N . LEU B 1 270 ? 24.155 -32.327 28.562 1.00 82.39 250 LEU B N 1
ATOM 5562 C CA . LEU B 1 270 ? 24.840 -31.204 29.188 1.00 80.61 250 LEU B CA 1
ATOM 5563 C C . LEU B 1 270 ? 25.714 -31.637 30.361 1.00 84.60 250 LEU B C 1
ATOM 5564 O O . LEU B 1 270 ? 26.663 -30.914 30.710 1.00 80.81 250 LEU B O 1
ATOM 5569 N N . LYS B 1 271 ? 25.454 -32.816 30.938 1.00 85.40 251 LYS B N 1
ATOM 5570 C CA . LYS B 1 271 ? 26.346 -33.371 31.954 1.00 81.66 251 LYS B CA 1
ATOM 5571 C C . LYS B 1 271 ? 27.755 -33.651 31.427 1.00 79.61 251 LYS B C 1
ATOM 5572 O O . LYS B 1 271 ? 28.691 -33.730 32.231 1.00 80.55 251 LYS B O 1
ATOM 5578 N N . PHE B 1 272 ? 27.937 -33.800 30.116 1.00 79.16 252 PHE B N 1
ATOM 5579 C CA . PHE B 1 272 ? 29.282 -33.876 29.561 1.00 81.51 252 PHE B CA 1
ATOM 5580 C C . PHE B 1 272 ? 29.839 -32.473 29.297 1.00 80.07 252 PHE B C 1
ATOM 5581 O O . PHE B 1 272 ? 29.103 -31.484 29.207 1.00 82.14 252 PHE B O 1
ATOM 5589 N N . LYS B 1 273 ? 31.168 -32.392 29.178 1.00 82.05 253 LYS B N 1
ATOM 5590 C CA . LYS B 1 273 ? 31.840 -31.134 28.860 1.00 81.36 253 LYS B CA 1
ATOM 5591 C C . LYS B 1 273 ? 32.530 -31.134 27.505 1.00 76.98 253 LYS B C 1
ATOM 5592 O O . LYS B 1 273 ? 32.866 -30.062 27.003 1.00 81.76 253 LYS B O 1
ATOM 5598 N N . ASN B 1 274 ? 32.759 -32.297 26.914 1.00 71.89 254 ASN B N 1
ATOM 5599 C CA . ASN B 1 274 ? 33.313 -32.397 25.579 1.00 76.70 254 ASN B CA 1
ATOM 5600 C C . ASN B 1 274 ? 32.476 -33.390 24.794 1.00 76.23 254 ASN B C 1
ATOM 5601 O O . ASN B 1 274 ? 31.692 -34.155 25.357 1.00 76.37 254 ASN B O 1
ATOM 5606 N N . ILE B 1 275 ? 32.636 -33.358 23.476 1.00 71.57 255 ILE B N 1
ATOM 5607 C CA . ILE B 1 275 ? 31.975 -34.352 22.647 1.00 75.84 255 ILE B CA 1
ATOM 5608 C C . ILE B 1 275 ? 32.587 -35.730 22.864 1.00 78.82 255 ILE B C 1
ATOM 5609 O O . ILE B 1 275 ? 31.885 -36.755 22.818 1.00 77.54 255 ILE B O 1
ATOM 5614 N N . SER B 1 276 ? 33.893 -35.769 23.142 1.00 76.50 256 SER B N 1
ATOM 5615 C CA . SER B 1 276 ? 34.617 -37.026 23.261 1.00 76.17 256 SER B CA 1
ATOM 5616 C C . SER B 1 276 ? 34.108 -37.887 24.410 1.00 78.70 256 SER B C 1
ATOM 5617 O O . SER B 1 276 ? 34.364 -39.093 24.432 1.00 74.49 256 SER B O 1
ATOM 5620 N N . GLU B 1 277 ? 33.383 -37.314 25.360 1.00 77.71 257 GLU B N 1
ATOM 5621 C CA . GLU B 1 277 ? 32.930 -38.083 26.506 1.00 80.84 257 GLU B CA 1
ATOM 5622 C C . GLU B 1 277 ? 31.439 -38.397 26.469 1.00 82.91 257 GLU B C 1
ATOM 5623 O O . GLU B 1 277 ? 30.888 -38.826 27.486 1.00 86.07 257 GLU B O 1
ATOM 5629 N N . ILE B 1 278 ? 30.768 -38.225 25.332 1.00 79.26 258 ILE B N 1
ATOM 5630 C CA . ILE B 1 278 ? 29.390 -38.688 25.250 1.00 81.52 258 ILE B CA 1
ATOM 5631 C C . ILE B 1 278 ? 29.377 -40.210 25.257 1.00 82.32 258 ILE B C 1
ATOM 5632 O O . ILE B 1 278 ? 30.020 -40.860 24.424 1.00 77.05 258 ILE B O 1
ATOM 5637 N N . ASP B 1 279 ? 28.617 -40.785 26.186 1.00 84.18 259 ASP B N 1
ATOM 5638 C CA . ASP B 1 279 ? 28.528 -42.231 26.357 1.00 83.56 259 ASP B CA 1
ATOM 5639 C C . ASP B 1 279 ? 27.143 -42.796 26.040 1.00 84.86 259 ASP B C 1
ATOM 5640 O O . ASP B 1 279 ? 26.791 -43.856 26.561 1.00 88.57 259 ASP B O 1
ATOM 5645 N N . PHE B 1 280 ? 26.338 -42.105 25.232 1.00 83.05 260 PHE B N 1
ATOM 5646 C CA . PHE B 1 280 ? 25.025 -42.615 24.850 1.00 80.36 260 PHE B CA 1
ATOM 5647 C C . PHE B 1 280 ? 25.178 -43.910 24.062 1.00 80.81 260 PHE B C 1
ATOM 5648 O O . PHE B 1 280 ? 25.950 -43.978 23.102 1.00 80.07 260 PHE B O 1
ATOM 5656 N N . GLU B 1 281 ? 24.435 -44.937 24.463 1.00 80.91 261 GLU B N 1
ATOM 5657 C CA . GLU B 1 281 ? 24.471 -46.227 23.782 1.00 78.39 261 GLU B CA 1
ATOM 5658 C C . GLU B 1 281 ? 23.709 -46.171 22.460 1.00 79.70 261 GLU B C 1
ATOM 5659 O O . GLU B 1 281 ? 22.529 -45.799 22.424 1.00 76.78 261 GLU B O 1
ATOM 5665 N N . GLY B 1 282 ? 24.375 -46.569 21.382 1.00 75.22 262 GLY B N 1
ATOM 5666 C CA . GLY B 1 282 ? 23.804 -46.499 20.054 1.00 76.33 262 GLY B CA 1
ATOM 5667 C C . GLY B 1 282 ? 24.215 -45.273 19.275 1.00 74.42 262 GLY B C 1
ATOM 5668 O O . GLY B 1 282 ? 23.479 -44.849 18.374 1.00 80.24 262 GLY B O 1
ATOM 5669 N N . LEU B 1 283 ? 25.355 -44.689 19.605 1.00 73.34 263 LEU B N 1
ATOM 5670 C CA . LEU B 1 283 ? 25.817 -43.430 19.048 1.00 72.57 263 LEU B CA 1
ATOM 5671 C C . LEU B 1 283 ? 27.057 -43.721 18.206 1.00 67.39 263 LEU B C 1
ATOM 5672 O O . LEU B 1 283 ? 28.139 -43.955 18.745 1.00 78.64 263 LEU B O 1
ATOM 5677 N N . ARG B 1 284 ? 26.882 -43.748 16.892 1.00 74.51 264 ARG B N 1
ATOM 5678 C CA . ARG B 1 284 ? 27.979 -43.876 15.946 1.00 76.18 264 ARG B CA 1
ATOM 5679 C C . ARG B 1 284 ? 29.026 -42.797 16.188 1.00 77.46 264 ARG B C 1
ATOM 5680 O O . ARG B 1 284 ? 28.709 -41.670 16.568 1.00 73.45 264 ARG B O 1
ATOM 5688 N N . GLU B 1 285 ? 30.293 -43.154 15.961 1.00 81.84 265 GLU B N 1
ATOM 5689 C CA . GLU B 1 285 ? 31.380 -42.211 16.210 1.00 79.91 265 GLU B CA 1
ATOM 5690 C C . GLU B 1 285 ? 31.306 -41.009 15.289 1.00 81.89 265 GLU B C 1
ATOM 5691 O O . GLU B 1 285 ? 31.663 -39.897 15.691 1.00 82.03 265 GLU B O 1
ATOM 5697 N N . ASP B 1 286 ? 30.864 -41.212 14.051 1.00 85.16 266 ASP B N 1
ATOM 5698 C CA . ASP B 1 286 ? 30.732 -40.108 13.115 1.00 89.83 266 ASP B CA 1
ATOM 5699 C C . ASP B 1 286 ? 29.622 -39.140 13.498 1.00 78.65 266 ASP B C 1
ATOM 5700 O O . ASP B 1 286 ? 29.581 -38.034 12.961 1.00 86.57 266 ASP B O 1
ATOM 5705 N N . ARG B 1 287 ? 28.732 -39.520 14.408 1.00 80.04 267 ARG B N 1
ATOM 5706 C CA . ARG B 1 287 ? 27.623 -38.664 14.794 1.00 69.33 267 ARG B CA 1
ATOM 5707 C C . ARG B 1 287 ? 27.880 -37.883 16.073 1.00 70.32 267 ARG B C 1
ATOM 5708 O O . ARG B 1 287 ? 27.219 -36.862 16.292 1.00 74.81 267 ARG B O 1
ATOM 5716 N N . ARG B 1 288 ? 28.838 -38.296 16.901 1.00 70.98 268 ARG B N 1
ATOM 5717 C CA . ARG B 1 288 ? 29.056 -37.581 18.156 1.00 73.01 268 ARG B CA 1
ATOM 5718 C C . ARG B 1 288 ? 29.402 -36.121 17.918 1.00 66.20 268 ARG B C 1
ATOM 5719 O O . ARG B 1 288 ? 29.043 -35.259 18.726 1.00 68.86 268 ARG B O 1
ATOM 5727 N N . ALA B 1 289 ? 30.086 -35.814 16.814 1.00 68.77 269 ALA B N 1
ATOM 5728 C CA . ALA B 1 289 ? 30.487 -34.427 16.588 1.00 69.09 269 ALA B CA 1
ATOM 5729 C C . ALA B 1 289 ? 29.281 -33.541 16.325 1.00 65.64 269 ALA B C 1
ATOM 5730 O O . ALA B 1 289 ? 29.200 -32.418 16.837 1.00 59.64 269 ALA B O 1
ATOM 5732 N N . VAL B 1 290 ? 28.331 -34.044 15.533 1.00 65.89 270 VAL B N 1
ATOM 5733 C CA . VAL B 1 290 ? 27.174 -33.196 15.115 1.00 58.10 270 VAL B CA 1
ATOM 5734 C C . VAL B 1 290 ? 25.955 -33.420 16.019 1.00 59.34 270 VAL B C 1
ATOM 5735 O O . VAL B 1 290 ? 24.950 -32.719 15.813 1.00 55.61 270 VAL B O 1
ATOM 5739 N N . LEU B 1 291 ? 26.035 -34.348 16.974 1.00 58.24 271 LEU B N 1
ATOM 5740 C CA . LEU B 1 291 ? 24.857 -34.656 17.831 1.00 59.57 271 LEU B CA 1
ATOM 5741 C C . LEU B 1 291 ? 24.421 -33.406 18.610 1.00 56.53 271 LEU B C 1
ATOM 5742 O O . LEU B 1 291 ? 23.219 -33.098 18.575 1.00 56.05 271 LEU B O 1
ATOM 5744 N N . PRO B 1 292 ? 25.311 -32.671 19.315 1.00 58.34 272 PRO B N 1
ATOM 5745 C CA . PRO B 1 292 ? 24.888 -31.519 20.112 1.00 58.79 272 PRO B CA 1
ATOM 5746 C C . PRO B 1 292 ? 24.063 -30.507 19.302 1.00 55.68 272 PRO B C 1
ATOM 5747 O O . PRO B 1 292 ? 23.022 -30.102 19.777 1.00 51.64 272 PRO B O 1
ATOM 5751 N N . ALA B 1 293 ? 24.547 -30.116 18.120 1.00 54.21 273 ALA B N 1
ATOM 5752 C CA . ALA B 1 293 ? 23.831 -29.132 17.316 1.00 54.43 273 ALA B CA 1
ATOM 5753 C C . ALA B 1 293 ? 22.555 -29.721 16.737 1.00 51.59 273 ALA B C 1
ATOM 5754 O O . ALA B 1 293 ? 21.513 -29.061 16.694 1.00 55.97 273 ALA B O 1
ATOM 5756 N N . GLY B 1 294 ? 22.618 -30.956 16.272 1.00 52.99 274 GLY B N 1
ATOM 5757 C CA . GLY B 1 294 ? 21.403 -31.596 15.826 1.00 52.84 274 GLY B CA 1
ATOM 5758 C C . GLY B 1 294 ? 20.392 -31.703 16.946 1.00 53.68 274 GLY B C 1
ATOM 5759 O O . GLY B 1 294 ? 19.180 -31.594 16.724 1.00 51.15 274 GLY B O 1
ATOM 5760 N N . LEU B 1 295 ? 20.881 -31.913 18.168 1.00 48.13 275 LEU B N 1
ATOM 5761 C CA . LEU B 1 295 ? 19.993 -32.002 19.318 1.00 51.08 275 LEU B CA 1
ATOM 5762 C C . LEU B 1 295 ? 19.363 -30.654 19.628 1.00 53.55 275 LEU B C 1
ATOM 5763 O O . LEU B 1 295 ? 18.205 -30.586 20.046 1.00 59.54 275 LEU B O 1
ATOM 5768 N N . ALA B 1 296 ? 20.101 -29.576 19.425 1.00 50.66 276 ALA B N 1
ATOM 5769 C CA . ALA B 1 296 ? 19.578 -28.264 19.764 1.00 51.45 276 ALA B CA 1
ATOM 5770 C C . ALA B 1 296 ? 18.456 -27.858 18.818 1.00 53.46 276 ALA B C 1
ATOM 5771 O O . ALA B 1 296 ? 17.520 -27.145 19.217 1.00 51.34 276 ALA B O 1
ATOM 5773 N N . ILE B 1 297 ? 18.554 -28.288 17.556 1.00 48.58 277 ILE B N 1
ATOM 5774 C CA . ILE B 1 297 ? 17.590 -27.900 16.532 1.00 50.01 277 ILE B CA 1
ATOM 5775 C C . ILE B 1 297 ? 16.285 -28.644 16.735 1.00 48.58 277 ILE B C 1
ATOM 5776 O O . ILE B 1 297 ? 15.211 -28.043 16.792 1.00 51.48 277 ILE B O 1
ATOM 5781 N N . LEU B 1 298 ? 16.379 -29.969 16.831 1.00 54.00 278 LEU B N 1
ATOM 5782 C CA . LEU B 1 298 ? 15.268 -30.829 17.206 1.00 51.54 278 LEU B CA 1
ATOM 5783 C C . LEU B 1 298 ? 14.624 -30.392 18.505 1.00 51.75 278 LEU B C 1
ATOM 5784 O O . LEU B 1 298 ? 13.396 -30.456 18.638 1.00 48.90 278 LEU B O 1
ATOM 5789 N N . TYR B 1 299 ? 15.426 -29.985 19.486 1.00 48.66 279 TYR B N 1
ATOM 5790 C CA . TYR B 1 299 ? 14.842 -29.507 20.734 1.00 55.94 279 TYR B CA 1
ATOM 5791 C C . TYR B 1 299 ? 14.070 -28.209 20.517 1.00 51.43 279 TYR B C 1
ATOM 5792 O O . TYR B 1 299 ? 13.053 -27.966 21.173 1.00 54.96 279 TYR B O 1
ATOM 5801 N N . ALA B 1 300 ? 14.549 -27.357 19.608 1.00 49.06 280 ALA B N 1
ATOM 5802 C CA . ALA B 1 300 ? 13.863 -26.101 19.343 1.00 50.71 280 ALA B CA 1
ATOM 5803 C C . ALA B 1 300 ? 12.652 -26.327 18.452 1.00 54.30 280 ALA B C 1
ATOM 5804 O O . ALA B 1 300 ? 11.631 -25.636 18.588 1.00 53.78 280 ALA B O 1
ATOM 5806 N N . VAL B 1 301 ? 12.741 -27.291 17.539 1.00 49.43 281 VAL B N 1
ATOM 5807 C CA . VAL B 1 301 ? 11.568 -27.664 16.763 1.00 49.83 281 VAL B CA 1
ATOM 5808 C C . VAL B 1 301 ? 10.461 -28.153 17.684 1.00 49.47 281 VAL B C 1
ATOM 5809 O O . VAL B 1 301 ? 9.329 -27.673 17.608 1.00 55.39 281 VAL B O 1
ATOM 5813 N N . PHE B 1 302 ? 10.768 -29.081 18.588 1.00 50.65 282 PHE B N 1
ATOM 5814 C CA . PHE B 1 302 ? 9.741 -29.637 19.469 1.00 53.71 282 PHE B CA 1
ATOM 5815 C C . PHE B 1 302 ? 9.104 -28.563 20.333 1.00 59.81 282 PHE B C 1
ATOM 5816 O O . PHE B 1 302 ? 7.912 -28.644 20.659 1.00 64.99 282 PHE B O 1
ATOM 5824 N N . GLU B 1 303 ? 9.892 -27.575 20.749 1.00 59.13 283 GLU B N 1
ATOM 5825 C CA . GLU B 1 303 ? 9.399 -26.556 21.664 1.00 59.90 283 GLU B CA 1
ATOM 5826 C C . GLU B 1 303 ? 8.559 -25.519 20.925 1.00 63.02 283 GLU B C 1
ATOM 5827 O O . GLU B 1 303 ? 7.427 -25.228 21.324 1.00 69.00 283 GLU B O 1
ATOM 5833 N N . VAL B 1 304 ? 9.082 -24.991 19.820 1.00 59.83 284 VAL B N 1
ATOM 5834 C CA . VAL B 1 304 ? 8.399 -23.930 19.088 1.00 59.37 284 VAL B CA 1
ATOM 5835 C C . VAL B 1 304 ? 7.089 -24.434 18.481 1.00 64.07 284 VAL B C 1
ATOM 5836 O O . VAL B 1 304 ? 6.053 -23.756 18.549 1.00 64.44 284 VAL B O 1
ATOM 5840 N N . LEU B 1 305 ? 7.111 -25.614 17.865 1.00 57.79 285 LEU B N 1
ATOM 5841 C CA . LEU B 1 305 ? 5.904 -26.184 17.287 1.00 55.59 285 LEU B CA 1
ATOM 5842 C C . LEU B 1 305 ? 5.131 -27.055 18.267 1.00 60.75 285 LEU B C 1
ATOM 5843 O O . LEU B 1 305 ? 4.124 -27.656 17.874 1.00 62.67 285 LEU B O 1
ATOM 5848 N N . GLU B 1 306 ? 5.561 -27.118 19.524 1.00 61.23 286 GLU B N 1
ATOM 5849 C CA . GLU B 1 306 ? 4.822 -27.806 20.580 1.00 64.81 286 GLU B CA 1
ATOM 5850 C C . GLU B 1 306 ? 4.528 -29.247 20.197 1.00 62.55 286 GLU B C 1
ATOM 5851 O O . GLU B 1 306 ? 3.440 -29.769 20.434 1.00 62.35 286 GLU B O 1
ATOM 5857 N N . ILE B 1 307 ? 5.508 -29.893 19.597 1.00 62.50 287 ILE B N 1
ATOM 5858 C CA . ILE B 1 307 ? 5.378 -31.293 19.228 1.00 58.95 287 ILE B CA 1
ATOM 5859 C C . ILE B 1 307 ? 5.476 -32.140 20.488 1.00 61.31 287 ILE B C 1
ATOM 5860 O O . ILE B 1 307 ? 6.208 -31.807 21.427 1.00 61.12 287 ILE B O 1
ATOM 5865 N N . GLU B 1 308 ? 4.712 -33.220 20.540 1.00 58.44 288 GLU B N 1
ATOM 5866 C CA . GLU B 1 308 ? 4.758 -34.125 21.684 1.00 68.60 288 GLU B CA 1
ATOM 5867 C C . GLU B 1 308 ? 5.300 -35.504 21.355 1.00 65.71 288 GLU B C 1
ATOM 5868 O O . GLU B 1 308 ? 5.912 -36.140 22.212 1.00 68.45 288 GLU B O 1
ATOM 5874 N N . ARG B 1 309 ? 5.108 -35.967 20.131 1.00 63.39 289 ARG B N 1
ATOM 5875 C CA . ARG B 1 309 ? 5.589 -37.271 19.711 1.00 62.85 289 ARG B CA 1
ATOM 5876 C C . ARG B 1 309 ? 5.942 -37.202 18.240 1.00 61.57 289 ARG B C 1
ATOM 5877 O O . ARG B 1 309 ? 5.140 -36.723 17.431 1.00 61.75 289 ARG B O 1
ATOM 5885 N N . LEU B 1 310 ? 7.118 -37.711 17.903 1.00 56.29 290 LEU B N 1
ATOM 5886 C CA . LEU B 1 310 ? 7.599 -37.756 16.530 1.00 55.83 290 LEU B CA 1
ATOM 5887 C C . LEU B 1 310 ? 8.037 -39.181 16.211 1.00 58.51 290 LEU B C 1
ATOM 5888 O O . LEU B 1 310 ? 8.739 -39.814 17.002 1.00 60.39 290 LEU B O 1
ATOM 5893 N N . ALA B 1 311 ? 7.608 -39.681 15.071 1.00 47.97 291 ALA B N 1
ATOM 5894 C CA . ALA B 1 311 ? 7.967 -40.991 14.568 1.00 49.52 291 ALA B CA 1
ATOM 5895 C C . ALA B 1 311 ? 8.985 -40.856 13.445 1.00 48.93 291 ALA B C 1
ATOM 5896 O O . ALA B 1 311 ? 9.080 -39.832 12.778 1.00 49.36 291 ALA B O 1
ATOM 5898 N N . TYR B 1 312 ? 9.788 -41.903 13.240 1.00 51.59 292 TYR B N 1
ATOM 5899 C CA . TYR B 1 312 ? 10.872 -41.815 12.226 1.00 53.27 292 TYR B CA 1
ATOM 5900 C C . TYR B 1 312 ? 10.521 -42.632 10.982 1.00 50.57 292 TYR B C 1
ATOM 5901 O O . TYR B 1 312 ? 10.036 -43.766 11.125 1.00 54.63 292 TYR B O 1
ATOM 5910 N N . SER B 1 313 ? 10.785 -42.071 9.800 1.00 52.06 293 SER B N 1
ATOM 5911 C CA . SER B 1 313 ? 10.531 -42.794 8.530 1.00 55.18 293 SER B CA 1
ATOM 5912 C C . SER B 1 313 ? 11.852 -42.984 7.786 1.00 59.09 293 SER B C 1
ATOM 5913 O O . SER B 1 313 ? 12.729 -42.113 7.913 1.00 56.10 293 SER B O 1
ATOM 5916 N N . ASP B 1 314 ? 11.975 -44.081 7.041 1.00 58.98 294 ASP B N 1
ATOM 5917 C CA . ASP B 1 314 ? 13.195 -44.319 6.229 1.00 53.11 294 ASP B CA 1
ATOM 5918 C C . ASP B 1 314 ? 13.036 -43.586 4.895 1.00 57.32 294 ASP B C 1
ATOM 5919 O O . ASP B 1 314 ? 14.008 -43.560 4.122 1.00 60.10 294 ASP B O 1
ATOM 5924 N N . GLY B 1 315 ? 11.856 -43.009 4.646 1.00 51.96 295 GLY B N 1
ATOM 5925 C CA . GLY B 1 315 ? 11.627 -42.288 3.413 1.00 46.78 295 GLY B CA 1
ATOM 5926 C C . GLY B 1 315 ? 12.263 -40.915 3.452 1.00 51.98 295 GLY B C 1
ATOM 5927 O O . GLY B 1 315 ? 12.413 -40.303 4.505 1.00 52.77 295 GLY B O 1
ATOM 5928 N N . ALA B 1 316 ? 12.622 -40.419 2.278 1.00 56.26 296 ALA B N 1
ATOM 5929 C CA . ALA B 1 316 ? 13.569 -39.324 2.176 1.00 49.53 296 ALA B CA 1
ATOM 5930 C C . ALA B 1 316 ? 13.533 -38.784 0.755 1.00 49.64 296 ALA B C 1
ATOM 5931 O O . ALA B 1 316 ? 12.692 -39.194 -0.053 1.00 57.27 296 ALA B O 1
ATOM 5933 N N . LEU B 1 317 ? 14.432 -37.844 0.450 1.00 47.22 297 LEU B N 1
ATOM 5934 C CA . LEU B 1 317 ? 14.481 -37.228 -0.904 1.00 49.35 297 LEU B CA 1
ATOM 5935 C C . LEU B 1 317 ? 14.744 -38.321 -1.941 1.00 51.23 297 LEU B C 1
ATOM 5936 O O . LEU B 1 317 ? 14.265 -38.181 -3.079 1.00 48.96 297 LEU B O 1
ATOM 5941 N N . ARG B 1 318 ? 15.449 -39.383 -1.556 1.00 48.78 298 ARG B N 1
ATOM 5942 C CA . ARG B 1 318 ? 15.807 -40.457 -2.470 1.00 50.44 298 ARG B CA 1
ATOM 5943 C C . ARG B 1 318 ? 14.566 -41.147 -3.030 1.00 48.78 298 ARG B C 1
ATOM 5944 O O . ARG B 1 318 ? 14.446 -41.369 -4.239 1.00 43.93 298 ARG B O 1
ATOM 5952 N N . GLU B 1 319 ? 13.615 -41.475 -2.153 1.00 49.32 299 GLU B N 1
ATOM 5953 C CA . GLU B 1 319 ? 12.353 -42.135 -2.581 1.00 45.83 299 GLU B CA 1
ATOM 5954 C C . GLU B 1 319 ? 11.499 -41.109 -3.325 1.00 50.22 299 GLU B C 1
ATOM 5955 O O . GLU B 1 319 ? 10.936 -41.462 -4.373 1.00 51.01 299 GLU B O 1
ATOM 5961 N N . GLY B 1 320 ? 11.400 -39.891 -2.792 1.00 45.03 300 GLY B N 1
ATOM 5962 C CA . GLY B 1 320 ? 10.675 -38.831 -3.468 1.00 40.30 300 GLY B CA 1
ATOM 5963 C C . GLY B 1 320 ? 11.053 -38.677 -4.928 1.00 44.81 300 GLY B C 1
ATOM 5964 O O . GLY B 1 320 ? 10.177 -38.522 -5.790 1.00 44.95 300 GLY B O 1
ATOM 5965 N N . VAL B 1 321 ? 12.356 -38.725 -5.233 1.00 45.09 301 VAL B N 1
ATOM 5966 C CA . VAL B 1 321 ? 12.768 -38.630 -6.630 1.00 44.98 301 VAL B CA 1
ATOM 5967 C C . VAL B 1 321 ? 12.247 -39.816 -7.411 1.00 39.47 301 VAL B C 1
ATOM 5968 O O . VAL B 1 321 ? 11.795 -39.674 -8.549 1.00 46.33 301 VAL B O 1
ATOM 5972 N N . MET B 1 322 ? 12.301 -41.003 -6.821 1.00 45.03 302 MET B N 1
ATOM 5973 C CA . MET B 1 322 ? 11.782 -42.180 -7.509 1.00 46.27 302 MET B CA 1
ATOM 5974 C C . MET B 1 322 ? 10.305 -42.014 -7.853 1.00 48.35 302 MET B C 1
ATOM 5975 O O . MET B 1 322 ? 9.895 -42.250 -8.993 1.00 47.57 302 MET B O 1
ATOM 5980 N N . TYR B 1 323 ? 9.505 -41.572 -6.878 1.00 49.23 303 TYR B N 1
ATOM 5981 C CA . TYR B 1 323 ? 8.077 -41.342 -7.098 1.00 53.32 303 TYR B CA 1
ATOM 5982 C C . TYR B 1 323 ? 7.836 -40.230 -8.102 1.00 54.16 303 TYR B C 1
ATOM 5983 O O . TYR B 1 323 ? 6.999 -40.376 -9.010 1.00 54.68 303 TYR B O 1
ATOM 5992 N N . ASP B 1 324 ? 8.541 -39.109 -7.955 1.00 46.64 304 ASP B N 1
ATOM 5993 C CA . ASP B 1 324 ? 8.426 -38.077 -8.965 1.00 46.80 304 ASP B CA 1
ATOM 5994 C C . ASP B 1 324 ? 8.667 -38.669 -10.349 1.00 47.74 304 ASP B C 1
ATOM 5995 O O . ASP B 1 324 ? 7.912 -38.411 -11.288 1.00 44.28 304 ASP B O 1
ATOM 6000 N N . LEU B 1 325 ? 9.680 -39.531 -10.470 1.00 49.87 305 LEU B N 1
ATOM 6001 C CA . LEU B 1 325 ? 9.940 -40.217 -11.738 1.00 54.13 305 LEU B CA 1
ATOM 6002 C C . LEU B 1 325 ? 8.774 -41.124 -12.157 1.00 57.18 305 LEU B C 1
ATOM 6003 O O . LEU B 1 325 ? 8.495 -41.287 -13.356 1.00 60.61 305 LEU B O 1
ATOM 6008 N N . LEU B 1 326 ? 8.113 -41.754 -11.189 1.00 53.47 306 LEU B N 1
ATOM 6009 C CA . LEU B 1 326 ? 7.054 -42.688 -11.527 1.00 54.75 306 LEU B CA 1
ATOM 6010 C C . LEU B 1 326 ? 5.856 -41.960 -12.104 1.00 55.39 306 LEU B C 1
ATOM 6011 O O . LEU B 1 326 ? 5.163 -42.490 -12.979 1.00 57.38 306 LEU B O 1
ATOM 6016 N N . GLY B 1 327 ? 5.598 -40.743 -11.629 1.00 53.63 307 GLY B N 1
ATOM 6017 C CA . GLY B 1 327 ? 4.546 -39.937 -12.222 1.00 52.64 307 GLY B CA 1
ATOM 6018 C C . GLY B 1 327 ? 4.859 -39.533 -13.650 1.00 58.51 307 GLY B C 1
ATOM 6019 O O . GLY B 1 327 ? 3.963 -39.458 -14.498 1.00 61.93 307 GLY B O 1
ATOM 6020 N N . ARG B 1 328 ? 6.133 -39.268 -13.942 1.00 55.13 308 ARG B N 1
ATOM 6021 C CA . ARG B 1 328 ? 6.492 -38.889 -15.304 1.00 55.92 308 ARG B CA 1
ATOM 6022 C C . ARG B 1 328 ? 6.363 -40.074 -16.250 1.00 58.78 308 ARG B C 1
ATOM 6023 O O . ARG B 1 328 ? 5.960 -39.921 -17.406 1.00 65.02 308 ARG B O 1
ATOM 6031 N N . PHE B 1 329 ? 6.681 -41.265 -15.767 1.00 56.81 309 PHE B N 1
ATOM 6032 C CA . PHE B 1 329 ? 6.556 -42.461 -16.581 1.00 60.61 309 PHE B CA 1
ATOM 6033 C C . PHE B 1 329 ? 5.099 -42.835 -16.840 1.00 64.03 309 PHE B C 1
ATOM 6034 O O . PHE B 1 329 ? 4.819 -43.588 -17.776 1.00 64.63 309 PHE B O 1
ATOM 6042 N N . LYS B 1 330 ? 4.178 -42.325 -16.026 1.00 64.41 310 LYS B N 1
ATOM 6043 C CA . LYS B 1 330 ? 2.751 -42.551 -16.154 1.00 66.52 310 LYS B CA 1
ATOM 6044 C C . LYS B 1 330 ? 2.036 -41.349 -16.765 1.00 77.08 310 LYS B C 1
ATOM 6045 O O . LYS B 1 330 ? 0.807 -41.239 -16.649 1.00 87.30 310 LYS B O 1
ATOM 6051 N N . HIS B 1 331 ? 2.791 -40.436 -17.392 1.00 75.99 311 HIS B N 1
ATOM 6052 C CA . HIS B 1 331 ? 2.244 -39.208 -17.974 1.00 71.01 311 HIS B CA 1
ATOM 6053 C C . HIS B 1 331 ? 1.422 -38.450 -16.948 1.00 71.13 311 HIS B C 1
ATOM 6054 O O . HIS B 1 331 ? 0.302 -38.023 -17.201 1.00 72.13 311 HIS B O 1
ATOM 6061 N N . GLU B 1 332 ? 1.994 -38.316 -15.763 1.00 71.98 312 GLU B N 1
ATOM 6062 C CA . GLU B 1 332 ? 1.431 -37.619 -14.620 1.00 68.31 312 GLU B CA 1
ATOM 6063 C C . GLU B 1 332 ? 2.505 -36.753 -13.959 1.00 58.09 312 GLU B C 1
ATOM 6064 O O . GLU B 1 332 ? 2.693 -36.744 -12.741 1.00 57.77 312 GLU B O 1
ATOM 6070 N N . ASP B 1 333 ? 3.221 -36.012 -14.802 1.00 54.33 313 ASP B N 1
ATOM 6071 C CA . ASP B 1 333 ? 4.293 -35.103 -14.405 1.00 48.75 313 ASP B CA 1
ATOM 6072 C C . ASP B 1 333 ? 3.719 -33.883 -13.688 1.00 46.81 313 ASP B C 1
ATOM 6073 O O . ASP B 1 333 ? 3.079 -33.040 -14.317 1.00 53.24 313 ASP B O 1
ATOM 6078 N N . ILE B 1 334 ? 3.977 -33.757 -12.386 1.00 45.37 314 ILE B N 1
ATOM 6079 C CA . ILE B 1 334 ? 3.568 -32.570 -11.639 1.00 45.98 314 ILE B CA 1
ATOM 6080 C C . ILE B 1 334 ? 4.018 -31.297 -12.338 1.00 48.84 314 ILE B C 1
ATOM 6081 O O . ILE B 1 334 ? 3.536 -30.202 -12.027 1.00 56.64 314 ILE B O 1
ATOM 6086 N N . ARG B 1 335 ? 4.983 -31.403 -13.252 1.00 48.17 315 ARG B N 1
ATOM 6087 C CA . ARG B 1 335 ? 5.406 -30.215 -13.972 1.00 45.40 315 ARG B CA 1
ATOM 6088 C C . ARG B 1 335 ? 4.272 -29.697 -14.853 1.00 50.02 315 ARG B C 1
ATOM 6089 O O . ARG B 1 335 ? 4.041 -28.482 -14.945 1.00 48.25 315 ARG B O 1
ATOM 6097 N N . ASP B 1 336 ? 3.505 -30.610 -15.452 1.00 48.41 316 ASP B N 1
ATOM 6098 C CA . ASP B 1 336 ? 2.371 -30.199 -16.266 1.00 43.83 316 ASP B CA 1
ATOM 6099 C C . ASP B 1 336 ? 1.226 -29.672 -15.418 1.00 48.44 316 ASP B C 1
ATOM 6100 O O . ASP B 1 336 ? 0.490 -28.780 -15.857 1.00 47.59 316 ASP B O 1
ATOM 6105 N N . ARG B 1 337 ? 1.077 -30.176 -14.195 1.00 46.73 317 ARG B N 1
ATOM 6106 C CA . ARG B 1 337 ? 0.076 -29.617 -13.294 1.00 45.28 317 ARG B CA 1
ATOM 6107 C C . ARG B 1 337 ? 0.450 -28.208 -12.879 1.00 47.35 317 ARG B C 1
ATOM 6108 O O . ARG B 1 337 ? -0.404 -27.312 -12.846 1.00 50.16 317 ARG B O 1
ATOM 6116 N N . SER B 1 338 ? 1.730 -27.989 -12.579 1.00 48.39 318 SER B N 1
ATOM 6117 C CA . SER B 1 338 ? 2.218 -26.658 -12.225 1.00 48.04 318 SER B CA 1
ATOM 6118 C C . SER B 1 338 ? 2.047 -25.653 -13.357 1.00 48.67 318 SER B C 1
ATOM 6119 O O . SER B 1 338 ? 1.796 -24.472 -13.104 1.00 50.96 318 SER B O 1
ATOM 6122 N N . VAL B 1 339 ? 2.222 -26.093 -14.594 1.00 45.17 319 VAL B N 1
ATOM 6123 C CA . VAL B 1 339 ? 2.041 -25.227 -15.751 1.00 44.47 319 VAL B CA 1
ATOM 6124 C C . VAL B 1 339 ? 0.613 -24.717 -15.808 1.00 51.86 319 VAL B C 1
ATOM 6125 O O . VAL B 1 339 ? 0.364 -23.515 -15.987 1.00 49.22 319 VAL B O 1
ATOM 6129 N N . GLN B 1 340 ? -0.353 -25.632 -15.671 1.00 50.48 320 GLN B N 1
ATOM 6130 C CA . GLN B 1 340 ? -1.749 -25.239 -15.693 1.00 46.63 320 GLN B CA 1
ATOM 6131 C C . GLN B 1 340 ? -2.103 -24.327 -14.520 1.00 48.44 320 GLN B C 1
ATOM 6132 O O . GLN B 1 340 ? -2.914 -23.413 -14.675 1.00 54.10 320 GLN B O 1
ATOM 6138 N N . ALA B 1 341 ? -1.497 -24.526 -13.353 1.00 44.64 321 ALA B N 1
ATOM 6139 C CA . ALA B 1 341 ? -1.802 -23.646 -12.228 1.00 40.69 321 ALA B CA 1
ATOM 6140 C C . ALA B 1 341 ? -1.274 -22.235 -12.450 1.00 48.33 321 ALA B C 1
ATOM 6141 O O . ALA B 1 341 ? -1.924 -21.257 -12.042 1.00 52.49 321 ALA B O 1
ATOM 6143 N N . LEU B 1 342 ? -0.112 -22.105 -13.098 1.00 46.04 322 LEU B N 1
ATOM 6144 C CA . LEU B 1 342 ? 0.432 -20.775 -13.351 1.00 46.74 322 LEU B CA 1
ATOM 6145 C C . LEU B 1 342 ? -0.394 -20.037 -14.380 1.00 40.85 322 LEU B C 1
ATOM 6146 O O . LEU B 1 342 ? -0.680 -18.851 -14.205 1.00 45.31 322 LEU B O 1
ATOM 6151 N N . MET B 1 343 ? -0.729 -20.706 -15.491 1.00 45.77 323 MET B N 1
ATOM 6152 C CA . MET B 1 343 ? -1.726 -20.175 -16.429 1.00 46.53 323 MET B CA 1
ATOM 6153 C C . MET B 1 343 ? -2.928 -19.587 -15.698 1.00 46.88 323 MET B C 1
ATOM 6154 O O . MET B 1 343 ? -3.274 -18.409 -15.872 1.00 43.25 323 MET B O 1
ATOM 6159 N N . GLY B 1 344 ? -3.550 -20.402 -14.852 1.00 38.58 324 GLY B N 1
ATOM 6160 C CA . GLY B 1 344 ? -4.559 -19.890 -13.953 1.00 41.93 324 GLY B CA 1
ATOM 6161 C C . GLY B 1 344 ? -4.165 -18.588 -13.287 1.00 46.51 324 GLY B C 1
ATOM 6162 O O . GLY B 1 344 ? -4.868 -17.588 -13.397 1.00 57.60 324 GLY B O 1
ATOM 6163 N N . ARG B 1 345 ? -3.036 -18.579 -12.580 1.00 49.80 325 ARG B N 1
ATOM 6164 C CA . ARG B 1 345 ? -2.724 -17.424 -11.749 1.00 51.84 325 ARG B CA 1
ATOM 6165 C C . ARG B 1 345 ? -2.460 -16.175 -12.553 1.00 49.19 325 ARG B C 1
ATOM 6166 O O . ARG B 1 345 ? -2.683 -15.074 -12.049 1.00 55.77 325 ARG B O 1
ATOM 6174 N N . TYR B 1 346 ? -2.002 -16.305 -13.788 1.00 52.08 326 TYR B N 1
ATOM 6175 C CA . TYR B 1 346 ? -1.667 -15.134 -14.585 1.00 49.11 326 TYR B CA 1
ATOM 6176 C C . TYR B 1 346 ? -2.615 -14.960 -15.769 1.00 55.17 326 TYR B C 1
ATOM 6177 O O . TYR B 1 346 ? -2.281 -14.268 -16.738 1.00 62.29 326 TYR B O 1
ATOM 6186 N N . ASN B 1 347 ? -3.783 -15.616 -15.703 1.00 52.69 327 ASN B N 1
ATOM 6187 C CA . ASN B 1 347 ? -4.920 -15.412 -16.600 1.00 50.62 327 ASN B CA 1
ATOM 6188 C C . ASN B 1 347 ? -4.501 -15.533 -18.056 1.00 47.21 327 ASN B C 1
ATOM 6189 O O . ASN B 1 347 ? -4.851 -14.724 -18.897 1.00 57.81 327 ASN B O 1
ATOM 6194 N N . ALA B 1 348 ? -3.720 -16.545 -18.359 1.00 52.74 328 ALA B N 1
ATOM 6195 C CA . ALA B 1 348 ? -3.211 -16.680 -19.714 1.00 49.41 328 ALA B CA 1
ATOM 6196 C C . ALA B 1 348 ? -4.329 -17.195 -20.599 1.00 50.88 328 ALA B C 1
ATOM 6197 O O . ALA B 1 348 ? -5.109 -18.057 -20.185 1.00 56.69 328 ALA B O 1
ATOM 6199 N N . ASP B 1 349 ? -4.432 -16.637 -21.796 1.00 61.00 329 ASP B N 1
ATOM 6200 C CA . ASP B 1 349 ? -5.483 -16.979 -22.762 1.00 54.37 329 ASP B CA 1
ATOM 6201 C C . ASP B 1 349 ? -5.329 -18.434 -23.187 1.00 50.77 329 ASP B C 1
ATOM 6202 O O . ASP B 1 349 ? -4.336 -18.774 -23.851 1.00 54.95 329 ASP B O 1
ATOM 6207 N N . PRO B 1 350 ? -6.265 -19.319 -22.838 1.00 52.35 330 PRO B N 1
ATOM 6208 C CA . PRO B 1 350 ? -6.077 -20.735 -23.176 1.00 44.44 330 PRO B CA 1
ATOM 6209 C C . PRO B 1 350 ? -6.175 -21.012 -24.656 1.00 48.74 330 PRO B C 1
ATOM 6210 O O . PRO B 1 350 ? -5.630 -22.035 -25.101 1.00 54.46 330 PRO B O 1
ATOM 6214 N N . LYS B 1 351 ? -6.829 -20.128 -25.427 1.00 48.48 331 LYS B N 1
ATOM 6215 C CA . LYS B 1 351 ? -6.957 -20.307 -26.875 1.00 50.91 331 LYS B CA 1
ATOM 6216 C C . LYS B 1 351 ? -5.665 -19.967 -27.601 1.00 46.34 331 LYS B C 1
ATOM 6217 O O . LYS B 1 351 ? -5.215 -20.707 -28.479 1.00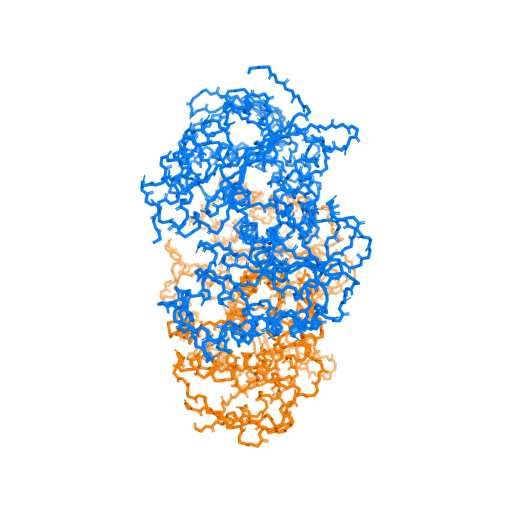 47.85 331 LYS B O 1
ATOM 6223 N N . GLN B 1 352 ? -5.094 -18.812 -27.287 1.00 49.13 332 GLN B N 1
ATOM 6224 C CA . GLN B 1 352 ? -3.795 -18.462 -27.833 1.00 45.38 332 GLN B CA 1
ATOM 6225 C C . GLN B 1 352 ? -2.762 -19.496 -27.436 1.00 47.64 332 GLN B C 1
ATOM 6226 O O . GLN B 1 352 ? -1.918 -19.895 -28.251 1.00 48.72 332 GLN B O 1
ATOM 6232 N N . ALA B 1 353 ? -2.841 -19.975 -26.194 1.00 42.03 333 ALA B N 1
ATOM 6233 C CA . ALA B 1 353 ? -1.866 -20.944 -25.723 1.00 46.65 333 ALA B CA 1
ATOM 6234 C C . ALA B 1 353 ? -1.887 -22.195 -26.585 1.00 52.87 333 ALA B C 1
ATOM 6235 O O . ALA B 1 353 ? -0.836 -22.639 -27.063 1.00 60.24 333 ALA B O 1
ATOM 6237 N N . GLU B 1 354 ? -3.077 -22.753 -26.831 1.00 54.44 334 GLU B N 1
ATOM 6238 C CA . GLU B 1 354 ? -3.168 -23.965 -27.641 1.00 55.81 334 GLU B CA 1
ATOM 6239 C C . GLU B 1 354 ? -2.672 -23.738 -29.059 1.00 51.88 334 GLU B C 1
ATOM 6240 O O . GLU B 1 354 ? -1.933 -24.569 -29.601 1.00 54.85 334 GLU B O 1
ATOM 6246 N N . ARG B 1 355 ? -3.062 -22.627 -29.677 1.00 50.15 335 ARG B N 1
ATOM 6247 C CA . ARG B 1 355 ? -2.635 -22.388 -31.051 1.00 50.70 335 ARG B CA 1
ATOM 6248 C C . ARG B 1 355 ? -1.122 -22.423 -31.147 1.00 50.14 335 ARG B C 1
ATOM 6249 O O . ARG B 1 355 ? -0.567 -23.118 -32.006 1.00 51.63 335 ARG B O 1
ATOM 6257 N N . VAL B 1 356 ? -0.440 -21.712 -30.235 1.00 48.16 336 VAL B N 1
ATOM 6258 C CA . VAL B 1 356 ? 1.022 -21.663 -30.225 1.00 45.86 336 VAL B CA 1
ATOM 6259 C C . VAL B 1 356 ? 1.611 -23.033 -29.939 1.00 46.00 336 VAL B C 1
ATOM 6260 O O . VAL B 1 356 ? 2.520 -23.489 -30.639 1.00 43.68 336 VAL B O 1
ATOM 6264 N N . VAL B 1 357 ? 1.144 -23.677 -28.871 1.00 45.34 337 VAL B N 1
ATOM 6265 C CA . VAL B 1 357 ? 1.500 -25.063 -28.594 1.00 40.74 337 VAL B CA 1
ATOM 6266 C C . VAL B 1 357 ? 1.403 -25.916 -29.854 1.00 50.64 337 VAL B C 1
ATOM 6267 O O . VAL B 1 357 ? 2.354 -26.615 -30.224 1.00 50.77 337 VAL B O 1
ATOM 6271 N N . ASN B 1 358 ? 0.277 -25.843 -30.572 1.00 48.04 338 ASN B N 1
ATOM 6272 C CA . ASN B 1 358 ? 0.145 -26.740 -31.717 1.00 47.48 338 ASN B CA 1
ATOM 6273 C C . ASN B 1 358 ? 1.072 -26.328 -32.859 1.00 48.30 338 ASN B C 1
ATOM 6274 O O . ASN B 1 358 ? 1.674 -27.192 -33.509 1.00 46.75 338 ASN B O 1
ATOM 6279 N N . THR B 1 359 ? 1.223 -25.022 -33.109 1.00 47.61 339 THR B N 1
ATOM 6280 C CA . THR B 1 359 ? 2.168 -24.582 -34.135 1.00 46.07 339 THR B CA 1
ATOM 6281 C C . THR B 1 359 ? 3.604 -24.956 -33.760 1.00 46.92 339 THR B C 1
ATOM 6282 O O . THR B 1 359 ? 4.401 -25.387 -34.607 1.00 44.97 339 THR B O 1
ATOM 6286 N N . ALA B 1 360 ? 3.940 -24.815 -32.487 1.00 42.24 340 ALA B N 1
ATOM 6287 C CA . ALA B 1 360 ? 5.282 -25.128 -32.044 1.00 47.63 340 ALA B CA 1
ATOM 6288 C C . ALA B 1 360 ? 5.582 -26.611 -32.192 1.00 50.72 340 ALA B C 1
ATOM 6289 O O . ALA B 1 360 ? 6.709 -26.980 -32.548 1.00 50.27 340 ALA B O 1
ATOM 6291 N N . GLN B 1 361 ? 4.589 -27.470 -31.942 1.00 53.03 341 GLN B N 1
ATOM 6292 C CA . GLN B 1 361 ? 4.814 -28.894 -32.124 1.00 49.55 341 GLN B CA 1
ATOM 6293 C C . GLN B 1 361 ? 4.939 -29.243 -33.603 1.00 52.44 341 GLN B C 1
ATOM 6294 O O . GLN B 1 361 ? 5.720 -30.121 -33.968 1.00 55.86 341 GLN B O 1
ATOM 6300 N N . TYR B 1 362 ? 4.178 -28.562 -34.458 1.00 51.72 342 TYR B N 1
ATOM 6301 C CA . TYR B 1 362 ? 4.321 -28.803 -35.916 1.00 56.31 342 TYR B CA 1
ATOM 6302 C C . TYR B 1 362 ? 5.765 -28.511 -36.323 1.00 55.70 342 TYR B C 1
ATOM 6303 O O . TYR B 1 362 ? 6.424 -29.408 -36.877 1.00 61.07 342 TYR B O 1
ATOM 6312 N N . LEU B 1 363 ? 6.231 -27.289 -36.060 1.00 54.97 343 LEU B N 1
ATOM 6313 C CA . LEU B 1 363 ? 7.605 -26.928 -36.393 1.00 52.66 343 LEU B CA 1
ATOM 6314 C C . LEU B 1 363 ? 8.589 -27.898 -35.764 1.00 54.13 343 LEU B C 1
ATOM 6315 O O . LEU B 1 363 ? 9.533 -28.347 -36.418 1.00 49.56 343 LEU B O 1
ATOM 6320 N N . PHE B 1 364 ? 8.376 -28.243 -34.494 1.00 51.23 344 PHE B N 1
ATOM 6321 C CA . PHE B 1 364 ? 9.304 -29.133 -33.807 1.00 49.44 344 PHE B CA 1
ATOM 6322 C C . PHE B 1 364 ? 9.460 -30.448 -34.553 1.00 56.10 344 PHE B C 1
ATOM 6323 O O . PHE B 1 364 ? 10.564 -30.991 -34.635 1.00 59.06 344 PHE B O 1
ATOM 6331 N N . ASP B 1 365 ? 8.341 -31.007 -35.016 1.00 55.29 345 ASP B N 1
ATOM 6332 C CA . ASP B 1 365 ? 8.382 -32.347 -35.659 1.00 56.77 345 ASP B CA 1
ATOM 6333 C C . ASP B 1 365 ? 9.081 -32.255 -37.017 1.00 58.70 345 ASP B C 1
ATOM 6334 O O . ASP B 1 365 ? 9.599 -33.286 -37.481 1.00 59.11 345 ASP B O 1
ATOM 6339 N N . SER B 1 366 ? 9.107 -31.064 -37.612 1.00 57.40 346 SER B N 1
ATOM 6340 C CA . SER B 1 366 ? 9.713 -30.894 -38.957 1.00 58.40 346 SER B CA 1
ATOM 6341 C C . SER B 1 366 ? 11.225 -30.676 -38.842 1.00 63.47 346 SER B C 1
ATOM 6342 O O . SER B 1 366 ? 11.883 -30.616 -39.896 1.00 62.39 346 SER B O 1
ATOM 6345 N N . VAL B 1 367 ? 11.761 -30.574 -37.622 1.00 54.96 347 VAL B N 1
ATOM 6346 C CA . VAL B 1 367 ? 13.206 -30.237 -37.457 1.00 62.61 347 VAL B CA 1
ATOM 6347 C C . VAL B 1 367 ? 13.832 -31.077 -36.344 1.00 61.03 347 VAL B C 1
ATOM 6348 O O . VAL B 1 367 ? 15.040 -30.906 -36.103 1.00 60.11 347 VAL B O 1
ATOM 6352 N N . ALA B 1 368 ? 13.070 -31.971 -35.714 1.00 60.03 348 ALA B N 1
ATOM 6353 C CA . ALA B 1 368 ? 13.597 -32.670 -34.544 1.00 61.15 348 ALA B CA 1
ATOM 6354 C C . ALA B 1 368 ? 14.713 -33.651 -34.902 1.00 64.72 348 ALA B C 1
ATOM 6355 O O . ALA B 1 368 ? 15.672 -33.800 -34.138 1.00 65.90 348 ALA B O 1
ATOM 6357 N N . LYS B 1 369 ? 14.598 -34.355 -36.031 1.00 63.31 349 LYS B N 1
ATOM 6358 C CA . LYS B 1 369 ? 15.668 -35.263 -36.441 1.00 65.17 349 LYS B CA 1
ATOM 6359 C C . LYS B 1 369 ? 16.923 -34.515 -36.863 1.00 66.41 349 LYS B C 1
ATOM 6360 O O . LYS B 1 369 ? 18.001 -34.826 -36.329 1.00 71.47 349 LYS B O 1
ATOM 6366 N N . PRO B 1 370 ? 16.875 -33.535 -37.776 1.00 75.15 350 PRO B N 1
ATOM 6367 C CA . PRO B 1 370 ? 18.114 -32.825 -38.148 1.00 80.93 350 PRO B CA 1
ATOM 6368 C C . PRO B 1 370 ? 18.816 -32.136 -36.990 1.00 65.55 350 PRO B C 1
ATOM 6369 O O . PRO B 1 370 ? 20.039 -31.976 -37.034 1.00 73.77 350 PRO B O 1
ATOM 6373 N N . LEU B 1 371 ? 18.083 -31.715 -35.968 1.00 62.47 351 LEU B N 1
ATOM 6374 C CA . LEU B 1 371 ? 18.639 -30.997 -34.834 1.00 64.05 351 LEU B CA 1
ATOM 6375 C C . LEU B 1 371 ? 18.853 -31.885 -33.620 1.00 67.81 351 LEU B C 1
ATOM 6376 O O . LEU B 1 371 ? 19.308 -31.396 -32.583 1.00 68.09 351 LEU B O 1
ATOM 6381 N N . ASN B 1 372 ? 18.524 -33.168 -33.728 1.00 65.26 352 ASN B N 1
ATOM 6382 C CA . ASN B 1 372 ? 18.720 -34.153 -32.669 1.00 63.98 352 ASN B CA 1
ATOM 6383 C C . ASN B 1 372 ? 17.963 -33.768 -31.402 1.00 65.01 352 ASN B C 1
ATOM 6384 O O . ASN B 1 372 ? 18.469 -33.893 -30.287 1.00 67.76 352 ASN B O 1
ATOM 6389 N N . LEU B 1 373 ? 16.725 -33.305 -31.580 1.00 65.61 353 LEU B N 1
ATOM 6390 C CA . LEU B 1 373 ? 15.878 -32.922 -30.456 1.00 66.57 353 LEU B CA 1
ATOM 6391 C C . LEU B 1 373 ? 15.079 -34.128 -29.976 1.00 64.05 353 LEU B C 1
ATOM 6392 O O . LEU B 1 373 ? 14.594 -34.928 -30.773 1.00 69.16 353 LEU B O 1
ATOM 6397 N N . THR B 1 374 ? 14.981 -34.274 -28.663 1.00 65.69 354 THR B N 1
ATOM 6398 C CA . THR B 1 374 ? 14.338 -35.414 -28.041 1.00 61.88 354 THR B CA 1
ATOM 6399 C C . THR B 1 374 ? 12.930 -35.032 -27.628 1.00 56.83 354 THR B C 1
ATOM 6400 O O . THR B 1 374 ? 12.435 -33.949 -27.927 1.00 66.20 354 THR B O 1
ATOM 6404 N N . SER B 1 375 ? 12.275 -35.941 -26.922 1.00 61.24 355 SER B N 1
ATOM 6405 C CA . SER B 1 375 ? 10.943 -35.648 -26.412 1.00 64.89 355 SER B CA 1
ATOM 6406 C C . SER B 1 375 ? 11.017 -34.643 -25.278 1.00 64.06 355 SER B C 1
ATOM 6407 O O . SER B 1 375 ? 10.124 -33.797 -25.120 1.00 68.27 355 SER B O 1
ATOM 6410 N N . GLU B 1 376 ? 12.069 -34.748 -24.464 1.00 62.39 356 GLU B N 1
ATOM 6411 C CA . GLU B 1 376 ? 12.265 -33.801 -23.375 1.00 66.14 356 GLU B CA 1
ATOM 6412 C C . GLU B 1 376 ? 12.353 -32.373 -23.895 1.00 57.02 356 GLU B C 1
ATOM 6413 O O . GLU B 1 376 ? 11.780 -31.452 -23.302 1.00 53.04 356 GLU B O 1
ATOM 6419 N N . ASP B 1 377 ? 13.062 -32.178 -25.006 1.00 54.24 357 ASP B N 1
ATOM 6420 C CA . ASP B 1 377 ? 13.098 -30.883 -25.666 1.00 55.00 357 ASP B CA 1
ATOM 6421 C C . ASP B 1 377 ? 11.694 -30.441 -26.035 1.00 56.44 357 ASP B C 1
ATOM 6422 O O . ASP B 1 377 ? 11.248 -29.349 -25.657 1.00 53.69 357 ASP B O 1
ATOM 6427 N N . SER B 1 378 ? 10.976 -31.314 -26.750 1.00 58.75 358 SER B N 1
ATOM 6428 C CA . SER B 1 378 ? 9.570 -31.118 -27.085 1.00 55.95 358 SER B CA 1
ATOM 6429 C C . SER B 1 378 ? 8.744 -30.647 -25.888 1.00 51.70 358 SER B C 1
ATOM 6430 O O . SER B 1 378 ? 7.995 -29.674 -25.990 1.00 54.20 358 SER B O 1
ATOM 6433 N N . ASP B 1 379 ? 8.863 -31.328 -24.747 1.00 52.75 359 ASP B N 1
ATOM 6434 C CA . ASP B 1 379 ? 8.092 -30.951 -23.564 1.00 55.90 359 ASP B CA 1
ATOM 6435 C C . ASP B 1 379 ? 8.494 -29.596 -23.008 1.00 50.11 359 ASP B C 1
ATOM 6436 O O . ASP B 1 379 ? 7.675 -28.934 -22.359 1.00 50.16 359 ASP B O 1
ATOM 6441 N N . LEU B 1 380 ? 9.761 -29.216 -23.166 1.00 49.40 360 LEU B N 1
ATOM 6442 C CA . LEU B 1 380 ? 10.187 -27.892 -22.746 1.00 48.67 360 LEU B CA 1
ATOM 6443 C C . LEU B 1 380 ? 9.539 -26.831 -23.618 1.00 45.75 360 LEU B C 1
ATOM 6444 O O . LEU B 1 380 ? 9.026 -25.824 -23.117 1.00 43.66 360 LEU B O 1
ATOM 6449 N N . LEU B 1 381 ? 9.550 -27.045 -24.929 1.00 42.08 361 LEU B N 1
ATOM 6450 C CA . LEU B 1 381 ? 8.871 -26.124 -25.826 1.00 44.16 361 LEU B CA 1
ATOM 6451 C C . LEU B 1 381 ? 7.374 -26.078 -25.535 1.00 43.03 361 LEU B C 1
ATOM 6452 O O . LEU B 1 381 ? 6.778 -24.997 -25.514 1.00 41.71 361 LEU B O 1
ATOM 6457 N N . ARG B 1 382 ? 6.776 -27.229 -25.212 1.00 45.57 362 ARG B N 1
ATOM 6458 C CA . ARG B 1 382 ? 5.345 -27.287 -24.917 1.00 48.28 362 ARG B CA 1
ATOM 6459 C C . ARG B 1 382 ? 4.984 -26.455 -23.682 1.00 46.06 362 ARG B C 1
ATOM 6460 O O . ARG B 1 382 ? 3.977 -25.733 -23.675 1.00 41.79 362 ARG B O 1
ATOM 6468 N N . ARG B 1 383 ? 5.772 -26.571 -22.615 1.00 44.70 363 ARG B N 1
ATOM 6469 C CA . ARG B 1 383 ? 5.487 -25.817 -21.396 1.00 44.55 363 ARG B CA 1
ATOM 6470 C C . ARG B 1 383 ? 5.766 -24.331 -21.585 1.00 41.55 363 ARG B C 1
ATOM 6471 O O . ARG B 1 383 ? 5.010 -23.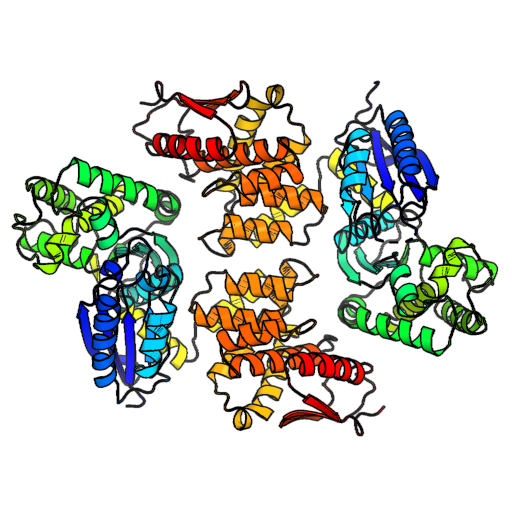477 -21.102 1.00 39.69 363 ARG B O 1
ATOM 6479 N N . ALA B 1 384 ? 6.839 -23.994 -22.287 1.00 44.10 364 ALA B N 1
ATOM 6480 C CA . ALA B 1 384 ? 7.064 -22.583 -22.555 1.00 43.62 364 ALA B CA 1
ATOM 6481 C C . ALA B 1 384 ? 5.927 -22.015 -23.388 1.00 40.32 364 ALA B C 1
ATOM 6482 O O . ALA B 1 384 ? 5.467 -20.899 -23.134 1.00 44.27 364 ALA B O 1
ATOM 6484 N N . ALA B 1 385 ? 5.423 -22.797 -24.345 1.00 42.55 365 ALA B N 1
ATOM 6485 C CA . ALA B 1 385 ? 4.318 -22.342 -25.191 1.00 38.41 365 ALA B CA 1
ATOM 6486 C C . ALA B 1 385 ? 3.065 -22.065 -24.373 1.00 37.51 365 ALA B C 1
ATOM 6487 O O . ALA B 1 385 ? 2.364 -21.086 -24.618 1.00 42.50 365 ALA B O 1
ATOM 6489 N N . TYR B 1 386 ? 2.779 -22.893 -23.379 1.00 39.61 366 TYR B N 1
ATOM 6490 C CA . TYR B 1 386 ? 1.632 -22.642 -22.521 1.00 36.57 366 TYR B CA 1
ATOM 6491 C C . TYR B 1 386 ? 1.811 -21.397 -21.667 1.00 42.67 366 TYR B C 1
ATOM 6492 O O . TYR B 1 386 ? 0.819 -20.820 -21.204 1.00 47.42 366 TYR B O 1
ATOM 6501 N N . LEU B 1 387 ? 3.055 -20.966 -21.434 1.00 40.50 367 LEU B N 1
ATOM 6502 C CA . LEU B 1 387 ? 3.351 -19.930 -20.449 1.00 38.17 367 LEU B CA 1
ATOM 6503 C C . LEU B 1 387 ? 3.906 -18.629 -21.042 1.00 37.54 367 LEU B C 1
ATOM 6504 O O . LEU B 1 387 ? 4.074 -17.660 -20.298 1.00 37.72 367 LEU B O 1
ATOM 6509 N N . HIS B 1 388 ? 4.133 -18.547 -22.355 1.00 34.62 368 HIS B N 1
ATOM 6510 C CA . HIS B 1 388 ? 4.855 -17.402 -22.912 1.00 33.78 368 HIS B CA 1
ATOM 6511 C C . HIS B 1 388 ? 4.143 -16.048 -22.726 1.00 39.76 368 HIS B C 1
ATOM 6512 O O . HIS B 1 388 ? 4.753 -14.997 -22.970 1.00 42.83 368 HIS B O 1
ATOM 6519 N N . GLU B 1 389 ? 2.899 -16.054 -22.241 1.00 40.60 369 GLU B N 1
ATOM 6520 C CA . GLU B 1 389 ? 2.142 -14.777 -22.126 1.00 37.23 369 GLU B CA 1
ATOM 6521 C C . GLU B 1 389 ? 1.682 -14.532 -20.685 1.00 35.33 369 GLU B C 1
ATOM 6522 O O . GLU B 1 389 ? 0.798 -13.683 -20.492 1.00 42.26 369 GLU B O 1
ATOM 6528 N N . ILE B 1 390 ? 2.272 -15.231 -19.716 1.00 32.67 370 ILE B N 1
ATOM 6529 C CA . ILE B 1 390 ? 1.908 -15.025 -18.283 1.00 38.89 370 ILE B CA 1
ATOM 6530 C C . ILE B 1 390 ? 2.303 -13.603 -17.875 1.00 44.24 370 ILE B C 1
ATOM 6531 O O . ILE B 1 390 ? 1.633 -13.035 -16.996 1.00 47.81 370 ILE B O 1
ATOM 6536 N N . GLY B 1 391 ? 3.349 -13.056 -18.497 1.00 45.15 371 GLY B N 1
ATOM 6537 C CA . GLY B 1 391 ? 3.823 -11.705 -18.151 1.00 41.48 371 GLY B CA 1
ATOM 6538 C C . GLY B 1 391 ? 2.793 -10.634 -18.460 1.00 46.93 371 GLY B C 1
ATOM 6539 O O . GLY B 1 391 ? 2.942 -9.518 -17.934 1.00 40.72 371 GLY B O 1
ATOM 6540 N N . LEU B 1 392 ? 1.779 -10.948 -19.272 1.00 46.49 372 LEU B N 1
ATOM 6541 C CA . LEU B 1 392 ? 0.742 -9.936 -19.498 1.00 38.26 372 LEU B CA 1
ATOM 6542 C C . LEU B 1 392 ? -0.005 -9.606 -18.214 1.00 40.08 372 LEU B C 1
ATOM 6543 O O . LEU B 1 392 ? -0.451 -8.473 -18.035 1.00 41.69 372 LEU B O 1
ATOM 6548 N N . ALA B 1 393 ? -0.103 -10.550 -17.282 1.00 37.64 373 ALA B N 1
ATOM 6549 C CA . ALA B 1 393 ? -0.678 -10.236 -15.973 1.00 39.05 373 ALA B CA 1
ATOM 6550 C C . ALA B 1 393 ? 0.120 -9.177 -15.207 1.00 45.61 373 ALA B C 1
ATOM 6551 O O . ALA B 1 393 ? -0.352 -8.660 -14.192 1.00 48.61 373 ALA B O 1
ATOM 6553 N N . ILE B 1 394 ? 1.328 -8.846 -15.633 1.00 46.52 374 ILE B N 1
ATOM 6554 C CA . ILE B 1 394 ? 2.052 -7.815 -14.909 1.00 43.01 374 ILE B CA 1
ATOM 6555 C C . ILE B 1 394 ? 1.921 -6.507 -15.665 1.00 42.87 374 ILE B C 1
ATOM 6556 O O . ILE B 1 394 ? 1.471 -5.507 -15.110 1.00 43.48 374 ILE B O 1
ATOM 6561 N N . SER B 1 395 ? 2.341 -6.497 -16.924 1.00 42.73 375 SER B N 1
ATOM 6562 C CA . SER B 1 395 ? 2.224 -5.320 -17.765 1.00 45.27 375 SER B CA 1
ATOM 6563 C C . SER B 1 395 ? 2.159 -5.749 -19.227 1.00 48.63 375 SER B C 1
ATOM 6564 O O . SER B 1 395 ? 2.789 -6.733 -19.626 1.00 47.35 375 SER B O 1
ATOM 6567 N N . HIS B 1 396 ? 1.386 -5.024 -20.030 1.00 47.18 376 HIS B N 1
ATOM 6568 C CA . HIS B 1 396 ? 1.363 -5.374 -21.446 1.00 47.66 376 HIS B CA 1
ATOM 6569 C C . HIS B 1 396 ? 2.680 -5.015 -22.152 1.00 46.83 376 HIS B C 1
ATOM 6570 O O . HIS B 1 396 ? 2.969 -5.625 -23.195 1.00 47.71 376 HIS B O 1
ATOM 6577 N N . GLY B 1 397 ? 3.467 -4.116 -21.630 1.00 43.22 377 GLY B N 1
ATOM 6578 C CA . GLY B 1 397 ? 4.768 -3.786 -22.203 1.00 47.52 377 GLY B CA 1
ATOM 6579 C C . GLY B 1 397 ? 5.878 -4.689 -21.648 1.00 51.17 377 GLY B C 1
ATOM 6580 O O . GLY B 1 397 ? 6.033 -4.811 -20.433 1.00 52.12 377 GLY B O 1
ATOM 6581 N N . GLY B 1 398 ? 6.617 -5.310 -22.557 1.00 49.62 378 GLY B N 1
ATOM 6582 C CA . GLY B 1 398 ? 7.731 -6.126 -22.101 1.00 50.70 378 GLY B CA 1
ATOM 6583 C C . GLY B 1 398 ? 7.339 -7.351 -21.324 1.00 48.79 378 GLY B C 1
ATOM 6584 O O . GLY B 1 398 ? 8.120 -7.804 -20.475 1.00 47.48 378 GLY B O 1
ATOM 6585 N N . TYR B 1 399 ? 6.150 -7.911 -21.610 1.00 48.82 379 TYR B N 1
ATOM 6586 C CA . TYR B 1 399 ? 5.630 -9.057 -20.862 1.00 45.71 379 TYR B CA 1
ATOM 6587 C C . TYR B 1 399 ? 6.538 -10.290 -20.975 1.00 44.12 379 TYR B C 1
ATOM 6588 O O . TYR B 1 399 ? 6.546 -11.154 -20.076 1.00 41.08 379 TYR B O 1
ATOM 6597 N N . HIS B 1 400 ? 7.271 -10.415 -22.089 1.00 45.30 380 HIS B N 1
ATOM 6598 C CA . HIS B 1 400 ? 8.170 -11.550 -22.246 1.00 45.59 380 HIS B CA 1
ATOM 6599 C C . HIS B 1 400 ? 9.266 -11.516 -21.199 1.00 49.16 380 HIS B C 1
ATOM 6600 O O . HIS B 1 400 ? 9.650 -12.559 -20.667 1.00 57.76 380 HIS B O 1
ATOM 6607 N N . ARG B 1 401 ? 9.764 -10.324 -20.856 1.00 48.19 381 ARG B N 1
ATOM 6608 C CA . ARG B 1 401 ? 10.722 -10.246 -19.758 1.00 44.36 381 ARG B CA 1
ATOM 6609 C C . ARG B 1 401 ? 10.055 -10.556 -18.432 1.00 41.24 381 ARG B C 1
ATOM 6610 O O . ARG B 1 401 ? 10.637 -11.238 -17.574 1.00 46.05 381 ARG B O 1
ATOM 6618 N N . HIS B 1 402 ? 8.847 -10.036 -18.228 1.00 41.43 382 HIS B N 1
ATOM 6619 C CA . HIS B 1 402 ? 8.242 -10.174 -16.913 1.00 43.57 382 HIS B CA 1
ATOM 6620 C C . HIS B 1 402 ? 7.860 -11.604 -16.656 1.00 42.50 382 HIS B C 1
ATOM 6621 O O . HIS B 1 402 ? 7.831 -12.035 -15.499 1.00 39.31 382 HIS B O 1
ATOM 6628 N N . GLY B 1 403 ? 7.606 -12.351 -17.731 1.00 50.28 383 GLY B N 1
ATOM 6629 C CA . GLY B 1 403 ? 7.272 -13.755 -17.595 1.00 50.54 383 GLY B CA 1
ATOM 6630 C C . GLY B 1 403 ? 8.491 -14.624 -17.414 1.00 43.18 383 GLY B C 1
ATOM 6631 O O . GLY B 1 403 ? 8.450 -15.602 -16.659 1.00 40.72 383 GLY B O 1
ATOM 6632 N N . ALA B 1 404 ? 9.593 -14.267 -18.080 1.00 40.94 384 ALA B N 1
ATOM 6633 C CA . ALA B 1 404 ? 10.897 -14.802 -17.701 1.00 42.76 384 ALA B CA 1
ATOM 6634 C C . ALA B 1 404 ? 11.179 -14.582 -16.216 1.00 42.06 384 ALA B C 1
ATOM 6635 O O . ALA B 1 404 ? 11.652 -15.496 -15.531 1.00 43.10 384 ALA B O 1
ATOM 6637 N N . TYR B 1 405 ? 10.877 -13.389 -15.689 1.00 40.64 385 TYR B N 1
ATOM 6638 C CA . TYR B 1 405 ? 11.147 -13.136 -14.271 1.00 38.82 385 TYR B CA 1
ATOM 6639 C C . TYR B 1 405 ? 10.364 -14.083 -13.375 1.00 39.14 385 TYR B C 1
ATOM 6640 O O . TYR B 1 405 ? 10.917 -14.649 -12.434 1.00 38.23 385 TYR B O 1
ATOM 6649 N N . LEU B 1 406 ? 9.075 -14.249 -13.641 1.00 38.93 386 LEU B N 1
ATOM 6650 C CA . LEU B 1 406 ? 8.267 -15.187 -12.872 1.00 41.47 386 LEU B CA 1
ATOM 6651 C C . LEU B 1 406 ? 8.792 -16.613 -13.007 1.00 42.07 386 LEU B C 1
ATOM 6652 O O . LEU B 1 406 ? 8.921 -17.339 -12.016 1.00 43.72 386 LEU B O 1
ATOM 6657 N N . LEU B 1 407 ? 9.089 -17.044 -14.223 1.00 36.80 387 LEU B N 1
ATOM 6658 C CA . LEU B 1 407 ? 9.497 -18.432 -14.366 1.00 40.66 387 LEU B CA 1
ATOM 6659 C C . LEU B 1 407 ? 10.826 -18.696 -13.688 1.00 45.53 387 LEU B C 1
ATOM 6660 O O . LEU B 1 407 ? 11.026 -19.782 -13.121 1.00 40.13 387 LEU B O 1
ATOM 6665 N N . GLN B 1 408 ? 11.716 -17.697 -13.693 1.00 41.63 388 GLN B N 1
ATOM 6666 C CA . GLN B 1 408 ? 13.066 -17.829 -13.147 1.00 42.10 388 GLN B CA 1
ATOM 6667 C C . GLN B 1 408 ? 13.062 -17.833 -11.620 1.00 42.70 388 GLN B C 1
ATOM 6668 O O . GLN B 1 408 ? 13.736 -18.664 -10.999 1.00 42.17 388 GLN B O 1
ATOM 6674 N N . HIS B 1 409 ? 12.253 -16.974 -10.999 1.00 38.15 389 HIS B N 1
ATOM 6675 C CA . HIS B 1 409 ? 12.315 -16.746 -9.568 1.00 34.78 389 HIS B CA 1
ATOM 6676 C C . HIS B 1 409 ? 11.223 -17.418 -8.758 1.00 39.69 389 HIS B C 1
ATOM 6677 O O . HIS B 1 409 ? 11.321 -17.403 -7.524 1.00 45.60 389 HIS B O 1
ATOM 6684 N N . SER B 1 410 ? 10.209 -18.021 -9.388 1.00 41.37 390 SER B N 1
ATOM 6685 C CA . SER B 1 410 ? 9.147 -18.680 -8.641 1.00 40.49 390 SER B CA 1
ATOM 6686 C C . SER B 1 410 ? 9.532 -20.094 -8.230 1.00 43.91 390 SER B C 1
ATOM 6687 O O . SER B 1 410 ? 10.235 -20.823 -8.944 1.00 51.02 390 SER B O 1
ATOM 6690 N N . ASP B 1 411 ? 8.992 -20.486 -7.083 1.00 38.74 391 ASP B N 1
ATOM 6691 C CA . ASP B 1 411 ? 8.882 -21.866 -6.646 1.00 41.71 391 ASP B CA 1
ATOM 6692 C C . ASP B 1 411 ? 7.788 -22.549 -7.473 1.00 42.75 391 ASP B C 1
ATOM 6693 O O . ASP B 1 411 ? 6.610 -22.198 -7.353 1.00 54.49 391 ASP B O 1
ATOM 6698 N N . ILE B 1 412 ? 8.182 -23.447 -8.343 1.00 43.43 392 ILE B N 1
ATOM 6699 C CA . ILE B 1 412 ? 7.246 -24.180 -9.237 1.00 40.14 392 ILE B CA 1
ATOM 6700 C C . ILE B 1 412 ? 7.454 -25.714 -8.972 1.00 44.32 392 ILE B C 1
ATOM 6701 O O . ILE B 1 412 ? 8.400 -26.276 -9.491 1.00 43.81 392 ILE B O 1
ATOM 6706 N N . PRO B 1 413 ? 6.501 -26.335 -8.303 1.00 47.94 393 PRO B N 1
ATOM 6707 C CA . PRO B 1 413 ? 6.679 -27.773 -7.987 1.00 39.56 393 PRO B CA 1
ATOM 6708 C C . PRO B 1 413 ? 7.007 -28.606 -9.209 1.00 45.06 393 PRO B C 1
ATOM 6709 O O . PRO B 1 413 ? 6.451 -28.414 -10.295 1.00 43.25 393 PRO B O 1
ATOM 6713 N N . GLY B 1 414 ? 7.948 -29.531 -9.032 1.00 44.93 394 GLY B N 1
ATOM 6714 C CA . GLY B 1 414 ? 8.440 -30.340 -10.117 1.00 42.56 394 GLY B CA 1
ATOM 6715 C C . GLY B 1 414 ? 9.615 -29.762 -10.895 1.00 47.50 394 GLY B C 1
ATOM 6716 O O . GLY B 1 414 ? 10.284 -30.509 -11.613 1.00 49.00 394 GLY B O 1
ATOM 6717 N N . PHE B 1 415 ? 9.893 -28.475 -10.795 1.00 40.44 395 PHE B N 1
ATOM 6718 C CA . PHE B 1 415 ? 10.946 -27.886 -11.606 1.00 46.89 395 PHE B CA 1
ATOM 6719 C C . PHE B 1 415 ? 12.224 -27.737 -10.776 1.00 46.98 395 PHE B C 1
ATOM 6720 O O . PHE B 1 415 ? 12.198 -27.131 -9.696 1.00 46.53 395 PHE B O 1
ATOM 6728 N N . SER B 1 416 ? 13.323 -28.317 -11.268 1.00 39.94 396 SER B N 1
ATOM 6729 C CA . SER B 1 416 ? 14.651 -28.030 -10.737 1.00 43.45 396 SER B CA 1
ATOM 6730 C C . SER B 1 416 ? 15.104 -26.663 -11.219 1.00 45.44 396 SER B C 1
ATOM 6731 O O . SER B 1 416 ? 14.508 -26.047 -12.105 1.00 51.34 396 SER B O 1
ATOM 6734 N N . GLN B 1 417 ? 16.167 -26.175 -10.617 1.00 42.95 397 GLN B N 1
ATOM 6735 C CA . GLN B 1 417 ? 16.698 -24.880 -11.012 1.00 46.49 397 GLN B CA 1
ATOM 6736 C C . GLN B 1 417 ? 17.097 -24.843 -12.484 1.00 44.53 397 GLN B C 1
ATOM 6737 O O . GLN B 1 417 ? 16.746 -23.907 -13.212 1.00 48.61 397 GLN B O 1
ATOM 6743 N N . ILE B 1 418 ? 17.814 -25.865 -12.944 1.00 55.23 398 ILE B N 1
ATOM 6744 C CA . ILE B 1 418 ? 18.267 -25.880 -14.366 1.00 59.85 398 ILE B CA 1
ATOM 6745 C C . ILE B 1 418 ? 17.026 -25.880 -15.264 1.00 53.48 398 ILE B C 1
ATOM 6746 O O . ILE B 1 418 ? 17.052 -25.206 -16.308 1.00 49.67 398 ILE B O 1
ATOM 6751 N N . ASP B 1 419 ? 15.978 -26.599 -14.857 1.00 52.19 399 ASP B N 1
ATOM 6752 C CA . ASP B 1 419 ? 14.753 -26.720 -15.692 1.00 45.03 399 ASP B CA 1
ATOM 6753 C C . ASP B 1 419 ? 14.056 -25.360 -15.784 1.00 45.53 399 ASP B C 1
ATOM 6754 O O . ASP B 1 419 ? 13.725 -24.946 -16.908 1.00 42.86 399 ASP B O 1
ATOM 6759 N N . GLN B 1 420 ? 13.838 -24.703 -14.643 1.00 44.86 400 GLN B N 1
ATOM 6760 C CA . GLN B 1 420 ? 13.192 -23.389 -14.658 1.00 40.36 400 GLN B CA 1
ATOM 6761 C C . GLN B 1 420 ? 13.930 -22.425 -15.557 1.00 44.54 400 GLN B C 1
ATOM 6762 O O . GLN B 1 420 ? 13.312 -21.656 -16.308 1.00 43.23 400 GLN B O 1
ATOM 6768 N N . ASN B 1 421 ? 15.255 -22.428 -15.451 1.00 42.44 401 ASN B N 1
ATOM 6769 C CA . ASN B 1 421 ? 16.072 -21.486 -16.182 1.00 44.66 401 ASN B CA 1
ATOM 6770 C C . ASN B 1 421 ? 15.863 -21.605 -17.684 1.00 41.29 401 ASN B C 1
ATOM 6771 O O . ASN B 1 421 ? 15.648 -20.595 -18.351 1.00 44.80 401 ASN B O 1
ATOM 6776 N N . HIS B 1 422 ? 15.960 -22.817 -18.237 1.00 46.00 402 HIS B N 1
ATOM 6777 C CA . HIS B 1 422 ? 15.662 -23.024 -19.656 1.00 47.33 402 HIS B CA 1
ATOM 6778 C C . HIS B 1 422 ? 14.239 -22.611 -19.987 1.00 44.88 402 HIS B C 1
ATOM 6779 O O . HIS B 1 422 ? 13.960 -22.121 -21.086 1.00 48.21 402 HIS B O 1
ATOM 6786 N N . LEU B 1 423 ? 13.316 -22.861 -19.075 1.00 42.50 403 LEU B N 1
ATOM 6787 C CA . LEU B 1 423 ? 11.974 -22.373 -19.278 1.00 39.51 403 LEU B CA 1
ATOM 6788 C C . LEU B 1 423 ? 11.958 -20.864 -19.409 1.00 42.44 403 LEU B C 1
ATOM 6789 O O . LEU B 1 423 ? 11.343 -20.338 -20.345 1.00 39.54 403 LEU B O 1
ATOM 6794 N N . SER B 1 424 ? 12.624 -20.142 -18.486 1.00 36.90 404 SER B N 1
ATOM 6795 C CA . SER B 1 424 ? 12.583 -18.684 -18.573 1.00 37.45 404 SER B CA 1
ATOM 6796 C C . SER B 1 424 ? 13.316 -18.175 -19.801 1.00 36.94 404 SER B C 1
ATOM 6797 O O . SER B 1 424 ? 12.906 -17.163 -20.384 1.00 44.70 404 SER B O 1
ATOM 6800 N N . HIS B 1 425 ? 14.351 -18.869 -20.259 1.00 40.30 405 HIS B N 1
ATOM 6801 C CA . HIS B 1 425 ? 15.001 -18.432 -21.492 1.00 45.07 405 HIS B CA 1
ATOM 6802 C C . HIS B 1 425 ? 14.049 -18.517 -22.682 1.00 42.86 405 HIS B C 1
ATOM 6803 O O . HIS B 1 425 ? 13.993 -17.598 -23.507 1.00 47.85 405 HIS B O 1
ATOM 6810 N N . LEU B 1 426 ? 13.297 -19.621 -22.798 1.00 42.89 406 LEU B N 1
ATOM 6811 C CA . LEU B 1 426 ? 12.402 -19.770 -23.944 1.00 41.21 406 LEU B CA 1
ATOM 6812 C C . LEU B 1 426 ? 11.401 -18.636 -24.006 1.00 38.18 406 LEU B C 1
ATOM 6813 O O . LEU B 1 426 ? 11.136 -18.094 -25.083 1.00 43.10 406 LEU B O 1
ATOM 6818 N N . VAL B 1 427 ? 10.869 -18.241 -22.854 1.00 36.23 407 VAL B N 1
ATOM 6819 C CA . VAL B 1 427 ? 9.883 -17.171 -22.815 1.00 40.88 407 VAL B CA 1
ATOM 6820 C C . VAL B 1 427 ? 10.551 -15.802 -22.981 1.00 43.07 407 VAL B C 1
ATOM 6821 O O . VAL B 1 427 ? 9.933 -14.845 -23.458 1.00 44.58 407 VAL B O 1
ATOM 6825 N N . ALA B 1 428 ? 11.803 -15.681 -22.584 1.00 43.00 408 ALA B N 1
ATOM 6826 C CA . ALA B 1 428 ? 12.466 -14.389 -22.537 1.00 43.04 408 ALA B CA 1
ATOM 6827 C C . ALA B 1 428 ? 12.882 -13.893 -23.897 1.00 43.34 408 ALA B C 1
ATOM 6828 O O . ALA B 1 428 ? 13.019 -12.687 -24.076 1.00 43.53 408 ALA B O 1
ATOM 6830 N N . HIS B 1 429 ? 13.111 -14.771 -24.855 1.00 40.22 409 HIS B N 1
ATOM 6831 C CA . HIS B 1 429 ? 13.627 -14.307 -26.132 1.00 40.68 409 HIS B CA 1
ATOM 6832 C C . HIS B 1 429 ? 12.583 -14.441 -27.224 1.00 44.06 409 HIS B C 1
ATOM 6833 O O . HIS B 1 429 ? 12.867 -14.124 -28.387 1.00 42.55 409 HIS B O 1
ATOM 6840 N N . HIS B 1 430 ? 11.348 -14.824 -26.853 1.00 43.53 410 HIS B N 1
ATOM 6841 C CA . HIS B 1 430 ? 10.380 -15.184 -27.867 1.00 44.75 410 HIS B CA 1
ATOM 6842 C C . HIS B 1 430 ? 9.854 -13.985 -28.640 1.00 49.98 410 HIS B C 1
ATOM 6843 O O . HIS B 1 430 ? 9.230 -14.193 -29.682 1.00 55.57 410 HIS B O 1
ATOM 6850 N N . ARG B 1 431 ? 10.143 -12.751 -28.225 1.00 50.13 411 ARG B N 1
ATOM 6851 C CA . ARG B 1 431 ? 9.357 -11.651 -28.748 1.00 50.07 411 ARG B CA 1
ATOM 6852 C C . ARG B 1 431 ? 10.141 -10.578 -29.506 1.00 60.20 411 ARG B C 1
ATOM 6853 O O . ARG B 1 431 ? 9.817 -10.297 -30.673 1.00 73.10 411 ARG B O 1
ATOM 6861 N N . ARG B 1 432 ? 11.133 -9.938 -28.878 1.00 54.13 412 ARG B N 1
ATOM 6862 C CA . ARG B 1 432 ? 11.661 -8.711 -29.491 1.00 53.34 412 ARG B CA 1
ATOM 6863 C C . ARG B 1 432 ? 12.980 -8.877 -30.248 1.00 55.90 412 ARG B C 1
ATOM 6864 O O . ARG B 1 432 ? 13.238 -9.916 -30.875 1.00 61.16 412 ARG B O 1
ATOM 6872 N N . LYS B 1 433 ? 13.800 -7.820 -30.223 1.00 51.73 413 LYS B N 1
ATOM 6873 C CA . LYS B 1 433 ? 15.078 -7.831 -30.920 1.00 58.20 413 LYS B CA 1
ATOM 6874 C C . LYS B 1 433 ? 16.068 -8.790 -30.249 1.00 56.91 413 LYS B C 1
ATOM 6875 O O . LYS B 1 433 ? 16.175 -8.845 -29.021 1.00 53.01 413 LYS B O 1
ATOM 6881 N N . LEU B 1 434 ? 16.794 -9.548 -31.072 1.00 55.73 414 LEU B N 1
ATOM 6882 C CA . LEU B 1 434 ? 17.776 -10.524 -30.607 1.00 57.16 414 LEU B CA 1
ATOM 6883 C C . LEU B 1 434 ? 19.204 -10.016 -30.778 1.00 55.61 414 LEU B C 1
ATOM 6884 O O . LEU B 1 434 ? 19.577 -9.477 -31.820 1.00 57.63 414 LEU B O 1
ATOM 6889 N N . ARG B 1 435 ? 19.999 -10.219 -29.734 1.00 56.03 415 ARG B N 1
ATOM 6890 C CA . ARG B 1 435 ? 21.392 -9.800 -29.655 1.00 55.68 415 ARG B CA 1
ATOM 6891 C C . ARG B 1 435 ? 22.324 -10.982 -29.401 1.00 51.58 415 ARG B C 1
ATOM 6892 O O . ARG B 1 435 ? 22.026 -11.901 -28.630 1.00 49.52 415 ARG B O 1
ATOM 6900 N N . ASN B 1 436 ? 23.485 -10.910 -30.041 1.00 55.55 416 ASN B N 1
ATOM 6901 C CA . ASN B 1 436 ? 24.462 -11.984 -29.993 1.00 52.73 416 ASN B CA 1
ATOM 6902 C C . ASN B 1 436 ? 25.015 -12.216 -28.589 1.00 56.15 416 ASN B C 1
ATOM 6903 O O . ASN B 1 436 ? 25.441 -13.335 -28.279 1.00 58.94 416 ASN B O 1
ATOM 6908 N N . ASP B 1 437 ? 25.028 -11.203 -27.718 1.00 54.96 417 ASP B N 1
ATOM 6909 C CA . ASP B 1 437 ? 25.531 -11.498 -26.385 1.00 53.60 417 ASP B CA 1
ATOM 6910 C C . ASP B 1 437 ? 24.522 -12.309 -25.587 1.00 55.94 417 ASP B C 1
ATOM 6911 O O . ASP B 1 437 ? 24.913 -13.164 -24.790 1.00 55.42 417 ASP B O 1
ATOM 6916 N N . VAL B 1 438 ? 23.228 -12.110 -25.838 1.00 59.22 418 VAL B N 1
ATOM 6917 C CA . VAL B 1 438 ? 22.203 -12.923 -25.195 1.00 53.09 418 VAL B CA 1
ATOM 6918 C C . VAL B 1 438 ? 22.327 -14.382 -25.613 1.00 46.23 418 VAL B C 1
ATOM 6919 O O . VAL B 1 438 ? 22.251 -15.280 -24.773 1.00 45.68 418 VAL B O 1
ATOM 6923 N N . LYS B 1 439 ? 22.545 -14.633 -26.911 1.00 49.65 419 LYS B N 1
ATOM 6924 C CA . LYS B 1 439 ? 22.799 -15.984 -27.418 1.00 48.13 419 LYS B CA 1
ATOM 6925 C C . LYS B 1 439 ? 23.869 -16.720 -26.613 1.00 50.56 419 LYS B C 1
ATOM 6926 O O . LYS B 1 439 ? 23.687 -17.891 -26.252 1.00 52.58 419 LYS B O 1
ATOM 6932 N N . ASN B 1 440 ? 24.997 -16.058 -26.331 1.00 54.11 420 ASN B N 1
ATOM 6933 C CA . ASN B 1 440 ? 26.051 -16.716 -25.562 1.00 51.07 420 ASN B CA 1
ATOM 6934 C C . ASN B 1 440 ? 25.598 -17.034 -24.147 1.00 52.42 420 ASN B C 1
ATOM 6935 O O . ASN B 1 440 ? 26.014 -18.052 -23.581 1.00 50.82 420 ASN B O 1
ATOM 6940 N N . GLU B 1 441 ? 24.764 -16.180 -23.551 1.00 49.16 421 GLU B N 1
ATOM 6941 C CA . GLU B 1 441 ? 24.160 -16.551 -22.275 1.00 52.82 421 GLU B CA 1
ATOM 6942 C C . GLU B 1 441 ? 23.215 -17.729 -22.441 1.00 52.22 421 GLU B C 1
ATOM 6943 O O . GLU B 1 441 ? 23.142 -18.607 -21.567 1.00 55.94 421 GLU B O 1
ATOM 6949 N N . VAL B 1 442 ? 22.502 -17.785 -23.562 1.00 44.39 422 VAL B N 1
ATOM 6950 C CA . VAL B 1 442 ? 21.665 -18.948 -23.797 1.00 50.35 422 VAL B CA 1
ATOM 6951 C C . VAL B 1 442 ? 22.537 -20.180 -23.936 1.00 50.98 422 VAL B C 1
ATOM 6952 O O . VAL B 1 442 ? 22.290 -21.217 -23.310 1.00 50.29 422 VAL B O 1
ATOM 6956 N N . LEU B 1 443 ? 23.583 -20.073 -24.750 1.00 50.28 423 LEU B N 1
ATOM 6957 C CA . LEU B 1 443 ? 24.478 -21.205 -24.971 1.00 48.84 423 LEU B CA 1
ATOM 6958 C C . LEU B 1 443 ? 25.081 -21.712 -23.666 1.00 51.07 423 LEU B C 1
ATOM 6959 O O . LEU B 1 443 ? 25.209 -22.922 -23.463 1.00 53.04 423 LEU B O 1
ATOM 6964 N N . LYS B 1 444 ? 25.438 -20.815 -22.756 1.00 48.38 424 LYS B N 1
ATOM 6965 C CA . LYS B 1 444 ? 25.904 -21.303 -21.463 1.00 51.40 424 LYS B CA 1
ATOM 6966 C C . LYS B 1 444 ? 24.789 -21.949 -20.657 1.00 50.43 424 LYS B C 1
ATOM 6967 O O . LYS B 1 444 ? 25.062 -22.791 -19.804 1.00 50.70 424 LYS B O 1
ATOM 6973 N N . ALA B 1 445 ? 23.536 -21.595 -20.918 1.00 54.66 425 ALA B N 1
ATOM 6974 C CA . ALA B 1 445 ? 22.464 -22.108 -20.077 1.00 50.12 425 ALA B CA 1
ATOM 6975 C C . ALA B 1 445 ? 22.053 -23.521 -20.490 1.00 54.62 425 ALA B C 1
ATOM 6976 O O . ALA B 1 445 ? 21.861 -24.395 -19.633 1.00 54.19 425 ALA B O 1
ATOM 6978 N N . GLY B 1 446 ? 21.929 -23.761 -21.798 1.00 59.60 426 GLY B N 1
ATOM 6979 C CA . GLY B 1 446 ? 21.402 -25.006 -22.311 1.00 52.15 426 GLY B CA 1
ATOM 6980 C C . GLY B 1 446 ? 21.925 -25.363 -23.683 1.00 45.32 426 GLY B C 1
ATOM 6981 O O . GLY B 1 446 ? 21.332 -26.174 -24.400 1.00 42.21 426 GLY B O 1
ATOM 6982 N N . GLY B 1 447 ? 23.052 -24.758 -24.050 1.00 47.15 427 GLY B N 1
ATOM 6983 C CA . GLY B 1 447 ? 23.750 -25.094 -25.271 1.00 44.37 427 GLY B CA 1
ATOM 6984 C C . GLY B 1 447 ? 22.918 -24.794 -26.510 1.00 50.39 427 GLY B C 1
ATOM 6985 O O . GLY B 1 447 ? 22.002 -23.964 -26.508 1.00 49.35 427 GLY B O 1
ATOM 6986 N N . HIS B 1 448 ? 23.249 -25.504 -27.588 1.00 49.56 428 HIS B N 1
ATOM 6987 C CA . HIS B 1 448 ? 22.640 -25.207 -28.876 1.00 51.84 428 HIS B CA 1
ATOM 6988 C C . HIS B 1 448 ? 21.187 -25.631 -28.948 1.00 49.57 428 HIS B C 1
ATOM 6989 O O . HIS B 1 448 ? 20.436 -25.093 -29.768 1.00 53.03 428 HIS B O 1
ATOM 6996 N N . LYS B 1 449 ? 20.786 -26.604 -28.132 1.00 48.76 429 LYS B N 1
ATOM 6997 C CA . LYS B 1 449 ? 19.402 -27.047 -28.152 1.00 46.53 429 LYS B CA 1
ATOM 6998 C C . LYS B 1 449 ? 18.488 -25.960 -27.623 1.00 49.99 429 LYS B C 1
ATOM 6999 O O . LYS B 1 449 ? 17.421 -25.701 -28.190 1.00 49.68 429 LYS B O 1
ATOM 7005 N N . LEU B 1 450 ? 18.904 -25.306 -26.538 1.00 47.22 430 LEU B N 1
ATOM 7006 C CA . LEU B 1 450 ? 18.128 -24.211 -25.987 1.00 46.11 430 LEU B CA 1
ATOM 7007 C C . LEU B 1 450 ? 17.945 -23.129 -27.033 1.00 48.53 430 LEU B C 1
ATOM 7008 O O . LEU B 1 450 ? 16.875 -22.512 -27.123 1.00 49.56 430 LEU B O 1
ATOM 7013 N N . VAL B 1 451 ? 18.955 -22.944 -27.879 1.00 44.08 431 VAL B N 1
ATOM 7014 C CA . VAL B 1 451 ? 18.915 -21.877 -28.867 1.00 46.03 431 VAL B CA 1
ATOM 7015 C C . VAL B 1 451 ? 17.884 -22.202 -29.936 1.00 48.77 431 VAL B C 1
ATOM 7016 O O . VAL B 1 451 ? 17.084 -21.350 -30.339 1.00 50.39 431 VAL B O 1
ATOM 7020 N N . TYR B 1 452 ? 17.872 -23.441 -30.403 1.00 46.91 432 TYR B N 1
ATOM 7021 C CA . TYR B 1 452 ? 16.874 -23.811 -31.403 1.00 50.86 432 TYR B CA 1
ATOM 7022 C C . TYR B 1 452 ? 15.457 -23.733 -30.831 1.00 48.46 432 TYR B C 1
ATOM 7023 O O . TYR B 1 452 ? 14.535 -23.251 -31.495 1.00 47.88 432 TYR B O 1
ATOM 7032 N N . LEU B 1 453 ? 15.269 -24.176 -29.594 1.00 45.09 433 LEU B N 1
ATOM 7033 C CA . LEU B 1 453 ? 13.942 -24.119 -29.001 1.00 45.87 433 LEU B CA 1
ATOM 7034 C C . LEU B 1 453 ? 13.456 -22.675 -28.861 1.00 51.11 433 LEU B C 1
ATOM 7035 O O . LEU B 1 453 ? 12.277 -22.377 -29.101 1.00 47.94 433 LEU B O 1
ATOM 7040 N N . SER B 1 454 ? 14.351 -21.764 -28.485 1.00 51.68 434 SER B N 1
ATOM 7041 C CA . SER B 1 454 ? 13.969 -20.360 -28.410 1.00 50.28 434 SER B CA 1
ATOM 7042 C C . SER B 1 454 ? 13.564 -19.838 -29.772 1.00 47.61 434 SER B C 1
ATOM 7043 O O . SER B 1 454 ? 12.643 -19.018 -29.886 1.00 53.74 434 SER B O 1
ATOM 7046 N N . LEU B 1 455 ? 14.241 -20.312 -30.812 1.00 45.13 435 LEU B N 1
ATOM 7047 C CA . LEU B 1 455 ? 13.935 -19.889 -32.169 1.00 47.71 435 LEU B CA 1
ATOM 7048 C C . LEU B 1 455 ? 12.632 -20.511 -32.678 1.00 47.93 435 LEU B C 1
ATOM 7049 O O . LEU B 1 455 ? 11.839 -19.831 -33.334 1.00 48.40 435 LEU B O 1
ATOM 7054 N N . LEU B 1 456 ? 12.389 -21.792 -32.391 1.00 45.54 436 LEU B N 1
ATOM 7055 C CA . LEU B 1 456 ? 11.106 -22.396 -32.763 1.00 49.76 436 LEU B CA 1
ATOM 7056 C C . LEU B 1 456 ? 9.942 -21.708 -32.054 1.00 48.03 436 LEU B C 1
ATOM 7057 O O . LEU B 1 456 ? 8.921 -21.401 -32.684 1.00 45.89 436 LEU B O 1
ATOM 7062 N N . LEU B 1 457 ? 10.087 -21.439 -30.753 1.00 45.49 437 LEU B N 1
ATOM 7063 C CA . LEU B 1 457 ? 9.028 -20.755 -30.021 1.00 43.10 437 LEU B CA 1
ATOM 7064 C C . LEU B 1 457 ? 8.740 -19.401 -30.633 1.00 47.07 437 LEU B C 1
ATOM 7065 O O . LEU B 1 457 ? 7.576 -18.996 -30.740 1.00 44.29 437 LEU B O 1
ATOM 7070 N N . ARG B 1 458 ? 9.790 -18.688 -31.041 1.00 43.79 438 ARG B N 1
ATOM 7071 C CA . ARG B 1 458 ? 9.601 -17.422 -31.733 1.00 47.86 438 ARG B CA 1
ATOM 7072 C C . ARG B 1 458 ? 8.689 -17.593 -32.936 1.00 46.37 438 ARG B C 1
ATOM 7073 O O . ARG B 1 458 ? 7.619 -16.984 -33.006 1.00 49.61 438 ARG B O 1
ATOM 7081 N N . LEU B 1 459 ? 9.103 -18.429 -33.886 1.00 44.73 439 LEU B N 1
ATOM 7082 C CA . LEU B 1 459 ? 8.284 -18.696 -35.056 1.00 45.68 439 LEU B CA 1
ATOM 7083 C C . LEU B 1 459 ? 6.849 -19.056 -34.681 1.00 45.54 439 LEU B C 1
ATOM 7084 O O . LEU B 1 459 ? 5.902 -18.532 -35.272 1.00 47.22 439 LEU B O 1
ATOM 7089 N N . ALA B 1 460 ? 6.667 -19.912 -33.676 1.00 44.15 440 ALA B N 1
ATOM 7090 C CA . ALA B 1 460 ? 5.321 -20.313 -33.284 1.00 45.04 440 ALA B CA 1
ATOM 7091 C C . ALA B 1 460 ? 4.479 -19.116 -32.858 1.00 50.22 440 ALA B C 1
ATOM 7092 O O . ALA B 1 460 ? 3.303 -19.013 -33.231 1.00 48.14 440 ALA B O 1
ATOM 7094 N N . VAL B 1 461 ? 5.058 -18.193 -32.086 1.00 47.74 441 VAL B N 1
ATOM 7095 C CA . VAL B 1 461 ? 4.294 -17.013 -31.699 1.00 48.75 441 VAL B CA 1
ATOM 7096 C C . VAL B 1 461 ? 4.011 -16.149 -32.920 1.00 49.12 441 VAL B C 1
ATOM 7097 O O . VAL B 1 461 ? 2.877 -15.696 -33.131 1.00 50.19 441 VAL B O 1
ATOM 7101 N N . LEU B 1 462 ? 5.037 -15.907 -33.734 1.00 43.51 442 LEU B N 1
ATOM 7102 C CA . LEU B 1 462 ? 4.895 -15.047 -34.898 1.00 46.39 442 LEU B CA 1
ATOM 7103 C C . LEU B 1 462 ? 3.764 -15.533 -35.800 1.00 52.47 442 LEU B C 1
ATOM 7104 O O . LEU B 1 462 ? 2.936 -14.738 -36.259 1.00 47.31 442 LEU B O 1
ATOM 7109 N N . LEU B 1 463 ? 3.707 -16.846 -36.036 1.00 46.81 443 LEU B N 1
ATOM 7110 C CA . LEU B 1 463 ? 2.706 -17.403 -36.919 1.00 51.66 443 LEU B CA 1
ATOM 7111 C C . LEU B 1 463 ? 1.290 -17.207 -36.376 1.00 52.77 443 LEU B C 1
ATOM 7112 O O . LEU B 1 463 ? 0.318 -17.336 -37.130 1.00 50.89 443 LEU B O 1
ATOM 7117 N N . ASN B 1 464 ? 1.169 -16.851 -35.098 1.00 49.21 444 ASN B N 1
ATOM 7118 C CA . ASN B 1 464 ? -0.094 -16.775 -34.388 1.00 45.46 444 ASN B CA 1
ATOM 7119 C C . ASN B 1 464 ? -0.237 -15.423 -33.747 1.00 42.69 444 ASN B C 1
ATOM 7120 O O . ASN B 1 464 ? -1.021 -15.251 -32.823 1.00 46.06 444 ASN B O 1
ATOM 7125 N N . HIS B 1 465 ? 0.545 -14.471 -34.228 1.00 50.50 445 HIS B N 1
ATOM 7126 C CA . HIS B 1 465 ? 0.575 -13.152 -33.621 1.00 52.92 445 HIS B CA 1
ATOM 7127 C C . HIS B 1 465 ? -0.746 -12.416 -33.789 1.00 50.32 445 HIS B C 1
ATOM 7128 O O . HIS B 1 465 ? -1.094 -11.583 -32.947 1.00 51.84 445 HIS B O 1
ATOM 7135 N N . SER B 1 466 ? -1.496 -12.723 -34.852 1.00 58.23 446 SER B N 1
ATOM 7136 C CA . SER B 1 466 ? -2.770 -12.048 -35.100 1.00 55.58 446 SER B CA 1
ATOM 7137 C C . SER B 1 466 ? -3.872 -12.543 -34.167 1.00 56.94 446 SER B C 1
ATOM 7138 O O . SER B 1 466 ? -4.840 -11.818 -33.936 1.00 58.95 446 SER B O 1
ATOM 7141 N N . ARG B 1 467 ? -3.746 -13.759 -33.626 1.00 52.28 447 ARG B N 1
ATOM 7142 C CA . ARG B 1 467 ? -4.749 -14.391 -32.770 1.00 54.18 447 ARG B CA 1
ATOM 7143 C C . ARG B 1 467 ? -6.008 -14.797 -33.554 1.00 62.76 447 ARG B C 1
ATOM 7144 O O . ARG B 1 467 ? -7.118 -14.766 -33.020 1.00 56.24 447 ARG B O 1
ATOM 7152 N N . SER B 1 468 ? -5.827 -15.261 -34.793 1.00 61.61 448 SER B N 1
ATOM 7153 C CA . SER B 1 468 ? -6.905 -15.350 -35.768 1.00 74.25 448 SER B CA 1
ATOM 7154 C C . SER B 1 468 ? -7.793 -16.582 -35.602 1.00 85.38 448 SER B C 1
ATOM 7155 O O . SER B 1 468 ? -8.948 -16.559 -36.039 1.00 98.45 448 SER B O 1
ATOM 7158 N N . ASP B 1 469 ? -7.309 -17.667 -35.019 1.00 75.94 449 ASP B N 1
ATOM 7159 C CA . ASP B 1 469 ? -8.084 -18.912 -34.964 1.00 84.32 449 ASP B CA 1
ATOM 7160 C C . ASP B 1 469 ? -8.496 -19.423 -36.347 1.00 79.66 449 ASP B C 1
ATOM 7161 O O . ASP B 1 469 ? -9.343 -20.311 -36.441 1.00 80.26 449 ASP B O 1
ATOM 7163 N N . GLN B 1 470 ? -7.902 -18.883 -37.410 1.00 81.24 450 GLN B N 1
ATOM 7164 C CA . GLN B 1 470 ? -8.078 -19.326 -38.786 1.00 84.02 450 GLN B CA 1
ATOM 7165 C C . GLN B 1 470 ? -7.011 -20.345 -39.155 1.00 85.16 450 GLN B C 1
ATOM 7166 O O . GLN B 1 470 ? -5.979 -20.461 -38.499 1.00 88.05 450 GLN B O 1
ATOM 7172 N N . MET B 1 471 ? -7.266 -21.080 -40.232 1.00 88.93 451 MET B N 1
ATOM 7173 C CA . MET B 1 471 ? -6.302 -22.054 -40.734 1.00 97.50 451 MET B CA 1
ATOM 7174 C C . MET B 1 471 ? -5.047 -21.345 -41.226 1.00 86.08 451 MET B C 1
ATOM 7175 O O . MET B 1 471 ? -5.113 -20.558 -42.172 1.00 85.10 451 MET B O 1
ATOM 7180 N N . LEU B 1 472 ? -3.897 -21.620 -40.592 1.00 82.93 452 LEU B N 1
ATOM 7181 C CA . LEU B 1 472 ? -2.657 -20.978 -41.007 1.00 84.63 452 LEU B CA 1
ATOM 7182 C C . LEU B 1 472 ? -2.326 -21.353 -42.445 1.00 87.12 452 LEU B C 1
ATOM 7183 O O . LEU B 1 472 ? -2.766 -22.393 -42.932 1.00 93.97 452 LEU B O 1
ATOM 7188 N N . PRO B 1 473 ? -1.575 -20.489 -43.159 1.00 85.34 453 PRO B N 1
ATOM 7189 C CA . PRO B 1 473 ? -1.181 -20.810 -44.533 1.00 86.91 453 PRO B CA 1
ATOM 7190 C C . PRO B 1 473 ? -0.735 -22.249 -44.643 1.00 104.57 453 PRO B C 1
ATOM 7191 O O . PRO B 1 473 ? 0.265 -22.664 -44.055 1.00 103.19 453 PRO B O 1
ATOM 7195 N N . ALA B 1 474 ? -1.547 -23.021 -45.356 1.00 152.03 454 ALA B N 1
ATOM 7196 C CA . ALA B 1 474 ? -1.485 -24.476 -45.386 1.00 160.04 454 ALA B CA 1
ATOM 7197 C C . ALA B 1 474 ? -0.055 -24.995 -45.408 1.00 146.74 454 ALA B C 1
ATOM 7198 O O . ALA B 1 474 ? 0.269 -25.973 -44.728 1.00 148.95 454 ALA B O 1
ATOM 7200 N N . ILE B 1 475 ? 0.806 -24.342 -46.173 1.00 107.44 455 ILE B N 1
ATOM 7201 C CA . ILE B 1 475 ? 2.204 -24.726 -46.278 1.00 98.90 455 ILE B CA 1
ATOM 7202 C C . ILE B 1 475 ? 2.989 -23.935 -45.253 1.00 92.29 455 ILE B C 1
ATOM 7203 O O . ILE B 1 475 ? 3.192 -22.734 -45.414 1.00 92.07 455 ILE B O 1
ATOM 7205 N N . GLU B 1 476 ? 3.411 -24.611 -44.198 1.00 90.05 456 GLU B N 1
ATOM 7206 C CA . GLU B 1 476 ? 4.437 -24.117 -43.294 1.00 86.65 456 GLU B CA 1
ATOM 7207 C C . GLU B 1 476 ? 5.459 -25.240 -43.123 1.00 75.46 456 GLU B C 1
ATOM 7208 O O . GLU B 1 476 ? 5.396 -26.012 -42.171 1.00 78.04 456 GLU B O 1
ATOM 7214 N N . LEU B 1 477 ? 6.380 -25.339 -44.074 1.00 65.19 457 LEU B N 1
ATOM 7215 C CA . LEU B 1 477 ? 7.425 -26.348 -44.019 1.00 74.03 457 LEU B CA 1
ATOM 7216 C C . LEU B 1 477 ? 8.742 -25.721 -43.560 1.00 66.14 457 LEU B C 1
ATOM 7217 O O . LEU B 1 477 ? 9.328 -24.906 -44.276 1.00 68.07 457 LEU B O 1
ATOM 7222 N N . THR B 1 478 ? 9.211 -26.096 -42.369 1.00 64.36 458 THR B N 1
ATOM 7223 C CA . THR B 1 478 ? 10.540 -25.704 -41.908 1.00 66.61 458 THR B CA 1
ATOM 7224 C C . THR B 1 478 ? 11.530 -26.790 -42.320 1.00 69.05 458 THR B C 1
ATOM 7225 O O . THR B 1 478 ? 11.307 -27.975 -42.058 1.00 67.54 458 THR B O 1
ATOM 7229 N N . ILE B 1 479 ? 12.618 -26.360 -42.964 1.00 69.10 459 ILE B N 1
ATOM 7230 C CA . ILE B 1 479 ? 13.690 -27.305 -43.387 1.00 74.05 459 ILE B CA 1
ATOM 7231 C C . ILE B 1 479 ? 15.018 -26.751 -42.861 1.00 72.82 459 ILE B C 1
ATOM 7232 O O . ILE B 1 479 ? 15.103 -25.527 -42.662 1.00 77.07 459 ILE B O 1
ATOM 7237 N N . ILE B 1 480 ? 16.007 -27.618 -42.639 1.00 73.07 460 ILE B N 1
ATOM 7238 C CA . ILE B 1 480 ? 17.345 -27.175 -42.147 1.00 75.68 460 ILE B CA 1
ATOM 7239 C C . ILE B 1 480 ? 18.405 -27.645 -43.146 1.00 76.87 460 ILE B C 1
ATOM 7240 O O . ILE B 1 480 ? 18.305 -28.796 -43.607 1.00 77.18 460 ILE B O 1
ATOM 7245 N N . ASN B 1 481 ? 19.379 -26.787 -43.458 1.00 72.18 461 ASN B N 1
ATOM 7246 C CA . ASN B 1 481 ? 20.461 -27.156 -44.407 1.00 78.87 461 ASN B CA 1
ATOM 7247 C C . ASN B 1 481 ? 21.815 -27.080 -43.691 1.00 76.68 461 ASN B C 1
ATOM 7248 O O . ASN B 1 481 ? 21.918 -26.274 -42.745 1.00 82.98 461 ASN B O 1
ATOM 7250 N N . GLN B 1 483 ? 23.288 -24.538 -40.189 1.00 82.38 463 GLN B N 1
ATOM 7251 C CA . GLN B 1 483 ? 23.455 -23.142 -39.701 1.00 77.40 463 GLN B CA 1
ATOM 7252 C C . GLN B 1 483 ? 22.547 -22.213 -40.512 1.00 84.79 463 GLN B C 1
ATOM 7253 O O . GLN B 1 483 ? 22.641 -20.986 -40.323 1.00 84.58 463 GLN B O 1
ATOM 7255 N N . GLN B 1 484 ? 21.714 -22.781 -41.388 1.00 86.30 464 GLN B N 1
ATOM 7256 C CA . GLN B 1 484 ? 20.751 -21.965 -42.173 1.00 78.90 464 GLN B CA 1
ATOM 7257 C C . GLN B 1 484 ? 19.424 -22.725 -42.267 1.00 77.90 464 GLN B C 1
ATOM 7258 O O . GLN B 1 484 ? 19.441 -23.906 -42.660 1.00 83.58 464 GLN B O 1
ATOM 7264 N N . TRP B 1 485 ? 18.321 -22.069 -41.903 1.00 75.09 465 TRP B N 1
ATOM 7265 C CA . TRP B 1 485 ? 16.994 -22.737 -41.911 1.00 63.63 465 TRP B CA 1
ATOM 7266 C C . TRP B 1 485 ? 16.187 -22.236 -43.111 1.00 74.13 465 TRP B C 1
ATOM 7267 O O . TRP B 1 485 ? 16.454 -21.112 -43.574 1.00 76.81 465 TRP B O 1
ATOM 7278 N N . GLN B 1 486 ? 15.238 -23.044 -43.587 1.00 67.85 466 GLN B N 1
ATOM 7279 C CA . GLN B 1 486 ? 14.397 -22.632 -44.740 1.00 72.13 466 GLN B CA 1
ATOM 7280 C C . GLN B 1 486 ? 12.921 -22.652 -44.345 1.00 72.11 466 GLN B C 1
ATOM 7281 O O . GLN B 1 486 ? 12.422 -23.730 -43.979 1.00 72.01 466 GLN B O 1
ATOM 7287 N N . LEU B 1 487 ? 12.260 -21.497 -44.412 1.00 64.99 467 LEU B N 1
ATOM 7288 C CA . LEU B 1 487 ? 10.831 -21.439 -44.137 1.00 71.09 467 LEU B CA 1
ATOM 7289 C C . LEU B 1 487 ? 10.079 -21.147 -45.429 1.00 66.82 467 LEU B C 1
ATOM 7290 O O . LEU B 1 487 ? 10.229 -20.075 -46.018 1.00 67.02 467 LEU B O 1
ATOM 7295 N N . SER B 1 488 ? 9.277 -22.102 -45.867 1.00 70.89 468 SER B N 1
ATOM 7296 C CA . SER B 1 488 ? 8.464 -21.951 -47.060 1.00 74.35 468 SER B CA 1
ATOM 7297 C C . SER B 1 488 ? 7.011 -21.735 -46.666 1.00 72.41 468 SER B C 1
ATOM 7298 O O . SER B 1 488 ? 6.534 -22.309 -45.684 1.00 72.95 468 SER B O 1
ATOM 7301 N N . VAL B 1 489 ? 6.323 -20.894 -47.427 1.00 75.21 469 VAL B N 1
ATOM 7302 C CA . VAL B 1 489 ? 4.914 -20.589 -47.224 1.00 78.03 469 VAL B CA 1
ATOM 7303 C C . VAL B 1 489 ? 4.194 -20.719 -48.557 1.00 76.47 469 VAL B C 1
ATOM 7304 O O . VAL B 1 489 ? 4.684 -20.233 -49.584 1.00 73.98 469 VAL B O 1
ATOM 7308 N N . SER B 1 490 ? 3.026 -21.364 -48.540 1.00 80.90 470 SER B N 1
ATOM 7309 C CA . SER B 1 490 ? 2.192 -21.493 -49.731 1.00 83.05 470 SER B CA 1
ATOM 7310 C C . SER B 1 490 ? 0.724 -21.529 -49.325 1.00 83.45 470 SER B C 1
ATOM 7311 O O . SER B 1 490 ? 0.370 -22.098 -48.288 1.00 87.04 470 SER B O 1
ATOM 7314 N N . GLY B 1 491 ? -0.121 -20.914 -50.144 1.00 80.48 471 GLY B N 1
ATOM 7315 C CA . GLY B 1 491 ? -1.545 -20.905 -49.914 1.00 76.26 471 GLY B CA 1
ATOM 7316 C C . GLY B 1 491 ? -2.123 -19.559 -50.273 1.00 81.93 471 GLY B C 1
ATOM 7317 O O . GLY B 1 491 ? -1.520 -18.782 -51.010 1.00 80.49 471 GLY B O 1
ATOM 7318 N N . ASP B 1 492 ? -3.308 -19.297 -49.734 1.00 80.24 472 ASP B N 1
ATOM 7319 C CA . ASP B 1 492 ? -4.012 -18.050 -49.982 1.00 82.22 472 ASP B CA 1
ATOM 7320 C C . ASP B 1 492 ? -3.488 -16.988 -49.025 1.00 79.81 472 ASP B C 1
ATOM 7321 O O . ASP B 1 492 ? -3.650 -17.110 -47.811 1.00 82.89 472 ASP B O 1
ATOM 7326 N N . ALA B 1 493 ? -2.864 -15.953 -49.565 1.00 81.81 473 ALA B N 1
ATOM 7327 C CA . ALA B 1 493 ? -2.302 -14.887 -48.746 1.00 85.42 473 ALA B CA 1
ATOM 7328 C C . ALA B 1 493 ? -3.341 -13.878 -48.284 1.00 89.68 473 ALA B C 1
ATOM 7329 O O . ALA B 1 493 ? -2.978 -12.923 -47.585 1.00 86.59 473 ALA B O 1
ATOM 7331 N N . LYS B 1 494 ? -4.615 -14.087 -48.638 1.00 87.66 474 LYS B N 1
ATOM 7332 C CA . LYS B 1 494 ? -5.656 -13.093 -48.394 1.00 86.28 474 LYS B CA 1
ATOM 7333 C C . LYS B 1 494 ? -5.926 -12.925 -46.908 1.00 80.15 474 LYS B C 1
ATOM 7334 O O . LYS B 1 494 ? -6.114 -11.800 -46.426 1.00 86.15 474 LYS B O 1
ATOM 7340 N N . GLN B 1 495 ? -5.953 -14.034 -46.173 1.00 82.83 475 GLN B N 1
ATOM 7341 C CA . GLN B 1 495 ? -6.183 -13.985 -44.739 1.00 86.07 475 GLN B CA 1
ATOM 7342 C C . GLN B 1 495 ? -4.943 -13.529 -43.958 1.00 83.88 475 GLN B C 1
ATOM 7343 O O . GLN B 1 495 ? -5.067 -13.164 -42.787 1.00 77.56 475 GLN B O 1
ATOM 7349 N N . TRP B 1 496 ? -3.760 -13.513 -44.580 1.00 78.98 476 TRP B N 1
ATOM 7350 C CA . TRP B 1 496 ? -2.488 -13.276 -43.892 1.00 78.44 476 TRP B CA 1
ATOM 7351 C C . TRP B 1 496 ? -1.701 -12.202 -44.630 1.00 79.68 476 TRP B C 1
ATOM 7352 O O . TRP B 1 496 ? -0.706 -12.488 -45.308 1.00 78.78 476 TRP B O 1
ATOM 7363 N N . PRO B 1 497 ? -2.091 -10.951 -44.482 1.00 77.91 477 PRO B N 1
ATOM 7364 C CA . PRO B 1 497 ? -1.590 -9.909 -45.384 1.00 78.98 477 PRO B CA 1
ATOM 7365 C C . PRO B 1 497 ? -0.207 -9.396 -45.012 1.00 77.22 477 PRO B C 1
ATOM 7366 O O . PRO B 1 497 ? 0.513 -8.858 -45.858 1.00 72.30 477 PRO B O 1
ATOM 7370 N N . LEU B 1 498 ? 0.166 -9.555 -43.743 1.00 82.22 478 LEU B N 1
ATOM 7371 C CA . LEU B 1 498 ? 1.455 -9.104 -43.230 1.00 75.70 478 LEU B CA 1
ATOM 7372 C C . LEU B 1 498 ? 2.368 -10.256 -42.820 1.00 75.69 478 LEU B C 1
ATOM 7373 O O . LEU B 1 498 ? 3.392 -10.021 -42.165 1.00 75.34 478 LEU B O 1
ATOM 7378 N N . LEU B 1 499 ? 2.020 -11.495 -43.171 1.00 72.43 479 LEU B N 1
ATOM 7379 C CA . LEU B 1 499 ? 2.813 -12.633 -42.716 1.00 70.09 479 LEU B CA 1
ATOM 7380 C C . LEU B 1 499 ? 4.222 -12.572 -43.284 1.00 64.20 479 LEU B C 1
ATOM 7381 O O . LEU B 1 499 ? 5.209 -12.739 -42.561 1.00 64.63 479 LEU B O 1
ATOM 7386 N N . VAL B 1 500 ? 4.326 -12.282 -44.578 1.00 65.77 480 VAL B N 1
ATOM 7387 C CA . VAL B 1 500 ? 5.611 -12.270 -45.265 1.00 63.83 480 VAL B CA 1
ATOM 7388 C C . VAL B 1 500 ? 6.518 -11.171 -44.718 1.00 65.16 480 VAL B C 1
ATOM 7389 O O . VAL B 1 500 ? 7.735 -11.372 -44.573 1.00 61.82 480 VAL B O 1
ATOM 7393 N N . ALA B 1 501 ? 5.947 -9.997 -44.398 1.00 67.65 481 ALA B N 1
ATOM 7394 C CA . ALA B 1 501 ? 6.748 -8.886 -43.874 1.00 67.15 481 ALA B CA 1
ATOM 7395 C C . ALA B 1 501 ? 7.205 -9.132 -42.440 1.00 66.89 481 ALA B C 1
ATOM 7396 O O . ALA B 1 501 ? 8.283 -8.652 -42.045 1.00 66.99 481 ALA B O 1
ATOM 7398 N N . ASP B 1 502 ? 6.396 -9.853 -41.648 1.00 62.26 482 ASP B N 1
ATOM 7399 C CA . ASP B 1 502 ? 6.822 -10.257 -40.310 1.00 58.89 482 ASP B CA 1
ATOM 7400 C C . ASP B 1 502 ? 7.890 -11.326 -40.380 1.00 60.78 482 ASP B C 1
ATOM 7401 O O . ASP B 1 502 ? 8.704 -11.466 -39.459 1.00 61.00 482 ASP B O 1
ATOM 7406 N N . LEU B 1 503 ? 7.847 -12.136 -41.433 1.00 62.06 483 LEU B N 1
ATOM 7407 C CA . LEU B 1 503 ? 8.861 -13.156 -41.618 1.00 61.59 483 LEU B CA 1
ATOM 7408 C C . LEU B 1 503 ? 10.179 -12.534 -42.051 1.00 58.61 483 LEU B C 1
ATOM 7409 O O . LEU B 1 503 ? 11.242 -12.918 -41.558 1.00 64.63 483 LEU B O 1
ATOM 7414 N N . HIS B 1 504 ? 10.129 -11.565 -42.964 1.00 62.54 484 HIS B N 1
ATOM 7415 C CA . HIS B 1 504 ? 11.339 -10.840 -43.341 1.00 63.95 484 HIS B CA 1
ATOM 7416 C C . HIS B 1 504 ? 11.921 -10.074 -42.163 1.00 61.96 484 HIS B C 1
ATOM 7417 O O . HIS B 1 504 ? 13.146 -9.972 -42.028 1.00 60.66 484 HIS B O 1
ATOM 7424 N N . ASP B 1 505 ? 11.061 -9.551 -41.285 1.00 61.13 485 ASP B N 1
ATOM 7425 C CA . ASP B 1 505 ? 11.565 -8.908 -40.078 1.00 63.63 485 ASP B CA 1
ATOM 7426 C C . ASP B 1 505 ? 12.238 -9.925 -39.154 1.00 63.43 485 ASP B C 1
ATOM 7427 O O . ASP B 1 505 ? 13.233 -9.612 -38.496 1.00 59.18 485 ASP B O 1
ATOM 7432 N N . GLU B 1 506 ? 11.739 -11.156 -39.143 1.00 60.12 486 GLU B N 1
ATOM 7433 C CA . GLU B 1 506 ? 12.318 -12.200 -38.317 1.00 55.73 486 GLU B CA 1
ATOM 7434 C C . GLU B 1 506 ? 13.640 -12.693 -38.875 1.00 60.41 486 GLU B C 1
ATOM 7435 O O . GLU B 1 506 ? 14.499 -13.141 -38.105 1.00 63.87 486 GLU B O 1
ATOM 7441 N N . GLN B 1 507 ? 13.821 -12.631 -40.195 1.00 55.21 487 GLN B N 1
ATOM 7442 C CA . GLN B 1 507 ? 15.105 -13.014 -40.770 1.00 62.15 487 GLN B CA 1
ATOM 7443 C C . GLN B 1 507 ? 16.236 -12.202 -40.181 1.00 64.64 487 GLN B C 1
ATOM 7444 O O . GLN B 1 507 ? 17.318 -12.733 -39.911 1.00 71.68 487 GLN B O 1
ATOM 7450 N N . GLU B 1 508 ? 15.993 -10.904 -39.995 1.00 66.62 488 GLU B N 1
ATOM 7451 C CA . GLU B 1 508 ? 16.988 -9.984 -39.464 1.00 65.41 488 GLU B CA 1
ATOM 7452 C C . GLU B 1 508 ? 17.295 -10.272 -38.009 1.00 68.45 488 GLU B C 1
ATOM 7453 O O . GLU B 1 508 ? 18.443 -10.110 -37.570 1.00 70.09 488 GLU B O 1
ATOM 7459 N N . GLN B 1 509 ? 16.284 -10.674 -37.236 1.00 61.05 489 GLN B N 1
ATOM 7460 C CA . GLN B 1 509 ? 16.563 -11.132 -35.881 1.00 64.42 489 GLN B CA 1
ATOM 7461 C C . GLN B 1 509 ? 17.289 -12.474 -35.871 1.00 62.87 489 GLN B C 1
ATOM 7462 O O . GLN B 1 509 ? 18.149 -12.701 -35.016 1.00 62.00 489 GLN B O 1
ATOM 7468 N N . PHE B 1 510 ? 16.968 -13.363 -36.812 1.00 63.39 490 PHE B N 1
ATOM 7469 C CA . PHE B 1 510 ? 17.633 -14.658 -36.862 1.00 61.96 490 PHE B CA 1
ATOM 7470 C C . PHE B 1 510 ? 19.108 -14.514 -37.203 1.00 67.25 490 PHE B C 1
ATOM 7471 O O . PHE B 1 510 ? 19.914 -15.366 -36.811 1.00 62.52 490 PHE B O 1
ATOM 7479 N N . LYS B 1 511 ? 19.491 -13.456 -37.928 1.00 67.68 491 LYS B N 1
ATOM 7480 C CA . LYS B 1 511 ? 20.902 -13.325 -38.265 1.00 65.80 491 LYS B CA 1
ATOM 7481 C C . LYS B 1 511 ? 21.697 -12.782 -37.083 1.00 63.96 491 LYS B C 1
ATOM 7482 O O . LYS B 1 511 ? 22.877 -13.108 -36.940 1.00 65.42 491 LYS B O 1
ATOM 7488 N N . HIS B 1 512 ? 21.053 -12.006 -36.203 1.00 62.19 492 HIS B N 1
ATOM 7489 C CA . HIS B 1 512 ? 21.694 -11.527 -34.985 1.00 56.96 492 HIS B CA 1
ATOM 7490 C C . HIS B 1 512 ? 22.069 -12.644 -34.040 1.00 59.86 492 HIS B C 1
ATOM 7491 O O . HIS B 1 512 ? 22.926 -12.454 -33.174 1.00 64.89 492 HIS B O 1
ATOM 7498 N N . TRP B 1 513 ? 21.510 -13.830 -34.303 1.00 63.19 493 TRP B N 1
ATOM 7499 C CA . TRP B 1 513 ? 21.885 -15.045 -33.536 1.00 59.14 493 TRP B CA 1
ATOM 7500 C C . TRP B 1 513 ? 22.602 -15.994 -34.503 1.00 57.84 493 TRP B C 1
ATOM 7501 O O . TRP B 1 513 ? 22.431 -17.214 -34.357 1.00 53.75 493 TRP B O 1
ATOM 7512 N N . ASN B 1 514 ? 23.306 -15.450 -35.500 1.00 55.54 494 ASN B N 1
ATOM 7513 C CA . ASN B 1 514 ? 24.121 -16.263 -36.441 1.00 63.73 494 ASN B CA 1
ATOM 7514 C C . ASN B 1 514 ? 23.323 -17.388 -37.110 1.00 65.43 494 ASN B C 1
ATOM 7515 O O . ASN B 1 514 ? 23.874 -18.498 -37.214 1.00 75.84 494 ASN B O 1
ATOM 7517 N N . ILE B 1 515 ? 22.099 -17.122 -37.572 1.00 65.20 495 ILE B N 1
ATOM 7518 C CA . ILE B 1 515 ? 21.341 -18.161 -38.333 1.00 65.36 495 ILE B CA 1
ATOM 7519 C C . ILE B 1 515 ? 20.667 -17.493 -39.535 1.00 62.19 495 ILE B C 1
ATOM 7520 O O . ILE B 1 515 ? 20.016 -16.456 -39.348 1.00 66.75 495 ILE B O 1
ATOM 7525 N N . GLU B 1 516 ? 20.831 -18.073 -40.725 1.00 67.85 496 GLU B N 1
ATOM 7526 C CA . GLU B 1 516 ? 20.209 -17.506 -41.949 1.00 73.25 496 GLU B CA 1
ATOM 7527 C C . GLU B 1 516 ? 18.839 -18.152 -42.161 1.00 74.31 496 GLU B C 1
ATOM 7528 O O . GLU B 1 516 ? 18.798 -19.356 -42.465 1.00 72.22 496 GLU B O 1
ATOM 7534 N N . LEU B 1 517 ? 17.765 -17.375 -42.004 1.00 75.56 497 LEU B N 1
ATOM 7535 C CA . LEU B 1 517 ? 16.415 -17.893 -42.208 1.00 66.50 497 LEU B CA 1
ATOM 7536 C C . LEU B 1 517 ? 15.995 -17.553 -43.627 1.00 70.50 497 LEU B C 1
ATOM 7537 O O . LEU B 1 517 ? 15.837 -16.378 -43.965 1.00 73.13 497 LEU B O 1
ATOM 7542 N N . ASN B 1 518 ? 15.810 -18.562 -44.459 1.00 71.42 498 ASN B N 1
ATOM 7543 C CA . ASN B 1 518 ? 15.454 -18.336 -45.851 1.00 71.20 498 ASN B CA 1
ATOM 7544 C C . ASN B 1 518 ? 13.947 -18.459 -46.023 1.00 68.60 498 ASN B C 1
ATOM 7545 O O . ASN B 1 518 ? 13.359 -19.493 -45.688 1.00 66.10 498 ASN B O 1
ATOM 7550 N N . ILE B 1 519 ? 13.335 -17.404 -46.554 1.00 72.26 499 ILE B N 1
ATOM 7551 C CA . ILE B 1 519 ? 11.888 -17.272 -46.666 1.00 68.06 499 ILE B CA 1
ATOM 7552 C C . ILE B 1 519 ? 11.518 -17.410 -48.134 1.00 74.46 499 ILE B C 1
ATOM 7553 O O . ILE B 1 519 ? 11.948 -16.613 -48.971 1.00 81.17 499 ILE B O 1
ATOM 7558 N N . GLN B 1 520 ? 10.724 -18.413 -48.460 1.00 74.87 500 GLN B N 1
ATOM 7559 C CA . GLN B 1 520 ? 10.282 -18.615 -49.833 1.00 82.36 500 GLN B CA 1
ATOM 7560 C C . GLN B 1 520 ? 8.762 -18.596 -49.839 1.00 86.52 500 GLN B C 1
ATOM 7561 O O . GLN B 1 520 ? 8.115 -19.481 -49.266 1.00 80.63 500 GLN B O 1
ATOM 7567 N N . SER B 1 521 ? 8.203 -17.565 -50.465 1.00 83.53 501 SER B N 1
ATOM 7568 C CA . SER B 1 521 ? 6.775 -17.286 -50.459 1.00 78.22 501 SER B CA 1
ATOM 7569 C C . SER B 1 521 ? 6.248 -17.086 -51.873 1.00 79.50 501 SER B C 1
ATOM 7570 O O . SER B 1 521 ? 5.253 -16.389 -52.073 1.00 85.06 501 SER B O 1
ATOM 7573 N N . GLU B 1 522 ? 6.917 -17.694 -52.853 1.00 84.88 502 GLU B N 1
ATOM 7574 C CA . GLU B 1 522 ? 6.527 -17.498 -54.275 1.00 85.57 502 GLU B CA 1
ATOM 7575 C C . GLU B 1 522 ? 5.117 -18.051 -54.512 1.00 86.68 502 GLU B C 1
ATOM 7576 O O . GLU B 1 522 ? 4.393 -17.472 -55.342 1.00 83.38 502 GLU B O 1
ATOM 7582 N N . LYS B 1 523 ? 4.749 -19.124 -53.807 1.00 87.98 503 LYS B N 1
ATOM 7583 C CA . LYS B 1 523 ? 3.412 -19.749 -53.995 1.00 84.16 503 LYS B CA 1
ATOM 7584 C C . LYS B 1 523 ? 2.414 -19.148 -52.998 1.00 80.83 503 LYS B C 1
ATOM 7585 O O . LYS B 1 523 ? 1.221 -19.487 -53.095 1.00 82.12 503 LYS B O 1
ATOM 7587 N N . PHE B 1 524 ? 2.878 -18.302 -52.073 1.00 80.79 504 PHE B N 1
ATOM 7588 C CA . PHE B 1 524 ? 1.941 -17.604 -51.153 1.00 84.79 504 PHE B CA 1
ATOM 7589 C C . PHE B 1 524 ? 1.395 -16.394 -51.910 1.00 86.29 504 PHE B C 1
ATOM 7590 O O . PHE B 1 524 ? 2.132 -15.399 -52.030 1.00 86.04 504 PHE B O 1
ATOM 7598 N N . ILE B 1 525 ? 0.152 -16.469 -52.393 1.00 86.02 505 ILE B N 1
ATOM 7599 C CA . ILE B 1 525 ? -0.381 -15.417 -53.249 1.00 91.25 505 ILE B CA 1
ATOM 7600 C C . ILE B 1 525 ? -1.870 -15.228 -52.977 1.00 88.83 505 ILE B C 1
ATOM 7601 O O . ILE B 1 525 ? -2.534 -16.079 -52.389 1.00 91.43 505 ILE B O 1
ATOM 7606 N N . ASP B 1 526 ? -2.385 -14.084 -53.416 1.00 93.72 506 ASP B N 1
ATOM 7607 C CA . ASP B 1 526 ? -3.776 -13.643 -53.210 1.00 105.70 506 ASP B CA 1
ATOM 7608 C C . ASP B 1 526 ? -4.079 -13.380 -51.735 1.00 111.37 506 ASP B C 1
ATOM 7609 O O . ASP B 1 526 ? -4.481 -12.279 -51.350 1.00 107.13 506 ASP B O 1
#

Foldseek 3Di:
DAADAQKAKEWEDEQFKIKIWIFGQDPLDTGTDDMDMGGQNQQCLARDPSRLVVVLVVLLVRVVVVVHYDVLRYAAEYEPGLVNHPCSLVSQVSSVVRDVHGYFYFDWQQLLLLQLLQCCVPPVDFWFEWEWEAAQQWIWIWTCGRSGTDDTGIFRQHLNVLCVPQVPVQFAAPVSLVVLLVVLLVSCVVCQVVDQVVNIPAAEYEDVLVVLLLVCCVVVVVADPQSWDFLVSLVVVLVVSNVDGGLPSPPVCSSSNSNSSSNVNSVCVSNVDGTYHYDHSGSVSSVNVLSSCSSVVNHLLVVLLVVLCVVQVPDQLLLVQLLVQLVQVCVLCCVVVVDDPVLNVLLNSLSSQLQSLVSVPPPQSLVSSLVCLQDPPRHNATNLSSNLSSLLSNQLDDAAALVVLVVQCSSPRVSSVVSSLSSNVSCLQCVVPDDDDRQFPQRWHDDPLEIETEGADACVPVVCSVVSVVVVQVRSVNSSHGYYYHCVRHD/DAQKAKEWEAFQFKIKIWMWGCDPPDIGTDDIDMDGLNQNVQQDVQLAGDPSSLVSVLVVVLVSVVVCVPYDQLRYAAEYEDSLVSHPCSVVSQVVNVVRDPYGYFYFYQQLQLLLLLQQQCVFPVDFWWEWEWEAGAFKIWIFTPGRNGTPDIDIFGAHLNVLCVPQVVVQWQAVVSLVVLLVVLLVRCVVCQVVVLVVPIPAYEYEYVLLVQLLQLCVVVVNADDLSWDFLRSLVVVVVVSNVGTGLVPDDRPRADPVCSSRNSSSSSNVNNVCVRSVPGTYHYGNTHSRVSVSVCSVCVVVVNHLLVVLLVVLCVVLVPDQLQLVQLLVQLVVQCVLCCVVVVNDVVLNVLLSSLSSQLQSLVSVPPPQSLLSSLVCLQPDDGHNATNLSSNLSSLLSNLQDDAAAQVVLVVQCVSPRPSSVVSSVSSNVSCLQCVVVPPDDGQPDFRWADPLEIETEGADECPVPVCSQVSVVVVQVRSVNNSYGYHYHYPRHYD

Organism: Acinetobacter baumannii (strain ATCC 19606 / DSM 30007 / JCM 6841 / CCUG 19606 / CIP 70.34 / NBRC 109757 / NCIMB 12457 / NCTC 12156 / 81) (NCBI:txid575584)

Sequence (990 aa):
FLIDEELLAAIDMGSNSFHLAIARVDHGEVKKVASMSEKVQLAAKNLTEAAQQRGLACLARFVGRLGSVQPNRLRIVATNALRQAKNGHEFIQKAAEILPKPIEIIAGREEARLIYLGVSHTMANGGRRLVVDIGGGSTEFIIGEEFEPIYTESLQMGCVAYTKAYFADGEITQKAFDKAVVAARKELSAIATTYKMEGWDTVVGSSGTIKACRQIMVNMGLSDEQENVTREGLHKLKDKLLKFKNISLREDRRAVLPAGLAILYAVFEVLEIERLAYSDGALREGVMYDLLGRFKHEDIRDRSVQALMGRYNADPKQAERVVNTAQYLFDSVAKPLNLTSEDSDLLRRAAYLHEIGLAISHGGYHRHGAYLLQHSDIPGFSQIDQNHLSHLVAHHRRKLRNDVKNEVLKAGGHKLVYLSLLLRLAVLLNHSRSDQMLPAIELTIINDQQWQLSVSGDAKQWPLLVADLHDEQEQFKHWNIELNIQSEKFIDEELLAAIDMGSNSFHLAIARVDHGEVKKVASMSEKVQLAAGLDENKNLTEAAQQRGLACLARFVGRLGSVQPNRLRIVATNALRQAKNGHEFIQKAAEILPKPIEIIAGREEARLIYLGVSHTMANGGRRLVVDIGGGSTEFIIGEEFEPIYTESLQMGCVAYTKAYFADGEITQKAFDKAVVAARKELSAIATTYKMEGWDTVVGSSGTIKACRQIMVNMGLSDEQENVTREGLHKLKDKLLKFKNISEIDFEGLREDRRAVLPAGLAILYAVFEVLEIERLAYSDGALREGVMYDLLGRFKHEDIRDRSVQALMGRYNADPKQAERVVNTAQYLFDSVAKPLNLTSEDSDLLRRAAYLHEIGLAISHGGYHRHGAYLLQHSDIPGFSQIDQNHLSHLVAHHRRKLRNDVKNEVLKAGGHKLVYLSLLLRLAVLLNHSRSDQMLPAIELTIINQQWQLSVSGDAKQWPLLVADLHDEQEQFKHWNIELNIQSEKFID

InterPro domains:
  IPR003695 Ppx/GppA phosphatase, N-terminal [PF02541] (25-308)
  IPR022371 Exopolyphosphatase [TIGR03706] (11-306)
  IPR030673 Pyrophosphatase, GppA/Ppx-type [PIRSF001267] (5-501)
  IPR043129 ATPase, nucleotide binding domain [SSF53067] (11-131)
  IPR043129 ATPase, nucleotide binding domain [SSF53067] (135-310)
  IPR048950 Ppx/GppA phosphatase, C-terminal [PF21447] (314-487)
  IPR050273 GppA/Ppx guanosine pentaphosphate hydrolase [PTHR30005] (8-491)

B-factor: mean 76.25, std 27.4, range [27.79, 181.94]

Nearest PDB structures (foldseek):
  8jgx-assembly1_A  TM=1.002E+00  e=1.188E-85  Acinetobacter baumannii 15827
  8jgx-assembly1_B  TM=9.624E-01  e=3.982E-73  Acinetobacter baumannii 15827
  6pbz-assembly1_A  TM=5.647E-01  e=5.709E-40  Escherichia coli K-12
  6pbz-assembly1_C  TM=5.489E-01  e=2.487E-37  Escherichia coli K-12
  6pbz-assembly1_B  TM=5.282E-01  e=2.076E-36  Escherichia coli K-12

Secondary structure (DSSP, 8-state):
----TTEEEEEEE-SS-EEEEEEEEETTEEEEEEEE------------HHHHHHHHHHHHHHHHHTTTS-GGGEEEEE-SSGGG-TTHHHHHHHHHHH-SS---B--HHHHHHHHHHHHHHSS---S-EEEEEE-SS-EEEEEEETTEEEEEEEES--HHHHIIIIIGGG---HHHHHHHHHHHHHHHTTTHHHHHHH--SEEEEEHHHHHHHHHHHHHTT-S-TT--EEHHHHHHHHHHHHH-SS----TTGGGTHHHHHHHHHHHHHHTT--EEEE-S-HHHHHHHHHHHHHHHT--HHHHHHHHHHHHTT--HHHHHHHHHHHHHHHHHTHHHHT--HHHHHHHHHHHHHTTGGGGT-SSSHHHHHHHHHHHS--TT--HHHHHHHHHHHHTSSS---HHHHHHHHHHHHHHHHHHHHHHHHHHHHTTT-S-SS-SS--EEEE-SSEEEEEEEE-SSSS-SHHHHHHHHHHHHHHTT-EEEEEEEEE-/-TTEEEEEEE-SSEEEEEEEEEETTEEEEEEEEEEE--TGGGB-TTS-B-HHHHHHHHHHHHHHHHT-TTS-GGGEEEEE-HHHHH-SSHHHHHHHHHTT-SS-EEE--HHHHHHHHHHHHHTTS--SSEEEEEEE-SS-EEEEEEETTEEEEEEEES--HHHHHHHHSTT-B--HHHHHHHHHHHHHHHHTTHHHHHHH--SEEEE-SHHHHHHHHHHHHTT-S-TT--EEHHHHHHHHHHHHT-SBGGG---TT--HHHHTTHHHHHHHHHHHHHHTT--EEEE-S--HHHHHHHHHHHHHTT--HHHHHHHHHHHHTT--HHHHHHHHHHHHHHHHHHTTTTT--HHHHHHHHHHHHHTTGGGGT-STTHHHHHHHHHHHS--TT--HHHHHHHHHHHHSSSS---HHHHHHHHHHHHHHHHHHHHHHHHHHHHTTT---SPP-SEEEEEE--EEEEEEEEETTS-TTHHHHHHHHHHHHHHTT-EEEEEEEEEE-